Protein 3LOO (pdb70)

Nearest PDB structures (foldseek):
  3loo-assembly1_A  TM=1.003E+00  e=2.009E-71  Anopheles gambiae
  3loo-assembly2_B  TM=1.001E+00  e=7.636E-67  Anopheles gambiae
  3loo-assembly3_C  TM=1.002E+00  e=4.276E-65  Anopheles gambiae
  8rgj-assembly1_A  TM=8.635E-01  e=6.930E-43  Zea mays
  8rf7-assembly1_B  TM=8.685E-01  e=4.018E-42  Zea mays

Structure (mmCIF, N/CA/C/O backbone):
data_3LOO
#
_entry.id   3LOO
#
_cell.length_a   50.381
_cell.length_b   76.813
_cell.length_c   140.515
_cell.angle_alpha   90.000
_cell.angle_beta   92.120
_cell.angle_gamma   90.000
#
_symmetry.space_group_name_H-M   'P 1 21 1'
#
loop_
_entity.id
_entity.type
_entity.pdbx_description
1 polymer 'Anopheles gambiae adenosine kinase'
2 non-polymer "BIS(ADENOSINE)-5'-TETRAPHOSPHATE"
3 non-polymer 'MAGNESIUM ION'
4 non-polymer 'CHLORIDE ION'
5 water water
#
loop_
_atom_site.group_PDB
_atom_site.id
_atom_site.type_symbol
_atom_site.label_atom_id
_atom_site.label_alt_id
_atom_site.label_comp_id
_atom_site.label_asym_id
_atom_site.label_entity_id
_at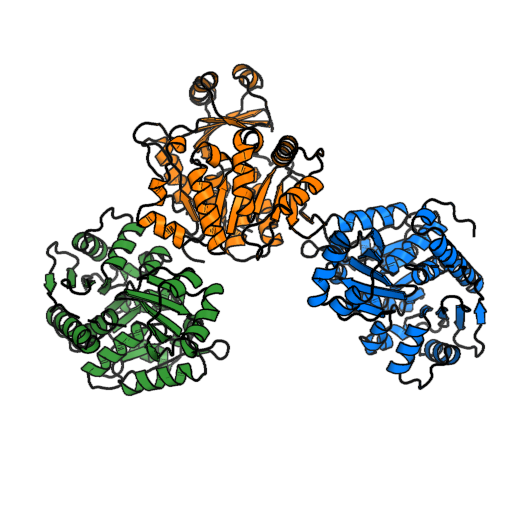om_site.label_seq_id
_atom_site.pdbx_PDB_ins_code
_atom_site.Cartn_x
_atom_site.Cartn_y
_atom_site.Cartn_z
_atom_site.occupancy
_atom_site.B_iso_or_equiv
_atom_site.auth_seq_id
_atom_site.auth_comp_id
_at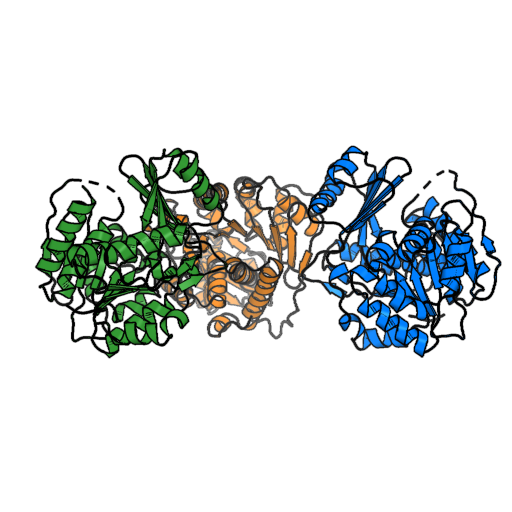om_site.auth_asym_id
_atom_site.auth_atom_id
_atom_site.pdbx_PDB_model_num
ATOM 1 N N . LEU A 1 21 ? 23.348 23.063 8.783 1.00 33.11 4 LEU A N 1
ATOM 2 C CA . LEU A 1 21 ? 22.787 22.132 7.753 1.00 32.34 4 LEU A CA 1
ATOM 3 C C . LEU A 1 21 ? 22.855 22.762 6.374 1.00 31.26 4 LEU A C 1
ATOM 4 O O . LEU A 1 21 ? 22.603 23.948 6.229 1.00 30.29 4 LEU A O 1
ATOM 9 N N . ARG A 1 22 ? 23.250 21.975 5.379 1.00 29.28 5 ARG A N 1
ATOM 10 C CA . ARG A 1 22 ? 23.164 22.396 3.987 1.00 28.77 5 ARG A CA 1
ATOM 11 C C . ARG A 1 22 ? 22.839 21.165 3.099 1.00 27.96 5 ARG A C 1
ATOM 12 O O . ARG A 1 22 ? 22.780 20.036 3.617 1.00 28.41 5 ARG A O 1
ATOM 20 N N . ASP A 1 23 ? 22.607 21.378 1.807 1.00 26.91 6 ASP A N 1
ATOM 21 C CA . ASP A 1 23 ? 22.176 20.319 0.914 1.00 26.06 6 ASP A CA 1
ATOM 22 C C . ASP A 1 23 ? 23.268 19.235 0.794 1.00 25.10 6 ASP A C 1
ATOM 23 O O . ASP A 1 23 ? 24.470 19.509 0.819 1.00 25.27 6 ASP A O 1
ATOM 28 N N . GLY A 1 24 ? 22.837 17.995 0.655 1.00 24.53 7 GLY A N 1
ATOM 29 C CA . GLY A 1 24 ? 23.767 16.924 0.319 1.00 23.07 7 GLY A CA 1
ATOM 30 C C . GLY A 1 24 ? 24.771 16.559 1.407 1.00 23.24 7 GLY A C 1
ATOM 31 O O . GLY A 1 24 ? 25.855 16.106 1.103 1.00 22.75 7 GLY A O 1
ATOM 32 N N . MET A 1 25 ? 24.412 16.698 2.676 1.00 22.84 8 MET A N 1
ATOM 33 C CA . MET A 1 25 ? 25.326 16.226 3.724 1.00 24.23 8 MET A CA 1
ATOM 34 C C . MET A 1 25 ? 25.452 14.676 3.794 1.00 24.53 8 MET A C 1
ATOM 35 O O . MET A 1 25 ? 26.507 14.142 4.184 1.00 24.54 8 MET A O 1
ATOM 40 N N . LEU A 1 26 ? 24.361 13.979 3.440 1.00 24.00 9 LEU A N 1
ATOM 41 C CA . LEU A 1 26 ? 24.265 12.529 3.601 1.00 23.17 9 LEU A CA 1
ATOM 42 C C . LEU A 1 26 ? 24.033 11.931 2.219 1.00 24.03 9 LEU A C 1
ATOM 43 O O . LEU A 1 26 ? 23.154 12.392 1.500 1.00 23.40 9 LEU A O 1
ATOM 48 N N . VAL A 1 27 ? 24.855 10.966 1.808 1.00 25.21 10 VAL A N 1
ATOM 49 C CA . VAL A 1 27 ? 24.489 10.162 0.651 1.00 25.77 10 VAL A CA 1
ATOM 50 C C . VAL A 1 27 ? 24.230 8.713 1.042 1.00 25.67 10 VAL A C 1
ATOM 51 O O . VAL A 1 27 ? 24.971 8.146 1.835 1.00 24.91 10 VAL A O 1
ATOM 55 N N . GLY A 1 28 ? 23.130 8.179 0.508 1.00 25.43 11 GLY A N 1
ATOM 56 C CA . GLY A 1 28 ? 22.719 6.802 0.702 1.00 24.19 11 GLY A CA 1
ATOM 57 C C . GLY A 1 28 ? 22.731 6.078 -0.622 1.00 24.33 11 GLY A C 1
ATOM 58 O O . GLY A 1 28 ? 22.321 6.623 -1.627 1.00 24.58 11 GLY A O 1
ATOM 59 N N . LEU A 1 29 ? 23.211 4.838 -0.634 1.00 24.70 12 LEU A N 1
ATOM 60 C CA . LEU A 1 29 ? 23.175 4.002 -1.819 1.00 23.89 12 LEU A CA 1
ATOM 61 C C . LEU A 1 29 ? 22.360 2.763 -1.450 1.00 23.41 12 LEU A C 1
ATOM 62 O O . LEU A 1 29 ? 22.618 2.155 -0.435 1.00 22.36 12 LEU A O 1
ATOM 67 N N . GLY A 1 30 ? 21.384 2.407 -2.280 1.00 22.15 13 GLY A N 1
ATOM 68 C CA . GLY A 1 30 ? 20.576 1.235 -2.001 1.00 22.70 13 GLY A CA 1
ATOM 69 C C . GLY A 1 30 ? 19.700 0.831 -3.176 1.00 22.25 13 GLY A C 1
ATOM 70 O O . GLY A 1 30 ? 19.913 1.273 -4.323 1.00 21.75 13 GLY A O 1
ATOM 71 N N . ASN A 1 31 ? 18.679 0.036 -2.858 1.00 20.46 14 ASN A N 1
ATOM 72 C CA . ASN A 1 31 ? 17.795 -0.510 -3.843 1.00 21.39 14 ASN A CA 1
ATOM 73 C C . ASN A 1 31 ? 16.437 0.119 -3.665 1.00 21.11 14 ASN A C 1
ATOM 74 O O . ASN A 1 31 ? 15.769 -0.156 -2.668 1.00 20.29 14 ASN A O 1
ATOM 79 N N . PRO A 1 32 ? 16.018 0.957 -4.629 1.00 21.22 15 PRO A N 1
ATOM 80 C CA . PRO A 1 32 ? 14.683 1.531 -4.446 1.00 22.06 15 PRO A CA 1
ATOM 81 C C . PRO A 1 32 ? 13.642 0.541 -4.956 1.00 22.23 15 PRO A C 1
ATOM 82 O O . PRO A 1 32 ? 13.660 0.167 -6.122 1.00 22.23 15 PRO A O 1
ATOM 86 N N . LEU A 1 33 ? 12.705 0.182 -4.078 1.00 22.83 16 LEU A N 1
ATOM 87 C CA . LEU A 1 33 ? 11.776 -0.869 -4.337 1.00 23.12 16 LEU A CA 1
ATOM 88 C C . LEU A 1 33 ? 10.390 -0.389 -3.916 1.00 22.76 16 LEU A C 1
ATOM 89 O O . LEU A 1 33 ? 10.263 0.343 -2.923 1.00 22.19 16 LEU A O 1
ATOM 94 N N . LEU A 1 34 ? 9.369 -0.822 -4.658 1.00 21.60 17 LEU A N 1
ATOM 95 C CA . LEU A 1 34 ? 7.987 -0.587 -4.271 1.00 22.59 17 LEU A CA 1
ATOM 96 C C . LEU A 1 34 ? 7.548 -1.818 -3.492 1.00 23.10 17 LEU A C 1
ATOM 97 O O . LEU A 1 34 ? 7.616 -2.943 -4.016 1.00 21.88 17 LEU A O 1
ATOM 102 N N . ASP A 1 35 ? 7.080 -1.613 -2.257 1.00 23.77 18 ASP A N 1
ATOM 103 C CA . ASP A 1 35 ? 6.580 -2.711 -1.464 1.00 25.13 18 ASP A CA 1
ATOM 104 C C . ASP A 1 35 ? 5.157 -3.041 -1.902 1.00 26.64 18 ASP A C 1
ATOM 105 O O . ASP A 1 35 ? 4.326 -2.130 -2.120 1.00 25.16 18 ASP A O 1
ATOM 110 N N . ILE A 1 36 ? 4.890 -4.348 -1.999 1.00 27.17 19 ILE A N 1
ATOM 111 C CA . ILE A 1 36 ? 3.556 -4.859 -2.262 1.00 28.33 19 ILE A CA 1
ATOM 112 C C . ILE A 1 36 ? 3.150 -5.682 -1.042 1.00 28.06 19 ILE A C 1
ATOM 113 O O . ILE A 1 36 ? 3.630 -6.789 -0.811 1.00 26.98 19 ILE A O 1
ATOM 118 N N . SER A 1 37 ? 2.247 -5.118 -0.265 1.00 28.40 20 SER A N 1
ATOM 119 C CA . SER A 1 37 ? 2.012 -5.576 1.079 1.00 30.86 20 SER A CA 1
ATOM 120 C C . SER A 1 37 ? 0.629 -6.170 1.232 1.00 31.98 20 SER A C 1
ATOM 121 O O . SER A 1 37 ? -0.326 -5.543 0.846 1.00 32.20 20 SER A O 1
ATOM 124 N N . ALA A 1 38 ? 0.515 -7.348 1.833 1.00 33.71 21 ALA A N 1
ATOM 125 C CA . ALA A 1 38 ? -0.806 -7.965 2.046 1.00 34.82 21 ALA A CA 1
ATOM 126 C C . ALA A 1 38 ? -0.863 -8.913 3.227 1.00 35.88 21 ALA A C 1
ATOM 127 O O . ALA A 1 38 ? 0.155 -9.468 3.677 1.00 36.49 21 ALA A O 1
ATOM 129 N N . VAL A 1 39 ? -2.078 -9.096 3.731 1.00 37.52 22 VAL A N 1
ATOM 130 C CA . VAL A 1 39 ? -2.349 -10.139 4.696 1.00 38.95 22 VAL A CA 1
ATOM 131 C C . VAL A 1 39 ? -2.590 -11.435 3.940 1.00 39.80 22 VAL A C 1
ATOM 132 O O . VAL A 1 39 ? -3.365 -11.487 2.991 1.00 40.26 22 VAL A O 1
ATOM 136 N N . VAL A 1 40 ? -1.882 -12.485 4.326 1.00 40.58 23 VAL A N 1
ATOM 137 C CA . VAL A 1 40 ? -2.062 -13.765 3.665 1.00 41.45 23 VAL A CA 1
ATOM 138 C C . VAL A 1 40 ? -2.004 -14.862 4.702 1.00 42.29 23 VAL A C 1
ATOM 139 O O . VAL A 1 40 ? -1.655 -14.599 5.861 1.00 41.82 23 VAL A O 1
ATOM 143 N N . GLU A 1 41 ? -2.313 -16.091 4.280 1.00 43.83 24 GLU A N 1
ATOM 144 C CA . GLU A 1 41 ? -2.187 -17.270 5.156 1.00 45.23 24 GLU A CA 1
ATOM 145 C C . GLU A 1 41 ? -1.094 -18.219 4.673 1.00 45.10 24 GLU A C 1
ATOM 146 O O . GLU A 1 41 ? -0.583 -18.056 3.558 1.00 45.03 24 GLU A O 1
ATOM 152 N N . LYS A 1 42 ? -0.762 -19.217 5.500 1.00 45.20 25 LYS A N 1
ATOM 153 C CA . LYS A 1 42 ? 0.381 -20.124 5.270 1.00 45.27 25 LYS A CA 1
ATOM 154 C C . LYS A 1 42 ? 0.399 -20.828 3.933 1.00 44.75 25 LYS A C 1
ATOM 155 O O . LYS A 1 42 ? 1.478 -21.104 3.406 1.00 44.90 25 LYS A O 1
ATOM 161 N N . ASP A 1 43 ? -0.785 -21.124 3.379 1.00 43.97 26 ASP A N 1
ATOM 162 C CA . ASP A 1 43 ? -0.846 -21.791 2.081 1.00 43.03 26 ASP A CA 1
ATOM 163 C C . ASP A 1 43 ? -0.213 -20.943 1.002 1.00 41.11 26 ASP A C 1
ATOM 164 O O . ASP A 1 43 ? 0.382 -21.475 0.061 1.00 40.31 26 ASP A O 1
ATOM 169 N N . LEU A 1 44 ? -0.325 -19.621 1.121 1.00 39.89 27 LEU A N 1
ATOM 170 C CA . LEU A 1 44 ? 0.391 -18.763 0.165 1.00 38.59 27 LEU A CA 1
ATOM 171 C C . LEU A 1 44 ? 1.913 -18.910 0.322 1.00 37.31 27 LEU A C 1
ATOM 172 O O . LEU A 1 44 ? 2.613 -19.113 -0.647 1.00 36.60 27 LEU A O 1
ATOM 177 N N . LEU A 1 45 ? 2.404 -18.843 1.548 1.00 37.16 28 LEU A N 1
ATOM 178 C CA . LEU A 1 45 ? 3.830 -19.082 1.812 1.00 38.06 28 LEU A CA 1
ATOM 179 C C . LEU A 1 45 ? 4.328 -20.438 1.301 1.00 38.53 28 LEU A C 1
ATOM 180 O O . LEU A 1 45 ? 5.388 -20.523 0.669 1.00 38.34 28 LEU A O 1
ATOM 185 N N . ASN A 1 46 ? 3.562 -21.494 1.593 1.00 38.89 29 ASN A N 1
ATOM 186 C CA . ASN A 1 46 ? 3.899 -22.839 1.129 1.00 39.10 29 ASN A CA 1
ATOM 187 C C . ASN A 1 46 ? 3.932 -22.917 -0.355 1.00 38.16 29 ASN A C 1
ATOM 188 O O . ASN A 1 46 ? 4.871 -23.471 -0.913 1.00 37.94 29 ASN A O 1
ATOM 193 N N . LYS A 1 47 ? 2.951 -22.302 -1.014 1.00 37.71 30 LYS A N 1
ATOM 194 C CA . LYS A 1 47 ? 2.964 -22.250 -2.474 1.00 37.45 30 LYS A CA 1
ATOM 195 C C . LYS A 1 47 ? 4.275 -21.700 -3.041 1.00 37.41 30 LYS A C 1
ATOM 196 O O . LYS A 1 47 ? 4.708 -22.112 -4.113 1.00 37.27 30 LYS A O 1
ATOM 202 N N . TYR A 1 48 ? 4.914 -20.771 -2.338 1.00 37.69 31 TYR A N 1
ATOM 203 C CA . TYR A 1 48 ? 6.128 -20.146 -2.888 1.00 37.85 31 TYR A CA 1
ATOM 204 C C . TYR A 1 48 ? 7.437 -20.524 -2.151 1.00 39.42 31 TYR A C 1
ATOM 205 O O . TYR A 1 48 ? 8.488 -19.863 -2.324 1.00 39.87 31 TYR A O 1
ATOM 214 N N . ASP A 1 49 ? 7.364 -21.599 -1.352 1.00 40.20 32 ASP A N 1
ATOM 215 C CA . ASP A 1 49 ? 8.501 -22.145 -0.610 1.00 40.53 32 ASP A CA 1
ATOM 216 C C . ASP A 1 49 ? 9.117 -21.053 0.239 1.00 40.94 32 ASP A C 1
ATOM 217 O O . ASP A 1 49 ? 10.335 -20.902 0.270 1.00 40.99 32 ASP A O 1
ATOM 222 N N . MET A 1 50 ? 8.266 -20.288 0.917 1.00 40.36 33 MET A N 1
ATOM 223 C CA . MET A 1 50 ? 8.734 -19.228 1.771 1.00 40.93 33 MET A CA 1
ATOM 224 C C . MET A 1 50 ? 8.517 -19.617 3.210 1.00 41.87 33 MET A C 1
ATOM 225 O O . MET A 1 50 ? 7.542 -20.317 3.528 1.00 41.24 33 MET A O 1
ATOM 230 N N . GLN A 1 51 ? 9.416 -19.152 4.072 1.00 42.41 34 GLN A N 1
ATOM 231 C CA . GLN A 1 51 ? 9.313 -19.384 5.505 1.00 43.85 34 GLN A CA 1
ATOM 232 C C . GLN A 1 51 ? 8.639 -18.188 6.135 1.00 43.59 34 GLN A C 1
ATOM 233 O O . GLN A 1 51 ? 8.828 -17.068 5.675 1.00 43.86 34 GLN A O 1
ATOM 239 N N . PRO A 1 52 ? 7.892 -18.401 7.233 1.00 43.80 35 PRO A N 1
ATOM 240 C CA . PRO A 1 52 ? 7.463 -17.185 7.945 1.00 43.21 35 PRO A CA 1
ATOM 241 C C . PRO A 1 52 ? 8.708 -16.503 8.520 1.00 42.73 35 PRO A C 1
ATOM 242 O O . PRO A 1 52 ? 9.768 -17.137 8.593 1.00 42.54 35 PRO A O 1
ATOM 246 N N . ASN A 1 53 ? 8.606 -15.228 8.880 1.00 42.18 36 ASN A N 1
ATOM 247 C CA . ASN A 1 53 ? 9.678 -14.572 9.635 1.00 42.38 36 ASN A CA 1
ATOM 248 C C . ASN A 1 53 ? 11.049 -14.602 8.906 1.00 41.27 36 ASN A C 1
ATOM 249 O O . ASN A 1 53 ? 12.056 -14.960 9.493 1.00 42.49 36 ASN A O 1
ATOM 254 N N . ASN A 1 54 ? 11.081 -14.243 7.624 1.00 39.34 37 ASN A N 1
ATOM 255 C CA . ASN A 1 54 ? 12.284 -14.391 6.809 1.00 37.64 37 ASN A CA 1
ATOM 256 C C . ASN A 1 54 ? 12.340 -13.329 5.691 1.00 36.18 37 ASN A C 1
ATOM 257 O O . ASN A 1 54 ? 11.315 -12.731 5.363 1.00 35.12 37 ASN A O 1
ATOM 262 N N . ALA A 1 55 ? 13.525 -13.113 5.108 1.00 32.99 38 ALA A N 1
ATOM 263 C CA . ALA A 1 55 ? 13.692 -12.215 3.965 1.00 31.96 38 ALA A CA 1
ATOM 264 C C . ALA A 1 55 ? 14.550 -12.897 2.933 1.00 30.39 38 ALA A C 1
ATOM 265 O O . ALA A 1 55 ? 15.621 -13.406 3.263 1.00 30.27 38 ALA A O 1
ATOM 267 N N . ILE A 1 56 ? 14.103 -12.886 1.683 1.00 28.90 39 ILE A N 1
ATOM 268 C CA . ILE A 1 56 ? 14.802 -13.559 0.606 1.00 26.72 39 ILE A CA 1
ATOM 269 C C . ILE A 1 56 ? 14.814 -12.687 -0.616 1.00 26.62 39 ILE A C 1
ATOM 270 O O . ILE A 1 56 ? 14.076 -11.693 -0.698 1.00 25.05 39 ILE A O 1
ATOM 275 N N . LEU A 1 57 ? 15.689 -13.057 -1.554 1.00 25.95 40 LEU A N 1
ATOM 276 C CA . LEU A 1 57 ? 15.702 -12.555 -2.920 1.00 26.68 40 LEU A CA 1
ATOM 277 C C . LEU A 1 57 ? 14.792 -13.431 -3.801 1.00 28.21 40 LEU A C 1
ATOM 278 O O . LEU A 1 57 ? 14.783 -14.662 -3.641 1.00 27.99 40 LEU A O 1
ATOM 283 N N . ALA A 1 58 ? 14.022 -12.806 -4.697 1.00 28.95 41 ALA A N 1
ATOM 284 C CA . ALA A 1 58 ? 13.133 -13.535 -5.618 1.00 30.73 41 ALA A CA 1
ATOM 285 C C . ALA A 1 58 ? 13.887 -14.399 -6.608 1.00 32.41 41 ALA A C 1
ATOM 286 O O . ALA A 1 58 ? 14.890 -13.974 -7.184 1.00 31.51 41 ALA A O 1
ATOM 288 N N . GLU A 1 59 ? 13.368 -15.597 -6.825 1.00 33.80 42 GLU A N 1
ATOM 289 C CA . GLU A 1 59 ? 13.799 -16.427 -7.958 1.00 35.96 42 GLU A CA 1
ATOM 290 C C . GLU A 1 59 ? 12.682 -16.550 -8.975 1.00 35.70 42 GLU A C 1
ATOM 291 O O . GLU A 1 59 ? 11.562 -16.050 -8.762 1.00 35.65 42 GLU A O 1
ATOM 297 N N . GLU A 1 60 ? 12.953 -17.270 -10.058 1.00 36.77 43 GLU A N 1
ATOM 298 C CA . GLU A 1 60 ? 11.978 -17.377 -11.131 1.00 36.65 43 GLU A CA 1
ATOM 299 C C . GLU A 1 60 ? 10.619 -17.802 -10.599 1.00 34.96 43 GLU A C 1
ATOM 300 O O . GLU A 1 60 ? 9.608 -17.245 -11.004 1.00 33.60 43 GLU A O 1
ATOM 306 N N . LYS A 1 61 ? 10.625 -18.775 -9.691 1.00 34.05 44 LYS A N 1
ATOM 307 C CA . LYS A 1 61 ? 9.414 -19.381 -9.165 1.00 33.41 44 LYS A CA 1
ATOM 308 C C . LYS A 1 61 ? 8.613 -18.394 -8.313 1.00 33.04 44 LYS A C 1
ATOM 309 O O . LYS A 1 61 ? 7.450 -18.626 -8.020 1.00 32.71 44 LYS A O 1
ATOM 315 N N . HIS A 1 62 ? 9.243 -17.304 -7.882 1.00 31.98 45 HIS A N 1
ATOM 316 C CA . HIS A 1 62 ? 8.559 -16.349 -7.007 1.00 31.87 45 HIS A CA 1
ATOM 317 C C . HIS A 1 62 ? 7.779 -15.338 -7.834 1.00 32.24 45 HIS A C 1
ATOM 318 O O . HIS A 1 62 ? 6.855 -14.709 -7.332 1.00 32.28 45 HIS A O 1
ATOM 325 N N . MET A 1 63 ? 8.155 -15.196 -9.101 1.00 33.02 46 MET A N 1
ATOM 326 C CA . MET A 1 63 ? 7.647 -14.108 -9.921 1.00 34.42 46 MET A CA 1
ATOM 327 C C . MET A 1 63 ? 6.123 -13.999 -10.023 1.00 34.64 46 MET A C 1
ATOM 328 O O . MET A 1 63 ? 5.602 -12.877 -10.029 1.00 34.91 46 MET A O 1
ATOM 333 N N . PRO A 1 64 ? 5.411 -15.149 -10.146 1.00 35.08 47 PRO A N 1
ATOM 334 C CA . PRO A 1 64 ? 3.948 -15.078 -10.238 1.00 34.72 47 PRO A CA 1
ATOM 335 C C . PRO A 1 64 ? 3.293 -14.591 -8.966 1.00 34.18 47 PRO A C 1
ATOM 336 O O . PRO A 1 64 ? 2.104 -14.285 -8.967 1.00 34.05 47 PRO A O 1
ATOM 340 N N . MET A 1 65 ? 4.049 -14.530 -7.875 1.00 33.62 48 MET A N 1
ATOM 341 C CA . MET A 1 65 ? 3.472 -14.109 -6.596 1.00 32.85 48 MET A CA 1
ATOM 342 C C . MET A 1 65 ? 3.025 -12.636 -6.565 1.00 32.13 48 MET A C 1
ATOM 343 O O . MET A 1 65 ? 2.024 -12.294 -5.904 1.00 31.08 48 MET A O 1
ATOM 348 N N . TYR A 1 66 ? 3.769 -11.768 -7.265 1.00 31.52 49 TYR A N 1
ATOM 349 C CA . TYR A 1 66 ? 3.479 -10.309 -7.261 1.00 31.03 49 TYR A CA 1
ATOM 350 C C . TYR A 1 66 ? 2.061 -9.991 -7.825 1.00 31.82 49 TYR A C 1
ATOM 351 O O . TYR A 1 66 ? 1.221 -9.374 -7.135 1.00 31.74 49 TYR A O 1
ATOM 360 N N . GLN A 1 67 ? 1.761 -10.486 -9.025 1.00 32.40 50 GLN A N 1
ATOM 361 C CA . GLN A 1 67 ? 0.426 -10.282 -9.611 1.00 33.81 50 GLN A CA 1
ATOM 362 C C . GLN A 1 67 ? -0.669 -10.924 -8.755 1.00 34.31 50 GLN A C 1
ATOM 363 O O . GLN A 1 67 ? -1.771 -10.359 -8.617 1.00 35.30 50 GLN A O 1
ATOM 369 N N . GLU A 1 68 ? -0.372 -12.098 -8.185 1.00 34.07 51 GLU A N 1
ATOM 370 C CA . GLU A 1 68 ? -1.313 -12.782 -7.327 1.00 34.40 51 GLU A CA 1
ATOM 371 C C . GLU A 1 68 ? -1.636 -11.965 -6.081 1.00 34.67 51 GLU A C 1
ATOM 372 O O . GLU A 1 68 ? -2.807 -11.896 -5.663 1.00 33.48 51 GLU A O 1
ATOM 378 N N . LEU A 1 69 ? -0.606 -11.340 -5.487 1.00 34.58 52 LEU A N 1
ATOM 379 C CA . LEU A 1 69 ? -0.816 -10.429 -4.354 1.00 35.09 52 LEU A CA 1
ATOM 380 C C . LEU A 1 69 ? -1.705 -9.241 -4.768 1.00 35.25 52 LEU A C 1
ATOM 381 O O . LEU A 1 69 ? -2.620 -8.866 -4.046 1.00 34.38 52 LEU A O 1
ATOM 386 N N . ILE A 1 70 ? -1.419 -8.661 -5.923 1.00 36.05 53 ILE A N 1
ATOM 387 C CA . ILE A 1 70 ? -2.172 -7.506 -6.387 1.00 37.96 53 ILE A CA 1
ATOM 388 C C . ILE A 1 70 ? -3.625 -7.934 -6.672 1.00 39.36 53 ILE A C 1
ATOM 389 O O . ILE A 1 70 ? -4.543 -7.391 -6.085 1.00 40.20 53 ILE A O 1
ATOM 394 N N . GLU A 1 71 ? -3.800 -8.960 -7.504 1.00 40.51 54 GLU A N 1
ATOM 395 C CA . GLU A 1 71 ? -5.121 -9.367 -8.009 1.00 41.79 54 GLU A CA 1
ATOM 396 C C . GLU A 1 71 ? -6.012 -10.085 -7.013 1.00 41.84 54 GLU A C 1
ATOM 397 O O . GLU A 1 71 ? -7.211 -9.895 -7.026 1.00 43.96 54 GLU A O 1
ATOM 403 N N . LYS A 1 72 ? -5.447 -10.914 -6.156 1.00 41.61 55 LYS A N 1
ATOM 404 C CA . LYS A 1 72 ? -6.253 -11.780 -5.328 1.00 41.54 55 LYS A CA 1
ATOM 405 C C . LYS A 1 72 ? -6.119 -11.485 -3.833 1.00 41.39 55 LYS A C 1
ATOM 406 O O . LYS A 1 72 ? -6.939 -11.918 -3.039 1.00 41.55 55 LYS A O 1
ATOM 412 N N . TYR A 1 73 ? -5.091 -10.751 -3.427 1.00 41.03 56 TYR A N 1
ATOM 413 C CA . TYR A 1 73 ? -4.976 -10.410 -2.004 1.00 41.06 56 TYR A CA 1
ATOM 414 C C . TYR A 1 73 ? -5.119 -8.935 -1.697 1.00 41.09 56 TYR A C 1
ATOM 415 O O . TYR A 1 73 ? -4.900 -8.521 -0.559 1.00 41.65 56 TYR A O 1
ATOM 424 N N . GLN A 1 74 ? -5.498 -8.149 -2.702 1.00 41.61 57 GLN A N 1
ATOM 425 C CA . GLN A 1 74 ? -5.818 -6.733 -2.493 1.00 42.43 57 GLN A CA 1
ATOM 426 C C . GLN A 1 74 ? -4.595 -6.040 -1.907 1.00 40.80 57 GLN A C 1
ATOM 427 O O . GLN A 1 74 ? -4.706 -5.372 -0.901 1.00 40.97 57 GLN A O 1
ATOM 433 N N . ALA A 1 75 ? -3.420 -6.271 -2.495 1.00 39.28 58 ALA A N 1
ATOM 434 C CA . ALA A 1 75 ? -2.169 -5.780 -1.902 1.00 37.70 58 ALA A CA 1
ATOM 435 C C . ALA A 1 75 ? -2.050 -4.262 -2.027 1.00 36.52 58 ALA A C 1
ATOM 436 O O . ALA A 1 75 ? -2.585 -3.655 -2.956 1.00 35.19 58 ALA A O 1
ATOM 438 N N . GLU A 1 76 ? -1.336 -3.673 -1.083 1.00 34.99 59 GLU A N 1
ATOM 439 C CA . GLU A 1 76 ? -1.163 -2.246 -1.026 1.00 34.85 59 GLU A CA 1
ATOM 440 C C . GLU A 1 76 ? 0.219 -1.904 -1.592 1.00 32.98 59 GLU A C 1
ATOM 441 O O . GLU A 1 76 ? 1.170 -2.668 -1.457 1.00 31.54 59 GLU A O 1
ATOM 447 N N . TYR A 1 77 ? 0.326 -0.758 -2.232 1.00 31.46 60 TYR A N 1
ATOM 448 C CA . TYR A 1 77 ? 1.618 -0.295 -2.731 1.00 30.64 60 TYR A CA 1
ATOM 449 C C . TYR A 1 77 ? 2.233 0.684 -1.742 1.00 30.48 60 TYR A C 1
ATOM 450 O O . TYR A 1 77 ? 1.605 1.677 -1.384 1.00 30.74 60 TYR A O 1
ATOM 459 N N . ILE A 1 78 ? 3.465 0.428 -1.309 1.00 29.39 61 ILE A N 1
ATOM 460 C CA . ILE A 1 78 ? 4.112 1.325 -0.364 1.00 28.75 61 ILE A CA 1
ATOM 461 C C . ILE A 1 78 ? 5.524 1.551 -0.798 1.00 27.63 61 ILE A C 1
ATOM 462 O O . ILE A 1 78 ? 6.237 0.599 -1.104 1.00 27.10 61 ILE A O 1
ATOM 467 N N . ALA A 1 79 ? 5.935 2.812 -0.845 1.00 26.39 62 ALA A N 1
ATOM 468 C CA . ALA A 1 79 ? 7.324 3.120 -1.225 1.00 25.86 62 ALA A CA 1
ATOM 469 C C . ALA A 1 79 ? 8.262 2.440 -0.237 1.00 24.89 62 ALA A C 1
ATOM 470 O O . ALA A 1 79 ? 8.050 2.543 0.958 1.00 25.26 62 ALA A O 1
ATOM 472 N N . GLY A 1 80 ? 9.250 1.693 -0.715 1.00 24.64 63 GLY A N 1
ATOM 473 C CA . GLY A 1 80 ? 10.163 0.965 0.188 1.00 23.64 63 GLY A CA 1
ATOM 474 C C . GLY A 1 80 ? 11.599 0.935 -0.282 1.00 23.54 63 GLY A C 1
ATOM 475 O O . GLY A 1 80 ? 12.075 1.874 -0.917 1.00 23.20 63 GLY A O 1
ATOM 476 N N . GLY A 1 81 ? 12.285 -0.165 0.006 1.00 23.80 64 GLY A N 1
ATOM 477 C CA . GLY A 1 81 ? 13.740 -0.178 -0.063 1.00 24.52 64 GLY A CA 1
ATOM 478 C C . GLY A 1 81 ? 14.300 0.379 1.253 1.00 24.14 64 GLY A C 1
ATOM 479 O O . GLY A 1 81 ? 13.901 1.462 1.734 1.00 23.81 64 GLY A O 1
ATOM 480 N N . SER A 1 82 ? 15.181 -0.398 1.861 1.00 22.60 65 SER A N 1
ATOM 481 C CA . SER A 1 82 ? 15.716 -0.091 3.189 1.00 21.80 65 SER A CA 1
ATOM 482 C C . SER A 1 82 ? 16.332 1.333 3.308 1.00 20.42 65 SER A C 1
ATOM 483 O O . SER A 1 82 ? 15.898 2.125 4.124 1.00 18.70 65 SER A O 1
ATOM 486 N N . VAL A 1 83 ? 17.345 1.626 2.505 1.00 19.31 66 VAL A N 1
ATOM 487 C CA . VAL A 1 83 ? 18.068 2.890 2.596 1.00 20.00 66 VAL A CA 1
ATOM 488 C C . VAL A 1 83 ? 17.141 4.045 2.194 1.00 21.42 66 VAL A C 1
ATOM 489 O O . VAL A 1 83 ? 17.145 5.094 2.830 1.00 22.44 66 VAL A O 1
ATOM 493 N N . GLN A 1 84 ? 16.342 3.847 1.140 1.00 21.72 67 GLN A N 1
ATOM 494 C CA . GLN A 1 84 ? 15.327 4.827 0.782 1.00 22.18 67 GLN A CA 1
ATOM 495 C C . GLN A 1 84 ? 14.386 5.191 1.937 1.00 21.83 67 GLN A C 1
ATOM 496 O O . GLN A 1 84 ? 14.161 6.390 2.193 1.00 21.49 67 GLN A O 1
ATOM 502 N N . ASN A 1 85 ? 13.852 4.175 2.618 1.00 21.61 68 ASN A N 1
ATOM 503 C CA . ASN A 1 85 ? 13.000 4.365 3.787 1.00 22.95 68 ASN A CA 1
ATOM 504 C C . ASN A 1 85 ? 13.711 5.207 4.861 1.00 23.21 68 ASN A C 1
ATOM 505 O O . ASN A 1 85 ? 13.122 6.116 5.429 1.00 23.25 68 ASN A O 1
ATOM 510 N N . SER A 1 86 ? 14.964 4.844 5.163 1.00 22.93 69 SER A N 1
ATOM 511 C CA . SER A 1 86 ? 15.731 5.528 6.195 1.00 22.61 69 SER A CA 1
ATOM 512 C C . SER A 1 86 ? 15.950 7.016 5.846 1.00 22.81 69 SER A C 1
ATOM 513 O O . SER A 1 86 ? 15.791 7.895 6.692 1.00 22.24 69 SER A O 1
ATOM 516 N N . LEU A 1 87 ? 16.328 7.288 4.602 1.00 22.74 70 LEU A N 1
ATOM 517 C CA . LEU A 1 87 ? 16.512 8.674 4.160 1.00 23.05 70 LEU A CA 1
ATOM 518 C C . LEU A 1 87 ? 15.190 9.489 4.162 1.00 23.97 70 LEU A C 1
ATOM 519 O O . LEU A 1 87 ? 15.197 10.685 4.499 1.00 23.93 70 LEU A O 1
ATOM 524 N N . ARG A 1 88 ? 14.062 8.836 3.863 1.00 23.98 71 ARG A N 1
ATOM 525 C CA . ARG A 1 88 ? 12.756 9.499 3.921 1.00 24.79 71 ARG A CA 1
ATOM 526 C C . ARG A 1 88 ? 12.391 9.863 5.376 1.00 24.56 71 ARG A C 1
ATOM 527 O O . ARG A 1 88 ? 11.962 10.995 5.639 1.00 24.87 71 ARG A O 1
ATOM 535 N N . VAL A 1 89 ? 12.606 8.928 6.306 1.00 23.82 72 VAL A N 1
ATOM 536 C CA . VAL A 1 89 ? 12.413 9.208 7.735 1.00 23.89 72 VAL A CA 1
ATOM 537 C C . VAL A 1 89 ? 13.345 10.322 8.234 1.00 23.74 72 VAL A C 1
ATOM 538 O O . VAL A 1 89 ? 12.880 11.254 8.886 1.00 23.03 72 VAL A O 1
ATOM 542 N N . ALA A 1 90 ? 14.647 10.235 7.926 1.00 22.75 73 ALA A N 1
ATOM 543 C CA . ALA A 1 90 ? 15.576 11.305 8.239 1.00 22.60 73 ALA A CA 1
ATOM 544 C C . ALA A 1 90 ? 15.175 12.705 7.692 1.00 23.44 73 ALA A C 1
ATOM 545 O O . ALA A 1 90 ? 15.307 13.713 8.395 1.00 23.52 73 ALA A O 1
ATOM 547 N N . GLN A 1 91 ? 14.734 12.772 6.440 1.00 24.11 74 GLN A N 1
ATOM 548 C CA . GLN A 1 91 ? 14.245 14.016 5.859 1.00 24.69 74 GLN A CA 1
ATOM 549 C C . GLN A 1 91 ? 12.967 14.551 6.548 1.00 26.27 74 GLN A C 1
ATOM 550 O O . GLN A 1 91 ? 12.810 15.778 6.773 1.00 26.65 74 GLN A O 1
ATOM 556 N N . TRP A 1 92 ? 12.081 13.635 6.905 1.00 25.66 75 TRP A N 1
ATOM 557 C CA . TRP A 1 92 ? 10.836 14.023 7.540 1.00 28.27 75 TRP A CA 1
ATOM 558 C C . TRP A 1 92 ? 11.164 14.714 8.860 1.00 28.41 75 TRP A C 1
ATOM 559 O O . TRP A 1 92 ? 10.640 15.797 9.164 1.00 28.82 75 TRP A O 1
ATOM 570 N N . ILE A 1 93 ? 12.072 14.111 9.625 1.00 28.95 76 ILE A N 1
ATOM 571 C CA . ILE A 1 93 ? 12.548 14.704 10.885 1.00 28.91 76 ILE A CA 1
ATOM 572 C C . ILE A 1 93 ? 13.311 16.026 10.644 1.00 30.06 76 ILE A C 1
ATOM 573 O O . ILE A 1 93 ? 13.075 17.022 11.315 1.00 30.62 76 ILE A O 1
ATOM 578 N N . LEU A 1 94 ? 14.199 16.055 9.664 1.00 30.61 77 LEU A N 1
ATOM 579 C CA . LEU A 1 94 ? 14.969 17.259 9.406 1.00 30.52 77 LEU A CA 1
ATOM 580 C C . LEU A 1 94 ? 14.103 18.453 8.988 1.00 31.61 77 LEU A C 1
ATOM 581 O O . LEU A 1 94 ? 14.397 19.593 9.370 1.00 31.35 77 LEU A O 1
ATOM 586 N N . GLN A 1 95 ? 13.057 18.215 8.190 1.00 31.70 78 GLN A N 1
ATOM 587 C CA . GLN A 1 95 ? 12.269 19.326 7.626 1.00 32.43 78 GLN A CA 1
ATOM 588 C C . GLN A 1 95 ? 13.162 20.318 6.863 1.00 31.84 78 GLN A C 1
ATOM 589 O O . GLN A 1 95 ? 13.037 21.537 6.974 1.00 32.41 78 GLN A O 1
ATOM 595 N N . ARG A 1 96 ? 14.112 19.791 6.117 1.00 30.37 79 ARG A N 1
ATOM 596 C CA . ARG A 1 96 ? 14.952 20.641 5.296 1.00 28.33 79 ARG A CA 1
ATOM 597 C C . ARG A 1 96 ? 15.284 19.797 4.090 1.00 28.05 79 ARG A C 1
ATOM 598 O O . ARG A 1 96 ? 16.185 18.941 4.175 1.00 28.46 79 ARG A O 1
ATOM 606 N N . PRO A 1 97 ? 14.558 20.026 2.978 1.00 27.73 80 PRO A N 1
ATOM 607 C CA . PRO A 1 97 ? 14.714 19.246 1.771 1.00 26.77 80 PRO A CA 1
ATOM 608 C C . PRO A 1 97 ? 16.143 19.268 1.232 1.00 27.28 80 PRO A C 1
ATOM 609 O O . PRO A 1 97 ? 16.883 20.264 1.411 1.00 26.48 80 PRO A O 1
ATOM 613 N N . ARG A 1 98 ? 16.519 18.160 0.598 1.00 24.96 81 ARG A N 1
ATOM 614 C CA . ARG A 1 98 ? 17.811 18.021 -0.118 1.00 24.20 81 ARG A CA 1
ATOM 615 C C . ARG A 1 98 ? 19.000 17.806 0.781 1.00 22.73 81 ARG A C 1
ATOM 616 O O . ARG A 1 98 ? 20.131 17.728 0.292 1.00 23.17 81 ARG A O 1
ATOM 624 N N . THR A 1 99 ? 18.760 17.698 2.085 1.00 22.35 82 THR A N 1
ATOM 625 C CA . THR A 1 99 ? 19.817 17.414 3.045 1.00 23.84 82 THR A CA 1
ATOM 626 C C . THR A 1 99 ? 20.398 15.987 2.782 1.00 24.06 82 THR A C 1
ATOM 627 O O . THR A 1 99 ? 21.596 15.766 2.970 1.00 23.40 82 THR A O 1
ATOM 631 N N . ALA A 1 100 ? 19.539 15.054 2.341 1.00 23.71 83 ALA A N 1
ATOM 632 C CA . ALA A 1 100 ? 19.985 13.695 1.967 1.00 24.18 83 ALA A CA 1
ATOM 633 C C . ALA A 1 100 ? 19.808 13.425 0.476 1.00 23.52 83 ALA A C 1
ATOM 634 O O . ALA A 1 100 ? 18.800 13.842 -0.137 1.00 24.70 83 ALA A O 1
ATOM 636 N N . ILE A 1 101 ? 20.812 12.771 -0.108 1.00 22.81 84 ILE A N 1
ATOM 637 C CA . ILE A 1 101 ? 20.800 12.358 -1.498 1.00 22.92 84 ILE A CA 1
ATOM 638 C C . ILE A 1 101 ? 20.703 10.805 -1.581 1.00 23.04 84 ILE A C 1
ATOM 639 O O . ILE A 1 101 ? 21.426 10.118 -0.861 1.00 23.70 84 ILE A O 1
ATOM 644 N N . PHE A 1 102 ? 19.802 10.288 -2.420 1.00 22.65 85 PHE A N 1
ATOM 645 C CA . PHE A 1 102 ? 19.671 8.838 -2.618 1.00 22.60 85 PHE A CA 1
ATOM 646 C C . PHE A 1 102 ? 20.153 8.406 -4.014 1.00 22.09 85 PHE A C 1
ATOM 647 O O . PHE A 1 102 ? 19.708 8.959 -5.022 1.00 22.11 85 PHE A O 1
ATOM 655 N N . PHE A 1 103 ? 21.042 7.407 -4.064 1.00 21.96 86 PHE A N 1
ATOM 656 C CA . PHE A 1 103 ? 21.441 6.773 -5.326 1.00 21.63 86 PHE A CA 1
ATOM 657 C C . PHE A 1 103 ? 20.949 5.320 -5.363 1.00 22.22 86 PHE A C 1
ATOM 658 O O . PHE A 1 103 ? 21.188 4.553 -4.414 1.00 21.18 86 PHE A O 1
ATOM 666 N N . GLY A 1 104 ? 20.301 4.959 -6.463 1.00 21.71 87 GLY A N 1
ATOM 667 C CA . GLY A 1 104 ? 19.935 3.568 -6.755 1.00 23.16 87 GLY A CA 1
ATOM 668 C C . GLY A 1 104 ? 19.292 3.571 -8.132 1.00 23.77 87 GLY A C 1
ATOM 669 O O . GLY A 1 104 ? 19.127 4.647 -8.736 1.00 23.99 87 GLY A O 1
ATOM 670 N N . CYS A 1 105 ? 18.946 2.383 -8.631 1.00 23.98 88 CYS A N 1
ATOM 671 C CA . CYS A 1 105 ? 18.407 2.232 -9.991 1.00 24.35 88 CYS A CA 1
ATOM 672 C C . CYS A 1 105 ? 16.956 1.761 -10.049 1.00 23.74 88 CYS A C 1
ATOM 673 O O . CYS A 1 105 ? 16.556 0.779 -9.373 1.00 22.82 88 CYS A O 1
ATOM 676 N N . VAL A 1 106 ? 16.171 2.459 -10.876 1.00 23.96 89 VAL A N 1
ATOM 677 C CA . VAL A 1 106 ? 14.743 2.188 -11.039 1.00 23.75 89 VAL A CA 1
ATOM 678 C C . VAL A 1 106 ? 14.494 1.945 -12.523 1.00 25.04 89 VAL A C 1
ATOM 679 O O . VAL A 1 106 ? 15.397 2.153 -13.355 1.00 24.19 89 VAL A O 1
ATOM 683 N N . GLY A 1 107 ? 13.268 1.543 -12.849 1.00 25.28 90 GLY A N 1
ATOM 684 C CA . GLY A 1 107 ? 12.873 1.360 -14.245 1.00 26.41 90 GLY A CA 1
ATOM 685 C C . GLY A 1 107 ? 12.319 2.677 -14.762 1.00 28.75 90 GLY A C 1
ATOM 686 O O . GLY A 1 107 ? 12.309 3.695 -14.043 1.00 27.51 90 GLY A O 1
ATOM 687 N N . GLN A 1 108 ? 11.826 2.661 -16.001 1.00 30.35 91 GLN A N 1
ATOM 688 C CA . GLN A 1 108 ? 11.134 3.828 -16.530 1.00 32.78 91 GLN A CA 1
ATOM 689 C C . GLN A 1 108 ? 9.673 3.505 -16.643 1.00 32.85 91 GLN A C 1
ATOM 690 O O . GLN A 1 108 ? 9.198 3.181 -17.731 1.00 34.71 91 GLN A O 1
ATOM 696 N N . ASP A 1 109 ? 8.961 3.575 -15.529 1.00 31.87 92 ASP A N 1
ATOM 697 C CA . ASP A 1 109 ? 7.656 2.944 -15.463 1.00 30.58 92 ASP A CA 1
ATOM 698 C C . ASP A 1 109 ? 6.820 3.606 -14.415 1.00 30.21 92 ASP A C 1
ATOM 699 O O . ASP A 1 109 ? 7.288 4.553 -13.796 1.00 31.85 92 ASP A O 1
ATOM 704 N N . GLU A 1 110 ? 5.590 3.150 -14.221 1.00 29.05 93 GLU A N 1
ATOM 705 C CA . GLU A 1 110 ? 4.724 3.753 -13.215 1.00 30.26 93 GLU A CA 1
ATOM 706 C C . GLU A 1 110 ? 5.275 3.559 -11.796 1.00 29.52 93 GLU A C 1
ATOM 707 O O . GLU A 1 110 ? 5.062 4.407 -10.951 1.00 28.88 93 GLU A O 1
ATOM 713 N N . TYR A 1 111 ? 5.893 2.402 -11.539 1.00 28.32 94 TYR A N 1
ATOM 714 C CA . TYR A 1 111 ? 6.384 2.087 -10.197 1.00 27.85 94 TYR A CA 1
ATOM 715 C C . TYR A 1 111 ? 7.462 3.065 -9.818 1.00 27.08 94 TYR A C 1
ATOM 716 O O . TYR A 1 111 ? 7.487 3.488 -8.689 1.00 26.66 94 TYR A O 1
ATOM 725 N N . ALA A 1 112 ? 8.358 3.411 -10.761 1.00 28.14 95 ALA A N 1
ATOM 726 C CA . ALA A 1 112 ? 9.398 4.386 -10.475 1.00 28.74 95 ALA A CA 1
ATOM 727 C C . ALA A 1 112 ? 8.816 5.767 -10.106 1.00 29.45 95 ALA A C 1
ATOM 728 O O . ALA A 1 112 ? 9.386 6.436 -9.245 1.00 28.74 95 ALA A O 1
ATOM 730 N N . ARG A 1 113 ? 7.700 6.187 -10.727 1.00 29.84 96 ARG A N 1
ATOM 731 C CA . ARG A 1 113 ? 7.108 7.524 -10.377 1.00 31.02 96 ARG A CA 1
ATOM 732 C C . ARG A 1 113 ? 6.477 7.526 -9.011 1.00 30.82 96 ARG A C 1
ATOM 733 O O . ARG A 1 113 ? 6.505 8.551 -8.346 1.00 31.35 96 ARG A O 1
ATOM 741 N N . ILE A 1 114 ? 5.865 6.407 -8.593 1.00 29.96 97 ILE A N 1
ATOM 742 C CA . ILE A 1 114 ? 5.392 6.319 -7.213 1.00 29.08 97 ILE A CA 1
ATOM 743 C C . ILE A 1 114 ? 6.558 6.530 -6.222 1.00 29.05 97 ILE A C 1
ATOM 744 O O . ILE A 1 114 ? 6.421 7.291 -5.243 1.00 28.73 97 ILE A O 1
ATOM 749 N N . LEU A 1 115 ? 7.699 5.864 -6.476 1.00 27.72 98 LEU A N 1
ATOM 750 C CA . LEU A 1 115 ? 8.890 5.973 -5.592 1.00 27.26 98 LEU A CA 1
ATOM 751 C C . LEU A 1 115 ? 9.462 7.409 -5.632 1.00 26.90 98 LEU A C 1
ATOM 752 O O . LEU A 1 115 ? 9.682 8.031 -4.615 1.00 26.42 98 LEU A O 1
ATOM 757 N N . GLU A 1 116 ? 9.708 7.905 -6.823 1.00 27.36 99 GLU A N 1
ATOM 758 C CA . GLU A 1 116 ? 10.183 9.272 -7.024 1.00 29.97 99 GLU A CA 1
ATOM 759 C C . GLU A 1 116 ? 9.362 10.326 -6.294 1.00 29.85 99 GLU A C 1
ATOM 760 O O . GLU A 1 116 ? 9.889 11.158 -5.556 1.00 28.95 99 GLU A O 1
ATOM 766 N N . GLU A 1 117 ? 8.053 10.293 -6.533 1.00 30.10 100 GLU A N 1
ATOM 767 C CA . GLU A 1 117 ? 7.171 11.279 -5.952 1.00 30.65 100 GLU A CA 1
ATOM 768 C C . GLU A 1 117 ? 7.142 11.195 -4.451 1.00 28.85 100 GLU A C 1
ATOM 769 O O . GLU A 1 117 ? 7.270 12.230 -3.815 1.00 28.12 100 GLU A O 1
ATOM 775 N N . ARG A 1 118 ? 6.985 9.995 -3.869 1.00 28.27 101 ARG A N 1
ATOM 776 C CA . ARG A 1 118 ? 7.002 9.875 -2.396 1.00 28.30 101 ARG A CA 1
ATOM 777 C C . ARG A 1 118 ? 8.334 10.325 -1.775 1.00 26.97 101 ARG A C 1
ATOM 778 O O . ARG A 1 118 ? 8.360 11.055 -0.781 1.00 26.93 101 ARG A O 1
ATOM 786 N N . ALA A 1 119 ? 9.451 9.866 -2.322 1.00 26.00 102 ALA A N 1
ATOM 787 C CA . ALA A 1 119 ? 10.727 10.221 -1.712 1.00 25.26 102 ALA A CA 1
ATOM 788 C C . ALA A 1 119 ? 11.017 11.742 -1.892 1.00 25.28 102 ALA A C 1
ATOM 789 O O . ALA A 1 119 ? 11.425 12.395 -0.945 1.00 24.55 102 ALA A O 1
ATOM 791 N N . THR A 1 120 ? 10.759 12.291 -3.073 1.00 25.17 103 THR A N 1
ATOM 792 C CA . THR A 1 120 ? 10.898 13.754 -3.281 1.00 27.42 103 THR A CA 1
ATOM 793 C C . THR A 1 120 ? 9.953 14.570 -2.378 1.00 27.06 103 THR A C 1
ATOM 794 O O . THR A 1 120 ? 10.376 15.552 -1.825 1.00 27.28 103 THR A O 1
ATOM 798 N N . SER A 1 121 ? 8.702 14.146 -2.207 1.00 27.90 104 SER A N 1
ATOM 799 C CA . SER A 1 121 ? 7.800 14.834 -1.262 1.00 29.62 104 SER A CA 1
ATOM 800 C C . SER A 1 121 ? 8.303 14.902 0.157 1.00 28.83 104 SER A C 1
ATOM 801 O O . SER A 1 121 ? 8.093 15.916 0.817 1.00 28.78 104 SER A O 1
ATOM 804 N N . ASN A 1 122 ? 8.952 13.830 0.610 1.00 27.98 105 ASN A N 1
ATOM 805 C CA . ASN A 1 122 ? 9.550 13.780 1.941 1.00 27.55 105 ASN A CA 1
ATOM 806 C C . ASN A 1 122 ? 10.808 14.622 2.097 1.00 26.87 105 ASN A C 1
ATOM 807 O O . ASN A 1 122 ? 11.212 14.895 3.235 1.00 27.85 105 ASN A O 1
ATOM 812 N N . GLY A 1 123 ? 11.412 15.046 0.977 1.00 25.78 106 GLY A N 1
ATOM 813 C CA . GLY A 1 123 ? 12.572 15.946 1.010 1.00 25.08 106 GLY A CA 1
ATOM 814 C C . GLY A 1 123 ? 13.880 15.323 0.495 1.00 25.38 106 GLY A C 1
ATOM 815 O O . GLY A 1 123 ? 14.919 15.988 0.425 1.00 24.46 106 GLY A O 1
ATOM 816 N N . VAL A 1 124 ? 13.846 14.043 0.116 1.00 23.61 107 VAL A N 1
ATOM 817 C CA . VAL A 1 124 ? 15.034 13.436 -0.483 1.00 23.05 107 VAL A CA 1
ATOM 818 C C . VAL A 1 124 ? 15.334 14.006 -1.848 1.00 23.95 107 VAL A C 1
ATOM 819 O O . VAL A 1 124 ? 14.425 14.189 -2.694 1.00 24.39 107 VAL A O 1
ATOM 823 N N . ASN A 1 125 ? 16.619 14.262 -2.082 1.00 23.98 108 ASN A N 1
ATOM 824 C CA . ASN A 1 125 ? 17.113 14.506 -3.408 1.00 24.40 108 ASN A CA 1
ATOM 825 C C . ASN A 1 125 ? 17.385 13.122 -4.029 1.00 24.70 108 ASN A C 1
ATOM 826 O O . ASN A 1 125 ? 18.429 12.516 -3.778 1.00 23.39 108 ASN A O 1
ATOM 831 N N . VAL A 1 126 ? 16.456 12.636 -4.850 1.00 25.96 109 VAL A N 1
ATOM 832 C CA . VAL A 1 126 ? 16.642 11.319 -5.458 1.00 26.31 109 VAL A CA 1
ATOM 833 C C . VAL A 1 126 ? 17.430 11.447 -6.749 1.00 25.49 109 VAL A C 1
ATOM 834 O O . VAL A 1 126 ? 17.097 12.248 -7.609 1.00 25.82 109 VAL A O 1
ATOM 838 N N . GLN A 1 127 ? 18.475 10.655 -6.847 1.00 24.52 110 GLN A N 1
ATOM 839 C CA . GLN A 1 127 ? 19.336 10.679 -8.025 1.00 24.75 110 GLN A CA 1
ATOM 840 C C . GLN A 1 127 ? 19.369 9.282 -8.621 1.00 24.73 110 GLN A C 1
ATOM 841 O O . GLN A 1 127 ? 20.374 8.574 -8.566 1.00 23.80 110 GLN A O 1
ATOM 847 N N . TYR A 1 128 ? 18.198 8.872 -9.116 1.00 25.58 111 TYR A N 1
ATOM 848 C CA . TYR A 1 128 ? 18.010 7.519 -9.665 1.00 26.90 111 TYR A CA 1
ATOM 849 C C . TYR A 1 128 ? 18.738 7.357 -11.000 1.00 27.02 111 TYR A C 1
ATOM 850 O O . TYR A 1 128 ? 18.601 8.198 -11.887 1.00 27.22 111 TYR A O 1
ATOM 859 N N . GLN A 1 129 ? 19.488 6.272 -11.137 1.00 27.65 112 GLN A N 1
ATOM 860 C CA . GLN A 1 129 ? 19.845 5.741 -12.444 1.00 30.09 112 GLN A CA 1
ATOM 861 C C . GLN A 1 129 ? 18.571 5.098 -13.046 1.00 31.02 112 GLN A C 1
ATOM 862 O O . GLN A 1 129 ? 17.680 4.656 -12.323 1.00 30.13 112 GLN A O 1
ATOM 868 N N . ARG A 1 130 ? 18.480 5.083 -14.370 1.00 32.56 113 ARG A N 1
ATOM 869 C CA . ARG A 1 130 ? 17.284 4.609 -15.067 1.00 34.38 113 ARG A CA 1
ATOM 870 C C . ARG A 1 130 ? 17.662 3.420 -15.904 1.00 35.88 113 ARG A C 1
ATOM 871 O O . ARG A 1 130 ? 18.610 3.481 -16.674 1.00 35.80 113 ARG A O 1
ATOM 879 N N . SER A 1 131 ? 16.929 2.331 -15.739 1.00 37.68 114 SER A N 1
ATOM 880 C CA . SER A 1 131 ? 17.057 1.178 -16.630 1.00 39.97 114 SER A CA 1
ATOM 881 C C . SER A 1 131 ? 15.912 1.201 -17.652 1.00 41.20 114 SER A C 1
ATOM 882 O O . SER A 1 131 ? 14.723 1.239 -17.283 1.00 42.05 114 SER A O 1
ATOM 885 N N . ALA A 1 132 ? 16.231 1.161 -18.936 1.00 43.01 115 ALA A N 1
ATOM 886 C CA . ALA A 1 132 ? 15.133 1.025 -19.920 1.00 43.72 115 ALA A CA 1
ATOM 887 C C . ALA A 1 132 ? 14.746 -0.449 -20.158 1.00 43.67 115 ALA A C 1
ATOM 888 O O . ALA A 1 132 ? 13.649 -0.738 -20.713 1.00 44.64 115 ALA A O 1
ATOM 890 N N . THR A 1 133 ? 15.612 -1.367 -19.701 1.00 42.94 116 THR A N 1
ATOM 891 C CA . THR A 1 133 ? 15.384 -2.817 -19.890 1.00 41.48 116 THR A CA 1
ATOM 892 C C . THR A 1 133 ? 14.662 -3.525 -18.767 1.00 40.03 116 THR A C 1
ATOM 893 O O . THR A 1 133 ? 13.996 -4.524 -19.030 1.00 41.16 116 THR A O 1
ATOM 897 N N . SER A 1 134 ? 14.791 -3.063 -17.521 1.00 37.44 117 SER A N 1
ATOM 898 C CA . SER A 1 134 ? 14.059 -3.718 -16.430 1.00 35.62 117 SER A CA 1
ATOM 899 C C . SER A 1 134 ? 13.002 -2.814 -15.801 1.00 33.65 117 SER A C 1
ATOM 900 O O . SER A 1 134 ? 13.158 -1.573 -15.760 1.00 33.38 117 SER A O 1
ATOM 903 N N . PRO A 1 135 ? 11.919 -3.432 -15.294 1.00 31.48 118 PRO A N 1
ATOM 904 C CA . PRO A 1 135 ? 10.969 -2.649 -14.527 1.00 29.93 118 PRO A CA 1
ATOM 905 C C . PRO A 1 135 ? 11.524 -2.342 -13.124 1.00 28.58 118 PRO A C 1
ATOM 906 O O . PRO A 1 135 ? 12.400 -3.047 -12.653 1.00 28.40 118 PRO A O 1
ATOM 910 N N . THR A 1 136 ? 10.968 -1.329 -12.453 1.00 27.61 119 THR A N 1
ATOM 911 C CA . THR A 1 136 ? 11.296 -1.040 -11.046 1.00 25.20 119 THR A CA 1
ATOM 912 C C . THR A 1 136 ? 11.128 -2.278 -10.172 1.00 24.44 119 THR A C 1
ATOM 913 O O . THR A 1 136 ? 10.228 -3.052 -10.387 1.00 24.91 119 THR A O 1
ATOM 917 N N . GLY A 1 137 ? 12.043 -2.475 -9.222 1.00 24.17 120 GLY A N 1
ATOM 918 C CA . GLY A 1 137 ? 12.031 -3.613 -8.325 1.00 22.56 120 GLY A CA 1
ATOM 919 C C . GLY A 1 137 ? 10.912 -3.458 -7.314 1.00 22.81 120 GLY A C 1
ATOM 920 O O . GLY A 1 137 ? 10.418 -2.346 -7.070 1.00 21.74 120 GLY A O 1
ATOM 921 N N . THR A 1 138 ? 10.510 -4.583 -6.729 1.00 23.61 121 THR A N 1
ATOM 922 C CA . THR A 1 138 ? 9.424 -4.609 -5.789 1.00 24.56 121 THR A CA 1
ATOM 923 C C . THR A 1 138 ? 9.834 -5.548 -4.667 1.00 25.35 121 THR A C 1
ATOM 924 O O . THR A 1 138 ? 10.771 -6.362 -4.827 1.00 24.96 121 THR A O 1
ATOM 928 N N . CYS A 1 139 ? 9.126 -5.464 -3.552 1.00 23.13 122 CYS A N 1
ATOM 929 C CA . CYS A 1 139 ? 9.363 -6.387 -2.468 1.00 24.53 122 CYS A CA 1
ATOM 930 C C . CYS A 1 139 ? 8.006 -6.836 -1.947 1.00 24.44 122 CYS A C 1
ATOM 931 O O . CYS A 1 139 ? 7.208 -6.005 -1.532 1.00 24.65 122 CYS A O 1
ATOM 934 N N . ALA A 1 140 ? 7.739 -8.142 -2.027 1.00 24.99 123 ALA A N 1
ATOM 935 C CA . ALA A 1 140 ? 6.564 -8.734 -1.411 1.00 25.03 123 ALA A CA 1
ATOM 936 C C . ALA A 1 140 ? 6.733 -8.638 0.085 1.00 26.67 123 ALA A C 1
ATOM 937 O O . ALA A 1 140 ? 7.784 -9.031 0.616 1.00 25.70 123 ALA A O 1
ATOM 939 N N . VAL A 1 141 ? 5.718 -8.115 0.773 1.00 27.69 124 VAL A N 1
ATOM 940 C CA . VAL A 1 141 ? 5.712 -8.068 2.229 1.00 29.26 124 VAL A CA 1
ATOM 941 C C . VAL A 1 141 ? 4.458 -8.819 2.678 1.00 32.03 124 VAL A C 1
ATOM 942 O O . VAL A 1 141 ? 3.343 -8.291 2.590 1.00 32.72 124 VAL A O 1
ATOM 946 N N . LEU A 1 142 ? 4.630 -10.063 3.116 1.00 33.89 125 LEU A N 1
ATOM 947 C CA . LEU A 1 142 ? 3.505 -10.936 3.430 1.00 35.89 125 LEU A CA 1
ATOM 948 C C . LEU A 1 142 ? 3.308 -10.995 4.923 1.00 36.95 125 LEU A C 1
ATOM 949 O O . LEU A 1 142 ? 4.217 -11.382 5.657 1.00 36.94 125 LEU A O 1
ATOM 954 N N . VAL A 1 143 ? 2.119 -10.605 5.366 1.00 39.11 126 VAL A N 1
ATOM 955 C CA . VAL A 1 143 ? 1.780 -10.613 6.788 1.00 40.84 126 VAL A CA 1
ATOM 956 C C . VAL A 1 143 ? 0.935 -11.851 7.130 1.00 42.63 126 VAL A C 1
ATOM 957 O O . VAL A 1 143 ? -0.138 -12.073 6.546 1.00 42.85 126 VAL A O 1
ATOM 961 N N . THR A 1 144 ? 1.449 -12.669 8.045 1.00 44.46 127 THR A N 1
ATOM 962 C CA . THR A 1 144 ? 0.748 -13.860 8.529 1.00 46.55 127 THR A CA 1
ATOM 963 C C . THR A 1 144 ? 0.821 -13.846 10.047 1.00 47.58 127 THR A C 1
ATOM 964 O O . THR A 1 144 ? 1.911 -13.992 10.623 1.00 46.69 127 THR A O 1
ATOM 968 N N . GLY A 1 145 ? -0.343 -13.660 10.674 1.00 48.49 128 GLY A N 1
ATOM 969 C CA . GLY A 1 145 ? -0.435 -13.452 12.118 1.00 50.06 128 GLY A CA 1
ATOM 970 C C . GLY A 1 145 ? 0.391 -12.234 12.477 1.00 50.97 128 GLY A C 1
ATOM 971 O O . GLY A 1 145 ? 0.179 -11.166 11.911 1.00 51.26 128 GLY A O 1
ATOM 972 N N . THR A 1 146 ? 1.344 -12.403 13.398 1.00 51.50 129 THR A N 1
ATOM 973 C CA . THR A 1 146 ? 2.271 -11.321 13.797 1.00 52.25 129 THR A CA 1
ATOM 974 C C . THR A 1 146 ? 3.667 -11.483 13.154 1.00 51.71 129 THR A C 1
ATOM 975 O O . THR A 1 146 ? 4.616 -10.758 13.478 1.00 52.06 129 THR A O 1
ATOM 979 N N . GLN A 1 147 ? 3.779 -12.437 12.236 1.00 50.94 130 GLN A N 1
ATOM 980 C CA . GLN A 1 147 ? 5.007 -12.659 11.479 1.00 49.07 130 GLN A CA 1
ATOM 981 C C . GLN A 1 147 ? 4.968 -11.968 10.110 1.00 47.21 130 GLN A C 1
ATOM 982 O O . GLN A 1 147 ? 3.889 -11.679 9.570 1.00 46.75 130 GLN A O 1
ATOM 988 N N . ARG A 1 148 ? 6.153 -11.680 9.574 1.00 44.61 131 ARG A N 1
ATOM 989 C CA . ARG A 1 148 ? 6.306 -11.063 8.255 1.00 42.20 131 ARG A CA 1
ATOM 990 C C . ARG A 1 148 ? 7.297 -11.861 7.463 1.00 39.35 131 ARG A C 1
ATOM 991 O O . ARG A 1 148 ? 8.293 -12.346 8.014 1.00 39.65 131 ARG A O 1
ATOM 999 N N . SER A 1 149 ? 7.003 -12.014 6.181 1.00 36.41 132 SER A N 1
ATOM 1000 C CA . SER A 1 149 ? 7.896 -12.669 5.240 1.00 34.05 132 SER A CA 1
ATOM 1001 C C . SER A 1 149 ? 8.063 -11.804 3.982 1.00 32.78 132 SER A C 1
ATOM 1002 O O . SER A 1 149 ? 7.069 -11.362 3.367 1.00 32.31 132 SER A O 1
ATOM 1005 N N . LEU A 1 150 ? 9.308 -11.615 3.575 1.00 30.05 133 LEU A N 1
ATOM 1006 C CA . LEU A 1 150 ? 9.656 -10.620 2.555 1.00 29.02 133 LEU A CA 1
ATOM 1007 C C . LEU A 1 150 ? 10.304 -11.322 1.397 1.00 27.23 133 LEU A C 1
ATOM 1008 O O . LEU A 1 150 ? 11.104 -12.231 1.611 1.00 28.11 133 LEU A O 1
ATOM 1013 N N . CYS A 1 151 ? 9.975 -10.912 0.183 1.00 25.41 134 CYS A N 1
ATOM 1014 C CA . CYS A 1 151 ? 10.625 -11.481 -0.999 1.00 26.49 134 CYS A CA 1
ATOM 1015 C C . CYS A 1 151 ? 10.861 -10.364 -1.985 1.00 25.64 134 CYS A C 1
ATOM 1016 O O . CYS A 1 151 ? 9.895 -9.808 -2.540 1.00 25.31 134 CYS A O 1
ATOM 1019 N N . ALA A 1 152 ? 12.145 -10.046 -2.173 1.00 24.02 135 ALA A N 1
ATOM 1020 C CA . ALA A 1 152 ? 12.589 -8.871 -2.937 1.00 24.92 135 ALA A CA 1
ATOM 1021 C C . ALA A 1 152 ? 12.963 -9.255 -4.361 1.00 24.02 135 ALA A C 1
ATOM 1022 O O . ALA A 1 152 ? 13.857 -10.080 -4.582 1.00 24.83 135 ALA A O 1
ATOM 1024 N N . ASN A 1 153 ? 12.235 -8.673 -5.292 1.00 23.86 136 ASN A N 1
ATOM 1025 C CA . ASN A 1 153 ? 12.437 -8.819 -6.710 1.00 24.44 136 ASN A CA 1
ATOM 1026 C C . ASN A 1 153 ? 13.136 -7.546 -7.134 1.00 24.66 136 ASN A C 1
ATOM 1027 O O . ASN A 1 153 ? 12.473 -6.501 -7.353 1.00 23.80 136 ASN A O 1
ATOM 1032 N N . LEU A 1 154 ? 14.471 -7.621 -7.181 1.00 24.13 137 LEU A N 1
ATOM 1033 C CA . LEU A 1 154 ? 15.314 -6.424 -7.343 1.00 25.60 137 LEU A CA 1
ATOM 1034 C C . LEU A 1 154 ? 15.169 -5.775 -8.710 1.00 26.17 137 LEU A C 1
ATOM 1035 O O . LEU A 1 154 ? 15.098 -4.545 -8.813 1.00 26.13 137 LEU A O 1
ATOM 1040 N N . ALA A 1 155 ? 15.155 -6.606 -9.754 1.00 26.30 138 ALA A N 1
ATOM 1041 C CA . ALA A 1 155 ? 14.874 -6.174 -11.133 1.00 25.47 138 ALA A CA 1
ATOM 1042 C C . ALA A 1 155 ? 15.730 -4.932 -11.495 1.00 25.66 138 ALA A C 1
ATOM 1043 O O . ALA A 1 155 ? 16.954 -5.062 -11.516 1.00 26.87 138 ALA A O 1
ATOM 1045 N N . ALA A 1 156 ? 15.144 -3.747 -11.741 1.00 25.32 139 ALA A N 1
ATOM 1046 C CA . ALA A 1 156 ? 15.958 -2.578 -12.159 1.00 25.99 139 ALA A CA 1
ATOM 1047 C C . ALA A 1 156 ? 16.981 -2.132 -11.115 1.00 26.26 139 ALA A C 1
ATOM 1048 O O . ALA A 1 156 ? 18.044 -1.587 -11.459 1.00 26.29 139 ALA A O 1
ATOM 1050 N N . ALA A 1 157 ? 16.684 -2.375 -9.844 1.00 26.91 140 ALA A N 1
ATOM 1051 C CA . ALA A 1 157 ? 17.677 -2.036 -8.796 1.00 27.97 140 ALA A CA 1
ATOM 1052 C C . ALA A 1 157 ? 18.996 -2.773 -9.025 1.00 28.91 140 ALA A C 1
ATOM 1053 O O . ALA A 1 157 ? 20.043 -2.288 -8.601 1.00 27.21 140 ALA A O 1
ATOM 1055 N N . ASN A 1 158 ? 18.928 -3.955 -9.666 1.00 29.41 141 ASN A N 1
ATOM 1056 C CA . ASN A 1 158 ? 20.121 -4.700 -10.048 1.00 31.44 141 ASN A CA 1
ATOM 1057 C C . ASN A 1 158 ? 20.865 -4.119 -11.252 1.00 32.68 141 ASN A C 1
ATOM 1058 O O . ASN A 1 158 ? 21.999 -4.524 -11.516 1.00 34.45 141 ASN A O 1
ATOM 1063 N N . ASP A 1 159 ? 20.269 -3.175 -11.970 1.00 33.03 142 ASP A N 1
ATOM 1064 C CA . ASP A 1 159 ? 20.962 -2.549 -13.086 1.00 33.57 142 ASP A CA 1
ATOM 1065 C C . ASP A 1 159 ? 21.842 -1.375 -12.694 1.00 34.18 142 ASP A C 1
ATOM 1066 O O . ASP A 1 159 ? 22.289 -0.658 -13.554 1.00 34.70 142 ASP A O 1
ATOM 1071 N N . PHE A 1 160 ? 22.083 -1.161 -11.397 1.00 34.50 143 PHE A N 1
ATOM 1072 C CA . PHE A 1 160 ? 22.914 -0.061 -10.957 1.00 34.28 143 PHE A CA 1
ATOM 1073 C C . PHE A 1 160 ? 24.353 -0.297 -11.416 1.00 35.38 143 PHE A C 1
ATOM 1074 O O . PHE A 1 160 ? 24.861 -1.403 -11.286 1.00 34.64 143 PHE A O 1
ATOM 1082 N N . THR A 1 161 ? 25.013 0.754 -11.898 1.00 35.41 144 THR A N 1
ATOM 1083 C CA . THR A 1 161 ? 26.422 0.636 -12.307 1.00 36.73 144 THR A CA 1
ATOM 1084 C C . THR A 1 161 ? 27.285 1.712 -11.670 1.00 36.61 144 THR A C 1
ATOM 1085 O O . THR A 1 161 ? 26.836 2.853 -11.505 1.00 36.14 144 THR A O 1
ATOM 1089 N N . PRO A 1 162 ? 28.544 1.361 -11.340 1.00 37.53 145 PRO A N 1
ATOM 1090 C CA . PRO A 1 162 ? 29.494 2.337 -10.784 1.00 37.88 145 PRO A CA 1
ATOM 1091 C C . PRO A 1 162 ? 29.582 3.613 -11.617 1.00 38.49 145 PRO A C 1
ATOM 1092 O O . PRO A 1 162 ? 29.884 4.674 -11.090 1.00 38.78 145 PRO A O 1
ATOM 1096 N N . GLU A 1 163 ? 29.298 3.498 -12.909 1.00 39.15 146 GLU A N 1
ATOM 1097 C CA . GLU A 1 163 ? 29.390 4.622 -13.815 1.00 40.36 146 GLU A CA 1
ATOM 1098 C C . GLU A 1 163 ? 28.391 5.717 -13.434 1.00 39.68 146 GLU A C 1
ATOM 1099 O O . GLU A 1 163 ? 28.681 6.888 -13.611 1.00 39.80 146 GLU A O 1
ATOM 1105 N N . HIS A 1 164 ? 27.227 5.343 -12.890 1.00 38.79 147 HIS A N 1
ATOM 1106 C CA . HIS A 1 164 ? 26.220 6.346 -12.469 1.00 37.59 147 HIS A CA 1
ATOM 1107 C C . HIS A 1 164 ? 26.826 7.364 -11.505 1.00 37.49 147 HIS A C 1
ATOM 1108 O O . HIS A 1 164 ? 26.472 8.555 -11.507 1.00 36.87 147 HIS A O 1
ATOM 1115 N N . LEU A 1 165 ? 27.741 6.887 -10.673 1.00 37.68 148 LEU A N 1
ATOM 1116 C CA . LEU A 1 165 ? 28.395 7.746 -9.704 1.00 38.23 148 LEU A CA 1
ATOM 1117 C C . LEU A 1 165 ? 29.518 8.591 -10.313 1.00 39.04 148 LEU A C 1
ATOM 1118 O O . LEU A 1 165 ? 30.012 9.503 -9.661 1.00 39.18 148 LEU A O 1
ATOM 1123 N N . ARG A 1 166 ? 29.902 8.293 -11.553 1.00 40.74 149 ARG A N 1
ATOM 1124 C CA . ARG A 1 166 ? 31.030 8.982 -12.198 1.00 42.82 149 ARG A CA 1
ATOM 1125 C C . ARG A 1 166 ? 30.663 10.160 -13.107 1.00 43.04 149 ARG A C 1
ATOM 1126 O O . ARG A 1 166 ? 31.560 10.760 -13.695 1.00 43.20 149 ARG A O 1
ATOM 1134 N N . SER A 1 167 ? 29.379 10.477 -13.255 1.00 42.53 150 SER A N 1
ATOM 1135 C CA . SER A 1 167 ? 29.020 11.721 -13.932 1.00 43.08 150 SER A CA 1
ATOM 1136 C C . SER A 1 167 ? 29.550 12.920 -13.096 1.00 43.93 150 SER A C 1
ATOM 1137 O O . SER A 1 167 ? 29.772 12.797 -11.896 1.00 43.75 150 SER A O 1
ATOM 1140 N N . ASP A 1 168 ? 29.765 14.064 -13.742 1.00 44.36 151 ASP A N 1
ATOM 1141 C CA . ASP A 1 168 ? 30.283 15.255 -13.061 1.00 44.28 151 ASP A CA 1
ATOM 1142 C C . ASP A 1 168 ? 29.400 15.662 -11.876 1.00 42.99 151 ASP A C 1
ATOM 1143 O O . ASP A 1 168 ? 29.907 15.975 -10.795 1.00 42.39 151 ASP A O 1
ATOM 1148 N N . GLY A 1 169 ? 28.081 15.656 -12.091 1.00 41.85 152 GLY A N 1
ATOM 1149 C CA . GLY A 1 169 ? 27.155 16.080 -11.052 1.00 40.14 152 GLY A CA 1
ATOM 1150 C C . GLY A 1 169 ? 27.212 15.118 -9.890 1.00 38.92 152 GLY A C 1
ATOM 1151 O O . GLY A 1 169 ? 27.292 15.524 -8.728 1.00 39.45 152 GLY A O 1
ATOM 1152 N N . ASN A 1 170 ? 27.192 13.829 -10.205 1.00 37.10 153 ASN A N 1
ATOM 1153 C CA . ASN A 1 170 ? 27.190 12.825 -9.160 1.00 35.59 153 ASN A CA 1
ATOM 1154 C C . ASN A 1 170 ? 28.505 12.749 -8.386 1.00 35.08 153 ASN A C 1
ATOM 1155 O O . ASN A 1 170 ? 28.500 12.521 -7.178 1.00 33.78 153 ASN A O 1
ATOM 1160 N N . ARG A 1 171 ? 29.630 12.960 -9.069 1.00 34.47 154 ARG A N 1
ATOM 1161 C CA . ARG A 1 171 ? 30.879 13.078 -8.315 1.00 35.10 154 ARG A CA 1
ATOM 1162 C C . ARG A 1 171 ? 30.974 14.312 -7.422 1.00 32.93 154 ARG A C 1
ATOM 1163 O O . ARG A 1 171 ? 31.571 14.235 -6.352 1.00 33.18 154 ARG A O 1
ATOM 1171 N N . ALA A 1 172 ? 30.356 15.427 -7.824 1.00 30.63 155 ALA A N 1
ATOM 1172 C CA . ALA A 1 172 ? 30.276 16.592 -6.930 1.00 29.46 155 ALA A CA 1
ATOM 1173 C C . ALA A 1 172 ? 29.441 16.250 -5.663 1.00 27.90 155 ALA A C 1
ATOM 1174 O O . ALA A 1 172 ? 29.770 16.649 -4.553 1.00 27.51 155 ALA A O 1
ATOM 1176 N N . TYR A 1 173 ? 28.381 15.477 -5.850 1.00 27.03 156 TYR A N 1
ATOM 1177 C CA . TYR A 1 173 ? 27.564 15.008 -4.708 1.00 26.85 156 TYR A CA 1
ATOM 1178 C C . TYR A 1 173 ? 28.368 14.103 -3.738 1.00 26.28 156 TYR A C 1
ATOM 1179 O O . TYR A 1 173 ? 28.288 14.287 -2.531 1.00 25.14 156 TYR A O 1
ATOM 1188 N N . LEU A 1 174 ? 29.186 13.196 -4.269 1.00 27.22 157 LEU A N 1
ATOM 1189 C CA . LEU A 1 174 ? 30.050 12.346 -3.419 1.00 28.38 157 LEU A CA 1
ATOM 1190 C C . LEU A 1 174 ? 31.098 13.217 -2.705 1.00 29.01 157 LEU A C 1
ATOM 1191 O O . LEU A 1 174 ? 31.326 13.074 -1.497 1.00 28.04 157 LEU A O 1
ATOM 1196 N N . GLN A 1 175 ? 31.701 14.142 -3.454 1.00 30.30 158 GLN A N 1
ATOM 1197 C CA . GLN A 1 175 ? 32.751 15.017 -2.890 1.00 30.80 158 GLN A CA 1
ATOM 1198 C C . GLN A 1 175 ? 32.218 15.891 -1.785 1.00 30.02 158 GLN A C 1
ATOM 1199 O O . GLN A 1 175 ? 32.923 16.124 -0.811 1.00 30.58 158 GLN A O 1
ATOM 1205 N N . GLY A 1 176 ? 30.969 16.346 -1.909 1.00 29.07 159 GLY A N 1
ATOM 1206 C CA . GLY A 1 176 ? 30.368 17.248 -0.912 1.00 26.76 159 GLY A CA 1
ATOM 1207 C C . GLY A 1 176 ? 29.710 16.592 0.282 1.00 26.93 159 GLY A C 1
ATOM 1208 O O . GLY A 1 176 ? 29.313 17.268 1.249 1.00 25.58 159 GLY A O 1
ATOM 1209 N N . ALA A 1 177 ? 29.565 15.264 0.256 1.00 26.64 160 ALA A N 1
ATOM 1210 C CA . ALA A 1 177 ? 28.830 14.636 1.349 1.00 25.64 160 ALA A CA 1
ATOM 1211 C C . ALA A 1 177 ? 29.735 14.564 2.538 1.00 26.68 160 ALA A C 1
ATOM 1212 O O . ALA A 1 177 ? 30.963 14.503 2.383 1.00 26.63 160 ALA A O 1
ATOM 1214 N N . GLN A 1 178 ? 29.150 14.566 3.733 1.00 25.74 161 GLN A N 1
ATOM 1215 C CA . GLN A 1 178 ? 29.931 14.382 4.965 1.00 26.96 161 GLN A CA 1
ATOM 1216 C C . GLN A 1 178 ? 29.706 13.013 5.594 1.00 26.07 161 GLN A C 1
ATOM 1217 O O . GLN A 1 178 ? 30.466 12.608 6.478 1.00 26.44 161 GLN A O 1
ATOM 1223 N N . PHE A 1 179 ? 28.660 12.308 5.139 1.00 26.06 162 PHE A N 1
ATOM 1224 C CA . PHE A 1 179 ? 28.171 11.045 5.755 1.00 25.22 162 PHE A CA 1
ATOM 1225 C C . PHE A 1 179 ? 27.683 10.121 4.637 1.00 24.96 162 PHE A C 1
ATOM 1226 O O . PHE A 1 179 ? 27.045 10.589 3.664 1.00 24.49 162 PHE A O 1
ATOM 1234 N N . PHE A 1 180 ? 27.931 8.817 4.796 1.00 23.00 163 PHE A N 1
ATOM 1235 C CA . PHE A 1 180 ? 27.563 7.825 3.783 1.00 22.98 163 PHE A CA 1
ATOM 1236 C C . PHE A 1 180 ? 26.877 6.663 4.474 1.00 23.04 163 PHE A C 1
ATOM 1237 O O . PHE A 1 180 ? 27.306 6.236 5.560 1.00 22.35 163 PHE A O 1
ATOM 1245 N N . TYR A 1 181 ? 25.802 6.179 3.854 1.00 22.58 164 TYR A N 1
ATOM 1246 C CA . TYR A 1 181 ? 25.026 5.072 4.404 1.00 22.25 164 TYR A CA 1
ATOM 1247 C C . TYR A 1 181 ? 24.692 4.096 3.285 1.00 22.26 164 TYR A C 1
ATOM 1248 O O . TYR A 1 181 ? 24.148 4.495 2.244 1.00 23.45 164 TYR A O 1
ATOM 1257 N N . VAL A 1 182 ? 24.987 2.815 3.511 1.00 22.17 165 VAL A N 1
ATOM 1258 C CA . VAL A 1 182 ? 24.730 1.774 2.520 1.00 22.21 165 VAL A CA 1
ATOM 1259 C C . VAL A 1 182 ? 24.101 0.575 3.219 1.00 21.91 165 VAL A C 1
ATOM 1260 O O . VAL A 1 182 ? 24.446 0.290 4.347 1.00 22.64 165 VAL A O 1
ATOM 1264 N N . SER A 1 183 ? 23.165 -0.113 2.577 1.00 20.86 166 SER A N 1
ATOM 1265 C CA . SER A 1 183 ? 22.580 -1.325 3.211 1.00 20.95 166 SER A CA 1
ATOM 1266 C C . SER A 1 183 ? 23.395 -2.540 2.776 1.00 21.28 166 SER A C 1
ATOM 1267 O O . SER A 1 183 ? 24.002 -2.527 1.701 1.00 20.24 166 SER A O 1
ATOM 1270 N N . GLY A 1 184 ? 23.398 -3.595 3.585 1.00 21.83 167 GLY A N 1
ATOM 1271 C CA . GLY A 1 184 ? 23.920 -4.888 3.087 1.00 22.06 167 GLY A CA 1
ATOM 1272 C C . GLY A 1 184 ? 23.159 -5.392 1.857 1.00 23.00 167 GLY A C 1
ATOM 1273 O O . GLY A 1 184 ? 23.745 -6.040 0.980 1.00 23.96 167 GLY A O 1
ATOM 1274 N N . PHE A 1 185 ? 21.859 -5.086 1.773 1.00 23.06 168 PHE A N 1
ATOM 1275 C CA . PHE A 1 185 ? 21.050 -5.343 0.568 1.00 22.88 168 PHE A CA 1
ATOM 1276 C C . PHE A 1 185 ? 21.713 -4.884 -0.758 1.00 23.02 168 PHE A C 1
ATOM 1277 O O . PHE A 1 185 ? 21.598 -5.551 -1.800 1.00 22.13 168 PHE A O 1
ATOM 1285 N N . PHE A 1 186 ? 22.367 -3.718 -0.713 1.00 22.94 169 PHE A N 1
ATOM 1286 C CA . PHE A 1 186 ? 23.016 -3.143 -1.895 1.00 24.15 169 PHE A CA 1
ATOM 1287 C C . PHE A 1 186 ? 24.214 -3.971 -2.372 1.00 24.28 169 PHE A C 1
ATOM 1288 O O . PHE A 1 186 ? 24.637 -3.834 -3.528 1.00 25.61 169 PHE A O 1
ATOM 1296 N N . PHE A 1 187 ? 24.761 -4.819 -1.501 1.00 25.38 170 PHE A N 1
ATOM 1297 C CA . PHE A 1 187 ? 25.855 -5.746 -1.918 1.00 25.95 170 PHE A CA 1
ATOM 1298 C C . PHE A 1 187 ? 25.448 -6.707 -3.037 1.00 25.57 170 PHE A C 1
ATOM 1299 O O . PHE A 1 187 ? 26.290 -7.093 -3.874 1.00 24.42 170 PHE A O 1
ATOM 1307 N N . THR A 1 188 ? 24.162 -7.072 -3.075 1.00 25.46 171 THR A N 1
ATOM 1308 C CA . THR A 1 188 ? 23.617 -7.912 -4.159 1.00 25.49 171 THR A CA 1
ATOM 1309 C C . THR A 1 188 ? 23.859 -7.211 -5.483 1.00 26.97 171 THR A C 1
ATOM 1310 O O . THR A 1 188 ? 24.157 -7.845 -6.508 1.00 26.09 171 THR A O 1
ATOM 1314 N N . VAL A 1 189 ? 23.764 -5.881 -5.455 1.00 27.18 172 VAL A N 1
ATOM 1315 C CA . VAL A 1 189 ? 23.732 -5.123 -6.689 1.00 29.04 172 VAL A CA 1
ATOM 1316 C C . VAL A 1 189 ? 25.093 -4.538 -7.077 1.00 28.96 172 VAL A C 1
ATOM 1317 O O . VAL A 1 189 ? 25.453 -4.579 -8.243 1.00 29.73 172 VAL A O 1
ATOM 1321 N N . SER A 1 190 ? 25.811 -3.947 -6.122 1.00 28.33 173 SER A N 1
ATOM 1322 C CA . SER A 1 190 ? 27.089 -3.322 -6.451 1.00 27.51 173 SER A CA 1
ATOM 1323 C C . SER A 1 190 ? 27.940 -3.173 -5.227 1.00 27.05 173 SER A C 1
ATOM 1324 O O . SER A 1 190 ? 28.098 -2.051 -4.694 1.00 25.92 173 SER A O 1
ATOM 1327 N N . PHE A 1 191 ? 28.491 -4.288 -4.763 1.00 26.19 174 PHE A N 1
ATOM 1328 C CA . PHE A 1 191 ? 29.425 -4.233 -3.655 1.00 27.01 174 PHE A CA 1
ATOM 1329 C C . PHE A 1 191 ? 30.609 -3.311 -3.991 1.00 27.51 174 PHE A C 1
ATOM 1330 O O . PHE A 1 191 ? 31.172 -2.659 -3.113 1.00 26.59 174 PHE A O 1
ATOM 1338 N N . GLU A 1 192 ? 31.008 -3.334 -5.256 1.00 28.29 175 GLU A N 1
ATOM 1339 C CA . GLU A 1 192 ? 32.170 -2.598 -5.756 1.00 30.30 175 GLU A CA 1
ATOM 1340 C C . GLU A 1 192 ? 31.952 -1.066 -5.532 1.00 29.64 175 GLU A C 1
ATOM 1341 O O . GLU A 1 192 ? 32.874 -0.348 -5.151 1.00 28.89 175 GLU A O 1
ATOM 1347 N N . SER A 1 193 ? 30.718 -0.594 -5.729 1.00 28.78 176 SER A N 1
ATOM 1348 C CA . SER A 1 193 ? 30.381 0.820 -5.463 1.00 27.94 176 SER A CA 1
ATOM 1349 C C . SER A 1 193 ? 30.423 1.110 -3.971 1.00 27.51 176 SER A C 1
ATOM 1350 O O . SER A 1 193 ? 30.981 2.126 -3.566 1.00 26.77 176 SER A O 1
ATOM 1353 N N . ALA A 1 194 ? 29.856 0.210 -3.162 1.00 26.49 177 ALA A N 1
ATOM 1354 C CA . ALA A 1 194 ? 29.799 0.412 -1.701 1.00 26.36 177 ALA A CA 1
ATOM 1355 C C . ALA A 1 194 ? 31.231 0.485 -1.163 1.00 26.57 177 ALA A C 1
ATOM 1356 O O . ALA A 1 194 ? 31.540 1.336 -0.327 1.00 26.05 177 ALA A O 1
ATOM 1358 N N . LEU A 1 195 ? 32.090 -0.439 -1.610 1.00 26.12 178 LEU A N 1
ATOM 1359 C CA . LEU A 1 195 ? 33.473 -0.469 -1.116 1.00 27.11 178 LEU A CA 1
ATOM 1360 C C . LEU A 1 195 ? 34.262 0.793 -1.552 1.00 27.34 178 LEU A C 1
ATOM 1361 O O . LEU A 1 195 ? 35.038 1.369 -0.794 1.00 27.48 178 LEU A O 1
ATOM 1366 N N . SER A 1 196 ? 34.083 1.171 -2.806 1.00 28.09 179 SER A N 1
ATOM 1367 C CA . SER A 1 196 ? 34.775 2.319 -3.365 1.00 28.83 179 SER A CA 1
ATOM 1368 C C . SER A 1 196 ? 34.408 3.572 -2.534 1.00 28.05 179 SER A C 1
ATOM 1369 O O . SER A 1 196 ? 35.265 4.343 -2.125 1.00 28.10 179 SER A O 1
ATOM 1372 N N . VAL A 1 197 ? 33.133 3.710 -2.189 1.00 27.29 180 VAL A N 1
ATOM 1373 C CA . VAL A 1 197 ? 32.665 4.868 -1.412 1.00 25.68 180 VAL A CA 1
ATOM 1374 C C . VAL A 1 197 ? 33.218 4.782 -0.001 1.00 26.23 180 VAL A C 1
ATOM 1375 O O . VAL A 1 197 ? 33.641 5.796 0.552 1.00 25.88 180 VAL A O 1
ATOM 1379 N N . ALA A 1 198 ? 33.266 3.569 0.571 1.00 25.01 181 ALA A N 1
ATOM 1380 C CA . ALA A 1 198 ? 33.793 3.378 1.934 1.00 25.33 181 ALA A CA 1
ATOM 1381 C C . ALA A 1 198 ? 35.279 3.713 2.068 1.00 25.72 181 ALA A C 1
ATOM 1382 O O . ALA A 1 198 ? 35.695 4.324 3.063 1.00 25.81 181 ALA A O 1
ATOM 1384 N N . LYS A 1 199 ? 36.074 3.325 1.072 1.00 26.38 182 LYS A N 1
ATOM 1385 C CA . LYS A 1 199 ? 37.503 3.656 1.065 1.00 27.92 182 LYS A CA 1
ATOM 1386 C C . LYS A 1 199 ? 37.770 5.174 0.944 1.00 28.38 182 LYS A C 1
ATOM 1387 O O . LYS A 1 199 ? 38.647 5.706 1.627 1.00 28.54 182 LYS A O 1
ATOM 1393 N N . GLU A 1 200 ? 37.014 5.845 0.080 1.00 29.49 183 GLU A N 1
ATOM 1394 C CA . GLU A 1 200 ? 37.137 7.288 -0.081 1.00 30.98 183 GLU A CA 1
ATOM 1395 C C . GLU A 1 200 ? 36.714 7.993 1.198 1.00 31.23 183 GLU A C 1
ATOM 1396 O O . GLU A 1 200 ? 37.367 8.972 1.624 1.00 31.53 183 GLU A O 1
ATOM 1402 N N . ALA A 1 201 ? 35.662 7.480 1.850 1.00 30.22 184 ALA A N 1
ATOM 1403 C CA . ALA A 1 201 ? 35.245 8.037 3.125 1.00 29.41 184 ALA A CA 1
ATOM 1404 C C . ALA A 1 201 ? 36.338 7.934 4.198 1.00 29.85 184 ALA A C 1
ATOM 1405 O O . ALA A 1 201 ? 36.653 8.930 4.878 1.00 29.01 184 ALA A O 1
ATOM 1407 N N . ALA A 1 202 ? 36.884 6.730 4.401 1.00 29.84 185 ALA A N 1
ATOM 1408 C CA . ALA A 1 202 ? 37.930 6.515 5.435 1.00 30.22 185 ALA A CA 1
ATOM 1409 C C . ALA A 1 202 ? 39.138 7.412 5.166 1.00 31.01 185 ALA A C 1
ATOM 1410 O O . ALA A 1 202 ? 39.664 7.995 6.090 1.00 32.00 185 ALA A O 1
ATOM 1412 N N . ALA A 1 203 ? 39.533 7.501 3.896 1.00 31.07 186 ALA A N 1
ATOM 1413 C CA . ALA A 1 203 ? 40.711 8.230 3.429 1.00 32.01 186 ALA A CA 1
ATOM 1414 C C . ALA A 1 203 ? 40.542 9.743 3.613 1.00 33.30 186 ALA A C 1
ATOM 1415 O O . ALA A 1 203 ? 41.533 10.466 3.610 1.00 34.08 186 ALA A O 1
ATOM 1417 N N . THR A 1 204 ? 39.299 10.218 3.760 1.00 32.40 187 THR A N 1
ATOM 1418 C CA . THR A 1 204 ? 39.055 11.643 3.903 1.00 32.79 187 THR A CA 1
ATOM 1419 C C . THR A 1 204 ? 38.443 11.911 5.264 1.00 32.38 187 THR A C 1
ATOM 1420 O O . THR A 1 204 ? 37.905 12.994 5.507 1.00 33.29 187 THR A O 1
ATOM 1424 N N . GLY A 1 205 ? 38.524 10.922 6.141 1.00 31.62 188 GLY A N 1
ATOM 1425 C CA . GLY A 1 205 ? 37.970 11.013 7.483 1.00 31.29 188 GLY A CA 1
ATOM 1426 C C . GLY A 1 205 ? 36.454 11.163 7.610 1.00 31.71 188 GLY A C 1
ATOM 1427 O O . GLY A 1 205 ? 35.974 11.566 8.656 1.00 32.31 188 GLY A O 1
ATOM 1428 N N . ARG A 1 206 ? 35.680 10.836 6.574 1.00 31.17 189 ARG A N 1
ATOM 1429 C CA . ARG A 1 206 ? 34.212 10.935 6.693 1.00 30.52 189 ARG A CA 1
ATOM 1430 C C . ARG A 1 206 ? 33.546 9.634 7.208 1.00 30.76 189 ARG A C 1
ATOM 1431 O O . ARG A 1 206 ? 34.134 8.558 7.138 1.00 31.36 189 ARG A O 1
ATOM 1439 N N . MET A 1 207 ? 32.340 9.741 7.749 1.00 29.43 190 MET A N 1
ATOM 1440 C CA . MET A 1 207 ? 31.655 8.566 8.284 1.00 29.52 190 MET A CA 1
ATOM 1441 C C . MET A 1 207 ? 31.041 7.683 7.199 1.00 27.65 190 MET A C 1
ATOM 1442 O O . MET A 1 207 ? 30.363 8.168 6.287 1.00 27.12 190 MET A O 1
ATOM 1447 N N . PHE A 1 208 ? 31.335 6.391 7.287 1.00 26.40 191 PHE A N 1
ATOM 1448 C CA . PHE A 1 208 ? 30.714 5.365 6.409 1.00 24.19 191 PHE A CA 1
ATOM 1449 C C . PHE A 1 208 ? 29.969 4.414 7.357 1.00 23.80 191 PHE A C 1
ATOM 1450 O O . PHE A 1 208 ? 30.504 3.944 8.379 1.00 23.41 191 PHE A O 1
ATOM 1458 N N . MET A 1 209 ? 28.704 4.208 7.043 1.00 22.70 192 MET A N 1
ATOM 1459 C CA . MET A 1 209 ? 27.811 3.477 7.904 1.00 22.91 192 MET A CA 1
ATOM 1460 C C . MET A 1 209 ? 27.079 2.452 7.027 1.00 23.14 192 MET A C 1
ATOM 1461 O O . MET A 1 209 ? 26.853 2.673 5.825 1.00 22.86 192 MET A O 1
ATOM 1466 N N . MET A 1 210 ? 26.703 1.335 7.629 1.00 23.80 193 MET A N 1
ATOM 1467 C CA . MET A 1 210 ? 25.983 0.310 6.869 1.00 23.17 193 MET A CA 1
ATOM 1468 C C . MET A 1 210 ? 25.092 -0.514 7.773 1.00 22.32 193 MET A C 1
ATOM 1469 O O . MET A 1 210 ? 25.165 -0.435 8.989 1.00 20.79 193 MET A O 1
ATOM 1474 N N . ASN A 1 211 ? 24.234 -1.301 7.145 1.00 22.12 194 ASN A N 1
ATOM 1475 C CA . ASN A 1 211 ? 23.277 -2.094 7.872 1.00 22.01 194 ASN A CA 1
ATOM 1476 C C . ASN A 1 211 ? 23.535 -3.549 7.490 1.00 22.31 194 ASN A C 1
ATOM 1477 O O . ASN A 1 211 ? 23.838 -3.831 6.306 1.00 21.96 194 ASN A O 1
ATOM 1482 N N . LEU A 1 212 ? 23.340 -4.474 8.436 1.00 21.98 195 LEU A N 1
ATOM 1483 C CA . LEU A 1 212 ? 23.442 -5.885 8.064 1.00 21.51 195 LEU A CA 1
ATOM 1484 C C . LEU A 1 212 ? 22.320 -6.318 7.145 1.00 21.81 195 LEU A C 1
ATOM 1485 O O . LEU A 1 212 ? 22.497 -7.254 6.365 1.00 22.43 195 LEU A O 1
ATOM 1490 N N . SER A 1 213 ? 21.173 -5.638 7.251 1.00 21.23 196 SER A N 1
ATOM 1491 C CA . SER A 1 213 ? 19.986 -5.810 6.380 1.00 21.96 196 SER A CA 1
ATOM 1492 C C . SER A 1 213 ? 19.157 -7.090 6.541 1.00 22.57 196 SER A C 1
ATOM 1493 O O . SER A 1 213 ? 17.930 -7.021 6.661 1.00 22.92 196 SER A O 1
ATOM 1496 N N . ALA A 1 214 ? 19.808 -8.248 6.496 1.00 22.88 197 ALA A N 1
ATOM 1497 C CA . ALA A 1 214 ? 19.085 -9.532 6.585 1.00 23.25 197 ALA A CA 1
ATOM 1498 C C . ALA A 1 214 ? 20.090 -10.641 6.807 1.00 23.67 197 ALA A C 1
ATOM 1499 O O . ALA A 1 214 ? 21.233 -10.531 6.351 1.00 24.80 197 ALA A O 1
ATOM 1501 N N . PRO A 1 215 ? 19.643 -11.761 7.406 1.00 24.62 198 PRO A N 1
ATOM 1502 C CA . PRO A 1 215 ? 20.550 -12.904 7.596 1.00 25.17 198 PRO A CA 1
ATOM 1503 C C . PRO A 1 215 ? 21.273 -13.342 6.347 1.00 24.35 198 PRO A C 1
ATOM 1504 O O . PRO A 1 215 ? 22.431 -13.760 6.438 1.00 25.79 198 PRO A O 1
ATOM 1508 N N . PHE A 1 216 ? 20.647 -13.215 5.180 1.00 23.90 199 PHE A N 1
ATOM 1509 C CA . PHE A 1 216 ? 21.325 -13.686 3.970 1.00 23.40 199 PHE A CA 1
ATOM 1510 C C . PHE A 1 216 ? 22.515 -12.869 3.597 1.00 23.69 199 PHE A C 1
ATOM 1511 O O . PHE A 1 216 ? 23.336 -13.312 2.801 1.00 24.68 199 PHE A O 1
ATOM 1519 N N . VAL A 1 217 ? 22.617 -11.644 4.115 1.00 23.60 200 VAL A N 1
ATOM 1520 C CA . VAL A 1 217 ? 23.767 -10.849 3.731 1.00 22.76 200 VAL A CA 1
ATOM 1521 C C . VAL A 1 217 ? 25.133 -11.443 4.210 1.00 22.93 200 VAL A C 1
ATOM 1522 O O . VAL A 1 217 ? 26.018 -11.672 3.398 1.00 21.94 200 VAL A O 1
ATOM 1526 N N . PRO A 1 218 ? 25.299 -11.695 5.526 1.00 23.74 201 PRO A N 1
ATOM 1527 C CA . PRO A 1 218 ? 26.561 -12.373 5.924 1.00 24.18 201 PRO A CA 1
ATOM 1528 C C . PRO A 1 218 ? 26.685 -13.836 5.430 1.00 25.74 201 PRO A C 1
ATOM 1529 O O . PRO A 1 218 ? 27.821 -14.327 5.187 1.00 25.51 201 PRO A O 1
ATOM 1533 N N . GLN A 1 219 ? 25.537 -14.506 5.256 1.00 25.93 202 GLN A N 1
ATOM 1534 C CA . GLN A 1 219 ? 25.515 -15.850 4.713 1.00 26.92 202 GLN A CA 1
ATOM 1535 C C . GLN A 1 219 ? 25.955 -15.894 3.264 1.00 26.67 202 GLN A C 1
ATOM 1536 O O . GLN A 1 219 ? 26.573 -16.867 2.867 1.00 27.64 202 GLN A O 1
ATOM 1542 N N . PHE A 1 220 ? 25.598 -14.879 2.464 1.00 25.92 203 PHE A N 1
ATOM 1543 C CA . PHE A 1 220 ? 25.895 -14.893 1.015 1.00 24.63 203 PHE A CA 1
ATOM 1544 C C . PHE A 1 220 ? 27.201 -14.170 0.642 1.00 25.17 203 PHE A C 1
ATOM 1545 O O . PHE A 1 220 ? 27.826 -14.465 -0.384 1.00 24.60 203 PHE A O 1
ATOM 1553 N N . TYR A 1 221 ? 27.591 -13.175 1.440 1.00 25.89 204 TYR A N 1
ATOM 1554 C CA . TYR A 1 221 ? 28.681 -12.277 1.018 1.00 27.14 204 TYR A CA 1
ATOM 1555 C C . TYR A 1 221 ? 29.655 -12.075 2.183 1.00 27.93 204 TYR A C 1
ATOM 1556 O O . TYR A 1 221 ? 29.992 -10.930 2.574 1.00 27.38 204 TYR A O 1
ATOM 1565 N N . LYS A 1 222 ? 30.089 -13.192 2.766 1.00 27.52 205 LYS A N 1
ATOM 1566 C CA . LYS A 1 222 ? 30.893 -13.121 3.980 1.00 27.79 205 LYS A CA 1
ATOM 1567 C C . LYS A 1 222 ? 32.197 -12.367 3.735 1.00 27.78 205 LYS A C 1
ATOM 1568 O O . LYS A 1 222 ? 32.586 -11.497 4.537 1.00 27.21 205 LYS A O 1
ATOM 1574 N N . ASN A 1 223 ? 32.891 -12.713 2.657 1.00 28.62 206 ASN A N 1
ATOM 1575 C CA . ASN A 1 223 ? 34.153 -12.063 2.368 1.00 30.07 206 ASN A CA 1
ATOM 1576 C C . ASN A 1 223 ? 34.037 -10.555 2.017 1.00 30.50 206 ASN A C 1
ATOM 1577 O O . ASN A 1 223 ? 34.910 -9.766 2.390 1.00 31.16 206 ASN A O 1
ATOM 1582 N N . ASN A 1 224 ? 32.972 -10.177 1.315 1.00 29.97 207 ASN A N 1
ATOM 1583 C CA . ASN A 1 224 ? 32.690 -8.764 1.023 1.00 30.00 207 ASN A CA 1
ATOM 1584 C C . ASN A 1 224 ? 32.572 -7.977 2.313 1.00 29.59 207 ASN A C 1
ATOM 1585 O O . ASN A 1 224 ? 33.131 -6.890 2.449 1.00 28.98 207 ASN A O 1
ATOM 1590 N N . LEU A 1 225 ? 31.834 -8.551 3.246 1.00 28.82 208 LEU A N 1
ATOM 1591 C CA . LEU A 1 225 ? 31.621 -7.999 4.546 1.00 29.99 208 LEU A CA 1
ATOM 1592 C C . LEU A 1 225 ? 32.949 -7.786 5.281 1.00 30.75 208 LEU A C 1
ATOM 1593 O O . LEU A 1 225 ? 33.218 -6.700 5.832 1.00 29.92 208 LEU A O 1
ATOM 1598 N N . GLU A 1 226 ? 33.785 -8.820 5.265 1.00 30.52 209 GLU A N 1
ATOM 1599 C CA . GLU A 1 226 ? 35.116 -8.751 5.810 1.00 31.09 209 GLU A CA 1
ATOM 1600 C C . GLU A 1 226 ? 35.941 -7.650 5.144 1.00 30.90 209 GLU A C 1
ATOM 1601 O O . GLU A 1 226 ? 36.646 -6.928 5.843 1.00 31.88 209 GLU A O 1
ATOM 1607 N N . GLU A 1 227 ? 35.904 -7.573 3.810 1.00 29.61 210 GLU A N 1
ATOM 1608 C CA . GLU A 1 227 ? 36.693 -6.603 3.093 1.00 29.88 210 GLU A CA 1
ATOM 1609 C C . GLU A 1 227 ? 36.244 -5.120 3.378 1.00 29.27 210 GLU A C 1
ATOM 1610 O O . GLU A 1 227 ? 37.078 -4.202 3.419 1.00 28.95 210 GLU A O 1
ATOM 1616 N N . ILE A 1 228 ? 34.948 -4.895 3.608 1.00 28.53 211 ILE A N 1
ATOM 1617 C CA . ILE A 1 228 ? 34.442 -3.517 3.817 1.00 27.36 211 ILE A CA 1
ATOM 1618 C C . ILE A 1 228 ? 34.496 -3.095 5.299 1.00 27.08 211 ILE A C 1
ATOM 1619 O O . ILE A 1 228 ? 34.546 -1.901 5.610 1.00 27.10 211 ILE A O 1
ATOM 1624 N N . PHE A 1 229 ? 34.475 -4.063 6.214 1.00 26.43 212 PHE A N 1
ATOM 1625 C CA . PHE A 1 229 ? 34.451 -3.751 7.623 1.00 27.53 212 PHE A CA 1
ATOM 1626 C C . PHE A 1 229 ? 35.494 -2.754 8.168 1.00 27.20 212 PHE A C 1
ATOM 1627 O O . PHE A 1 229 ? 35.128 -1.972 9.041 1.00 27.03 212 PHE A O 1
ATOM 1635 N N . PRO A 1 230 ? 36.767 -2.763 7.673 1.00 26.93 213 PRO A N 1
ATOM 1636 C CA . PRO A 1 230 ? 37.747 -1.784 8.193 1.00 26.64 213 PRO A CA 1
ATOM 1637 C C . PRO A 1 230 ? 37.293 -0.334 8.001 1.00 25.86 213 PRO A C 1
ATOM 1638 O O . PRO A 1 230 ? 37.705 0.559 8.720 1.00 24.71 213 PRO A O 1
ATOM 1642 N N . TYR A 1 231 ? 36.432 -0.113 7.012 1.00 26.88 214 TYR A N 1
ATOM 1643 C CA . TYR A 1 231 ? 35.996 1.223 6.645 1.00 25.71 214 TYR A CA 1
ATOM 1644 C C . TYR A 1 231 ? 34.632 1.534 7.205 1.00 25.73 214 TYR A C 1
ATOM 1645 O O . TYR A 1 231 ? 34.061 2.581 6.907 1.00 27.06 214 TYR A O 1
ATOM 1654 N N . VAL A 1 232 ? 34.098 0.639 8.009 1.00 25.33 215 VAL A N 1
ATOM 1655 C CA . VAL A 1 232 ? 32.772 0.879 8.616 1.00 24.19 215 VAL A CA 1
ATOM 1656 C C . VAL A 1 232 ? 32.894 1.574 9.951 1.00 24.01 215 VAL A C 1
ATOM 1657 O O . VAL A 1 232 ? 33.482 1.016 10.878 1.00 25.09 215 VAL A O 1
ATOM 1661 N N . ASP A 1 233 ? 32.337 2.801 10.058 1.00 24.30 216 ASP A N 1
ATOM 1662 C CA . ASP A 1 233 ? 32.333 3.554 11.322 1.00 23.95 216 ASP A CA 1
ATOM 1663 C C . ASP A 1 233 ? 31.168 3.179 12.217 1.00 23.04 216 ASP A C 1
ATOM 1664 O O . ASP A 1 233 ? 31.291 3.225 13.435 1.00 23.25 216 ASP A O 1
ATOM 1669 N N . VAL A 1 234 ? 30.020 2.905 11.608 1.00 22.87 217 VAL A N 1
ATOM 1670 C CA . VAL A 1 234 ? 28.792 2.506 12.339 1.00 21.99 217 VAL A CA 1
ATOM 1671 C C . VAL A 1 234 ? 28.153 1.317 11.589 1.00 22.03 217 VAL A C 1
ATOM 1672 O O . VAL A 1 234 ? 27.901 1.383 10.378 1.00 21.24 217 VAL A O 1
ATOM 1676 N N . LEU A 1 235 ? 27.882 0.236 12.332 1.00 22.43 218 LEU A N 1
ATOM 1677 C CA . LEU A 1 235 ? 27.149 -0.908 11.806 1.00 21.37 218 LEU A CA 1
ATOM 1678 C C . LEU A 1 235 ? 25.815 -1.052 12.586 1.00 21.59 218 LEU A C 1
ATOM 1679 O O . LEU A 1 235 ? 25.826 -1.139 13.805 1.00 22.38 218 LEU A O 1
ATOM 1684 N N . PHE A 1 236 ? 24.704 -1.039 11.868 1.00 20.81 219 PHE A N 1
ATOM 1685 C CA . PHE A 1 236 ? 23.381 -1.308 12.433 1.00 21.89 219 PHE A CA 1
ATOM 1686 C C . PHE A 1 236 ? 22.973 -2.731 12.034 1.00 22.28 219 PHE A C 1
ATOM 1687 O O . PHE A 1 236 ? 23.389 -3.239 10.975 1.00 22.24 219 PHE A O 1
ATOM 1695 N N . GLY A 1 237 ? 22.140 -3.363 12.860 1.00 23.38 220 GLY A N 1
ATOM 1696 C CA . GLY A 1 237 ? 21.523 -4.641 12.475 1.00 23.56 220 GLY A CA 1
ATOM 1697 C C . GLY A 1 237 ? 20.582 -5.099 13.563 1.00 24.80 220 GLY A C 1
ATOM 1698 O O . GLY A 1 237 ? 20.591 -4.547 14.668 1.00 24.54 220 GLY A O 1
ATOM 1699 N N . ASN A 1 238 ? 19.746 -6.080 13.264 1.00 24.46 221 ASN A N 1
ATOM 1700 C CA . ASN A 1 238 ? 18.904 -6.608 14.328 1.00 25.61 221 ASN A CA 1
ATOM 1701 C C . ASN A 1 238 ? 19.552 -7.860 14.959 1.00 25.75 221 ASN A C 1
ATOM 1702 O O . ASN A 1 238 ? 20.653 -8.273 14.580 1.00 25.09 221 ASN A O 1
ATOM 1707 N N . GLU A 1 239 ? 18.894 -8.442 15.933 1.00 27.23 222 GLU A N 1
ATOM 1708 C CA . GLU A 1 239 ? 19.517 -9.514 16.705 1.00 29.38 222 GLU A CA 1
ATOM 1709 C C . GLU A 1 239 ? 19.774 -10.746 15.830 1.00 28.74 222 GLU A C 1
ATOM 1710 O O . GLU A 1 239 ? 20.782 -11.408 15.975 1.00 29.63 222 GLU A O 1
ATOM 1716 N N . THR A 1 240 ? 18.880 -10.989 14.880 1.00 28.50 223 THR A N 1
ATOM 1717 C CA . THR A 1 240 ? 18.902 -12.181 14.054 1.00 28.69 223 THR A CA 1
ATOM 1718 C C . THR A 1 240 ? 20.041 -12.046 13.051 1.00 27.74 223 THR A C 1
ATOM 1719 O O . THR A 1 240 ? 20.689 -13.012 12.749 1.00 27.78 223 THR A O 1
ATOM 1723 N N . GLU A 1 241 ? 20.336 -10.819 12.616 1.00 26.15 224 GLU A N 1
ATOM 1724 C CA . GLU A 1 241 ? 21.421 -10.552 11.682 1.00 24.98 224 GLU A CA 1
ATOM 1725 C C . GLU A 1 241 ? 22.751 -10.627 12.372 1.00 24.42 224 GLU A C 1
ATOM 1726 O O . GLU A 1 241 ? 23.742 -11.110 11.795 1.00 25.09 224 GLU A O 1
ATOM 1732 N N . ALA A 1 242 ? 22.797 -10.129 13.603 1.00 24.96 225 ALA A N 1
ATOM 1733 C CA . ALA A 1 242 ? 24.001 -10.242 14.412 1.00 26.10 225 ALA A CA 1
ATOM 1734 C C . ALA A 1 242 ? 24.405 -11.732 14.689 1.00 26.15 225 ALA A C 1
ATOM 1735 O O . ALA A 1 242 ? 25.585 -12.119 14.551 1.00 25.92 225 ALA A O 1
ATOM 1737 N N . ILE A 1 243 ? 23.430 -12.540 15.075 1.00 27.04 226 ILE A N 1
ATOM 1738 C CA . ILE A 1 243 ? 23.629 -14.015 15.235 1.00 27.84 226 ILE A CA 1
ATOM 1739 C C . ILE A 1 243 ? 24.040 -14.681 13.916 1.00 28.59 226 ILE A C 1
ATOM 1740 O O . ILE A 1 243 ? 25.011 -15.448 13.871 1.00 28.79 226 ILE A O 1
ATOM 1745 N N . ALA A 1 244 ? 23.358 -14.332 12.821 1.00 27.35 227 ALA A N 1
ATOM 1746 C CA . ALA A 1 244 ? 23.736 -14.835 11.528 1.00 26.67 227 ALA A CA 1
ATOM 1747 C C . ALA A 1 244 ? 25.199 -14.489 11.195 1.00 27.20 227 ALA A C 1
ATOM 1748 O O . ALA A 1 244 ? 25.962 -15.343 10.703 1.00 27.38 227 ALA A O 1
ATOM 1750 N N . LEU A 1 245 ? 25.623 -13.262 11.490 1.00 26.27 228 LEU A N 1
ATOM 1751 C CA . LEU A 1 245 ? 27.006 -12.872 11.242 1.00 25.90 228 LEU A CA 1
ATOM 1752 C C . LEU A 1 245 ? 28.008 -13.697 12.088 1.00 26.70 228 LEU A C 1
ATOM 1753 O O . LEU A 1 245 ? 29.044 -14.149 11.587 1.00 24.87 228 LEU A O 1
ATOM 1758 N N . ALA A 1 246 ? 27.689 -13.832 13.366 1.00 26.84 229 ALA A N 1
ATOM 1759 C CA . ALA A 1 246 ? 28.463 -14.609 14.330 1.00 28.99 229 ALA A CA 1
ATOM 1760 C C . ALA A 1 246 ? 28.687 -16.067 13.872 1.00 29.94 229 ALA A C 1
ATOM 1761 O O . ALA A 1 246 ? 29.805 -16.574 13.993 1.00 31.34 229 ALA A O 1
ATOM 1763 N N . LYS A 1 247 ? 27.664 -16.705 13.311 1.00 30.70 230 LYS A N 1
ATOM 1764 C CA . LYS A 1 247 ? 27.819 -18.053 12.705 1.00 31.68 230 LYS A CA 1
ATOM 1765 C C . LYS A 1 247 ? 28.825 -18.036 11.554 1.00 32.01 230 LYS A C 1
ATOM 1766 O O . LYS A 1 247 ? 29.727 -18.852 11.543 1.00 31.24 230 LYS A O 1
ATOM 1772 N N . GLU A 1 248 ? 28.689 -17.101 10.601 1.00 30.75 231 GLU A N 1
ATOM 1773 C CA . GLU A 1 248 ? 29.594 -17.085 9.439 1.00 30.45 231 GLU A CA 1
ATOM 1774 C C . GLU A 1 248 ? 31.031 -16.777 9.798 1.00 30.95 231 GLU A C 1
ATOM 1775 O O . GLU A 1 248 ? 31.961 -17.185 9.094 1.00 31.71 231 GLU A O 1
ATOM 1781 N N . PHE A 1 249 ? 31.205 -16.003 10.855 1.00 31.75 232 PHE A N 1
ATOM 1782 C CA . PHE A 1 249 ? 32.510 -15.581 11.323 1.00 34.00 232 PHE A CA 1
ATOM 1783 C C . PHE A 1 249 ? 33.026 -16.503 12.426 1.00 35.04 232 PHE A C 1
ATOM 1784 O O . PHE A 1 249 ? 34.096 -16.270 12.962 1.00 35.56 232 PHE A O 1
ATOM 1792 N N . ASN A 1 250 ? 32.238 -17.514 12.787 1.00 36.64 233 ASN A N 1
ATOM 1793 C CA . ASN A 1 250 ? 32.660 -18.570 13.701 1.00 38.32 233 ASN A CA 1
ATOM 1794 C C . ASN A 1 250 ? 32.941 -18.074 15.110 1.00 38.53 233 ASN A C 1
ATOM 1795 O O . ASN A 1 250 ? 33.929 -18.460 15.720 1.00 38.62 233 ASN A O 1
ATOM 1800 N N . TYR A 1 251 ? 32.056 -17.234 15.628 1.00 38.07 234 TYR A N 1
ATOM 1801 C CA . TYR A 1 251 ? 32.246 -16.687 16.961 1.00 38.26 234 TYR A CA 1
ATOM 1802 C C . TYR A 1 251 ? 31.938 -17.688 18.050 1.00 38.65 234 TYR A C 1
ATOM 1803 O O . TYR A 1 251 ? 32.456 -17.567 19.144 1.00 39.03 234 TYR A O 1
ATOM 1812 N N . GLY A 1 252 ? 31.112 -18.677 17.733 1.00 39.34 235 GLY A N 1
ATOM 1813 C CA . GLY A 1 252 ? 30.708 -19.703 18.682 1.00 40.12 235 GLY A CA 1
ATOM 1814 C C . GLY A 1 252 ? 29.834 -19.175 19.798 1.00 41.12 235 GLY A C 1
ATOM 1815 O O . GLY A 1 252 ? 29.816 -19.733 20.899 1.00 41.04 235 GLY A O 1
ATOM 1816 N N . THR A 1 253 ? 29.104 -18.091 19.543 1.00 40.96 236 THR A N 1
ATOM 1817 C CA . THR A 1 253 ? 28.220 -17.544 20.575 1.00 40.70 236 THR A CA 1
ATOM 1818 C C . THR A 1 253 ? 26.971 -16.942 19.967 1.00 40.20 236 THR A C 1
ATOM 1819 O O . THR A 1 253 ? 26.989 -16.482 18.829 1.00 40.16 236 THR A O 1
ATOM 1823 N N . GLU A 1 254 ? 25.896 -16.925 20.737 1.00 39.35 237 GLU A N 1
ATOM 1824 C CA . GLU A 1 254 ? 24.688 -16.235 20.335 1.00 39.67 237 GLU A CA 1
ATOM 1825 C C . GLU A 1 254 ? 24.377 -15.044 21.234 1.00 38.57 237 GLU A C 1
ATOM 1826 O O . GLU A 1 254 ? 23.344 -14.412 21.075 1.00 38.67 237 GLU A O 1
ATOM 1832 N N . ASP A 1 255 ? 25.301 -14.752 22.147 1.00 38.06 238 ASP A N 1
ATOM 1833 C CA . ASP A 1 255 ? 25.257 -13.617 23.062 1.00 37.92 238 ASP A CA 1
ATOM 1834 C C . ASP A 1 255 ? 25.508 -12.322 22.277 1.00 36.91 238 ASP A C 1
ATOM 1835 O O . ASP A 1 255 ? 26.600 -12.101 21.727 1.00 36.39 238 ASP A O 1
ATOM 1840 N N . LEU A 1 256 ? 24.484 -11.487 22.210 1.00 35.58 239 LEU A N 1
ATOM 1841 C CA . LEU A 1 256 ? 24.532 -10.301 21.362 1.00 34.37 239 LEU A CA 1
ATOM 1842 C C . LEU A 1 256 ? 25.569 -9.294 21.826 1.00 33.56 239 LEU A C 1
ATOM 1843 O O . LEU A 1 256 ? 26.212 -8.634 21.004 1.00 32.35 239 LEU A O 1
ATOM 1848 N N . ARG A 1 257 ? 25.732 -9.162 23.147 1.00 32.76 240 ARG A N 1
ATOM 1849 C CA . ARG A 1 257 ? 26.718 -8.214 23.681 1.00 31.80 240 ARG A CA 1
ATOM 1850 C C . ARG A 1 257 ? 28.126 -8.623 23.251 1.00 31.11 240 ARG A C 1
ATOM 1851 O O . ARG A 1 257 ? 28.902 -7.806 22.778 1.00 30.45 240 ARG A O 1
ATOM 1859 N N . GLU A 1 258 ? 28.426 -9.911 23.374 1.00 30.94 241 GLU A N 1
ATOM 1860 C CA . GLU A 1 258 ? 29.716 -10.442 22.986 1.00 30.80 241 GLU A CA 1
ATOM 1861 C C . GLU A 1 258 ? 29.948 -10.302 21.491 1.00 30.03 241 GLU A C 1
ATOM 1862 O O . GLU A 1 258 ? 31.047 -9.963 21.043 1.00 30.43 241 GLU A O 1
ATOM 1868 N N . ILE A 1 259 ? 28.914 -10.594 20.708 1.00 29.83 242 ILE A N 1
ATOM 1869 C CA . ILE A 1 259 ? 29.027 -10.484 19.253 1.00 28.42 242 ILE A CA 1
ATOM 1870 C C . ILE A 1 259 ? 29.330 -9.020 18.896 1.00 27.44 242 ILE A C 1
ATOM 1871 O O . ILE A 1 259 ? 30.253 -8.756 18.152 1.00 25.89 242 ILE A O 1
ATOM 1876 N N . GLY A 1 260 ? 28.562 -8.081 19.461 1.00 28.32 243 GLY A N 1
ATOM 1877 C CA . GLY A 1 260 ? 28.816 -6.627 19.236 1.00 27.80 243 GLY A CA 1
ATOM 1878 C C . GLY A 1 260 ? 30.237 -6.185 19.540 1.00 28.89 243 GLY A C 1
ATOM 1879 O O . GLY A 1 260 ? 30.868 -5.445 18.750 1.00 28.26 243 GLY A O 1
ATOM 1880 N N . LYS A 1 261 ? 30.770 -6.661 20.674 1.00 29.93 244 LYS A N 1
ATOM 1881 C CA . LYS A 1 261 ? 32.145 -6.341 21.078 1.00 31.63 244 LYS A CA 1
ATOM 1882 C C . LYS A 1 261 ? 33.167 -6.850 20.079 1.00 31.70 244 LYS A C 1
ATOM 1883 O O . LYS A 1 261 ? 34.099 -6.125 19.736 1.00 32.39 244 LYS A O 1
ATOM 1889 N N . ARG A 1 262 ? 33.011 -8.101 19.633 1.00 31.73 245 ARG A N 1
ATOM 1890 C CA . ARG A 1 262 ? 33.932 -8.684 18.666 1.00 32.37 245 ARG A CA 1
ATOM 1891 C C . ARG A 1 262 ? 33.908 -7.908 17.351 1.00 30.77 245 ARG A C 1
ATOM 1892 O O . ARG A 1 262 ? 34.964 -7.631 16.776 1.00 30.91 245 ARG A O 1
ATOM 1900 N N . ILE A 1 263 ? 32.714 -7.601 16.845 1.00 29.76 246 ILE A N 1
ATOM 1901 C CA . ILE A 1 263 ? 32.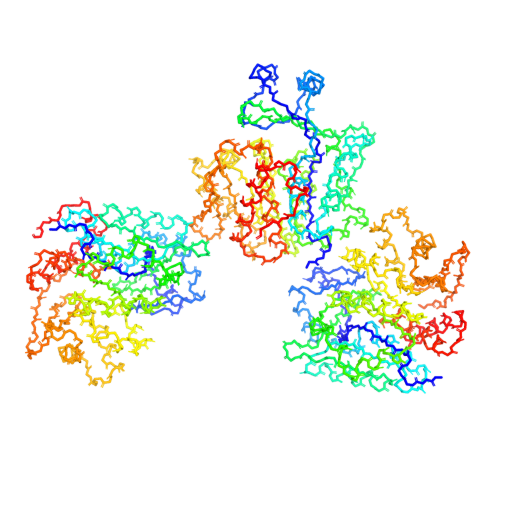633 -6.805 15.603 1.00 29.01 246 ILE A CA 1
ATOM 1902 C C . ILE A 1 263 ? 33.276 -5.404 15.799 1.00 28.56 246 ILE A C 1
ATOM 1903 O O . ILE A 1 263 ? 34.064 -4.950 14.959 1.00 28.16 246 ILE A O 1
ATOM 1908 N N . ALA A 1 264 ? 32.931 -4.753 16.909 1.00 29.18 247 ALA A N 1
ATOM 1909 C CA . ALA A 1 264 ? 33.424 -3.396 17.210 1.00 30.59 247 ALA A CA 1
ATOM 1910 C C . ALA A 1 264 ? 34.964 -3.382 17.228 1.00 31.89 247 ALA A C 1
ATOM 1911 O O . ALA A 1 264 ? 35.572 -2.404 16.789 1.00 31.50 247 ALA A O 1
ATOM 1913 N N . ALA A 1 265 ? 35.567 -4.496 17.676 1.00 32.32 248 ALA A N 1
ATOM 1914 C CA . ALA A 1 265 ? 37.020 -4.558 17.887 1.00 32.54 248 ALA A CA 1
ATOM 1915 C C . ALA A 1 265 ? 37.804 -4.904 16.644 1.00 32.54 248 ALA A C 1
ATOM 1916 O O . ALA A 1 265 ? 39.021 -4.901 16.684 1.00 33.80 248 ALA A O 1
ATOM 1918 N N . LEU A 1 266 ? 37.135 -5.171 15.524 1.00 32.59 249 LEU A N 1
ATOM 1919 C CA . LEU A 1 266 ? 37.831 -5.496 14.296 1.00 32.15 249 LEU A CA 1
ATOM 1920 C C . LEU A 1 266 ? 38.743 -4.367 13.828 1.00 32.74 249 LEU A C 1
ATOM 1921 O O . LEU A 1 266 ? 38.449 -3.187 14.066 1.00 33.02 249 LEU A O 1
ATOM 1926 N N . PRO A 1 267 ? 39.847 -4.714 13.131 1.00 32.45 250 PRO A N 1
ATOM 1927 C CA . PRO A 1 267 ? 40.755 -3.703 12.587 1.00 32.59 250 PRO A CA 1
ATOM 1928 C C . PRO A 1 267 ? 39.987 -2.622 11.830 1.00 32.71 250 PRO A C 1
ATOM 1929 O O . PRO A 1 267 ? 39.020 -2.914 11.140 1.00 32.54 250 PRO A O 1
ATOM 1933 N N . LYS A 1 268 ? 40.431 -1.380 11.962 1.00 32.83 251 LYS A N 1
ATOM 1934 C CA . LYS A 1 268 ? 39.702 -0.241 11.445 1.00 32.29 251 LYS A CA 1
ATOM 1935 C C . LYS A 1 268 ? 40.708 0.650 10.759 1.00 32.81 251 LYS A C 1
ATOM 1936 O O . LYS A 1 268 ? 41.738 0.973 11.334 1.00 32.65 251 LYS A O 1
ATOM 1942 N N . GLU A 1 269 ? 40.415 1.010 9.521 1.00 33.21 252 GLU A N 1
ATOM 1943 C CA . GLU A 1 269 ? 41.250 1.901 8.720 1.00 34.80 252 GLU A CA 1
ATOM 1944 C C . GLU A 1 269 ? 41.426 3.318 9.316 1.00 35.06 252 GLU A C 1
ATOM 1945 O O . GLU A 1 269 ? 42.552 3.765 9.542 1.00 34.44 252 GLU A O 1
ATOM 1951 N N . ASN A 1 270 ? 40.322 4.022 9.555 1.00 35.06 253 ASN A N 1
ATOM 1952 C CA . ASN A 1 270 ? 40.388 5.341 10.177 1.00 35.45 253 ASN A CA 1
ATOM 1953 C C . ASN A 1 270 ? 40.325 5.131 11.659 1.00 35.85 253 ASN A C 1
ATOM 1954 O O . ASN A 1 270 ? 39.252 5.130 12.272 1.00 34.97 253 ASN A O 1
ATOM 1959 N N . GLY A 1 271 ? 41.510 4.894 12.223 1.00 37.50 254 GLY A N 1
ATOM 1960 C CA . GLY A 1 271 ? 41.698 4.688 13.657 1.00 38.32 254 GLY A CA 1
ATOM 1961 C C . GLY A 1 271 ? 41.218 5.823 14.542 1.00 39.08 254 GLY A C 1
ATOM 1962 O O . GLY A 1 271 ? 40.895 5.583 15.695 1.00 40.11 254 GLY A O 1
ATOM 1963 N N . LYS A 1 272 ? 41.165 7.047 14.021 1.00 39.91 255 LYS A N 1
ATOM 1964 C CA . LYS A 1 272 ? 40.705 8.235 14.797 1.00 40.63 255 LYS A CA 1
ATOM 1965 C C . LYS A 1 272 ? 39.220 8.262 15.202 1.00 39.88 255 LYS A C 1
ATOM 1966 O O . LYS A 1 272 ? 38.801 9.083 16.031 1.00 40.48 255 LYS A O 1
ATOM 1972 N N . ARG A 1 273 ? 38.405 7.435 14.574 1.00 37.61 256 ARG A N 1
ATOM 1973 C CA . ARG A 1 273 ? 37.045 7.291 15.042 1.00 35.51 256 ARG A CA 1
ATOM 1974 C C . ARG A 1 273 ? 36.840 5.813 15.393 1.00 33.55 256 ARG A C 1
ATOM 1975 O O . ARG A 1 273 ? 37.080 4.924 14.558 1.00 32.44 256 ARG A O 1
ATOM 1983 N N . LYS A 1 274 ? 36.476 5.574 16.645 1.00 31.46 257 LYS A N 1
ATOM 1984 C CA . LYS A 1 274 ? 36.185 4.241 17.148 1.00 31.34 257 LYS A CA 1
ATOM 1985 C C . LYS A 1 274 ? 34.848 3.721 16.589 1.00 30.29 257 LYS A C 1
ATOM 1986 O O . LYS A 1 274 ? 33.838 4.435 16.601 1.00 28.69 257 LYS A O 1
ATOM 1992 N N . ARG A 1 275 ? 34.854 2.471 16.125 1.00 29.19 258 ARG A N 1
ATOM 1993 C CA . ARG A 1 275 ? 33.641 1.871 15.563 1.00 27.83 258 ARG A CA 1
ATOM 1994 C C . ARG A 1 275 ? 32.547 1.746 16.603 1.00 27.01 258 ARG A C 1
ATOM 1995 O O . ARG A 1 275 ? 32.789 1.404 17.766 1.00 26.25 258 ARG A O 1
ATOM 2003 N N . ILE A 1 276 ? 31.342 2.002 16.129 1.00 26.73 259 ILE A N 1
ATOM 2004 C CA . ILE A 1 276 ? 30.085 1.822 16.873 1.00 28.19 259 ILE A CA 1
ATOM 2005 C C . ILE A 1 276 ? 29.304 0.676 16.229 1.00 27.22 259 ILE A C 1
ATOM 2006 O O . ILE A 1 276 ? 29.217 0.597 14.987 1.00 27.86 259 ILE A O 1
ATOM 2011 N N . VAL A 1 277 ? 28.794 -0.236 17.052 1.00 26.51 260 VAL A N 1
ATOM 2012 C CA . VAL A 1 277 ? 27.862 -1.263 16.573 1.00 25.25 260 VAL A CA 1
ATOM 2013 C C . VAL A 1 277 ? 26.538 -1.074 17.321 1.00 24.96 260 VAL A C 1
ATOM 2014 O O . VAL A 1 277 ? 26.537 -0.971 18.545 1.00 26.00 260 VAL A O 1
ATOM 2018 N N . ILE A 1 278 ? 25.436 -0.996 16.585 1.00 24.21 261 ILE A N 1
ATOM 2019 C CA . ILE A 1 278 ? 24.079 -0.801 17.192 1.00 25.13 261 ILE A CA 1
ATOM 2020 C C . ILE A 1 278 ? 23.175 -1.982 16.827 1.00 25.09 261 ILE A C 1
ATOM 2021 O O . ILE A 1 278 ? 22.985 -2.255 15.637 1.00 25.60 261 ILE A O 1
ATOM 2026 N N . ILE A 1 279 ? 22.650 -2.684 17.829 1.00 25.81 262 ILE A N 1
ATOM 2027 C CA . ILE A 1 279 ? 21.809 -3.865 17.600 1.00 25.99 262 ILE A CA 1
ATOM 2028 C C . ILE A 1 279 ? 20.435 -3.624 18.163 1.00 27.27 262 ILE A C 1
ATOM 2029 O O . ILE A 1 279 ? 20.296 -3.386 19.375 1.00 26.98 262 ILE A O 1
ATOM 2034 N N . THR A 1 280 ? 19.439 -3.647 17.268 1.00 26.69 263 THR A N 1
ATOM 2035 C CA . THR A 1 280 ? 18.046 -3.545 17.633 1.00 27.48 263 THR A CA 1
ATOM 2036 C C . THR A 1 280 ? 17.539 -4.953 17.962 1.00 28.25 263 THR A C 1
ATOM 2037 O O . THR A 1 280 ? 18.039 -5.945 17.421 1.00 27.76 263 THR A O 1
ATOM 2041 N N . GLN A 1 281 ? 16.548 -5.022 18.836 1.00 30.07 264 GLN A N 1
ATOM 2042 C CA . GLN A 1 281 ? 15.989 -6.279 19.311 1.00 32.59 264 GLN A CA 1
ATOM 2043 C C . GLN A 1 281 ? 14.457 -6.204 19.401 1.00 33.52 264 GLN A C 1
ATOM 2044 O O . GLN A 1 281 ? 13.892 -6.638 20.405 1.00 33.81 264 GLN A O 1
ATOM 2050 N N . GLY A 1 282 ? 13.786 -5.652 18.390 1.00 33.82 265 GLY A N 1
ATOM 2051 C CA . GLY A 1 282 ? 12.340 -5.454 18.469 1.00 33.37 265 GLY A CA 1
ATOM 2052 C C . GLY A 1 282 ? 11.912 -4.592 19.656 1.00 34.03 265 GLY A C 1
ATOM 2053 O O . GLY A 1 282 ? 12.344 -3.441 19.780 1.00 32.68 265 GLY A O 1
ATOM 2054 N N . SER A 1 283 ? 11.064 -5.148 20.533 1.00 34.77 266 SER A N 1
ATOM 2055 C CA . SER A 1 283 ? 10.566 -4.431 21.710 1.00 36.01 266 SER A CA 1
ATOM 2056 C C . SER A 1 283 ? 11.571 -4.404 22.852 1.00 36.23 266 SER A C 1
ATOM 2057 O O . SER A 1 283 ? 11.381 -3.680 23.826 1.00 37.16 266 SER A O 1
ATOM 2060 N N . ASP A 1 284 ? 12.641 -5.180 22.739 1.00 35.65 267 ASP A N 1
ATOM 2061 C CA . ASP A 1 284 ? 13.686 -5.179 23.770 1.00 35.68 267 ASP A CA 1
ATOM 2062 C C . ASP A 1 284 ? 14.693 -4.063 23.517 1.00 34.68 267 ASP A C 1
ATOM 2063 O O . ASP A 1 284 ? 14.618 -3.409 22.480 1.00 34.30 267 ASP A O 1
ATOM 2068 N N . PRO A 1 285 ? 15.607 -3.827 24.482 1.00 33.31 268 PRO A N 1
ATOM 2069 C CA . PRO A 1 285 ? 16.466 -2.641 24.439 1.00 32.39 268 PRO A CA 1
ATOM 2070 C C . PRO A 1 285 ? 17.331 -2.593 23.184 1.00 31.28 268 PRO A C 1
ATOM 2071 O O . PRO A 1 285 ? 17.805 -3.624 22.724 1.00 29.66 268 PRO A O 1
ATOM 2075 N N . VAL A 1 286 ? 17.517 -1.393 22.629 1.00 30.61 269 VAL A N 1
ATOM 2076 C CA . VAL A 1 286 ? 18.534 -1.204 21.610 1.00 28.60 269 VAL A CA 1
ATOM 2077 C C . VAL A 1 286 ? 19.902 -1.254 22.312 1.00 29.24 269 VAL A C 1
ATOM 2078 O O . VAL A 1 286 ? 20.082 -0.635 23.377 1.00 29.85 269 VAL A O 1
ATOM 2082 N N . LEU A 1 287 ? 20.867 -1.968 21.724 1.00 28.28 270 LEU A N 1
ATOM 2083 C CA . LEU A 1 287 ? 22.187 -2.109 22.324 1.00 28.37 270 LEU A CA 1
ATOM 2084 C C . LEU A 1 287 ? 23.225 -1.299 21.564 1.00 28.35 270 LEU A C 1
ATOM 2085 O O . LEU A 1 287 ? 23.285 -1.359 20.336 1.00 28.47 270 LEU A O 1
ATOM 2090 N N . LEU A 1 288 ? 24.029 -0.542 22.310 1.00 27.86 271 LEU A N 1
ATOM 2091 C CA . LEU A 1 288 ? 25.112 0.260 21.756 1.00 28.35 271 LEU A CA 1
ATOM 2092 C C . LEU A 1 288 ? 26.433 -0.311 22.222 1.00 29.40 271 LEU A C 1
ATOM 2093 O O . LEU A 1 288 ? 26.695 -0.405 23.446 1.00 29.39 271 LEU A O 1
ATOM 2098 N N . ILE A 1 289 ? 27.278 -0.652 21.260 1.00 30.40 272 ILE A N 1
ATOM 2099 C CA . ILE A 1 289 ? 28.616 -1.120 21.547 1.00 30.79 272 ILE A CA 1
ATOM 2100 C C . ILE A 1 289 ? 29.627 -0.187 20.898 1.00 32.62 272 ILE A C 1
ATOM 2101 O O . ILE A 1 289 ? 29.532 0.079 19.692 1.00 32.21 272 ILE A O 1
ATOM 2106 N N . GLU A 1 290 ? 30.581 0.309 21.692 1.00 32.61 273 GLU A N 1
ATOM 2107 C CA . GLU A 1 290 ? 31.664 1.122 21.179 1.00 34.71 273 GLU A CA 1
ATOM 2108 C C . GLU A 1 290 ? 32.971 0.403 21.344 1.00 34.35 273 GLU A C 1
ATOM 2109 O O . GLU A 1 290 ? 33.263 -0.114 22.419 1.00 33.49 273 GLU A O 1
ATOM 2115 N N . ALA A 1 291 ? 33.785 0.416 20.299 1.00 35.25 274 ALA A N 1
ATOM 2116 C CA . ALA A 1 291 ? 35.110 -0.161 20.398 1.00 36.72 274 ALA A CA 1
ATOM 2117 C C . ALA A 1 291 ? 35.859 0.497 21.569 1.00 38.20 274 ALA A C 1
ATOM 2118 O O . ALA A 1 291 ? 35.663 1.692 21.864 1.00 38.72 274 ALA A O 1
ATOM 2120 N N . GLY A 1 292 ? 36.676 -0.282 22.255 1.00 39.17 275 GLY A N 1
ATOM 2121 C CA . GLY A 1 292 ? 37.511 0.262 23.323 1.00 41.52 275 GLY A CA 1
ATOM 2122 C C . GLY A 1 292 ? 36.816 0.346 24.675 1.00 42.91 275 GLY A C 1
ATOM 2123 O O . GLY A 1 292 ? 37.316 1.013 25.589 1.00 43.93 275 GLY A O 1
ATOM 2124 N N . THR A 1 293 ? 35.643 -0.280 24.797 1.00 43.25 276 THR A N 1
ATOM 2125 C CA . THR A 1 293 ? 34.952 -0.375 26.091 1.00 42.91 276 THR A CA 1
ATOM 2126 C C . THR A 1 293 ? 34.502 -1.818 26.235 1.00 42.47 276 THR A C 1
ATOM 2127 O O . THR A 1 293 ? 34.475 -2.540 25.261 1.00 43.50 276 THR A O 1
ATOM 2131 N N . ASP A 1 294 ? 34.164 -2.248 27.436 1.00 40.93 277 ASP A N 1
ATOM 2132 C CA . ASP A 1 294 ? 33.724 -3.625 27.628 1.00 39.84 277 ASP A CA 1
ATOM 2133 C C . ASP A 1 294 ? 32.365 -3.590 28.298 1.00 39.28 277 ASP A C 1
ATOM 2134 O O . ASP A 1 294 ? 31.994 -4.476 29.070 1.00 39.82 277 ASP A O 1
ATOM 2139 N N . ASN A 1 295 ? 31.617 -2.543 27.993 1.00 38.25 278 ASN A N 1
ATOM 2140 C CA . ASN A 1 295 ? 30.395 -2.252 28.709 1.00 37.54 278 ASN A CA 1
ATOM 2141 C C . ASN A 1 295 ? 29.331 -1.827 27.711 1.00 37.12 278 ASN A C 1
ATOM 2142 O O . ASN A 1 295 ? 29.301 -0.682 27.283 1.00 38.10 278 ASN A O 1
ATOM 2147 N N . VAL A 1 296 ? 28.464 -2.757 27.338 1.00 36.35 279 VAL A N 1
ATOM 2148 C CA . VAL A 1 296 ? 27.410 -2.458 26.368 1.00 35.43 279 VAL A CA 1
ATOM 2149 C C . VAL A 1 296 ? 26.275 -1.644 27.005 1.00 35.61 279 VAL A C 1
ATOM 2150 O O . VAL A 1 296 ? 25.726 -2.015 28.048 1.00 34.87 279 VAL A O 1
ATOM 2154 N N . ARG A 1 297 ? 25.924 -0.538 26.356 1.00 35.68 280 ARG A N 1
ATOM 2155 C CA . ARG A 1 297 ? 24.856 0.336 26.825 1.00 36.44 280 ARG A CA 1
ATOM 2156 C C . ARG A 1 297 ? 23.519 -0.038 26.183 1.00 35.84 280 ARG A C 1
ATOM 2157 O O . ARG A 1 297 ? 23.472 -0.450 25.027 1.00 36.51 280 ARG A O 1
ATOM 2165 N N . GLU A 1 298 ? 22.450 0.113 26.941 1.00 35.29 281 GLU A N 1
ATOM 2166 C CA . GLU A 1 298 ? 21.109 -0.252 26.521 1.00 35.82 281 GLU A CA 1
ATOM 2167 C C . GLU A 1 298 ? 20.209 0.940 26.498 1.00 35.24 281 GLU A C 1
ATOM 2168 O O . GLU A 1 298 ? 20.280 1.789 27.390 1.00 34.32 281 GLU A O 1
ATOM 2174 N N . PHE A 1 299 ? 19.332 0.972 25.496 1.00 34.49 282 PHE A N 1
ATOM 2175 C CA . PHE A 1 299 ? 18.278 1.959 25.405 1.00 34.54 282 PHE A CA 1
ATOM 2176 C C . PHE A 1 299 ? 16.915 1.271 25.368 1.00 35.07 282 PHE A C 1
ATOM 2177 O O . PHE A 1 299 ? 16.488 0.792 24.314 1.00 35.18 282 PHE A O 1
ATOM 2185 N N . PRO A 1 300 ? 16.221 1.221 26.519 1.00 35.53 283 PRO A N 1
ATOM 2186 C CA . PRO A 1 300 ? 14.929 0.546 26.610 1.00 35.95 283 PRO A CA 1
ATOM 2187 C C . PRO A 1 300 ? 13.923 1.134 25.640 1.00 36.11 283 PRO A C 1
ATOM 2188 O O . PRO A 1 300 ? 13.993 2.310 25.337 1.00 35.80 283 PRO A O 1
ATOM 2192 N N . VAL A 1 301 ? 13.001 0.319 25.153 1.00 37.98 284 VAL A N 1
ATOM 2193 C CA . VAL A 1 301 ? 11.919 0.803 24.291 1.00 39.95 284 VAL A CA 1
ATOM 2194 C C . VAL A 1 301 ? 10.566 0.503 24.932 1.00 41.65 284 VAL A C 1
ATOM 2195 O O . VAL A 1 301 ? 10.403 -0.550 25.529 1.00 41.42 284 VAL A O 1
ATOM 2199 N N . GLN A 1 302 ? 9.606 1.421 24.824 1.00 43.65 285 GLN A N 1
ATOM 2200 C CA . GLN A 1 302 ? 8.233 1.113 25.250 1.00 46.56 285 GLN A CA 1
ATOM 2201 C C . GLN A 1 302 ? 7.552 0.116 24.319 1.00 47.43 285 GLN A C 1
ATOM 2202 O O . GLN A 1 302 ? 7.225 0.445 23.176 1.00 47.68 285 GLN A O 1
ATOM 2208 N N . LYS A 1 303 ? 7.350 -1.100 24.812 1.00 49.17 286 LYS A N 1
ATOM 2209 C CA . LYS A 1 303 ? 6.737 -2.160 24.026 1.00 51.26 286 LYS A CA 1
ATOM 2210 C C . LYS A 1 303 ? 5.375 -1.686 23.518 1.00 52.39 286 LYS A C 1
ATOM 2211 O O . LYS A 1 303 ? 4.528 -1.255 24.292 1.00 52.17 286 LYS A O 1
ATOM 2217 N N . LEU A 1 304 ? 5.184 -1.744 22.208 1.00 53.60 287 LEU A N 1
ATOM 2218 C CA . LEU A 1 304 ? 3.942 -1.286 21.639 1.00 55.00 287 LEU A CA 1
ATOM 2219 C C . LEU A 1 304 ? 2.866 -2.341 21.718 1.00 55.79 287 LEU A C 1
ATOM 2220 O O . LEU A 1 304 ? 3.039 -3.470 21.244 1.00 55.75 287 LEU A O 1
ATOM 2225 N N . ALA A 1 305 ? 1.782 -1.936 22.380 1.00 56.93 288 ALA A N 1
ATOM 2226 C CA . ALA A 1 305 ? 0.533 -2.675 22.465 1.00 57.94 288 ALA A CA 1
ATOM 2227 C C . ALA A 1 305 ? -0.121 -2.759 21.092 1.00 58.23 288 ALA A C 1
ATOM 2228 O O . ALA A 1 305 ? -0.671 -3.803 20.736 1.00 59.25 288 ALA A O 1
ATOM 2230 N N . THR A 1 312 ? 5.477 -3.878 12.300 1.00 50.69 295 THR A N 1
ATOM 2231 C CA . THR A 1 312 ? 5.122 -3.172 11.070 1.00 50.40 295 THR A CA 1
ATOM 2232 C C . THR A 1 312 ? 6.354 -2.892 10.224 1.00 49.61 295 THR A C 1
ATOM 2233 O O . THR A 1 312 ? 7.495 -2.945 10.716 1.00 49.89 295 THR A O 1
ATOM 2237 N N . ASN A 1 313 ? 6.079 -2.565 8.962 1.00 48.08 296 ASN A N 1
ATOM 2238 C CA . ASN A 1 313 ? 7.066 -2.383 7.910 1.00 46.31 296 ASN A CA 1
ATOM 2239 C C . ASN A 1 313 ? 8.106 -1.335 8.159 1.00 43.55 296 ASN A C 1
ATOM 2240 O O . ASN A 1 313 ? 7.773 -0.164 8.301 1.00 44.55 296 ASN A O 1
ATOM 2245 N N . GLY A 1 314 ? 9.366 -1.744 8.172 1.00 39.85 297 GLY A N 1
ATOM 2246 C CA . GLY A 1 314 ? 10.453 -0.777 8.126 1.00 36.23 297 GLY A CA 1
ATOM 2247 C C . GLY A 1 314 ? 10.721 -0.026 9.417 1.00 33.15 297 GLY A C 1
ATOM 2248 O O . GLY A 1 314 ? 11.278 1.058 9.383 1.00 32.61 297 GLY A O 1
ATOM 2249 N N . ALA A 1 315 ? 10.362 -0.619 10.549 1.00 31.05 298 ALA A N 1
ATOM 2250 C CA . ALA A 1 315 ? 10.693 -0.059 11.867 1.00 29.86 298 ALA A CA 1
ATOM 2251 C C . ALA A 1 315 ? 12.222 0.127 12.023 1.00 28.95 298 ALA A C 1
ATOM 2252 O O . ALA A 1 315 ? 12.679 1.145 12.511 1.00 29.16 298 ALA A O 1
ATOM 2254 N N . GLY A 1 316 ? 12.985 -0.893 11.637 1.00 28.23 299 GLY A N 1
ATOM 2255 C CA . GLY A 1 316 ? 14.451 -0.846 11.662 1.00 26.82 299 GLY A CA 1
ATOM 2256 C C . GLY A 1 316 ? 14.984 0.240 10.738 1.00 25.20 299 GLY A C 1
ATOM 2257 O O . GLY A 1 316 ? 15.952 0.913 11.075 1.00 25.81 299 GLY A O 1
ATOM 2258 N N . ASP A 1 317 ? 14.333 0.431 9.589 1.00 23.76 300 ASP A N 1
ATOM 2259 C CA . ASP A 1 317 ? 14.749 1.489 8.662 1.00 22.77 300 ASP A CA 1
ATOM 2260 C C . ASP A 1 317 ? 14.504 2.883 9.226 1.00 21.99 300 ASP A C 1
ATOM 2261 O O . ASP A 1 317 ? 15.350 3.769 9.069 1.00 19.29 300 ASP A O 1
ATOM 2266 N N . ALA A 1 318 ? 13.355 3.032 9.901 1.00 19.74 301 ALA A N 1
ATOM 2267 C CA . ALA A 1 318 ? 12.954 4.243 10.575 1.00 22.28 301 ALA A CA 1
ATOM 2268 C C . ALA A 1 318 ? 13.819 4.547 11.773 1.00 22.19 301 ALA A C 1
ATOM 2269 O O . ALA A 1 318 ? 14.074 5.735 12.073 1.00 23.10 301 ALA A O 1
ATOM 2271 N N . PHE A 1 319 ? 14.231 3.487 12.475 1.00 21.91 302 PHE A N 1
ATOM 2272 C CA . PHE A 1 319 ? 15.185 3.641 13.565 1.00 22.77 302 PHE A CA 1
ATOM 2273 C C . PHE A 1 319 ? 16.448 4.303 13.018 1.00 22.68 302 PHE A C 1
ATOM 2274 O O . PHE A 1 319 ? 16.935 5.279 13.590 1.00 24.62 302 PHE A O 1
ATOM 2282 N N . VAL A 1 320 ? 16.964 3.790 11.917 1.00 22.00 303 VAL A N 1
ATOM 2283 C CA . VAL A 1 320 ? 18.176 4.392 11.302 1.00 21.21 303 VAL A CA 1
ATOM 2284 C C . VAL A 1 320 ? 17.934 5.828 10.802 1.00 21.52 303 VAL A C 1
ATOM 2285 O O . VAL A 1 320 ? 18.764 6.699 11.026 1.00 22.03 303 VAL A O 1
ATOM 2289 N N . GLY A 1 321 ? 16.808 6.076 10.138 1.00 23.12 304 GLY A N 1
ATOM 2290 C CA . GLY A 1 321 ? 16.474 7.466 9.747 1.00 23.62 304 GLY A CA 1
ATOM 2291 C C . GLY A 1 321 ? 16.501 8.448 10.933 1.00 24.41 304 GLY A C 1
ATOM 2292 O O . GLY A 1 321 ? 17.023 9.532 10.798 1.00 25.25 304 GLY A O 1
ATOM 2293 N N . GLY A 1 322 ? 15.927 8.067 12.074 1.00 23.97 305 GLY A N 1
ATOM 2294 C CA . GLY A 1 322 ? 15.901 8.913 13.280 1.00 24.50 305 GLY A CA 1
ATOM 2295 C C . GLY A 1 322 ? 17.321 9.174 13.771 1.00 24.59 305 GLY A C 1
ATOM 2296 O O . GLY A 1 322 ? 17.684 10.306 14.104 1.00 23.87 305 GLY A O 1
ATOM 2297 N N . PHE A 1 323 ? 18.120 8.107 13.822 1.00 23.41 306 PHE A N 1
ATOM 2298 C CA . PHE A 1 323 ? 19.536 8.177 14.200 1.00 23.24 306 PHE A CA 1
ATOM 2299 C C . PHE A 1 323 ? 20.304 9.152 13.312 1.00 23.55 306 PHE A C 1
ATOM 2300 O O . PHE A 1 323 ? 21.065 10.022 13.820 1.00 23.68 306 PHE A O 1
ATOM 2308 N N . LEU A 1 324 ? 20.124 9.016 12.002 1.00 23.56 307 LEU A N 1
ATOM 2309 C CA . LEU A 1 324 ? 20.872 9.846 11.019 1.00 23.82 307 LEU A CA 1
ATOM 2310 C C . LEU A 1 324 ? 20.415 11.323 11.105 1.00 24.45 307 LEU A C 1
ATOM 2311 O O . LEU A 1 324 ? 21.214 12.224 10.915 1.00 25.06 307 LEU A O 1
ATOM 2316 N N . ALA A 1 325 ? 19.128 11.560 11.350 1.00 24.35 308 ALA A N 1
ATOM 2317 C CA . ALA A 1 325 ? 18.644 12.943 11.499 1.00 25.56 308 ALA A CA 1
ATOM 2318 C C . ALA A 1 325 ? 19.390 13.689 12.634 1.00 26.45 308 ALA A C 1
ATOM 2319 O O . ALA A 1 325 ? 19.657 14.909 12.542 1.00 26.78 308 ALA A O 1
ATOM 2321 N N . GLN A 1 326 ? 19.692 12.981 13.722 1.00 27.12 309 GLN A N 1
ATOM 2322 C CA . GLN A 1 326 ? 20.392 13.606 14.839 1.00 27.58 309 GLN A CA 1
ATOM 2323 C C . GLN A 1 326 ? 21.880 13.671 14.604 1.00 28.64 309 GLN A C 1
ATOM 2324 O O . GLN A 1 326 ? 22.528 14.612 15.059 1.00 29.12 309 GLN A O 1
ATOM 2330 N N . LEU A 1 327 ? 22.414 12.680 13.882 1.00 27.78 310 LEU A N 1
ATOM 2331 C CA . LEU A 1 327 ? 23.840 12.601 13.611 1.00 28.43 310 LEU A CA 1
ATOM 2332 C C . LEU A 1 327 ? 24.259 13.797 12.757 1.00 28.62 310 LEU A C 1
ATOM 2333 O O . LEU A 1 327 ? 25.317 14.392 12.993 1.00 29.23 310 LEU A O 1
ATOM 2338 N N . LEU A 1 328 ? 23.429 14.115 11.761 1.00 27.56 311 LEU A N 1
ATOM 2339 C CA . LEU A 1 328 ? 23.639 15.253 10.871 1.00 29.00 311 LEU A CA 1
ATOM 2340 C C . LEU A 1 328 ? 23.615 16.592 11.629 1.00 29.36 311 LEU A C 1
ATOM 2341 O O . LEU A 1 328 ? 24.251 17.532 11.208 1.00 29.64 311 LEU A O 1
ATOM 2346 N N . GLN A 1 329 ? 22.897 16.642 12.752 1.00 29.93 312 GLN A N 1
ATOM 2347 C CA . GLN A 1 329 ? 22.825 17.819 13.603 1.00 31.21 312 GLN A CA 1
ATOM 2348 C C . GLN A 1 329 ? 23.872 17.761 14.719 1.00 32.44 312 GLN A C 1
ATOM 2349 O O . GLN A 1 329 ? 23.707 18.440 15.728 1.00 32.26 312 GLN A O 1
ATOM 2355 N N . SER A 1 330 ? 24.915 16.931 14.529 1.00 32.81 313 SER A N 1
ATOM 2356 C CA . SER A 1 330 ? 26.004 16.702 15.494 1.00 34.51 313 SER A CA 1
ATOM 2357 C C . SER A 1 330 ? 25.591 16.375 16.924 1.00 34.11 313 SER A C 1
ATOM 2358 O O . SER A 1 330 ? 26.292 16.765 17.851 1.00 34.69 313 SER A O 1
ATOM 2361 N N . ARG A 1 331 ? 24.478 15.685 17.131 1.00 33.73 314 ARG A N 1
ATOM 2362 C CA . ARG A 1 331 ? 24.088 15.339 18.498 1.00 33.35 314 ARG A CA 1
ATOM 2363 C C . ARG A 1 331 ? 24.870 14.109 18.943 1.00 33.11 314 ARG A C 1
ATOM 2364 O O . ARG A 1 331 ? 25.466 13.436 18.101 1.00 33.42 314 ARG A O 1
ATOM 2372 N N . THR A 1 332 ? 24.911 13.818 20.240 1.00 32.42 315 THR A N 1
ATOM 2373 C CA . THR A 1 332 ? 25.700 12.667 20.706 1.00 33.20 315 THR A CA 1
ATOM 2374 C C . THR A 1 332 ? 24.921 11.398 20.412 1.00 32.73 315 THR A C 1
ATOM 2375 O O . THR A 1 332 ? 23.720 11.450 20.177 1.00 32.64 315 THR A O 1
ATOM 2379 N N . VAL A 1 333 ? 25.607 10.264 20.492 1.00 33.37 316 VAL A N 1
ATOM 2380 C CA . VAL A 1 333 ? 25.057 8.972 20.102 1.00 33.08 316 VAL A CA 1
ATOM 2381 C C . VAL A 1 333 ? 23.780 8.628 20.882 1.00 33.42 316 VAL A C 1
ATOM 2382 O O . VAL A 1 333 ? 22.872 8.039 20.328 1.00 32.78 316 VAL A O 1
ATOM 2386 N N . ASP A 1 334 ? 23.707 9.006 22.158 1.00 32.82 317 ASP A N 1
ATOM 2387 C CA . ASP A 1 334 ? 22.539 8.666 22.965 1.00 32.85 317 ASP A CA 1
ATOM 2388 C C . ASP A 1 334 ? 21.305 9.386 22.468 1.00 32.17 317 ASP A C 1
ATOM 2389 O O . ASP A 1 334 ? 20.206 8.830 22.480 1.00 32.21 317 ASP A O 1
ATOM 2394 N N . VAL A 1 335 ? 21.486 10.627 22.024 1.00 31.24 318 VAL A N 1
ATOM 2395 C CA . VAL A 1 335 ? 20.393 11.360 21.405 1.00 30.38 318 VAL A CA 1
ATOM 2396 C C . VAL A 1 335 ? 20.060 10.761 20.015 1.00 29.30 318 VAL A C 1
ATOM 2397 O O . VAL A 1 335 ? 18.913 10.709 19.627 1.00 29.08 318 VAL A O 1
ATOM 2401 N N . CYS A 1 336 ? 21.070 10.357 19.263 1.00 28.63 319 CYS A N 1
ATOM 2402 C CA . CYS A 1 336 ? 20.814 9.731 17.946 1.00 28.83 319 CYS A CA 1
ATOM 2403 C C . CYS A 1 336 ? 19.963 8.494 18.114 1.00 27.81 319 CYS A C 1
ATOM 2404 O O . CYS A 1 336 ? 19.006 8.305 17.378 1.00 28.09 319 CYS A O 1
ATOM 2407 N N . ILE A 1 337 ? 20.289 7.683 19.117 1.00 27.04 320 ILE A N 1
ATOM 2408 C CA . ILE A 1 337 ? 19.566 6.420 19.336 1.00 27.28 320 ILE A CA 1
ATOM 2409 C C . ILE A 1 337 ? 18.139 6.654 19.853 1.00 27.53 320 ILE A C 1
ATOM 2410 O O . ILE A 1 337 ? 17.195 5.969 19.423 1.00 27.16 320 ILE A O 1
ATOM 2415 N N . LYS A 1 338 ? 17.986 7.607 20.781 1.00 28.40 321 LYS A N 1
ATOM 2416 C CA . LYS A 1 338 ? 16.639 7.936 21.306 1.00 29.30 321 LYS A CA 1
ATOM 2417 C C . LYS A 1 338 ? 15.748 8.464 20.177 1.00 28.99 321 LYS A C 1
ATOM 2418 O O . LYS A 1 338 ? 14.581 8.097 20.083 1.00 31.34 321 LYS A O 1
ATOM 2424 N N . CYS A 1 339 ? 16.284 9.302 19.295 1.00 28.71 322 CYS A N 1
ATOM 2425 C CA . CYS A 1 339 ? 15.490 9.717 18.129 1.00 29.02 322 CYS A CA 1
ATOM 2426 C C . CYS A 1 339 ? 15.107 8.530 17.232 1.00 28.33 322 CYS A C 1
ATOM 2427 O O . CYS A 1 339 ? 13.997 8.481 16.705 1.00 28.48 322 CYS A O 1
ATOM 2430 N N . GLY A 1 340 ? 16.038 7.583 17.057 1.00 29.26 323 GLY A N 1
ATOM 2431 C CA . GLY A 1 340 ? 15.782 6.340 16.309 1.00 28.07 323 GLY A CA 1
ATOM 2432 C C . GLY A 1 340 ? 14.619 5.564 16.896 1.00 28.52 323 GLY A C 1
ATOM 2433 O O . GLY A 1 340 ? 13.709 5.138 16.186 1.00 27.51 323 GLY A O 1
ATOM 2434 N N . ILE A 1 341 ? 14.636 5.391 18.209 1.00 29.00 324 ILE A N 1
ATOM 2435 C CA . ILE A 1 341 ? 13.571 4.648 18.869 1.00 29.44 324 ILE A CA 1
ATOM 2436 C C . ILE A 1 341 ? 12.252 5.386 18.763 1.00 30.04 324 ILE A C 1
ATOM 2437 O O . ILE A 1 341 ? 11.226 4.783 18.516 1.00 30.12 324 ILE A O 1
ATOM 2442 N N . TRP A 1 342 ? 12.291 6.702 18.933 1.00 31.00 325 TRP A N 1
ATOM 2443 C CA . TRP A 1 342 ? 11.097 7.544 18.796 1.00 31.52 325 TRP A CA 1
ATOM 2444 C C . TRP A 1 342 ? 10.493 7.430 17.383 1.00 30.79 325 TRP A C 1
ATOM 2445 O O . TRP A 1 342 ? 9.276 7.265 17.224 1.00 29.92 325 TRP A O 1
ATOM 2456 N N . ALA A 1 343 ? 11.356 7.465 16.370 1.00 30.10 326 ALA A N 1
ATOM 2457 C CA . ALA A 1 343 ? 10.910 7.449 14.973 1.00 29.57 326 ALA A CA 1
ATOM 2458 C C . ALA A 1 343 ? 10.303 6.116 14.589 1.00 29.91 326 ALA A C 1
ATOM 2459 O O . ALA A 1 343 ? 9.262 6.060 13.914 1.00 30.47 326 ALA A O 1
ATOM 2461 N N . ALA A 1 344 ? 10.963 5.036 14.998 1.00 30.11 327 ALA A N 1
ATOM 2462 C CA . ALA A 1 344 ? 10.431 3.708 14.777 1.00 31.19 327 ALA A CA 1
ATOM 2463 C C . ALA A 1 344 ? 9.029 3.590 15.396 1.00 32.57 327 ALA A C 1
ATOM 2464 O O . ALA A 1 344 ? 8.105 3.089 14.766 1.00 32.46 327 ALA A O 1
ATOM 2466 N N . ARG A 1 345 ? 8.865 4.099 16.612 1.00 34.40 328 ARG A N 1
ATOM 2467 C CA . ARG A 1 345 ? 7.577 4.000 17.298 1.00 37.13 328 ARG A CA 1
ATOM 2468 C C . ARG A 1 345 ? 6.458 4.834 16.628 1.00 37.70 328 ARG A C 1
ATOM 2469 O O . ARG A 1 345 ? 5.306 4.388 16.581 1.00 37.70 328 ARG A O 1
ATOM 2477 N N . GLU A 1 346 ? 6.814 6.011 16.088 1.00 39.40 329 GLU A N 1
ATOM 2478 C CA . GLU A 1 346 ? 5.906 6.818 15.240 1.00 39.97 329 GLU A CA 1
ATOM 2479 C C . GLU A 1 346 ? 5.452 6.077 13.981 1.00 40.11 329 GLU A C 1
ATOM 2480 O O . GLU A 1 346 ? 4.252 6.056 13.658 1.00 40.08 329 GLU A O 1
ATOM 2486 N N . ILE A 1 347 ? 6.414 5.476 13.279 1.00 40.30 330 ILE A N 1
ATOM 2487 C CA . ILE A 1 347 ? 6.170 4.754 12.038 1.00 40.33 330 ILE A CA 1
ATOM 2488 C C . ILE A 1 347 ? 5.279 3.525 12.286 1.00 41.92 330 ILE A C 1
ATOM 2489 O O . ILE A 1 347 ? 4.441 3.181 11.439 1.00 40.93 330 ILE A O 1
ATOM 2494 N N . ILE A 1 348 ? 5.459 2.881 13.444 1.00 43.30 331 ILE A N 1
ATOM 2495 C CA . ILE A 1 348 ? 4.633 1.723 13.846 1.00 44.97 331 ILE A CA 1
ATOM 2496 C C . ILE A 1 348 ? 3.181 2.157 14.087 1.00 46.75 331 ILE A C 1
ATOM 2497 O O . ILE A 1 348 ? 2.251 1.468 13.681 1.00 46.88 331 ILE A O 1
ATOM 2502 N N . GLN A 1 349 ? 3.004 3.296 14.745 1.00 49.09 332 GLN A N 1
ATOM 2503 C CA . GLN A 1 349 ? 1.683 3.890 14.943 1.00 52.06 332 GLN A CA 1
ATOM 2504 C C . GLN A 1 349 ? 1.010 4.280 13.639 1.00 53.68 332 GLN A C 1
ATOM 2505 O O . GLN A 1 349 ? -0.004 3.705 13.274 1.00 54.93 332 GLN A O 1
ATOM 2511 N N . ARG A 1 350 ? 1.595 5.245 12.932 1.00 55.67 333 ARG A N 1
ATOM 2512 C CA . ARG A 1 350 ? 0.871 6.019 11.911 1.00 57.51 333 ARG A CA 1
ATOM 2513 C C . ARG A 1 350 ? 1.129 5.589 10.474 1.00 58.07 333 ARG A C 1
ATOM 2514 O O . ARG A 1 350 ? 0.436 6.042 9.564 1.00 58.37 333 ARG A O 1
ATOM 2522 N N . SER A 1 351 ? 2.127 4.729 10.271 1.00 59.26 334 SER A N 1
ATOM 2523 C CA . SER A 1 351 ? 2.472 4.226 8.933 1.00 60.00 334 SER A CA 1
ATOM 2524 C C . SER A 1 351 ? 2.890 5.391 7.995 1.00 60.43 334 SER A C 1
ATOM 2525 O O . SER A 1 351 ? 3.652 6.284 8.403 1.00 60.45 334 SER A O 1
ATOM 2528 N N . GLY A 1 352 ? 2.394 5.399 6.756 1.00 60.81 335 GLY A N 1
ATOM 2529 C CA . GLY A 1 352 ? 2.699 6.489 5.820 1.00 60.88 335 GLY A CA 1
ATOM 2530 C C . GLY A 1 352 ? 2.220 7.867 6.274 1.00 61.12 335 GLY A C 1
ATOM 2531 O O . GLY A 1 352 ? 2.858 8.880 5.944 1.00 61.57 335 GLY A O 1
ATOM 2532 N N . CYS A 1 353 ? 1.108 7.908 7.022 1.00 60.62 336 CYS A N 1
ATOM 2533 C CA . CYS A 1 353 ? 0.529 9.160 7.565 1.00 60.99 336 CYS A CA 1
ATOM 2534 C C . CYS A 1 353 ? 1.477 9.998 8.424 1.00 59.93 336 CYS A C 1
ATOM 2535 O O . CYS A 1 353 ? 1.316 11.221 8.533 1.00 59.33 336 CYS A O 1
ATOM 2538 N N . THR A 1 354 ? 2.449 9.330 9.045 1.00 59.31 337 THR A N 1
ATOM 2539 C CA . THR A 1 354 ? 3.448 10.002 9.878 1.00 58.60 337 THR A CA 1
ATOM 2540 C C . THR A 1 354 ? 4.108 11.175 9.122 1.00 57.75 337 THR A C 1
ATOM 2541 O O . THR A 1 354 ? 4.365 12.226 9.713 1.00 57.68 337 THR A O 1
ATOM 2545 N N . PHE A 1 355 ? 4.343 10.986 7.821 1.00 56.67 338 PHE A N 1
ATOM 2546 C CA . PHE A 1 355 ? 5.038 11.969 6.974 1.00 56.11 338 PHE A CA 1
ATOM 2547 C C . PHE A 1 355 ? 4.265 13.266 6.749 1.00 55.98 338 PHE A C 1
ATOM 2548 O O . PHE A 1 355 ? 4.844 14.273 6.313 1.00 55.25 338 PHE A O 1
ATOM 2556 N N . GLU A 1 356 ? 2.967 13.230 7.051 1.00 55.75 339 GLU A N 1
ATOM 2557 C CA . GLU A 1 356 ? 2.100 14.393 6.938 1.00 55.98 339 GLU A CA 1
ATOM 2558 C C . GLU A 1 356 ? 2.133 15.228 8.216 1.00 56.30 339 GLU A C 1
ATOM 2559 O O . GLU A 1 356 ? 1.912 16.439 8.180 1.00 56.52 339 GLU A O 1
ATOM 2565 N N . GLY A 1 357 ? 2.402 14.575 9.343 1.00 56.21 340 GLY A N 1
ATOM 2566 C CA . GLY A 1 357 ? 2.548 15.262 10.616 1.00 56.22 340 GLY A CA 1
ATOM 2567 C C . GLY A 1 357 ? 3.772 16.162 10.722 1.00 56.72 340 GLY A C 1
ATOM 2568 O O . GLY A 1 357 ? 4.571 16.302 9.782 1.00 56.30 340 GLY A O 1
ATOM 2569 N N . GLU A 1 358 ? 3.891 16.786 11.888 1.00 56.95 341 GLU A N 1
ATOM 2570 C CA . GLU A 1 358 ? 5.031 17.609 12.261 1.00 57.29 341 GLU A CA 1
ATOM 2571 C C . GLU A 1 358 ? 5.856 16.787 13.261 1.00 56.76 341 GLU A C 1
ATOM 2572 O O . GLU A 1 358 ? 5.334 16.399 14.300 1.00 57.18 341 GLU A O 1
ATOM 2578 N N . PRO A 1 359 ? 7.131 16.498 12.947 1.00 56.41 342 PRO A N 1
ATOM 2579 C CA . PRO A 1 359 ? 7.996 15.820 13.925 1.00 56.33 342 PRO A CA 1
ATOM 2580 C C . PRO A 1 359 ? 8.140 16.627 15.230 1.00 56.53 342 PRO A C 1
ATOM 2581 O O . PRO A 1 359 ? 8.493 17.801 15.203 1.00 56.59 342 PRO A O 1
ATOM 2585 N N . SER A 1 360 ? 7.868 15.995 16.362 1.00 57.09 343 SER A N 1
ATOM 2586 C CA . SER A 1 360 ? 7.885 16.687 17.661 1.00 57.36 343 SER A CA 1
ATOM 2587 C C . SER A 1 360 ? 8.856 16.035 18.660 1.00 57.11 343 SER A C 1
ATOM 2588 O O . SER A 1 360 ? 8.586 16.001 19.861 1.00 57.37 343 SER A O 1
ATOM 2591 N N . PHE A 1 361 ? 9.968 15.506 18.156 1.00 56.50 344 PHE A N 1
ATOM 2592 C CA . PHE A 1 361 ? 10.899 14.750 18.981 1.00 55.84 344 PHE A CA 1
ATOM 2593 C C . PHE A 1 361 ? 11.608 15.624 20.035 1.00 56.11 344 PHE A C 1
ATOM 2594 O O . PHE A 1 361 ? 12.045 16.738 19.747 1.00 55.91 344 PHE A O 1
ATOM 2602 N N . LEU B 1 21 ? 16.406 -15.270 -40.691 1.00 37.54 4 LEU B N 1
ATOM 2603 C CA . LEU B 1 21 ? 15.457 -14.606 -41.640 1.00 37.26 4 LEU B CA 1
ATOM 2604 C C . LEU B 1 21 ? 15.267 -15.385 -42.946 1.00 37.12 4 LEU B C 1
ATOM 2605 O O . LEU B 1 21 ? 16.238 -15.811 -43.566 1.00 37.28 4 LEU B O 1
ATOM 2610 N N . ARG B 1 22 ? 14.011 -15.551 -43.355 1.00 36.28 5 ARG B N 1
ATOM 2611 C CA . ARG B 1 22 ? 13.682 -16.006 -44.711 1.00 35.49 5 ARG B CA 1
ATOM 2612 C C . ARG B 1 22 ? 12.446 -15.262 -45.263 1.00 35.13 5 ARG B C 1
ATOM 2613 O O . ARG B 1 22 ? 11.783 -14.484 -44.526 1.00 34.95 5 ARG B O 1
ATOM 2621 N N . ASP B 1 23 ? 12.142 -15.492 -46.543 1.00 33.70 6 ASP B N 1
ATOM 2622 C CA . ASP B 1 23 ? 11.013 -14.831 -47.189 1.00 32.74 6 ASP B CA 1
ATOM 2623 C C . ASP B 1 23 ? 9.680 -15.188 -46.530 1.00 31.95 6 ASP B C 1
ATOM 2624 O O . ASP B 1 23 ? 9.441 -16.327 -46.061 1.00 32.04 6 ASP B O 1
ATOM 2629 N N . GLY B 1 24 ? 8.787 -14.218 -46.542 1.00 30.97 7 GLY B N 1
ATOM 2630 C CA . GLY B 1 24 ? 7.413 -14.475 -46.135 1.00 30.43 7 GLY B CA 1
ATOM 2631 C C . GLY B 1 24 ? 7.179 -14.645 -44.643 1.00 30.36 7 GLY B C 1
ATOM 2632 O O . GLY B 1 24 ? 6.197 -15.242 -44.263 1.00 30.27 7 GLY B O 1
ATOM 2633 N N . MET B 1 25 ? 8.058 -14.121 -43.795 1.00 31.16 8 MET B N 1
ATOM 2634 C CA . MET B 1 25 ? 7.876 -14.249 -42.322 1.00 31.52 8 MET B CA 1
ATOM 2635 C C . MET B 1 25 ? 6.675 -13.467 -41.788 1.00 31.00 8 MET B C 1
ATOM 2636 O O . MET B 1 25 ? 6.021 -13.889 -40.812 1.00 31.20 8 MET B O 1
ATOM 2641 N N . LEU B 1 26 ? 6.423 -12.319 -42.421 1.00 30.56 9 LEU B N 1
ATOM 2642 C CA . LEU B 1 26 ? 5.393 -11.361 -42.015 1.00 30.87 9 LEU B CA 1
ATOM 2643 C C . LEU B 1 26 ? 4.361 -11.178 -43.125 1.00 31.13 9 LEU B C 1
ATOM 2644 O O . LEU B 1 26 ? 4.727 -10.872 -44.251 1.00 31.18 9 LEU B O 1
ATOM 2649 N N . VAL B 1 27 ? 3.080 -11.381 -42.843 1.00 31.98 10 VAL B N 1
ATOM 2650 C CA . VAL B 1 27 ? 2.076 -10.850 -43.786 1.00 32.58 10 VAL B CA 1
ATOM 2651 C C . VAL B 1 27 ? 1.196 -9.738 -43.196 1.00 32.33 10 VAL B C 1
ATOM 2652 O O . VAL B 1 27 ? 0.785 -9.797 -42.029 1.00 31.86 10 VAL B O 1
ATOM 2656 N N . GLY B 1 28 ? 0.979 -8.710 -44.015 1.00 32.17 11 GLY B N 1
ATOM 2657 C CA . GLY B 1 28 ? 0.141 -7.574 -43.670 1.00 32.14 11 GLY B CA 1
ATOM 2658 C C . GLY B 1 28 ? -1.068 -7.582 -44.583 1.00 33.18 11 GLY B C 1
ATOM 2659 O O . GLY B 1 28 ? -0.950 -7.889 -45.778 1.00 33.67 11 GLY B O 1
ATOM 2660 N N . LEU B 1 29 ? -2.220 -7.258 -44.009 1.00 32.99 12 LEU B N 1
ATOM 2661 C CA . LEU B 1 29 ? -3.465 -7.064 -44.743 1.00 33.64 12 LEU B CA 1
ATOM 2662 C C . LEU B 1 29 ? -3.891 -5.597 -44.575 1.00 32.91 12 LEU B C 1
ATOM 2663 O O . LEU B 1 29 ? -4.012 -5.108 -43.451 1.00 32.13 12 LEU B O 1
ATOM 2668 N N . GLY B 1 30 ? -4.122 -4.898 -45.681 1.00 32.30 13 GLY B N 1
ATOM 2669 C CA . GLY B 1 30 ? -4.415 -3.470 -45.607 1.00 32.01 13 GLY B CA 1
ATOM 2670 C C . GLY B 1 30 ? -5.034 -2.869 -46.847 1.00 32.32 13 GLY B C 1
ATOM 2671 O O . GLY B 1 30 ? -5.366 -3.583 -47.830 1.00 31.37 13 GLY B O 1
ATOM 2672 N N . ASN B 1 31 ? -5.213 -1.552 -46.774 1.00 31.71 14 ASN B N 1
ATOM 2673 C CA . ASN B 1 31 ? -5.688 -0.730 -47.884 1.00 32.01 14 ASN B CA 1
ATOM 2674 C C . ASN B 1 31 ? -4.522 -0.038 -48.613 1.00 32.10 14 ASN B C 1
ATOM 2675 O O . ASN B 1 31 ? -3.923 0.908 -48.098 1.00 31.51 14 ASN B O 1
ATOM 2680 N N . PRO B 1 32 ? -4.196 -0.505 -49.826 1.00 32.17 15 PRO B N 1
ATOM 2681 C CA . PRO B 1 32 ? -3.110 0.195 -50.493 1.00 31.96 15 PRO B CA 1
ATOM 2682 C C . PRO B 1 32 ? -3.637 1.499 -51.096 1.00 32.53 15 PRO B C 1
ATOM 2683 O O . PRO B 1 32 ? -4.442 1.449 -52.011 1.00 33.09 15 PRO B O 1
ATOM 2687 N N . LEU B 1 33 ? -3.173 2.644 -50.589 1.00 32.74 16 LEU B N 1
ATOM 2688 C CA . LEU B 1 33 ? -3.690 3.959 -50.969 1.00 33.97 16 LEU B CA 1
ATOM 2689 C C . LEU B 1 33 ? -2.589 4.864 -51.471 1.00 33.73 16 LEU B C 1
ATOM 2690 O O . LEU B 1 33 ? -1.505 4.857 -50.929 1.00 33.73 16 LEU B O 1
ATOM 2695 N N . LEU B 1 34 ? -2.867 5.668 -52.493 1.00 34.79 17 LEU B N 1
ATOM 2696 C CA . LEU B 1 34 ? -1.940 6.735 -52.884 1.00 35.61 17 LEU B CA 1
ATOM 2697 C C . LEU B 1 34 ? -2.349 8.007 -52.129 1.00 36.09 17 LEU B C 1
ATOM 2698 O O . LEU B 1 34 ? -3.490 8.445 -52.266 1.00 35.86 17 LEU B O 1
ATOM 2703 N N . ASP B 1 35 ? -1.444 8.556 -51.308 1.00 36.35 18 ASP B N 1
ATOM 2704 C CA . ASP B 1 35 ? -1.709 9.821 -50.599 1.00 37.26 18 ASP B CA 1
ATOM 2705 C C . ASP B 1 35 ? -1.566 11.013 -51.551 1.00 38.10 18 ASP B C 1
ATOM 2706 O O . ASP B 1 35 ? -0.590 11.117 -52.310 1.00 36.87 18 ASP B O 1
ATOM 2711 N N . ILE B 1 36 ? -2.546 11.903 -51.490 1.00 39.06 19 ILE B N 1
ATOM 2712 C CA . ILE B 1 36 ? -2.517 13.150 -52.247 1.00 40.80 19 ILE B CA 1
ATOM 2713 C C . ILE B 1 36 ? -2.453 14.250 -51.203 1.00 42.00 19 ILE B C 1
ATOM 2714 O O . ILE B 1 36 ? -3.462 14.561 -50.550 1.00 41.27 19 ILE B O 1
ATOM 2719 N N . SER B 1 37 ? -1.263 14.810 -51.024 1.00 44.31 20 SER B N 1
ATOM 2720 C CA . SER B 1 37 ? -1.032 15.724 -49.922 1.00 46.76 20 SER B CA 1
ATOM 2721 C C . SER B 1 37 ? -0.523 17.068 -50.388 1.00 48.54 20 SER B C 1
ATOM 2722 O O . SER B 1 37 ? 0.300 17.157 -51.310 1.00 48.38 20 SER B O 1
ATOM 2725 N N . ALA B 1 38 ? -1.012 18.105 -49.720 1.00 50.48 21 ALA B N 1
ATOM 2726 C CA . ALA B 1 38 ? -0.757 19.486 -50.102 1.00 52.92 21 ALA B CA 1
ATOM 2727 C C . ALA B 1 38 ? -1.046 20.362 -48.915 1.00 54.71 21 ALA B C 1
ATOM 2728 O O . ALA B 1 38 ? -1.969 20.083 -48.141 1.00 54.86 21 ALA B O 1
ATOM 2730 N N . VAL B 1 39 ? -0.258 21.423 -48.763 1.00 57.33 22 VAL B N 1
ATOM 2731 C CA . VAL B 1 39 ? -0.567 22.449 -47.774 1.00 59.56 22 VAL B CA 1
ATOM 2732 C C . VAL B 1 39 ? -1.827 23.185 -48.243 1.00 61.39 22 VAL B C 1
ATOM 2733 O O . VAL B 1 39 ? -1.948 23.528 -49.420 1.00 61.90 22 VAL B O 1
ATOM 2737 N N . VAL B 1 40 ? -2.782 23.362 -47.334 1.00 63.53 23 VAL B N 1
ATOM 2738 C CA . VAL B 1 40 ? -3.976 24.160 -47.597 1.00 65.63 23 VAL B CA 1
ATOM 2739 C C . VAL B 1 40 ? -4.194 25.185 -46.465 1.00 67.41 23 VAL B C 1
ATOM 2740 O O . VAL B 1 40 ? -3.360 25.307 -45.553 1.00 67.65 23 VAL B O 1
ATOM 2744 N N . GLU B 1 41 ? -5.306 25.920 -46.544 1.00 69.35 24 GLU B N 1
ATOM 2745 C CA . GLU B 1 41 ? -5.756 26.823 -45.473 1.00 70.93 24 GLU B CA 1
ATOM 2746 C C . GLU B 1 41 ? -7.033 26.270 -44.840 1.00 71.70 24 GLU B C 1
ATOM 2747 O O . GLU B 1 41 ? -7.834 25.601 -45.514 1.00 71.76 24 GLU B O 1
ATOM 2753 N N . LYS B 1 42 ? -7.227 26.573 -43.556 1.00 72.62 25 LYS B N 1
ATOM 2754 C CA . LYS B 1 42 ? -8.394 26.101 -42.802 1.00 73.61 25 LYS B CA 1
ATOM 2755 C C . LYS B 1 42 ? -9.711 26.276 -43.558 1.00 74.35 25 LYS B C 1
ATOM 2756 O O . LYS B 1 42 ? -10.683 25.570 -43.287 1.00 74.57 25 LYS B O 1
ATOM 2762 N N . ASP B 1 43 ? -9.725 27.218 -44.501 1.00 74.86 26 ASP B N 1
ATOM 2763 C CA . ASP B 1 43 ? -10.859 27.451 -45.380 1.00 75.31 26 ASP B CA 1
ATOM 2764 C C . ASP B 1 43 ? -11.373 26.128 -45.967 1.00 75.48 26 ASP B C 1
ATOM 2765 O O . ASP B 1 43 ? -12.547 25.765 -45.786 1.00 75.09 26 ASP B O 1
ATOM 2770 N N . LEU B 1 44 ? -10.470 25.397 -46.627 1.00 75.58 27 LEU B N 1
ATOM 2771 C CA . LEU B 1 44 ? -10.820 24.182 -47.369 1.00 75.53 27 LEU B CA 1
ATOM 2772 C C . LEU B 1 44 ? -11.360 23.063 -46.478 1.00 75.41 27 LEU B C 1
ATOM 2773 O O . LEU B 1 44 ? -12.237 22.293 -46.888 1.00 74.96 27 LEU B O 1
ATOM 2778 N N . LEU B 1 45 ? -10.819 22.978 -45.266 1.00 75.48 28 LEU B N 1
ATOM 2779 C CA . LEU B 1 45 ? -11.308 22.046 -44.257 1.00 75.73 28 LEU B CA 1
ATOM 2780 C C . LEU B 1 45 ? -12.815 22.225 -44.014 1.00 76.04 28 LEU B C 1
ATOM 2781 O O . LEU B 1 45 ? -13.593 21.264 -44.138 1.00 75.85 28 LEU B O 1
ATOM 2786 N N . ASN B 1 46 ? -13.214 23.464 -43.698 1.00 76.47 29 ASN B N 1
ATOM 2787 C CA . ASN B 1 46 ? -14.616 23.817 -43.433 1.00 76.61 29 ASN B CA 1
ATOM 2788 C C . ASN B 1 46 ? -15.447 23.699 -44.695 1.00 76.56 29 ASN B C 1
ATOM 2789 O O . ASN B 1 46 ? -16.634 23.389 -44.629 1.00 76.51 29 ASN B O 1
ATOM 2794 N N . LYS B 1 47 ? -14.811 23.950 -45.839 1.00 76.54 30 LYS B N 1
ATOM 2795 C CA . LYS B 1 47 ? -15.453 23.756 -47.133 1.00 76.74 30 LYS B CA 1
ATOM 2796 C C . LYS B 1 47 ? -15.946 22.310 -47.306 1.00 77.17 30 LYS B C 1
ATOM 2797 O O . LYS B 1 47 ? -17.048 22.082 -47.808 1.00 77.16 30 LYS B O 1
ATOM 2803 N N . TYR B 1 48 ? -15.131 21.344 -46.879 1.00 77.50 31 TYR B N 1
ATOM 2804 C CA . TYR B 1 48 ? -15.477 19.927 -47.015 1.00 77.67 31 TYR B CA 1
ATOM 2805 C C . TYR B 1 48 ? -15.806 19.262 -45.674 1.00 78.00 31 TYR B C 1
ATOM 2806 O O . TYR B 1 48 ? -15.585 18.058 -45.504 1.00 78.17 31 TYR B O 1
ATOM 2815 N N . ASP B 1 49 ? -16.337 20.057 -44.738 1.00 78.09 32 ASP B N 1
ATOM 2816 C CA . ASP B 1 49 ? -16.778 19.601 -43.405 1.00 77.99 32 ASP B CA 1
ATOM 2817 C C . ASP B 1 49 ? -15.695 18.860 -42.613 1.00 77.53 32 ASP B C 1
ATOM 2818 O O . ASP B 1 49 ? -16.003 17.973 -41.817 1.00 77.56 32 ASP B O 1
ATOM 2823 N N . MET B 1 50 ? -14.435 19.228 -42.820 1.00 76.82 33 MET B N 1
ATOM 2824 C CA . MET B 1 50 ? -13.337 18.426 -42.298 1.00 76.20 33 MET B CA 1
ATOM 2825 C C . MET B 1 50 ? -12.762 18.928 -40.981 1.00 76.14 33 MET B C 1
ATOM 2826 O O . MET B 1 50 ? -12.022 19.918 -40.938 1.00 76.52 33 MET B O 1
ATOM 2831 N N . GLN B 1 51 ? -13.109 18.222 -39.909 1.00 75.87 34 GLN B N 1
ATOM 2832 C CA . GLN B 1 51 ? -12.497 18.433 -38.600 1.00 75.62 34 GLN B CA 1
ATOM 2833 C C . GLN B 1 51 ? -10.972 18.340 -38.768 1.00 75.04 34 GLN B C 1
ATOM 2834 O O . GLN B 1 51 ? -10.480 17.450 -39.471 1.00 75.17 34 GLN B O 1
ATOM 2840 N N . PRO B 1 52 ? -10.215 19.267 -38.152 1.00 74.37 35 PRO B N 1
ATOM 2841 C CA . PRO B 1 52 ? -8.758 19.153 -38.247 1.00 73.52 35 PRO B CA 1
ATOM 2842 C C . PRO B 1 52 ? -8.258 18.070 -37.307 1.00 72.53 35 PRO B C 1
ATOM 2843 O O . PRO B 1 52 ? -9.037 17.553 -36.497 1.00 72.57 35 PRO B O 1
ATOM 2847 N N . ASN B 1 53 ? -6.973 17.736 -37.421 1.00 71.16 36 ASN B N 1
ATOM 2848 C CA . ASN B 1 53 ? -6.344 16.697 -36.594 1.00 69.60 36 ASN B CA 1
ATOM 2849 C C . ASN B 1 53 ? -7.139 15.377 -36.510 1.00 68.01 36 ASN B C 1
ATOM 2850 O O . ASN B 1 53 ? -7.236 14.768 -35.437 1.00 68.10 36 ASN B O 1
ATOM 2855 N N . ASN B 1 54 ? -7.689 14.933 -37.643 1.00 65.57 37 ASN B N 1
ATOM 2856 C CA . ASN B 1 54 ? -8.506 13.714 -37.690 1.00 63.23 37 ASN B CA 1
ATOM 2857 C C . ASN B 1 54 ? -8.258 12.827 -38.928 1.00 61.54 37 ASN B C 1
ATOM 2858 O O . ASN B 1 54 ? -7.430 13.146 -39.786 1.00 61.09 37 ASN B O 1
ATOM 2863 N N . ALA B 1 55 ? -8.978 11.709 -39.004 1.00 59.57 38 ALA B N 1
ATOM 2864 C CA . ALA B 1 55 ? -8.992 10.859 -40.188 1.00 57.71 38 ALA B CA 1
ATOM 2865 C C . ALA B 1 55 ? -10.402 10.369 -40.418 1.00 56.21 38 ALA B C 1
ATOM 2866 O O . ALA B 1 55 ? -11.011 9.807 -39.512 1.00 56.76 38 ALA B O 1
ATOM 2868 N N . ILE B 1 56 ? -10.920 10.593 -41.623 1.00 54.32 39 ILE B N 1
ATOM 2869 C CA . ILE B 1 56 ? -12.269 10.151 -42.003 1.00 52.68 39 ILE B CA 1
ATOM 2870 C C . ILE B 1 56 ? -12.306 9.343 -43.314 1.00 51.85 39 ILE B C 1
ATOM 2871 O O . ILE B 1 56 ? -11.342 9.340 -44.079 1.00 50.37 39 ILE B O 1
ATOM 2876 N N . LEU B 1 57 ? -13.431 8.672 -43.557 1.00 51.27 40 LEU B N 1
ATOM 2877 C CA . LEU B 1 57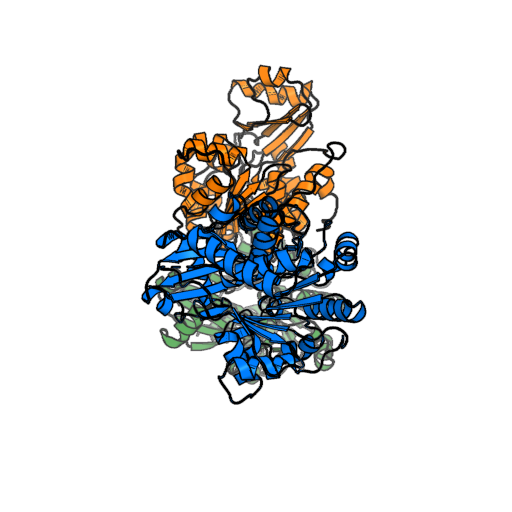 ? -13.727 8.051 -44.845 1.00 51.50 40 LEU B CA 1
ATOM 2878 C C . LEU B 1 57 ? -14.568 8.989 -45.722 1.00 52.21 40 LEU B C 1
ATOM 2879 O O . LEU B 1 57 ? -15.488 9.647 -45.239 1.00 52.01 40 LEU B O 1
ATOM 2884 N N . ALA B 1 58 ? -14.245 9.043 -47.009 1.00 53.07 41 ALA B N 1
ATOM 2885 C CA . ALA B 1 58 ? -14.917 9.953 -47.947 1.00 54.24 41 ALA B CA 1
ATOM 2886 C C . ALA B 1 58 ? -16.377 9.584 -48.154 1.00 55.08 41 ALA B C 1
ATOM 2887 O O . ALA B 1 58 ? -16.712 8.413 -48.311 1.00 54.80 41 ALA B O 1
ATOM 2889 N N . GLU B 1 59 ? -17.239 10.594 -48.145 1.00 56.76 42 GLU B N 1
ATOM 2890 C CA . GLU B 1 59 ? -18.634 10.437 -48.586 1.00 58.45 42 GLU B CA 1
ATOM 2891 C C . GLU B 1 59 ? -18.789 11.047 -49.981 1.00 59.10 42 GLU B C 1
ATOM 2892 O O . GLU B 1 59 ? -17.795 11.363 -50.629 1.00 59.17 42 GLU B O 1
ATOM 2898 N N . GLU B 1 60 ? -20.023 11.221 -50.450 1.00 60.28 43 GLU B N 1
ATOM 2899 C CA . GLU B 1 60 ? -20.225 11.887 -51.747 1.00 61.30 43 GLU B CA 1
ATOM 2900 C C . GLU B 1 60 ? -19.709 13.329 -51.751 1.00 61.14 43 GLU B C 1
ATOM 2901 O O . GLU B 1 60 ? -19.015 13.729 -52.687 1.00 60.90 43 GLU B O 1
ATOM 2907 N N . LYS B 1 61 ? -20.018 14.081 -50.692 1.00 61.15 44 LYS B N 1
ATOM 2908 C CA . LYS B 1 61 ? -19.604 15.487 -50.570 1.00 61.57 44 LYS B CA 1
ATOM 2909 C C . LYS B 1 61 ? -18.082 15.710 -50.551 1.00 61.53 44 LYS B C 1
ATOM 2910 O O . LYS B 1 61 ? -17.617 16.846 -50.660 1.00 61.62 44 LYS B O 1
ATOM 2916 N N . HIS B 1 62 ? -17.314 14.626 -50.426 1.00 61.28 45 HIS B N 1
ATOM 2917 C CA . HIS B 1 62 ? -15.857 14.712 -50.392 1.00 60.61 45 HIS B CA 1
ATOM 2918 C C . HIS B 1 62 ? -15.193 14.515 -51.758 1.00 60.38 45 HIS B C 1
ATOM 2919 O O . HIS B 1 62 ? -14.092 14.998 -51.992 1.00 60.52 45 HIS B O 1
ATOM 2926 N N . MET B 1 63 ? -15.874 13.826 -52.661 1.00 60.21 46 MET B N 1
ATOM 2927 C CA . MET B 1 63 ? -15.268 13.397 -53.924 1.00 60.28 46 MET B CA 1
ATOM 2928 C C . MET B 1 63 ? -14.591 14.481 -54.784 1.00 60.18 46 MET B C 1
ATOM 2929 O O . MET B 1 63 ? -13.537 14.211 -55.374 1.00 60.14 46 MET B O 1
ATOM 2934 N N . PRO B 1 64 ? -15.163 15.711 -54.842 1.00 59.86 47 PRO B N 1
ATOM 2935 C CA . PRO B 1 64 ? -14.524 16.768 -55.653 1.00 59.36 47 PRO B CA 1
ATOM 2936 C C . PRO B 1 64 ? -13.146 17.221 -55.162 1.00 58.52 47 PRO B C 1
ATOM 2937 O O . PRO B 1 64 ? -12.322 17.689 -55.955 1.00 57.94 47 PRO B O 1
ATOM 2941 N N . MET B 1 65 ? -12.906 17.061 -53.867 1.00 57.94 48 MET B N 1
ATOM 2942 C CA . MET B 1 65 ? -11.694 17.540 -53.206 1.00 57.32 48 MET B CA 1
ATOM 2943 C C . MET B 1 65 ? -10.379 17.033 -53.836 1.00 56.35 48 MET B C 1
ATOM 2944 O O . MET B 1 65 ? -9.386 17.755 -53.863 1.00 56.06 48 MET B O 1
ATOM 2949 N N . TYR B 1 66 ? -10.383 15.809 -54.359 1.00 55.67 49 TYR B N 1
ATOM 2950 C CA . TYR B 1 66 ? -9.160 15.190 -54.894 1.00 55.10 49 TYR B CA 1
ATOM 2951 C C . TYR B 1 66 ? -8.647 15.877 -56.161 1.00 55.44 49 TYR B C 1
ATOM 2952 O O . TYR B 1 66 ? -7.464 16.233 -56.251 1.00 54.75 49 TYR B O 1
ATOM 2961 N N . GLN B 1 67 ? -9.543 16.083 -57.129 1.00 56.18 50 GLN B N 1
ATOM 2962 C CA . GLN B 1 67 ? -9.218 16.872 -58.325 1.00 56.97 50 GLN B CA 1
ATOM 2963 C C . GLN B 1 67 ? -8.811 18.313 -57.944 1.00 56.88 50 GLN B C 1
ATOM 2964 O O . GLN B 1 67 ? -7.833 18.854 -58.479 1.00 56.58 50 GLN B O 1
ATOM 2970 N N . GLU B 1 68 ? -9.527 18.904 -56.985 1.00 56.77 51 GLU B N 1
ATOM 2971 C CA . GLU B 1 68 ? -9.156 20.222 -56.475 1.00 57.53 51 GLU B CA 1
ATOM 2972 C C . GLU B 1 68 ? -7.726 20.274 -55.908 1.00 57.28 51 GLU B C 1
ATOM 2973 O O . GLU B 1 68 ? -6.995 21.238 -56.161 1.00 56.97 51 GLU B O 1
ATOM 2979 N N . LEU B 1 69 ? -7.339 19.244 -55.145 1.00 57.04 52 LEU B N 1
ATOM 2980 C CA . LEU B 1 69 ? -5.974 19.141 -54.605 1.00 56.79 52 LEU B CA 1
ATOM 2981 C C . LEU B 1 69 ? -4.918 18.973 -55.686 1.00 56.98 52 LEU B C 1
ATOM 2982 O O . LEU B 1 69 ? -3.852 19.593 -55.628 1.00 56.61 52 LEU B O 1
ATOM 2987 N N . ILE B 1 70 ? -5.199 18.115 -56.659 1.00 57.65 53 ILE B N 1
ATOM 2988 C CA . ILE B 1 70 ? -4.237 17.863 -57.722 1.00 58.37 53 ILE B CA 1
ATOM 2989 C C . ILE B 1 70 ? -4.053 19.119 -58.595 1.00 59.37 53 ILE B C 1
ATOM 2990 O O . ILE B 1 70 ? -2.918 19.569 -58.799 1.00 59.84 53 ILE B O 1
ATOM 2995 N N . GLU B 1 71 ? -5.163 19.705 -59.053 1.00 59.75 54 GLU B N 1
ATOM 2996 C CA . GLU B 1 71 ? -5.120 20.797 -60.032 1.00 60.09 54 GLU B CA 1
ATOM 2997 C C . GLU B 1 71 ? -4.884 22.174 -59.413 1.00 60.05 54 GLU B C 1
ATOM 2998 O O . GLU B 1 71 ? -4.000 22.922 -59.850 1.00 59.61 54 GLU B O 1
ATOM 3004 N N . LYS B 1 72 ? -5.675 22.514 -58.400 1.00 59.69 55 LYS B N 1
ATOM 3005 C CA . LYS B 1 72 ? -5.532 23.807 -57.743 1.00 59.63 55 LYS B CA 1
ATOM 3006 C C . LYS B 1 72 ? -4.290 23.894 -56.820 1.00 59.10 55 LYS B C 1
ATOM 3007 O O . LYS B 1 72 ? -3.569 24.893 -56.854 1.00 58.96 55 LYS B O 1
ATOM 3013 N N . TYR B 1 73 ? -4.027 22.855 -56.023 1.00 58.62 56 TYR B N 1
ATOM 3014 C CA . TYR B 1 73 ? -2.956 22.927 -55.010 1.00 57.82 56 TYR B CA 1
ATOM 3015 C C . TYR B 1 73 ? -1.616 22.311 -55.393 1.00 57.30 56 TYR B C 1
ATOM 3016 O O . TYR B 1 73 ? -0.688 22.309 -54.586 1.00 57.33 56 TYR B O 1
ATOM 3025 N N . GLN B 1 74 ? -1.508 21.803 -56.618 1.00 56.74 57 GLN B N 1
ATOM 3026 C CA . GLN B 1 74 ? -0.291 21.124 -57.078 1.00 56.06 57 GLN B CA 1
ATOM 3027 C C . GLN B 1 74 ? 0.112 20.002 -56.117 1.00 54.69 57 GLN B C 1
ATOM 3028 O O . GLN B 1 74 ? 1.297 19.822 -55.842 1.00 53.89 57 GLN B O 1
ATOM 3034 N N . ALA B 1 75 ? -0.877 19.259 -55.619 1.00 53.13 58 ALA B N 1
ATOM 3035 C CA . ALA B 1 75 ? -0.649 18.216 -54.608 1.00 52.25 58 ALA B CA 1
ATOM 3036 C C . ALA B 1 75 ? 0.414 17.184 -55.008 1.00 51.59 58 ALA B C 1
ATOM 3037 O O . ALA B 1 75 ? 0.588 16.878 -56.186 1.00 51.02 58 ALA B O 1
ATOM 3039 N N . GLU B 1 76 ? 1.123 16.672 -54.005 1.00 50.75 59 GLU B N 1
ATOM 3040 C CA . GLU B 1 76 ? 2.174 15.682 -54.178 1.00 49.95 59 GLU B CA 1
ATOM 3041 C C . GLU B 1 76 ? 1.583 14.271 -54.040 1.00 48.60 59 GLU B C 1
ATOM 3042 O O . GLU B 1 76 ? 0.619 14.043 -53.305 1.00 48.51 59 GLU B O 1
ATOM 3048 N N . TYR B 1 77 ? 2.173 13.339 -54.773 1.00 46.90 60 TYR B N 1
ATOM 3049 C CA . TYR B 1 77 ? 1.740 11.952 -54.814 1.00 45.50 60 TYR B CA 1
ATOM 3050 C C . TYR B 1 77 ? 2.706 11.136 -53.957 1.00 44.02 60 TYR B C 1
ATOM 3051 O O . TYR B 1 77 ? 3.915 11.124 -54.225 1.00 43.01 60 TYR B O 1
ATOM 3060 N N . ILE B 1 78 ? 2.181 10.472 -52.928 1.00 41.57 61 ILE B N 1
ATOM 3061 C CA . ILE B 1 78 ? 3.051 9.676 -52.041 1.00 40.24 61 ILE B CA 1
ATOM 3062 C C . ILE B 1 78 ? 2.446 8.303 -51.764 1.00 38.63 61 ILE B C 1
ATOM 3063 O O . ILE B 1 78 ? 1.291 8.214 -51.336 1.00 38.41 61 ILE B O 1
ATOM 3068 N N . ALA B 1 79 ? 3.219 7.238 -52.004 1.00 37.54 62 ALA B N 1
ATOM 3069 C CA . ALA B 1 79 ? 2.778 5.865 -51.683 1.00 36.27 62 ALA B CA 1
ATOM 3070 C C . ALA B 1 79 ? 2.283 5.874 -50.239 1.00 35.98 62 ALA B C 1
ATOM 3071 O O . ALA B 1 79 ? 2.913 6.473 -49.373 1.00 36.55 62 ALA B O 1
ATOM 3073 N N . GLY B 1 80 ? 1.133 5.278 -49.982 1.00 34.71 63 GLY B N 1
ATOM 3074 C CA . GLY B 1 80 ? 0.536 5.407 -48.660 1.00 33.14 63 GLY B CA 1
ATOM 3075 C C . GLY B 1 80 ? -0.264 4.217 -48.247 1.00 31.48 63 GLY B C 1
ATOM 3076 O O . GLY B 1 80 ? -0.055 3.130 -48.752 1.00 32.48 63 GLY B O 1
ATOM 3077 N N . GLY B 1 81 ? -1.213 4.418 -47.343 1.00 31.35 64 GLY B N 1
ATOM 3078 C CA . GLY B 1 81 ? -1.900 3.292 -46.715 1.00 30.25 64 GLY B CA 1
ATOM 3079 C C . GLY B 1 81 ? -1.127 2.751 -45.508 1.00 29.43 64 GLY B C 1
ATOM 3080 O O . GLY B 1 81 ? 0.072 2.509 -45.586 1.00 27.90 64 GLY B O 1
ATOM 3081 N N . SER B 1 82 ? -1.837 2.546 -44.396 1.00 29.57 65 SER B N 1
ATOM 3082 C CA . SER B 1 82 ? -1.191 2.350 -43.088 1.00 29.41 65 SER B CA 1
ATOM 3083 C C . SER B 1 82 ? -0.297 1.110 -43.064 1.00 29.36 65 SER B C 1
ATOM 3084 O O . SER B 1 82 ? 0.913 1.227 -42.858 1.00 29.85 65 SER B O 1
ATOM 3087 N N . VAL B 1 83 ? -0.881 -0.063 -43.308 1.00 29.34 66 VAL B N 1
ATOM 3088 C CA . VAL B 1 83 ? -0.139 -1.340 -43.298 1.00 29.49 66 VAL B CA 1
ATOM 3089 C C . VAL B 1 83 ? 1.018 -1.328 -44.300 1.00 29.88 66 VAL B C 1
ATOM 3090 O O . VAL B 1 83 ? 2.169 -1.691 -43.962 1.00 29.10 66 VAL B O 1
ATOM 3094 N N . GLN B 1 84 ? 0.735 -0.862 -45.522 1.00 29.99 67 GLN B N 1
ATOM 3095 C CA . GLN B 1 84 ? 1.763 -0.801 -46.566 1.00 30.33 67 GLN B CA 1
ATOM 3096 C C . GLN B 1 84 ? 2.951 0.046 -46.132 1.00 29.84 67 GLN B C 1
ATOM 3097 O O . GLN B 1 84 ? 4.102 -0.390 -46.273 1.00 30.36 67 GLN B O 1
ATOM 3103 N N . ASN B 1 85 ? 2.676 1.250 -45.623 1.00 30.00 68 ASN B N 1
ATOM 3104 C CA . ASN B 1 85 ? 3.687 2.106 -45.004 1.00 30.15 68 ASN B CA 1
ATOM 3105 C C . ASN B 1 85 ? 4.538 1.348 -43.950 1.00 29.86 68 ASN B C 1
ATOM 3106 O O . ASN B 1 85 ? 5.773 1.398 -43.978 1.00 29.25 68 ASN B O 1
ATOM 3111 N N . SER B 1 86 ? 3.880 0.643 -43.025 1.00 28.64 69 SER B N 1
ATOM 3112 C CA . SER B 1 86 ? 4.608 -0.074 -41.968 1.00 28.36 69 SER B CA 1
ATOM 3113 C C . SER B 1 86 ? 5.523 -1.162 -42.565 1.00 29.61 69 SER B C 1
ATOM 3114 O O . SER B 1 86 ? 6.693 -1.330 -42.147 1.00 28.89 69 SER B O 1
ATOM 3117 N N . LEU B 1 87 ? 5.014 -1.860 -43.578 1.00 29.00 70 LEU B N 1
ATOM 3118 C CA . LEU B 1 87 ? 5.792 -2.918 -44.211 1.00 29.67 70 LEU B CA 1
ATOM 3119 C C . LEU B 1 87 ? 6.953 -2.368 -45.030 1.00 29.75 70 LEU B C 1
ATOM 3120 O O . LEU B 1 87 ? 8.028 -2.961 -45.069 1.00 30.16 70 LEU B O 1
ATOM 3125 N N . ARG B 1 88 ? 6.738 -1.241 -45.693 1.00 30.61 71 ARG B N 1
ATOM 3126 C CA . ARG B 1 88 ? 7.842 -0.604 -46.405 1.00 31.52 71 ARG B CA 1
ATOM 3127 C C . ARG B 1 88 ? 8.953 -0.137 -45.448 1.00 31.89 71 ARG B C 1
ATOM 3128 O O . ARG B 1 88 ? 10.136 -0.390 -45.698 1.00 32.23 71 ARG B O 1
ATOM 3136 N N . VAL B 1 89 ? 8.574 0.510 -44.339 1.00 31.49 72 VAL B N 1
ATOM 3137 C CA . VAL B 1 89 ? 9.559 0.876 -43.302 1.00 31.29 72 VAL B CA 1
ATOM 3138 C C . VAL B 1 89 ? 10.282 -0.340 -42.706 1.00 31.26 72 VAL B C 1
ATOM 3139 O O . VAL B 1 89 ? 11.528 -0.349 -42.599 1.00 31.81 72 VAL B O 1
ATOM 3143 N N . ALA B 1 90 ? 9.522 -1.372 -42.349 1.00 30.98 73 ALA B N 1
ATOM 3144 C CA . ALA B 1 90 ? 10.113 -2.621 -41.866 1.00 31.62 73 ALA B CA 1
ATOM 3145 C C . ALA B 1 90 ? 11.123 -3.176 -42.879 1.00 32.75 73 ALA B C 1
ATOM 3146 O O . ALA B 1 90 ? 12.264 -3.517 -42.505 1.00 32.92 73 ALA B O 1
ATOM 3148 N N . GLN B 1 91 ? 10.733 -3.220 -44.159 1.00 33.70 74 GLN B N 1
ATOM 3149 C CA . GLN B 1 91 ? 11.599 -3.771 -45.205 1.00 34.12 74 GLN B CA 1
ATOM 3150 C C . GLN B 1 91 ? 12.868 -2.937 -45.412 1.00 35.13 74 GLN B C 1
ATOM 3151 O O . GLN B 1 91 ? 13.955 -3.463 -45.637 1.00 34.97 74 GLN B O 1
ATOM 3157 N N . TRP B 1 92 ? 12.724 -1.628 -45.312 1.00 36.30 75 TRP B N 1
ATOM 3158 C CA . TRP B 1 92 ? 13.851 -0.747 -45.474 1.00 37.19 75 TRP B CA 1
ATOM 3159 C C . TRP B 1 92 ? 14.915 -0.977 -44.380 1.00 37.45 75 TRP B C 1
ATOM 3160 O O . TRP B 1 92 ? 16.131 -1.028 -44.651 1.00 36.68 75 TRP B O 1
ATOM 3171 N N . ILE B 1 93 ? 14.452 -1.160 -43.151 1.00 37.23 76 ILE B N 1
ATOM 3172 C CA . ILE B 1 93 ? 15.328 -1.468 -42.045 1.00 37.27 76 ILE B CA 1
ATOM 3173 C C . ILE B 1 93 ? 15.959 -2.851 -42.214 1.00 38.37 76 ILE B C 1
ATOM 3174 O O . ILE B 1 93 ? 17.167 -3.007 -42.066 1.00 39.12 76 ILE B O 1
ATOM 3179 N N . LEU B 1 94 ? 15.143 -3.847 -42.530 1.00 39.09 77 LEU B N 1
ATOM 3180 C CA . LEU B 1 94 ? 15.622 -5.210 -42.759 1.00 40.21 77 LEU B CA 1
ATOM 3181 C C . LEU B 1 94 ? 16.678 -5.330 -43.875 1.00 40.50 77 LEU B C 1
ATOM 3182 O O . LEU B 1 94 ? 17.590 -6.150 -43.769 1.00 40.99 77 LEU B O 1
ATOM 3187 N N . GLN B 1 95 ? 16.558 -4.511 -44.921 1.00 40.75 78 GLN B N 1
ATOM 3188 C CA . GLN B 1 95 ? 17.384 -4.645 -46.145 1.00 41.14 78 GLN B CA 1
ATOM 3189 C C . GLN B 1 95 ? 17.492 -6.103 -46.574 1.00 40.56 78 GLN B C 1
ATOM 3190 O O . GLN B 1 95 ? 18.583 -6.596 -46.855 1.00 41.09 78 GLN B O 1
ATOM 3196 N N . ARG B 1 96 ? 16.365 -6.800 -46.581 1.00 39.04 79 ARG B N 1
ATOM 3197 C CA . ARG B 1 96 ? 16.298 -8.182 -47.059 1.00 37.50 79 ARG B CA 1
ATOM 3198 C C . ARG B 1 96 ? 14.957 -8.370 -47.753 1.00 36.98 79 ARG B C 1
ATOM 3199 O O . ARG B 1 96 ? 13.936 -8.683 -47.098 1.00 37.70 79 ARG B O 1
ATOM 3207 N N . PRO B 1 97 ? 14.944 -8.190 -49.083 1.00 36.37 80 PRO B N 1
ATOM 3208 C CA . PRO B 1 97 ? 13.697 -8.248 -49.837 1.00 35.74 80 PRO B CA 1
ATOM 3209 C C . PRO B 1 97 ? 12.870 -9.513 -49.594 1.00 35.24 80 PRO B C 1
ATOM 3210 O O . PRO B 1 97 ? 13.427 -10.574 -49.299 1.00 35.63 80 PRO B O 1
ATOM 3214 N N . ARG B 1 98 ? 11.553 -9.352 -49.687 1.00 33.69 81 ARG B N 1
ATOM 3215 C CA . ARG B 1 98 ? 10.544 -10.421 -49.633 1.00 32.74 81 ARG B CA 1
ATOM 3216 C C . ARG B 1 98 ? 10.266 -10.968 -48.234 1.00 31.98 81 ARG B C 1
ATOM 3217 O O . ARG B 1 98 ? 9.500 -11.915 -48.087 1.00 30.06 81 ARG B O 1
ATOM 3225 N N . THR B 1 99 ? 10.895 -10.393 -47.213 1.00 31.25 82 THR B N 1
ATOM 3226 C CA . THR B 1 99 ? 10.638 -10.863 -45.847 1.00 31.39 82 THR B CA 1
ATOM 3227 C C . THR B 1 99 ? 9.181 -10.606 -45.408 1.00 30.65 82 THR B C 1
ATOM 3228 O O . THR B 1 99 ? 8.591 -11.406 -44.687 1.00 31.45 82 THR B O 1
ATOM 3232 N N . ALA B 1 100 ? 8.612 -9.507 -45.885 1.00 30.41 83 ALA B N 1
ATOM 3233 C CA . ALA B 1 100 ? 7.206 -9.142 -45.636 1.00 30.78 83 ALA B CA 1
ATOM 3234 C C . ALA B 1 100 ? 6.379 -9.224 -46.951 1.00 30.61 83 ALA B C 1
ATOM 3235 O O . ALA B 1 100 ? 6.889 -8.903 -48.036 1.00 30.38 83 ALA B O 1
ATOM 3237 N N . ILE B 1 101 ? 5.137 -9.700 -46.828 1.00 30.20 84 ILE B N 1
ATOM 3238 C CA . ILE B 1 101 ? 4.180 -9.842 -47.932 1.00 30.68 84 ILE B CA 1
ATOM 3239 C C . ILE B 1 101 ? 2.980 -8.942 -47.640 1.00 31.30 84 ILE B C 1
ATOM 3240 O O . ILE B 1 101 ? 2.457 -8.935 -46.499 1.00 31.06 84 ILE B O 1
ATOM 3245 N N . PHE B 1 102 ? 2.544 -8.188 -48.644 1.00 30.86 85 PHE B N 1
ATOM 3246 C CA . PHE B 1 102 ? 1.395 -7.300 -48.486 1.00 31.35 85 PHE B CA 1
ATOM 3247 C C . PHE B 1 102 ? 0.227 -7.744 -49.350 1.00 31.50 85 PHE B C 1
ATOM 3248 O O . PHE B 1 102 ? 0.379 -7.890 -50.571 1.00 31.13 85 PHE B O 1
ATOM 3256 N N . PHE B 1 103 ? -0.919 -7.944 -48.694 1.00 31.12 86 PHE B N 1
ATOM 3257 C CA . PHE B 1 103 ? -2.197 -8.221 -49.347 1.00 31.39 86 PHE B CA 1
ATOM 3258 C C . PHE B 1 103 ? -3.151 -7.045 -49.224 1.00 31.43 86 PHE B C 1
ATOM 3259 O O . PHE B 1 103 ? -3.328 -6.495 -48.150 1.00 30.42 86 PHE B O 1
ATOM 3267 N N . GLY B 1 104 ? -3.792 -6.702 -50.339 1.00 32.57 87 GLY B N 1
ATOM 3268 C CA . GLY B 1 104 ? -4.646 -5.504 -50.457 1.00 33.81 87 GLY B CA 1
ATOM 3269 C C . GLY B 1 104 ? -5.130 -5.435 -51.914 1.00 35.15 87 GLY B C 1
ATOM 3270 O O . GLY B 1 104 ? -4.571 -6.111 -52.801 1.00 33.59 87 GLY B O 1
ATOM 3271 N N . CYS B 1 105 ? -6.162 -4.629 -52.161 1.00 35.24 88 CYS B N 1
ATOM 3272 C CA . CYS B 1 105 ? -6.768 -4.546 -53.505 1.00 36.21 88 CYS B CA 1
ATOM 3273 C C . CYS B 1 105 ? -6.556 -3.175 -54.129 1.00 36.46 88 CYS B C 1
ATOM 3274 O O . CYS B 1 105 ? -6.889 -2.144 -53.522 1.00 35.47 88 CYS B O 1
ATOM 3277 N N . VAL B 1 106 ? -5.963 -3.170 -55.322 1.00 36.88 89 VAL B N 1
ATOM 3278 C CA . VAL B 1 106 ? -5.784 -1.951 -56.123 1.00 38.49 89 VAL B CA 1
ATOM 3279 C C . VAL B 1 106 ? -6.598 -1.990 -57.458 1.00 39.74 89 VAL B C 1
ATOM 3280 O O . VAL B 1 106 ? -7.173 -3.015 -57.831 1.00 38.97 89 VAL B O 1
ATOM 3284 N N . GLY B 1 107 ? -6.609 -0.870 -58.171 1.00 41.55 90 GLY B N 1
ATOM 3285 C CA . GLY B 1 107 ? -7.247 -0.805 -59.480 1.00 43.56 90 GLY B CA 1
ATOM 3286 C C . GLY B 1 107 ? -6.266 -1.221 -60.557 1.00 45.66 90 GLY B C 1
ATOM 3287 O O . GLY B 1 107 ? -5.094 -1.543 -60.276 1.00 46.44 90 GLY B O 1
ATOM 3288 N N . GLN B 1 108 ? -6.743 -1.223 -61.800 1.00 46.82 91 GLN B N 1
ATOM 3289 C CA . GLN B 1 108 ? -5.892 -1.470 -62.950 1.00 48.09 91 GLN B CA 1
ATOM 3290 C C . GLN B 1 108 ? -5.666 -0.107 -63.568 1.00 48.06 91 GLN B C 1
ATOM 3291 O O . GLN B 1 108 ? -6.366 0.301 -64.513 1.00 48.80 91 GLN B O 1
ATOM 3297 N N . ASP B 1 109 ? -4.730 0.634 -62.994 1.00 47.40 92 ASP B N 1
ATOM 3298 C CA . ASP B 1 109 ? -4.549 2.029 -63.358 1.00 47.37 92 ASP B CA 1
ATOM 3299 C C . ASP B 1 109 ? -3.151 2.479 -63.035 1.00 46.76 92 ASP B C 1
ATOM 3300 O O . ASP B 1 109 ? -2.351 1.695 -62.547 1.00 47.27 92 ASP B O 1
ATOM 3305 N N . GLU B 1 110 ? -2.858 3.746 -63.295 1.00 46.10 93 GLU B N 1
ATOM 3306 C CA . GLU B 1 110 ? -1.509 4.259 -63.080 1.00 45.71 93 GLU B CA 1
ATOM 3307 C C . GLU B 1 110 ? -1.192 4.504 -61.581 1.00 44.97 93 GLU B C 1
ATOM 3308 O O . GLU B 1 110 ? -0.040 4.369 -61.160 1.00 44.92 93 GLU B O 1
ATOM 3314 N N . TYR B 1 111 ? -2.215 4.814 -60.784 1.00 43.52 94 TYR B N 1
ATOM 3315 C CA . TYR B 1 111 ? -2.032 4.893 -59.332 1.00 42.67 94 TYR B CA 1
ATOM 3316 C C . TYR B 1 111 ? -1.450 3.574 -58.772 1.00 42.93 94 TYR B C 1
ATOM 3317 O O . TYR B 1 111 ? -0.508 3.603 -57.978 1.00 42.92 94 TYR B O 1
ATOM 3326 N N . ALA B 1 112 ? -2.014 2.443 -59.214 1.00 43.01 95 ALA B N 1
ATOM 3327 C CA . ALA B 1 112 ? -1.544 1.082 -58.885 1.00 43.36 95 ALA B CA 1
ATOM 3328 C C . ALA B 1 112 ? -0.067 0.861 -59.178 1.00 43.74 95 ALA B C 1
ATOM 3329 O O . ALA B 1 112 ? 0.674 0.367 -58.322 1.00 44.03 95 ALA B O 1
ATOM 3331 N N . ARG B 1 113 ? 0.369 1.225 -60.376 1.00 43.57 96 ARG B N 1
ATOM 3332 C CA . ARG B 1 113 ? 1.783 1.114 -60.700 1.00 43.89 96 ARG B CA 1
ATOM 3333 C C . ARG B 1 113 ? 2.655 1.938 -59.752 1.00 43.07 96 ARG B C 1
ATOM 3334 O O . ARG B 1 113 ? 3.732 1.487 -59.388 1.00 43.05 96 ARG B O 1
ATOM 3342 N N . ILE B 1 114 ? 2.224 3.147 -59.374 1.00 41.85 97 ILE B N 1
ATOM 3343 C CA . ILE B 1 114 ? 3.042 3.961 -58.446 1.00 40.85 97 ILE B CA 1
ATOM 3344 C C . ILE B 1 114 ? 3.258 3.231 -57.100 1.00 39.50 97 ILE B C 1
ATOM 3345 O O . ILE B 1 114 ? 4.380 3.174 -56.588 1.00 38.56 97 ILE B O 1
ATOM 3350 N N . LEU B 1 115 ? 2.176 2.675 -56.563 1.00 38.12 98 LEU B N 1
ATOM 3351 C CA . LEU B 1 115 ? 2.206 1.889 -55.314 1.00 37.95 98 LEU B CA 1
ATOM 3352 C C . LEU B 1 115 ? 3.059 0.610 -55.455 1.00 38.31 98 LEU B C 1
ATOM 3353 O O . LEU B 1 115 ? 3.966 0.374 -54.668 1.00 38.28 98 LEU B O 1
ATOM 3358 N N . GLU B 1 116 ? 2.742 -0.208 -56.459 1.00 39.33 99 GLU B N 1
ATOM 3359 C CA . GLU B 1 116 ? 3.500 -1.413 -56.774 1.00 41.06 99 GLU B CA 1
ATOM 3360 C C . GLU B 1 116 ? 4.990 -1.163 -56.811 1.00 41.06 99 GLU B C 1
ATOM 3361 O O . GLU B 1 116 ? 5.753 -1.885 -56.172 1.00 40.44 99 GLU B O 1
ATOM 3367 N N . GLU B 1 117 ? 5.403 -0.143 -57.563 1.00 41.81 100 GLU B N 1
ATOM 3368 C CA . GLU B 1 117 ? 6.816 0.123 -57.780 1.00 43.24 100 GLU B CA 1
ATOM 3369 C C . GLU B 1 117 ? 7.521 0.546 -56.511 1.00 43.43 100 GLU B C 1
ATOM 3370 O O . GLU B 1 117 ? 8.642 0.104 -56.250 1.00 42.86 100 GLU B O 1
ATOM 3376 N N . ARG B 1 118 ? 6.863 1.412 -55.740 1.00 43.38 101 ARG B N 1
ATOM 3377 C CA . ARG B 1 118 ? 7.418 1.924 -54.501 1.00 43.83 101 ARG B CA 1
ATOM 3378 C C . ARG B 1 118 ? 7.554 0.844 -53.414 1.00 42.62 101 ARG B C 1
ATOM 3379 O O . ARG B 1 118 ? 8.609 0.696 -52.823 1.00 42.28 101 ARG B O 1
ATOM 3387 N N . ALA B 1 119 ? 6.489 0.091 -53.163 1.00 42.04 102 ALA B N 1
ATOM 3388 C CA . ALA B 1 119 ? 6.567 -0.988 -52.186 1.00 41.54 102 ALA B CA 1
ATOM 3389 C C . ALA B 1 119 ? 7.584 -2.067 -52.595 1.00 41.43 102 ALA B C 1
ATOM 3390 O O . ALA B 1 119 ? 8.324 -2.562 -51.754 1.00 41.16 102 ALA B O 1
ATOM 3392 N N . THR B 1 120 ? 7.635 -2.399 -53.886 1.00 41.48 103 THR B N 1
ATOM 3393 C CA . THR B 1 120 ? 8.603 -3.383 -54.416 1.00 42.04 103 THR B CA 1
ATOM 3394 C C . THR B 1 120 ? 10.028 -2.874 -54.306 1.00 41.76 103 THR B C 1
ATOM 3395 O O . THR B 1 120 ? 10.953 -3.601 -53.938 1.00 41.42 103 THR B O 1
ATOM 3399 N N . SER B 1 121 ? 10.183 -1.600 -54.619 1.00 41.95 104 SER B N 1
ATOM 3400 C CA . SER B 1 121 ? 11.462 -0.938 -54.543 1.00 41.85 104 SER B CA 1
ATOM 3401 C C . SER B 1 121 ? 11.967 -0.990 -53.114 1.00 41.62 104 SER B C 1
ATOM 3402 O O . SER B 1 121 ? 13.173 -1.082 -52.897 1.00 41.21 104 SER B O 1
ATOM 3405 N N . ASN B 1 122 ? 11.053 -0.930 -52.137 1.00 40.85 105 ASN B N 1
ATOM 3406 C CA . ASN B 1 122 ? 11.451 -1.058 -50.734 1.00 40.50 105 ASN B CA 1
ATOM 3407 C C . ASN B 1 122 ? 11.750 -2.489 -50.304 1.00 39.62 105 ASN B C 1
ATOM 3408 O O . ASN B 1 122 ? 12.409 -2.710 -49.301 1.00 39.43 105 ASN B O 1
ATOM 3413 N N . GLY B 1 123 ? 11.272 -3.462 -51.065 1.00 38.50 106 GLY B N 1
ATOM 3414 C CA . GLY B 1 123 ? 11.579 -4.861 -50.789 1.00 36.78 106 GLY B CA 1
ATOM 3415 C C . GLY B 1 123 ? 10.377 -5.678 -50.339 1.00 35.98 106 GLY B C 1
ATOM 3416 O O . GLY B 1 123 ? 10.523 -6.854 -49.979 1.00 36.25 106 GLY B O 1
ATOM 3417 N N . VAL B 1 124 ? 9.192 -5.067 -50.366 1.00 34.33 107 VAL B N 1
ATOM 3418 C CA . VAL B 1 124 ? 7.948 -5.749 -50.011 1.00 32.87 107 VAL B CA 1
ATOM 3419 C C . VAL B 1 124 ? 7.574 -6.729 -51.123 1.00 33.04 107 VAL B C 1
ATOM 3420 O O . VAL B 1 124 ? 7.672 -6.382 -52.310 1.00 32.98 107 VAL B O 1
ATOM 3424 N N . ASN B 1 125 ? 7.135 -7.932 -50.754 1.00 32.78 108 ASN B N 1
ATOM 3425 C CA . ASN B 1 125 ? 6.476 -8.820 -51.707 1.00 33.63 108 ASN B CA 1
ATOM 3426 C C . ASN B 1 125 ? 5.004 -8.421 -51.768 1.00 34.27 108 ASN B C 1
ATOM 3427 O O . ASN B 1 125 ? 4.222 -8.833 -50.919 1.00 34.35 108 ASN B O 1
ATOM 3432 N N . VAL B 1 126 ? 4.618 -7.589 -52.744 1.00 35.29 109 VAL B N 1
ATOM 3433 C CA . VAL B 1 126 ? 3.230 -7.146 -52.821 1.00 36.33 109 VAL B CA 1
ATOM 3434 C C . VAL B 1 126 ? 2.445 -8.152 -53.630 1.00 36.31 109 VAL B C 1
ATOM 3435 O O . VAL B 1 126 ? 2.868 -8.585 -54.701 1.00 36.85 109 VAL B O 1
ATOM 3439 N N . GLN B 1 127 ? 1.324 -8.566 -53.065 1.00 36.09 110 GLN B N 1
ATOM 3440 C CA . GLN B 1 127 ? 0.425 -9.490 -53.711 1.00 35.47 110 GLN B CA 1
ATOM 3441 C C . GLN B 1 127 ? -0.947 -8.825 -53.844 1.00 35.81 110 GLN B C 1
ATOM 3442 O O . GLN B 1 127 ? -1.889 -9.176 -53.130 1.00 34.89 110 GLN B O 1
ATOM 3448 N N . TYR B 1 128 ? -1.057 -7.840 -54.737 1.00 36.04 111 TYR B N 1
ATOM 3449 C CA . TYR B 1 128 ? -2.330 -7.124 -54.863 1.00 37.28 111 TYR B CA 1
ATOM 3450 C C . TYR B 1 128 ? -3.351 -7.963 -55.602 1.00 38.23 111 TYR B C 1
ATOM 3451 O O . TYR B 1 128 ? -3.032 -8.635 -56.595 1.00 38.33 111 TYR B O 1
ATOM 3460 N N . GLN B 1 129 ? -4.571 -7.911 -55.104 1.00 39.46 112 GLN B N 1
ATOM 3461 C CA . GLN B 1 129 ? -5.778 -8.209 -55.872 1.00 40.77 112 GLN B CA 1
ATOM 3462 C C . GLN B 1 129 ? -6.009 -7.004 -56.813 1.00 41.98 112 GLN B C 1
ATOM 3463 O O . GLN B 1 129 ? -5.631 -5.872 -56.481 1.00 42.08 112 GLN B O 1
ATOM 3469 N N . ARG B 1 130 ? -6.619 -7.245 -57.972 1.00 43.28 113 ARG B N 1
ATOM 3470 C CA . ARG B 1 130 ? -6.878 -6.197 -58.968 1.00 44.80 113 ARG B CA 1
ATOM 3471 C C . ARG B 1 130 ? -8.359 -6.020 -59.147 1.00 44.97 113 ARG B C 1
ATOM 3472 O O . ARG B 1 130 ? -9.055 -6.983 -59.460 1.00 45.53 113 ARG B O 1
ATOM 3480 N N . SER B 1 131 ? -8.859 -4.810 -58.939 1.00 45.21 114 SER B N 1
ATOM 3481 C CA . SER B 1 131 ? -10.267 -4.555 -59.224 1.00 46.11 114 SER B CA 1
ATOM 3482 C C . SER B 1 131 ? -10.449 -4.155 -60.692 1.00 46.49 114 SER B C 1
ATOM 3483 O O . SER B 1 131 ? -9.757 -3.259 -61.187 1.00 46.93 114 SER B O 1
ATOM 3486 N N . ALA B 1 132 ? -11.376 -4.823 -61.372 1.00 46.83 115 ALA B N 1
ATOM 3487 C CA . ALA B 1 132 ? -11.634 -4.560 -62.793 1.00 47.09 115 ALA B CA 1
ATOM 3488 C C . ALA B 1 132 ? -12.329 -3.217 -62.977 1.00 47.18 115 ALA B C 1
ATOM 3489 O O . ALA B 1 132 ? -12.155 -2.542 -64.004 1.00 47.02 115 ALA B O 1
ATOM 3491 N N . THR B 1 133 ? -13.085 -2.825 -61.950 1.00 46.81 116 THR B N 1
ATOM 3492 C CA . THR B 1 133 ? -14.083 -1.783 -62.066 1.00 46.38 116 THR B CA 1
ATOM 3493 C C . THR B 1 133 ? -13.787 -0.509 -61.294 1.00 45.66 116 THR B C 1
ATOM 3494 O O . THR B 1 133 ? -14.100 0.565 -61.792 1.00 45.15 116 THR B O 1
ATOM 3498 N N . SER B 1 134 ? -13.208 -0.617 -60.088 1.00 44.36 117 SER B N 1
ATOM 3499 C CA . SER B 1 134 ? -12.935 0.585 -59.256 1.00 43.09 117 SER B CA 1
ATOM 3500 C C . SER B 1 134 ? -11.492 1.096 -59.411 1.00 41.82 117 SER B C 1
ATOM 3501 O O . SER B 1 134 ? -10.573 0.299 -59.603 1.00 42.98 117 SER B O 1
ATOM 3504 N N . PRO B 1 135 ? -11.283 2.424 -59.342 1.00 40.41 118 PRO B N 1
ATOM 3505 C CA . PRO B 1 135 ? -9.910 2.891 -59.419 1.00 39.67 118 PRO B CA 1
ATOM 3506 C C . PRO B 1 135 ? -9.191 2.677 -58.053 1.00 38.98 118 PRO B C 1
ATOM 3507 O O . PRO B 1 135 ? -9.855 2.555 -57.020 1.00 38.06 118 PRO B O 1
ATOM 3511 N N . THR B 1 136 ? -7.862 2.638 -58.072 1.00 37.69 119 THR B N 1
ATOM 3512 C CA . THR B 1 136 ? -7.053 2.520 -56.851 1.00 37.30 119 THR B CA 1
ATOM 3513 C C . THR B 1 136 ? -7.430 3.601 -55.827 1.00 36.84 119 THR B C 1
ATOM 3514 O O . THR B 1 136 ? -7.563 4.777 -56.174 1.00 36.08 119 THR B O 1
ATOM 3518 N N . GLY B 1 137 ? -7.598 3.190 -54.565 1.00 36.24 120 GLY B N 1
ATOM 3519 C CA . GLY B 1 137 ? -7.840 4.120 -53.470 1.00 34.39 120 GLY B CA 1
ATOM 3520 C C . GLY B 1 137 ? -6.815 5.222 -53.276 1.00 34.38 120 GLY B C 1
ATOM 3521 O O . GLY B 1 137 ? -5.631 5.076 -53.648 1.00 33.85 120 GLY B O 1
ATOM 3522 N N . THR B 1 138 ? -7.276 6.339 -52.697 1.00 34.04 121 THR B N 1
ATOM 3523 C CA . THR B 1 138 ? -6.441 7.508 -52.407 1.00 34.58 121 THR B CA 1
ATOM 3524 C C . THR B 1 138 ? -6.726 8.049 -50.994 1.00 35.36 121 THR B C 1
ATOM 3525 O O . THR B 1 138 ? -7.780 7.785 -50.414 1.00 35.02 121 THR B O 1
ATOM 3529 N N . CYS B 1 139 ? -5.794 8.822 -50.457 1.00 35.79 122 CYS B N 1
ATOM 3530 C CA . CYS B 1 139 ? -6.032 9.512 -49.200 1.00 37.33 122 CYS B CA 1
ATOM 3531 C C . CYS B 1 139 ? -5.614 10.948 -49.350 1.00 37.88 122 CYS B C 1
ATOM 3532 O O . CYS B 1 139 ? -4.476 11.241 -49.715 1.00 37.09 122 CYS B O 1
ATOM 3535 N N . ALA B 1 140 ? -6.551 11.849 -49.115 1.00 39.38 123 ALA B N 1
ATOM 3536 C CA . ALA B 1 140 ? -6.210 13.255 -49.085 1.00 41.28 123 ALA B CA 1
ATOM 3537 C C . ALA B 1 140 ? -5.524 13.510 -47.748 1.00 42.47 123 ALA B C 1
ATOM 3538 O O . ALA B 1 140 ? -6.053 13.149 -46.694 1.00 42.29 123 ALA B O 1
ATOM 3540 N N . VAL B 1 141 ? -4.339 14.104 -47.811 1.00 43.97 124 VAL B N 1
ATOM 3541 C CA . VAL B 1 141 ? -3.571 14.481 -46.633 1.00 46.49 124 VAL B CA 1
ATOM 3542 C C . VAL B 1 141 ? -3.451 16.009 -46.625 1.00 48.21 124 VAL B C 1
ATOM 3543 O O . VAL B 1 141 ? -2.594 16.581 -47.314 1.00 48.76 124 VAL B O 1
ATOM 3547 N N . LEU B 1 142 ? -4.316 16.659 -45.854 1.00 50.39 125 LEU B N 1
ATOM 3548 C CA . LEU B 1 142 ? -4.336 18.119 -45.789 1.00 52.66 125 LEU B CA 1
ATOM 3549 C C . LEU B 1 142 ? -3.483 18.671 -44.637 1.00 54.06 125 LEU B C 1
ATOM 3550 O O . LEU B 1 142 ? -3.726 18.380 -43.458 1.00 53.57 125 LEU B O 1
ATOM 3555 N N . VAL B 1 143 ? -2.474 19.455 -45.009 1.00 56.30 126 VAL B N 1
ATOM 3556 C CA . VAL B 1 143 ? -1.569 20.106 -44.061 1.00 58.80 126 VAL B CA 1
ATOM 3557 C C . VAL B 1 143 ? -2.058 21.533 -43.746 1.00 60.54 126 VAL B C 1
ATOM 3558 O O . VAL B 1 143 ? -2.316 22.329 -44.670 1.00 60.77 126 VAL B O 1
ATOM 3562 N N . THR B 1 144 ? -2.211 21.832 -42.451 1.00 62.33 127 THR B N 1
ATOM 3563 C CA . THR B 1 144 ? -2.463 23.201 -41.961 1.00 63.98 127 THR B CA 1
ATOM 3564 C C . THR B 1 144 ? -1.459 23.507 -40.846 1.00 64.71 127 THR B C 1
ATOM 3565 O O . THR B 1 144 ? -1.758 23.324 -39.667 1.00 65.06 127 THR B O 1
ATOM 3569 N N . GLY B 1 145 ? -0.264 23.957 -41.233 1.00 65.70 128 GLY B N 1
ATOM 3570 C CA . GLY B 1 145 ? 0.840 24.151 -40.298 1.00 66.44 128 GLY B CA 1
ATOM 3571 C C . GLY B 1 145 ? 1.478 22.815 -39.961 1.00 67.10 128 GLY B C 1
ATOM 3572 O O . GLY B 1 145 ? 2.144 22.203 -40.797 1.00 67.25 128 GLY B O 1
ATOM 3573 N N . THR B 1 146 ? 1.287 22.364 -38.727 1.00 67.62 129 THR B N 1
ATOM 3574 C CA . THR B 1 146 ? 1.694 21.015 -38.338 1.00 68.01 129 THR B CA 1
ATOM 3575 C C . THR B 1 146 ? 0.492 20.059 -38.396 1.00 68.03 129 THR B C 1
ATOM 3576 O O . THR B 1 146 ? 0.668 18.838 -38.474 1.00 68.41 129 THR B O 1
ATOM 3580 N N . GLN B 1 147 ? -0.717 20.627 -38.361 1.00 67.47 130 GLN B N 1
ATOM 3581 C CA . GLN B 1 147 ? -1.970 19.860 -38.301 1.00 66.80 130 GLN B CA 1
ATOM 3582 C C . GLN B 1 147 ? -2.254 19.083 -39.592 1.00 65.68 130 GLN B C 1
ATOM 3583 O O . GLN B 1 147 ? -2.409 19.685 -40.663 1.00 65.65 130 GLN B O 1
ATOM 3589 N N . ARG B 1 148 ? -2.309 17.752 -39.476 1.00 64.02 131 ARG B N 1
ATOM 3590 C CA . ARG B 1 148 ? -2.671 16.866 -40.583 1.00 62.17 131 ARG B CA 1
ATOM 3591 C C . ARG B 1 148 ? -4.162 16.553 -40.505 1.00 60.51 131 ARG B C 1
ATOM 3592 O O . ARG B 1 148 ? -4.693 16.293 -39.413 1.00 60.81 131 ARG B O 1
ATOM 3600 N N . SER B 1 149 ? -4.834 16.595 -41.656 1.00 57.79 132 SER B N 1
ATOM 3601 C CA . SER B 1 149 ? -6.215 16.124 -41.757 1.00 55.30 132 SER B CA 1
ATOM 3602 C C . SER B 1 149 ? -6.391 15.183 -42.962 1.00 53.49 132 SER B C 1
ATOM 3603 O O . SER B 1 149 ? -5.968 15.490 -44.077 1.00 53.84 132 SER B O 1
ATOM 3606 N N . LEU B 1 150 ? -7.014 14.036 -42.730 1.00 51.33 133 LEU B N 1
ATOM 3607 C CA . LEU B 1 150 ? -7.023 12.958 -43.715 1.00 49.02 133 LEU B CA 1
ATOM 3608 C C . LEU B 1 150 ? -8.424 12.543 -44.138 1.00 47.71 133 LEU B C 1
ATOM 3609 O O . LEU B 1 150 ? -9.347 12.459 -43.320 1.00 46.97 133 LEU B O 1
ATOM 3614 N N . CYS B 1 151 ? -8.567 12.271 -45.429 1.00 45.83 134 CYS B N 1
ATOM 3615 C CA . CYS B 1 151 ? -9.826 11.803 -45.971 1.00 44.38 134 CYS B CA 1
ATOM 3616 C C . CYS B 1 151 ? -9.521 10.739 -47.008 1.00 43.13 134 CYS B C 1
ATOM 3617 O O . CYS B 1 151 ? -8.925 11.027 -48.052 1.00 42.67 134 CYS B O 1
ATOM 3620 N N . ALA B 1 152 ? -9.930 9.509 -46.699 1.00 41.69 135 ALA B N 1
ATOM 3621 C CA . ALA B 1 152 ? -9.604 8.335 -47.490 1.00 40.83 135 ALA B CA 1
ATOM 3622 C C . ALA B 1 152 ? -10.742 7.919 -48.415 1.00 40.43 135 ALA B C 1
ATOM 3623 O O . ALA B 1 152 ? -11.876 7.686 -47.966 1.00 39.86 135 ALA B O 1
ATOM 3625 N N . ASN B 1 153 ? -10.424 7.808 -49.704 1.00 39.60 136 ASN B N 1
ATOM 3626 C CA . ASN B 1 153 ? -11.348 7.237 -50.662 1.00 39.22 136 ASN B CA 1
ATOM 3627 C C . ASN B 1 153 ? -10.865 5.851 -51.016 1.00 38.97 136 ASN B C 1
ATOM 3628 O O . ASN B 1 153 ? -9.925 5.697 -51.806 1.00 39.48 136 ASN B O 1
ATOM 3633 N N . LEU B 1 154 ? -11.487 4.847 -50.410 1.00 38.29 137 LEU B N 1
ATOM 3634 C CA . LEU B 1 154 ? -10.960 3.475 -50.432 1.00 38.77 137 LEU B CA 1
ATOM 3635 C C . LEU B 1 154 ? -11.075 2.833 -51.814 1.00 38.33 137 LEU B C 1
ATOM 3636 O O . LEU B 1 154 ? -10.117 2.226 -52.298 1.00 37.11 137 LEU B O 1
ATOM 3641 N N . ALA B 1 155 ? -12.260 2.959 -52.426 1.00 38.51 138 ALA B N 1
ATOM 3642 C CA . ALA B 1 155 ? -12.449 2.614 -53.840 1.00 38.11 138 ALA B CA 1
ATOM 3643 C C . ALA B 1 155 ? -12.012 1.179 -54.110 1.00 37.97 138 ALA B C 1
ATOM 3644 O O . ALA B 1 155 ? -12.619 0.248 -53.586 1.00 38.69 138 ALA B O 1
ATOM 3646 N N . ALA B 1 156 ? -10.964 0.990 -54.908 1.00 37.56 139 ALA B N 1
ATOM 3647 C CA . ALA B 1 156 ? -10.524 -0.371 -55.253 1.00 37.69 139 ALA B CA 1
ATOM 3648 C C . ALA B 1 156 ? -10.128 -1.217 -54.029 1.00 37.77 139 ALA B C 1
ATOM 3649 O O . ALA B 1 156 ? -10.381 -2.417 -54.008 1.00 37.23 139 ALA B O 1
ATOM 3651 N N . ALA B 1 157 ? -9.515 -0.579 -53.031 1.00 38.32 140 ALA B N 1
ATOM 3652 C CA . ALA B 1 157 ? -9.152 -1.236 -51.756 1.00 39.43 140 ALA B CA 1
ATOM 3653 C C . ALA B 1 157 ? -10.381 -1.895 -51.140 1.00 39.83 140 ALA B C 1
ATOM 3654 O O . ALA B 1 157 ? -10.302 -2.944 -50.507 1.00 39.82 140 ALA B O 1
ATOM 3656 N N . ASN B 1 158 ? -11.529 -1.275 -51.367 1.00 41.03 141 ASN B N 1
ATOM 3657 C CA . ASN B 1 158 ? -12.802 -1.812 -50.924 1.00 41.87 141 ASN B CA 1
ATOM 3658 C C . ASN B 1 158 ? -13.235 -3.110 -51.616 1.00 41.98 141 ASN B C 1
ATOM 3659 O O . ASN B 1 158 ? -14.128 -3.800 -51.131 1.00 41.93 141 ASN B O 1
ATOM 3664 N N . ASP B 1 159 ? -12.617 -3.445 -52.741 1.00 41.30 142 ASP B N 1
ATOM 3665 C CA . ASP B 1 159 ? -13.033 -4.634 -53.488 1.00 41.74 142 ASP B CA 1
ATOM 3666 C C . ASP B 1 159 ? -12.236 -5.860 -53.095 1.00 41.52 142 ASP B C 1
ATOM 3667 O O . ASP B 1 159 ? -12.334 -6.890 -53.747 1.00 41.68 142 ASP B O 1
ATOM 3672 N N . PHE B 1 160 ? -11.437 -5.750 -52.034 1.00 41.37 143 PHE B N 1
ATOM 3673 C CA . PHE B 1 160 ? -10.736 -6.911 -51.507 1.00 40.18 143 PHE B CA 1
ATOM 3674 C C . PHE B 1 160 ? -11.726 -7.979 -51.099 1.00 40.47 143 PHE B C 1
ATOM 3675 O O . PHE B 1 160 ? -12.709 -7.689 -50.416 1.00 40.43 143 PHE B O 1
ATOM 3683 N N . THR B 1 161 ? -11.469 -9.214 -51.510 1.00 40.92 144 THR B N 1
ATOM 3684 C CA . THR B 1 161 ? -12.298 -10.329 -51.051 1.00 41.54 144 THR B CA 1
ATOM 3685 C C . THR B 1 161 ? -11.465 -11.434 -50.404 1.00 41.72 144 THR B C 1
ATOM 3686 O O . THR B 1 161 ? -10.274 -11.574 -50.718 1.00 42.01 144 THR B O 1
ATOM 3690 N N . PRO B 1 162 ? -12.096 -12.226 -49.507 1.00 42.11 145 PRO B N 1
ATOM 3691 C CA . PRO B 1 162 ? -11.491 -13.389 -48.858 1.00 42.00 145 PRO B CA 1
ATOM 3692 C C . PRO B 1 162 ? -10.946 -14.425 -49.836 1.00 42.29 145 PRO B C 1
ATOM 3693 O O . PRO B 1 162 ? -9.952 -15.081 -49.520 1.00 42.05 145 PRO B O 1
ATOM 3697 N N . GLU B 1 163 ? -11.593 -14.570 -51.003 1.00 42.79 146 GLU B N 1
ATOM 3698 C CA . GLU B 1 163 ? -11.170 -15.522 -52.044 1.00 42.94 146 GLU B CA 1
ATOM 3699 C C . GLU B 1 163 ? -9.766 -15.260 -52.521 1.00 42.26 146 GLU B C 1
ATOM 3700 O O . GLU B 1 163 ? -9.045 -16.196 -52.876 1.00 41.72 146 GLU B O 1
ATOM 3706 N N . HIS B 1 164 ? -9.358 -13.994 -52.496 1.00 42.02 147 HIS B N 1
ATOM 3707 C CA . HIS B 1 164 ? -7.970 -13.657 -52.833 1.00 41.73 147 HIS B CA 1
ATOM 3708 C C . HIS B 1 164 ? -6.968 -14.442 -51.988 1.00 41.95 147 HIS B C 1
ATOM 3709 O O . HIS B 1 164 ? -5.929 -14.873 -52.496 1.00 41.44 147 HIS B O 1
ATOM 3716 N N . LEU B 1 165 ? -7.281 -14.629 -50.703 1.00 42.13 148 LEU B N 1
ATOM 3717 C CA . LEU B 1 165 ? -6.357 -15.309 -49.789 1.00 42.73 148 LEU B CA 1
ATOM 3718 C C . LEU B 1 165 ? -6.419 -16.836 -49.910 1.00 43.38 148 LEU B C 1
ATOM 3719 O O . LEU B 1 165 ? -5.640 -17.550 -49.254 1.00 43.56 148 LEU B O 1
ATOM 3724 N N . ARG B 1 166 ? -7.320 -17.332 -50.761 1.00 43.73 149 ARG B N 1
ATOM 3725 C CA . ARG B 1 166 ? -7.584 -18.772 -50.833 1.00 44.39 149 ARG B CA 1
ATOM 3726 C C . ARG B 1 166 ? -7.074 -19.466 -52.100 1.00 44.24 149 ARG B C 1
ATOM 3727 O O . ARG B 1 166 ? -7.229 -20.673 -52.247 1.00 43.87 149 ARG B O 1
ATOM 3735 N N . SER B 1 167 ? -6.437 -18.718 -52.996 1.00 44.45 150 SER B N 1
ATOM 3736 C CA . SER B 1 167 ? -5.737 -19.349 -54.116 1.00 44.34 150 SER B CA 1
ATOM 3737 C C . SER B 1 167 ? -4.653 -20.233 -53.519 1.00 44.58 150 SER B C 1
ATOM 3738 O O . SER B 1 167 ? -4.272 -20.052 -52.368 1.00 44.36 150 SER B O 1
ATOM 3741 N N . ASP B 1 168 ? -4.161 -21.188 -54.297 1.00 44.52 151 ASP B N 1
ATOM 3742 C CA . ASP B 1 168 ? -3.062 -22.053 -53.887 1.00 44.99 151 ASP B CA 1
ATOM 3743 C C . ASP B 1 168 ? -1.838 -21.282 -53.357 1.00 44.93 151 ASP B C 1
ATOM 3744 O O . ASP B 1 168 ? -1.334 -21.569 -52.257 1.00 44.54 151 ASP B O 1
ATOM 3749 N N . GLY B 1 169 ? -1.365 -20.320 -54.154 1.00 44.36 152 GLY B N 1
ATOM 3750 C CA . GLY B 1 169 ? -0.179 -19.530 -53.819 1.00 43.91 152 GLY B CA 1
ATOM 3751 C C . GLY B 1 169 ? -0.367 -18.633 -52.603 1.00 43.82 152 GLY B C 1
ATOM 3752 O O . GLY B 1 169 ? 0.564 -18.479 -51.812 1.00 44.73 152 GLY B O 1
ATOM 3753 N N . ASN B 1 170 ? -1.554 -18.041 -52.430 1.00 42.20 153 ASN B N 1
ATOM 3754 C CA . ASN B 1 170 ? -1.767 -17.190 -51.259 1.00 40.87 153 ASN B CA 1
ATOM 3755 C C . ASN B 1 170 ? -2.030 -17.946 -49.961 1.00 40.51 153 ASN B C 1
ATOM 3756 O O . ASN B 1 170 ? -1.651 -17.486 -48.890 1.00 39.67 153 ASN B O 1
ATOM 3761 N N . ARG B 1 171 ? -2.646 -19.119 -50.045 1.00 39.79 154 ARG B N 1
ATOM 3762 C CA . ARG B 1 171 ? -2.732 -19.944 -48.848 1.00 40.59 154 ARG B CA 1
ATOM 3763 C C . ARG B 1 171 ? -1.351 -20.447 -48.409 1.00 39.58 154 ARG B C 1
ATOM 3764 O O . ARG B 1 171 ? -1.113 -20.585 -47.216 1.00 39.51 154 ARG B O 1
ATOM 3772 N N . ALA B 1 172 ? -0.432 -20.671 -49.360 1.00 38.69 155 ALA B N 1
ATOM 3773 C CA . ALA B 1 172 ? 0.940 -21.027 -49.014 1.00 37.85 155 ALA B CA 1
ATOM 3774 C C . ALA B 1 172 ? 1.623 -19.882 -48.260 1.00 38.03 155 ALA B C 1
ATOM 3775 O O . ALA B 1 172 ? 2.371 -20.112 -47.293 1.00 37.36 155 ALA B O 1
ATOM 3777 N N . TYR B 1 173 ? 1.359 -18.645 -48.686 1.00 37.60 156 TYR B N 1
ATOM 3778 C CA . TYR B 1 173 ? 1.907 -17.483 -47.972 1.00 37.02 156 TYR B CA 1
ATOM 3779 C C . TYR B 1 173 ? 1.386 -17.403 -46.527 1.00 36.92 156 TYR B C 1
ATOM 3780 O O . TYR B 1 173 ? 2.162 -17.199 -45.601 1.00 37.21 156 TYR B O 1
ATOM 3789 N N . LEU B 1 174 ? 0.083 -17.586 -46.344 1.00 36.47 157 LEU B N 1
ATOM 3790 C CA . LEU B 1 174 ? -0.497 -17.573 -45.010 1.00 36.59 157 LEU B CA 1
ATOM 3791 C C . LEU B 1 174 ? 0.032 -18.693 -44.125 1.00 36.66 157 LEU B C 1
ATOM 3792 O O . LEU B 1 174 ? 0.314 -18.486 -42.943 1.00 36.47 157 LEU B O 1
ATOM 3797 N N . GLN B 1 175 ? 0.172 -19.884 -44.703 1.00 36.98 158 GLN B N 1
ATOM 3798 C CA . GLN B 1 175 ? 0.688 -21.032 -43.960 1.00 37.28 158 GLN B CA 1
ATOM 3799 C C . GLN B 1 175 ? 2.170 -20.857 -43.631 1.00 36.11 158 GLN B C 1
ATOM 3800 O O . GLN B 1 175 ? 2.604 -21.278 -42.584 1.00 36.16 158 GLN B O 1
ATOM 3806 N N . GLY B 1 176 ? 2.919 -20.193 -44.505 1.00 36.03 159 GLY B N 1
ATOM 3807 C CA . GLY B 1 176 ? 4.350 -19.920 -44.289 1.00 35.69 159 GLY B CA 1
ATOM 3808 C C . GLY B 1 176 ? 4.662 -18.810 -43.276 1.00 36.14 159 GLY B C 1
ATOM 3809 O O . GLY B 1 176 ? 5.753 -18.774 -42.694 1.00 35.03 159 GLY B O 1
ATOM 3810 N N . ALA B 1 177 ? 3.712 -17.898 -43.070 1.00 36.16 160 ALA B N 1
ATOM 3811 C CA . ALA B 1 177 ? 3.940 -16.732 -42.216 1.00 36.65 160 ALA B CA 1
ATOM 3812 C C . ALA B 1 177 ? 4.129 -17.102 -40.739 1.00 36.99 160 ALA B C 1
ATOM 3813 O O . ALA B 1 177 ? 3.534 -18.063 -40.254 1.00 38.42 160 ALA B O 1
ATOM 3815 N N . GLN B 1 178 ? 4.951 -16.340 -40.028 1.00 36.60 161 GLN B N 1
ATOM 3816 C CA . GLN B 1 178 ? 4.998 -16.470 -38.576 1.00 37.01 161 GLN B CA 1
ATOM 3817 C C . GLN B 1 178 ? 4.350 -15.297 -37.857 1.00 35.94 161 GLN B C 1
ATOM 3818 O O . GLN B 1 178 ? 4.051 -15.406 -36.669 1.00 36.70 161 GLN B O 1
ATOM 3824 N N . PHE B 1 179 ? 4.157 -14.176 -38.558 1.00 34.66 162 PHE B N 1
ATOM 3825 C CA . PHE B 1 179 ? 3.626 -12.936 -37.955 1.00 33.58 162 PHE B CA 1
ATOM 3826 C C . PHE B 1 179 ? 2.609 -12.276 -38.872 1.00 32.99 162 PHE B C 1
ATOM 3827 O O . PHE B 1 179 ? 2.847 -12.193 -40.080 1.00 33.22 162 PHE B O 1
ATOM 3835 N N . PHE B 1 180 ? 1.487 -11.811 -38.298 1.00 31.94 163 PHE B N 1
ATOM 3836 C CA . PHE B 1 180 ? 0.386 -11.202 -39.026 1.00 31.24 163 PHE B CA 1
ATOM 3837 C C . PHE B 1 180 ? 0.074 -9.816 -38.486 1.00 31.00 163 PHE B C 1
ATOM 3838 O O . PHE B 1 180 ? 0.013 -9.622 -37.276 1.00 31.11 163 PHE B O 1
ATOM 3846 N N . TYR B 1 181 ? -0.093 -8.857 -39.390 1.00 29.48 164 TYR B N 1
ATOM 3847 C CA . TYR B 1 181 ? -0.415 -7.486 -39.003 1.00 29.01 164 TYR B CA 1
ATOM 3848 C C . TYR B 1 181 ? -1.524 -6.894 -39.886 1.00 29.08 164 TYR B C 1
ATOM 3849 O O . TYR B 1 181 ? -1.402 -6.875 -41.138 1.00 27.47 164 TYR B O 1
ATOM 3858 N N . VAL B 1 182 ? -2.586 -6.423 -39.224 1.00 28.85 165 VAL B N 1
ATOM 3859 C CA . VAL B 1 182 ? -3.789 -5.868 -39.882 1.00 30.29 165 VAL B CA 1
ATOM 3860 C C . VAL B 1 182 ? -4.148 -4.517 -39.274 1.00 30.05 165 VAL B C 1
ATOM 3861 O O . VAL B 1 182 ? -4.068 -4.348 -38.069 1.00 30.95 165 VAL B O 1
ATOM 3865 N N . SER B 1 183 ? -4.510 -3.539 -40.095 1.00 29.93 166 SER B N 1
ATOM 3866 C CA . SER B 1 183 ? -4.957 -2.258 -39.583 1.00 30.08 166 SER B CA 1
ATOM 3867 C C . SER B 1 183 ? -6.451 -2.322 -39.204 1.00 30.50 166 SER B C 1
ATOM 3868 O O . SER B 1 183 ? -7.213 -3.086 -39.798 1.00 30.38 166 SER B O 1
ATOM 3871 N N . GLY B 1 184 ? -6.854 -1.534 -38.205 1.00 31.18 167 GLY B N 1
ATOM 3872 C CA . GLY B 1 184 ? -8.269 -1.237 -37.968 1.00 31.56 167 GLY B CA 1
ATOM 3873 C C . GLY B 1 184 ? -8.930 -0.770 -39.278 1.00 31.46 167 GLY B C 1
ATOM 3874 O O . GLY B 1 184 ? -10.051 -1.190 -39.585 1.00 31.41 167 GLY B O 1
ATOM 3875 N N . PHE B 1 185 ? -8.205 0.041 -40.060 1.00 30.73 168 PHE B N 1
ATOM 3876 C CA . PHE B 1 185 ? -8.674 0.569 -41.365 1.00 31.57 168 PHE B CA 1
ATOM 3877 C C . PHE B 1 185 ? -9.217 -0.515 -42.287 1.00 32.65 168 PHE B C 1
ATOM 3878 O O . PHE B 1 185 ? -10.200 -0.309 -43.006 1.00 32.06 168 PHE B O 1
ATOM 3886 N N . PHE B 1 186 ? -8.543 -1.661 -42.274 1.00 33.49 169 PHE B N 1
ATOM 3887 C CA . PHE B 1 186 ? -8.913 -2.823 -43.063 1.00 34.53 169 PHE B CA 1
ATOM 3888 C C . PHE B 1 186 ? -10.272 -3.442 -42.675 1.00 35.38 169 PHE B C 1
ATOM 3889 O O . PHE B 1 186 ? -10.888 -4.168 -43.484 1.00 35.40 169 PHE B O 1
ATOM 3897 N N . PHE B 1 187 ? -10.731 -3.180 -41.455 1.00 35.98 170 PHE B N 1
ATOM 3898 C CA . PHE B 1 187 ? -12.048 -3.655 -41.020 1.00 37.15 170 PHE B CA 1
ATOM 3899 C C . PHE B 1 187 ? -13.161 -3.041 -41.886 1.00 38.27 170 PHE B C 1
ATOM 3900 O O . PHE B 1 187 ? -14.231 -3.628 -41.998 1.00 38.03 170 PHE B O 1
ATOM 3908 N N . THR B 1 188 ? -12.909 -1.860 -42.467 1.00 38.71 171 THR B N 1
ATOM 3909 C CA . THR B 1 188 ? -13.852 -1.253 -43.417 1.00 40.64 171 THR B CA 1
ATOM 3910 C C . THR B 1 188 ? -14.076 -2.144 -44.632 1.00 40.78 171 THR B C 1
ATOM 3911 O O . THR B 1 188 ? -15.142 -2.109 -45.231 1.00 41.92 171 THR B O 1
ATOM 3915 N N . VAL B 1 189 ? -13.060 -2.920 -44.987 1.00 40.95 172 VAL B N 1
ATOM 3916 C CA . VAL B 1 189 ? -12.959 -3.573 -46.286 1.00 40.74 172 VAL B CA 1
ATOM 3917 C C . VAL B 1 189 ? -13.245 -5.076 -46.203 1.00 40.42 172 VAL B C 1
ATOM 3918 O O . VAL B 1 189 ? -13.905 -5.646 -47.069 1.00 40.80 172 VAL B O 1
ATOM 3922 N N . SER B 1 190 ? -12.747 -5.733 -45.167 1.00 39.53 173 SER B N 1
ATOM 3923 C CA . SER B 1 190 ? -12.983 -7.161 -45.012 1.00 38.79 173 SER B CA 1
ATOM 3924 C C . SER B 1 190 ? -12.630 -7.616 -43.590 1.00 38.59 173 SER B C 1
ATOM 3925 O O . SER B 1 190 ? -11.607 -8.261 -43.341 1.00 37.93 173 SER B O 1
ATOM 3928 N N . PHE B 1 191 ? -13.510 -7.300 -42.655 1.00 39.39 174 PHE B N 1
ATOM 3929 C CA . PHE B 1 191 ? -13.292 -7.740 -41.307 1.00 40.09 174 PHE B CA 1
ATOM 3930 C C . PHE B 1 191 ? -13.254 -9.258 -41.274 1.00 40.05 174 PHE B C 1
ATOM 3931 O O . PHE B 1 191 ? -12.529 -9.859 -40.468 1.00 39.84 174 PHE B O 1
ATOM 3939 N N . GLU B 1 192 ? -14.024 -9.863 -42.176 1.00 39.75 175 GLU B N 1
ATOM 3940 C CA . GLU B 1 192 ? -14.080 -11.319 -42.321 1.00 40.00 175 GLU B CA 1
ATOM 3941 C C . GLU B 1 192 ? -12.686 -11.929 -42.572 1.00 39.59 175 GLU B C 1
ATOM 3942 O O . GLU B 1 192 ? -12.320 -12.931 -41.958 1.00 39.50 175 GLU B O 1
ATOM 3948 N N . SER B 1 193 ? -11.923 -11.339 -43.492 1.00 39.48 176 SER B N 1
ATOM 3949 C CA . SER B 1 193 ? -10.556 -11.812 -43.741 1.00 39.26 176 SER B CA 1
ATOM 3950 C C . SER B 1 193 ? -9.669 -11.611 -42.491 1.00 38.67 176 SER B C 1
ATOM 3951 O O . SER B 1 193 ? -8.966 -12.531 -42.072 1.00 38.17 176 SER B O 1
ATOM 3954 N N . ALA B 1 194 ? -9.729 -10.413 -41.911 1.00 37.67 177 ALA B N 1
ATOM 3955 C CA . ALA B 1 194 ? -8.996 -10.076 -40.686 1.00 37.71 177 ALA B CA 1
ATOM 3956 C C . ALA B 1 194 ? -9.242 -11.102 -39.551 1.00 37.44 177 ALA B C 1
ATOM 3957 O O . ALA B 1 194 ? -8.287 -11.629 -38.954 1.00 37.10 177 ALA B O 1
ATOM 3959 N N . LEU B 1 195 ? -10.515 -11.378 -39.280 1.00 36.67 178 LEU B N 1
ATOM 3960 C CA . LEU B 1 195 ? -10.910 -12.314 -38.223 1.00 37.19 178 LEU B CA 1
ATOM 3961 C C . LEU B 1 195 ? -10.485 -13.765 -38.514 1.00 37.68 178 LEU B C 1
ATOM 3962 O O . LEU B 1 195 ? -10.040 -14.488 -37.625 1.00 37.61 178 LEU B O 1
ATOM 3967 N N . SER B 1 196 ? -10.635 -14.169 -39.769 1.00 38.06 179 SER B N 1
ATOM 3968 C CA . SER B 1 196 ? -10.233 -15.477 -40.251 1.00 38.44 179 SER B CA 1
ATOM 3969 C C . SER B 1 196 ? -8.720 -15.712 -40.031 1.00 38.47 179 SER B C 1
ATOM 3970 O O . SER B 1 196 ? -8.277 -16.751 -39.490 1.00 37.91 179 SER B O 1
ATOM 3973 N N . VAL B 1 197 ? -7.929 -14.724 -40.437 1.00 37.55 180 VAL B N 1
ATOM 3974 C CA . VAL B 1 197 ? -6.487 -14.772 -40.224 1.00 37.25 180 VAL B CA 1
ATOM 3975 C C . VAL B 1 197 ? -6.148 -14.805 -38.714 1.00 37.07 180 VAL B C 1
ATOM 3976 O O . VAL B 1 197 ? -5.319 -15.612 -38.270 1.00 36.48 180 VAL B O 1
ATOM 3980 N N . ALA B 1 198 ? -6.830 -13.967 -37.938 1.00 37.08 181 ALA B N 1
ATOM 3981 C CA . ALA B 1 198 ? -6.601 -13.917 -36.500 1.00 37.70 181 ALA B CA 1
ATOM 3982 C C . ALA B 1 198 ? -6.823 -15.288 -35.830 1.00 38.44 181 ALA B C 1
ATOM 3983 O O . ALA B 1 198 ? -5.954 -15.768 -35.087 1.00 38.57 181 ALA B O 1
ATOM 3985 N N . LYS B 1 199 ? -7.965 -15.923 -36.115 1.00 39.23 182 LYS B N 1
ATOM 3986 C CA . LYS B 1 199 ? -8.283 -17.243 -35.553 1.00 40.07 182 LYS B CA 1
ATOM 3987 C C . LYS B 1 199 ? -7.274 -18.321 -35.928 1.00 39.92 182 LYS B C 1
ATOM 3988 O O . LYS B 1 199 ? -6.954 -19.168 -35.095 1.00 40.59 182 LYS B O 1
ATOM 3994 N N . GLU B 1 200 ? -6.784 -18.312 -37.166 1.00 39.92 183 GLU B N 1
ATOM 3995 C CA . GLU B 1 200 ? -5.780 -19.299 -37.576 1.00 40.63 183 GLU B CA 1
ATOM 3996 C C . GLU B 1 200 ? -4.398 -19.035 -36.917 1.00 39.75 183 GLU B C 1
ATOM 3997 O O . GLU B 1 200 ? -3.678 -19.979 -36.541 1.00 39.92 183 GLU B O 1
ATOM 4003 N N . ALA B 1 201 ? -4.055 -17.759 -36.733 1.00 38.80 184 ALA B N 1
ATOM 4004 C CA . ALA B 1 201 ? -2.845 -17.391 -36.011 1.00 38.43 184 ALA B CA 1
ATOM 4005 C C . ALA B 1 201 ? -2.898 -17.948 -34.572 1.00 38.31 184 ALA B C 1
ATOM 4006 O O . ALA B 1 201 ? -1.963 -18.621 -34.117 1.00 38.40 184 ALA B O 1
ATOM 4008 N N . ALA B 1 202 ? -4.004 -17.686 -33.875 1.00 38.28 185 ALA B N 1
ATOM 4009 C CA . ALA B 1 202 ? -4.163 -18.095 -32.464 1.00 38.24 185 ALA B CA 1
ATOM 4010 C C . ALA B 1 202 ? -4.116 -19.597 -32.340 1.00 37.82 185 ALA B C 1
ATOM 4011 O O . ALA B 1 202 ? -3.420 -20.105 -31.486 1.00 38.32 185 ALA B O 1
ATOM 4013 N N . ALA B 1 203 ? -4.793 -20.304 -33.243 1.00 38.02 186 ALA B N 1
ATOM 4014 C CA . ALA B 1 203 ? -4.842 -21.766 -33.196 1.00 37.74 186 ALA B CA 1
ATOM 4015 C C . ALA B 1 203 ? -3.495 -22.428 -33.471 1.00 37.94 186 ALA B C 1
ATOM 4016 O O . ALA B 1 203 ? -3.250 -23.544 -33.007 1.00 38.49 186 ALA B O 1
ATOM 4018 N N . THR B 1 204 ? -2.599 -21.731 -34.174 1.00 38.01 187 THR B N 1
ATOM 4019 C CA . THR B 1 204 ? -1.277 -22.288 -34.491 1.00 37.26 187 THR B CA 1
ATOM 4020 C C . THR B 1 204 ? -0.152 -21.631 -33.676 1.00 37.33 187 THR B C 1
ATOM 4021 O O . THR B 1 204 ? 1.050 -21.812 -33.973 1.00 37.65 187 THR B O 1
ATOM 4025 N N . GLY B 1 205 ? -0.535 -20.888 -32.641 1.00 36.77 188 GLY B N 1
ATOM 4026 C CA . GLY B 1 205 ? 0.443 -20.197 -31.788 1.00 36.32 188 GLY B CA 1
ATOM 4027 C C . GLY B 1 205 ? 1.231 -19.044 -32.425 1.00 36.11 188 GLY B C 1
ATOM 4028 O O . GLY B 1 205 ? 2.238 -18.621 -31.882 1.00 35.68 188 GLY B O 1
ATOM 4029 N N . ARG B 1 206 ? 0.756 -18.507 -33.548 1.00 35.64 189 ARG B N 1
ATOM 4030 C CA . ARG B 1 206 ? 1.444 -17.405 -34.231 1.00 35.26 189 ARG B CA 1
ATOM 4031 C C . ARG B 1 206 ? 0.941 -15.996 -33.840 1.00 34.75 189 ARG B C 1
ATOM 4032 O O . ARG B 1 206 ? -0.231 -15.814 -33.511 1.00 34.28 189 ARG B O 1
ATOM 4040 N N . MET B 1 207 ? 1.824 -15.006 -33.914 1.00 33.78 190 MET B N 1
ATOM 4041 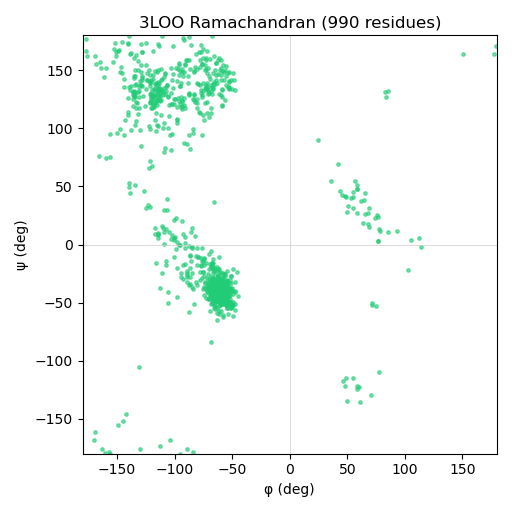C CA . MET B 1 207 ? 1.474 -13.640 -33.523 1.00 34.61 190 MET B CA 1
ATOM 4042 C C . MET B 1 207 ? 0.537 -12.925 -34.483 1.00 33.74 190 MET B C 1
ATOM 4043 O O . MET B 1 207 ? 0.844 -12.799 -35.676 1.00 34.06 190 MET B O 1
ATOM 4048 N N . PHE B 1 208 ? -0.601 -12.482 -33.947 1.00 32.42 191 PHE B N 1
ATOM 4049 C CA . PHE B 1 208 ? -1.510 -11.601 -34.665 1.00 31.79 191 PHE B CA 1
ATOM 4050 C C . PHE B 1 208 ? -1.550 -10.206 -34.027 1.00 31.70 191 PHE B C 1
ATOM 4051 O O . PHE B 1 208 ? -1.822 -10.049 -32.829 1.00 31.92 191 PHE B O 1
ATOM 4059 N N . MET B 1 209 ? -1.276 -9.195 -34.841 1.00 31.01 192 MET B N 1
ATOM 4060 C CA . MET B 1 209 ? -1.115 -7.825 -34.350 1.00 30.53 192 MET B CA 1
ATOM 4061 C C . MET B 1 209 ? -1.984 -6.875 -35.166 1.00 30.46 192 MET B C 1
ATOM 4062 O O . MET B 1 209 ? -2.192 -7.091 -36.376 1.00 30.02 192 MET B O 1
ATOM 4067 N N . MET B 1 210 ? -2.455 -5.817 -34.517 1.00 29.71 193 MET B N 1
ATOM 4068 C CA . MET B 1 210 ? -3.303 -4.844 -35.192 1.00 30.53 193 MET B CA 1
ATOM 4069 C C . MET B 1 210 ? -3.156 -3.426 -34.646 1.00 30.36 193 MET B C 1
ATOM 4070 O O . MET B 1 210 ? -2.543 -3.196 -33.582 1.00 29.52 193 MET B O 1
ATOM 4075 N N . ASN B 1 211 ? -3.699 -2.478 -35.406 1.00 30.00 194 ASN B N 1
ATOM 4076 C CA . ASN B 1 211 ? -3.602 -1.066 -35.099 1.00 30.25 194 ASN B CA 1
ATOM 4077 C C . ASN B 1 211 ? -5.023 -0.560 -34.971 1.00 31.67 194 ASN B C 1
ATOM 4078 O O . ASN B 1 211 ? -5.904 -0.976 -35.734 1.00 31.80 194 ASN B O 1
ATOM 4083 N N . LEU B 1 212 ? -5.251 0.298 -33.984 1.00 32.41 195 LEU B N 1
ATOM 4084 C CA . LEU B 1 212 ? -6.516 1.005 -33.841 1.00 32.83 195 LEU B CA 1
ATOM 4085 C C . LEU B 1 212 ? -6.797 1.956 -35.018 1.00 32.64 195 LEU B C 1
ATOM 4086 O O . LEU B 1 212 ? -7.967 2.237 -35.358 1.00 33.62 195 LEU B O 1
ATOM 4091 N N . SER B 1 213 ? -5.729 2.465 -35.613 1.00 32.54 196 SER B N 1
ATOM 4092 C CA . SER B 1 213 ? -5.786 3.159 -36.892 1.00 33.29 196 SER B CA 1
ATOM 4093 C C . SER B 1 213 ? -6.370 4.570 -36.863 1.00 32.85 196 SER B C 1
ATOM 4094 O O . SER B 1 213 ? -5.742 5.488 -37.356 1.00 32.16 196 SER B O 1
ATOM 4097 N N . ALA B 1 214 ? -7.568 4.720 -36.296 1.00 33.05 197 ALA B N 1
ATOM 4098 C CA . ALA B 1 214 ? -8.278 6.006 -36.284 1.00 34.18 197 ALA B CA 1
ATOM 4099 C C . ALA B 1 214 ? -9.399 5.989 -35.271 1.00 34.25 197 ALA B C 1
ATOM 4100 O O . ALA B 1 214 ? -9.988 4.942 -35.027 1.00 34.52 197 ALA B O 1
ATOM 4102 N N . PRO B 1 215 ? -9.748 7.171 -34.716 1.00 35.69 198 PRO B N 1
ATOM 4103 C CA . PRO B 1 215 ? -10.871 7.191 -33.768 1.00 35.78 198 PRO B CA 1
ATOM 4104 C C . PRO B 1 215 ? -12.173 6.620 -34.349 1.00 36.51 198 PRO B C 1
ATOM 4105 O O . PRO B 1 215 ? -13.014 6.139 -33.593 1.00 36.88 198 PRO B O 1
ATOM 4109 N N . PHE B 1 216 ? -12.351 6.657 -35.674 1.00 37.49 199 PHE B N 1
ATOM 4110 C CA . PHE B 1 216 ? -13.599 6.135 -36.248 1.00 37.49 199 PHE B CA 1
ATOM 4111 C C . PHE B 1 216 ? -13.695 4.620 -36.136 1.00 38.13 199 PHE B C 1
ATOM 4112 O O . PHE B 1 216 ? -14.793 4.049 -36.195 1.00 38.55 199 PHE B O 1
ATOM 4120 N N . VAL B 1 217 ? -12.553 3.958 -35.969 1.00 37.46 200 VAL B N 1
ATOM 4121 C CA . VAL B 1 217 ? -12.553 2.494 -35.887 1.00 37.68 200 VAL B CA 1
ATOM 4122 C C . VAL B 1 217 ? -13.294 1.909 -34.661 1.00 38.61 200 VAL B C 1
ATOM 4123 O O . VAL B 1 217 ? -14.126 1.015 -34.829 1.00 38.92 200 VAL B O 1
ATOM 4127 N N . PRO B 1 218 ? -12.983 2.376 -33.428 1.00 40.20 201 PRO B N 1
ATOM 4128 C CA . PRO B 1 218 ? -13.815 1.897 -32.307 1.00 41.52 201 PRO B CA 1
ATOM 4129 C C . PRO B 1 218 ? -15.295 2.335 -32.377 1.00 43.09 201 PRO B C 1
ATOM 4130 O O . PRO B 1 218 ? -16.179 1.562 -32.008 1.00 42.78 201 PRO B O 1
ATOM 4134 N N . GLN B 1 219 ? -15.541 3.564 -32.837 1.00 44.99 202 GLN B N 1
ATOM 4135 C CA . GLN B 1 219 ? -16.908 4.070 -33.069 1.00 46.95 202 GLN B CA 1
ATOM 4136 C C . GLN B 1 219 ? -17.697 3.203 -34.066 1.00 47.86 202 GLN B C 1
ATOM 4137 O O . GLN B 1 219 ? -18.718 2.630 -33.696 1.00 48.64 202 GLN B O 1
ATOM 4143 N N . PHE B 1 220 ? -17.214 3.073 -35.306 1.00 48.23 203 PHE B N 1
ATOM 4144 C CA . PHE B 1 220 ? -17.952 2.319 -36.329 1.00 49.18 203 PHE B CA 1
ATOM 4145 C C . PHE B 1 220 ? -17.904 0.817 -36.132 1.00 49.16 203 PHE B C 1
ATOM 4146 O O . PHE B 1 220 ? -18.845 0.123 -36.512 1.00 49.33 203 PHE B O 1
ATOM 4154 N N . TYR B 1 221 ? -16.793 0.291 -35.610 1.00 48.57 204 TYR B N 1
ATOM 4155 C CA . TYR B 1 221 ? -16.620 -1.166 -35.613 1.00 48.07 204 TYR B CA 1
ATOM 4156 C C . TYR B 1 221 ? -16.437 -1.776 -34.225 1.00 47.84 204 TYR B C 1
ATOM 4157 O O . TYR B 1 221 ? -15.747 -2.795 -34.072 1.00 47.31 204 TYR B O 1
ATOM 4166 N N . LYS B 1 222 ? -17.076 -1.174 -33.222 1.00 47.64 205 LYS B N 1
ATOM 4167 C CA . LYS B 1 222 ? -16.947 -1.652 -31.836 1.00 47.44 205 LYS B CA 1
ATOM 4168 C C . LYS B 1 222 ? -17.075 -3.177 -31.728 1.00 46.93 205 LYS B C 1
ATOM 4169 O O . LYS B 1 222 ? -16.273 -3.839 -31.056 1.00 46.57 205 LYS B O 1
ATOM 4175 N N . ASN B 1 223 ? -18.055 -3.729 -32.429 1.00 46.87 206 ASN B N 1
ATOM 4176 C CA . ASN B 1 223 ? -18.346 -5.151 -32.371 1.00 47.08 206 ASN B CA 1
ATOM 4177 C C . ASN B 1 223 ? -17.297 -5.999 -33.043 1.00 46.40 206 ASN B C 1
ATOM 4178 O O . ASN B 1 223 ? -16.992 -7.097 -32.567 1.00 45.71 206 ASN B O 1
ATOM 4183 N N . ASN B 1 224 ? -16.767 -5.496 -34.159 1.00 45.78 207 ASN B N 1
ATOM 4184 C CA . ASN B 1 224 ? -15.598 -6.100 -34.781 1.00 45.73 207 ASN B CA 1
ATOM 4185 C C . ASN B 1 224 ? -14.452 -6.198 -33.756 1.00 44.86 207 ASN B C 1
ATOM 4186 O O . ASN B 1 224 ? -13.893 -7.274 -33.546 1.00 43.54 207 ASN B O 1
ATOM 4191 N N . LEU B 1 225 ? -14.139 -5.076 -33.107 1.00 44.97 208 LEU B N 1
ATOM 4192 C CA . LEU B 1 225 ? -13.103 -5.050 -32.060 1.00 45.55 208 LEU B CA 1
ATOM 4193 C C . LEU B 1 225 ? -13.320 -6.144 -31.005 1.00 45.53 208 LEU B C 1
ATOM 4194 O O . LEU B 1 225 ? -12.441 -6.984 -30.792 1.00 45.13 208 LEU B O 1
ATOM 4199 N N . GLU B 1 226 ? -14.510 -6.169 -30.398 1.00 45.55 209 GLU B N 1
ATOM 4200 C CA . GLU B 1 226 ? -14.825 -7.132 -29.335 1.00 45.91 209 GLU B CA 1
ATOM 4201 C C . GLU B 1 226 ? -14.625 -8.561 -29.787 1.00 44.84 209 GLU B C 1
ATOM 4202 O O . GLU B 1 226 ? -14.120 -9.393 -29.033 1.00 44.67 209 GLU B O 1
ATOM 4208 N N . GLU B 1 227 ? -15.012 -8.824 -31.030 1.00 43.55 210 GLU B N 1
ATOM 4209 C CA . GLU B 1 227 ? -14.938 -10.146 -31.601 1.00 42.58 210 GLU B CA 1
ATOM 4210 C C . GLU B 1 227 ? -13.499 -10.592 -31.910 1.00 41.45 210 GLU B C 1
ATOM 4211 O O . GLU B 1 227 ? -13.149 -11.759 -31.734 1.00 41.07 210 GLU B O 1
ATOM 4217 N N . ILE B 1 228 ? -12.688 -9.666 -32.409 1.00 40.08 211 ILE B N 1
ATOM 4218 C CA . ILE B 1 228 ? -11.323 -9.984 -32.785 1.00 38.84 211 ILE B CA 1
ATOM 4219 C C . ILE B 1 228 ? -10.316 -9.911 -31.621 1.00 38.42 211 ILE B C 1
ATOM 4220 O O . ILE B 1 228 ? -9.282 -10.586 -31.675 1.00 38.19 211 ILE B O 1
ATOM 4225 N N . PHE B 1 229 ? -10.601 -9.129 -30.574 1.00 38.36 212 PHE B N 1
ATOM 4226 C CA . PHE B 1 229 ? -9.605 -8.960 -29.480 1.00 38.08 212 PHE B CA 1
ATOM 4227 C C . PHE B 1 229 ? -9.041 -10.217 -28.837 1.00 37.51 212 PHE B C 1
ATOM 4228 O O . PHE B 1 229 ? -7.850 -10.236 -28.535 1.00 38.18 212 PHE B O 1
ATOM 4236 N N . PRO B 1 230 ? -9.867 -11.267 -28.610 1.00 36.77 213 PRO B N 1
ATOM 4237 C CA . PRO B 1 230 ? -9.281 -12.499 -28.044 1.00 35.98 213 PRO B CA 1
ATOM 4238 C C . PRO B 1 230 ? -8.082 -13.047 -28.857 1.00 35.87 213 PRO B C 1
ATOM 4239 O O . PRO B 1 230 ? -7.235 -13.769 -28.306 1.00 35.39 213 PRO B O 1
ATOM 4243 N N . TYR B 1 231 ? -8.008 -12.685 -30.141 1.00 34.82 214 TYR B N 1
ATOM 4244 C CA . TYR B 1 231 ? -6.947 -13.189 -31.030 1.00 34.64 214 TYR B CA 1
ATOM 4245 C C . TYR B 1 231 ? -5.809 -12.195 -31.252 1.00 34.40 214 TYR B C 1
ATOM 4246 O O . TYR B 1 231 ? -4.878 -12.479 -32.019 1.00 34.45 214 TYR B O 1
ATOM 4255 N N . VAL B 1 232 ? -5.861 -11.049 -30.565 1.00 33.21 215 VAL B N 1
ATOM 4256 C CA . VAL B 1 232 ? -4.854 -10.009 -30.741 1.00 32.12 215 VAL B CA 1
ATOM 4257 C C . VAL B 1 232 ? -3.734 -10.127 -29.699 1.00 31.92 215 VAL B C 1
ATOM 4258 O O . VAL B 1 232 ? -3.980 -10.014 -28.509 1.00 31.84 215 VAL B O 1
ATOM 4262 N N . ASP B 1 233 ? -2.505 -10.344 -30.176 1.00 31.39 216 ASP B N 1
ATOM 4263 C CA . ASP B 1 233 ? -1.313 -10.484 -29.333 1.00 30.57 216 ASP B CA 1
ATOM 4264 C C . ASP B 1 233 ? -0.679 -9.126 -29.082 1.00 30.50 216 ASP B C 1
ATOM 4265 O O . ASP B 1 233 ? -0.053 -8.894 -28.049 1.00 29.71 216 ASP B O 1
ATOM 4270 N N . VAL B 1 234 ? -0.788 -8.237 -30.058 1.00 30.28 217 VAL B N 1
ATOM 4271 C CA . VAL B 1 234 ? -0.389 -6.868 -29.816 1.00 29.86 217 VAL B CA 1
ATOM 4272 C C . VAL B 1 234 ? -1.244 -5.861 -30.520 1.00 29.23 217 VAL B C 1
ATOM 4273 O O . VAL B 1 234 ? -1.593 -6.008 -31.701 1.00 28.23 217 VAL B O 1
ATOM 4277 N N . LEU B 1 235 ? -1.578 -4.837 -29.756 1.00 27.87 218 LEU B N 1
ATOM 4278 C CA . LEU B 1 235 ? -2.397 -3.763 -30.220 1.00 28.37 218 LEU B CA 1
ATOM 4279 C C . LEU B 1 235 ? -1.599 -2.468 -30.179 1.00 28.19 218 LEU B C 1
ATOM 4280 O O . LEU B 1 235 ? -1.094 -2.068 -29.112 1.00 28.74 218 LEU B O 1
ATOM 4285 N N . PHE B 1 236 ? -1.466 -1.825 -31.338 1.00 27.85 219 PHE B N 1
ATOM 4286 C CA . PHE B 1 236 ? -0.923 -0.486 -31.435 1.00 27.92 219 PHE B CA 1
ATOM 4287 C C . PHE B 1 236 ? -2.051 0.562 -31.539 1.00 28.17 219 PHE B C 1
ATOM 4288 O O . PHE B 1 236 ? -3.144 0.288 -32.062 1.00 27.78 219 PHE B O 1
ATOM 4296 N N . GLY B 1 237 ? -1.778 1.770 -31.071 1.00 28.66 220 GLY B N 1
ATOM 4297 C CA . GLY B 1 237 ? -2.693 2.876 -31.287 1.00 29.25 220 GLY B CA 1
ATOM 4298 C C . GLY B 1 237 ? -2.112 4.155 -30.734 1.00 30.00 220 GLY B C 1
ATOM 4299 O O . GLY B 1 237 ? -1.181 4.111 -29.932 1.00 29.96 220 GLY B O 1
ATOM 4300 N N . ASN B 1 238 ? -2.647 5.298 -31.163 1.00 29.72 221 ASN B N 1
ATOM 4301 C CA . ASN B 1 238 ? -2.261 6.556 -30.564 1.00 31.70 221 ASN B CA 1
ATOM 4302 C C . ASN B 1 238 ? -3.196 6.965 -29.391 1.00 32.06 221 ASN B C 1
ATOM 4303 O O . ASN B 1 238 ? -4.172 6.268 -29.083 1.00 32.24 221 ASN B O 1
ATOM 4308 N N . GLU B 1 239 ? -2.877 8.064 -28.729 1.00 33.51 222 GLU B N 1
ATOM 4309 C CA . GLU B 1 239 ? -3.623 8.462 -27.538 1.00 35.57 222 GLU B CA 1
ATOM 4310 C C . GLU B 1 239 ? -5.099 8.742 -27.843 1.00 35.57 222 GLU B C 1
ATOM 4311 O O . GLU B 1 239 ? -5.962 8.344 -27.078 1.00 35.18 222 GLU B O 1
ATOM 4317 N N . THR B 1 240 ? -5.363 9.392 -28.986 1.00 36.63 223 THR B N 1
ATOM 4318 C CA . THR B 1 240 ? -6.726 9.737 -29.434 1.00 37.26 223 THR B CA 1
ATOM 4319 C C . THR B 1 240 ? -7.533 8.488 -29.730 1.00 36.87 223 THR B C 1
ATOM 4320 O O . THR B 1 240 ? -8.675 8.365 -29.283 1.00 36.77 223 THR B O 1
ATOM 4324 N N . GLU B 1 241 ? -6.925 7.534 -30.438 1.00 36.16 224 GLU B N 1
ATOM 4325 C CA . GLU B 1 241 ? -7.541 6.216 -30.631 1.00 35.85 224 GLU B CA 1
ATOM 4326 C C . GLU B 1 241 ? -7.833 5.465 -29.321 1.00 35.85 224 GLU B C 1
ATOM 4327 O O . GLU B 1 241 ? -8.938 4.925 -29.146 1.00 35.91 224 GLU B O 1
ATOM 4333 N N . ALA B 1 242 ? -6.865 5.426 -28.396 1.00 35.95 225 ALA B N 1
ATOM 4334 C CA . ALA B 1 242 ? -7.115 4.815 -27.056 1.00 36.29 225 ALA B CA 1
ATOM 4335 C C . ALA B 1 242 ? -8.273 5.489 -26.286 1.00 36.45 225 ALA B C 1
ATOM 4336 O O . ALA B 1 242 ? -9.107 4.805 -25.695 1.00 36.00 225 ALA B O 1
ATOM 4338 N N . ILE B 1 243 ? -8.284 6.823 -26.251 1.00 38.32 226 ILE B N 1
ATOM 4339 C CA . ILE B 1 243 ? -9.413 7.578 -25.677 1.00 40.27 226 ILE B CA 1
ATOM 4340 C C . ILE B 1 243 ? -10.758 7.236 -26.378 1.00 40.96 226 ILE B C 1
ATOM 4341 O O . ILE B 1 243 ? -11.732 6.897 -25.713 1.00 41.87 226 ILE B O 1
ATOM 4346 N N . ALA B 1 244 ? -10.794 7.267 -27.711 1.00 41.51 227 ALA B N 1
ATOM 4347 C CA . ALA B 1 244 ? -11.977 6.818 -28.459 1.00 42.68 227 ALA B CA 1
ATOM 4348 C C . ALA B 1 244 ? -12.441 5.409 -28.054 1.00 43.68 227 ALA B C 1
ATOM 4349 O O . ALA B 1 244 ? -13.641 5.173 -27.814 1.00 43.47 227 ALA B O 1
ATOM 4351 N N . LEU B 1 245 ? -11.506 4.462 -27.965 1.00 44.40 228 LEU B N 1
ATOM 4352 C CA . LEU B 1 245 ? -11.889 3.108 -27.587 1.00 45.90 228 LEU B CA 1
ATOM 4353 C C . LEU B 1 245 ? -12.515 3.101 -26.197 1.00 47.14 228 LEU B C 1
ATOM 4354 O O . LEU B 1 245 ? -13.482 2.375 -25.946 1.00 47.76 228 LEU B O 1
ATOM 4359 N N . ALA B 1 246 ? -11.957 3.901 -25.293 1.00 47.99 229 ALA B N 1
ATOM 4360 C CA . ALA B 1 246 ? -12.437 3.912 -23.923 1.00 49.28 229 ALA B CA 1
ATOM 4361 C C . ALA B 1 246 ? -13.887 4.437 -23.852 1.00 50.44 229 ALA B C 1
ATOM 4362 O O . ALA B 1 246 ? -14.717 3.861 -23.148 1.00 50.30 229 ALA B O 1
ATOM 4364 N N . LYS B 1 247 ? -14.180 5.501 -24.601 1.00 51.72 230 LYS B N 1
ATOM 4365 C CA . LYS B 1 247 ? -15.546 6.037 -24.694 1.00 53.24 230 LYS B CA 1
ATOM 4366 C C . LYS B 1 247 ? -16.505 4.949 -25.119 1.00 53.58 230 LYS B C 1
ATOM 4367 O O . LYS B 1 247 ? -17.466 4.680 -24.423 1.00 53.80 230 LYS B O 1
ATOM 4373 N N . GLU B 1 248 ? -16.211 4.294 -26.238 1.00 54.42 231 GLU B N 1
ATOM 4374 C CA . GLU B 1 248 ? -17.090 3.260 -26.780 1.00 55.25 231 GLU B CA 1
ATOM 4375 C C . GLU B 1 248 ? -17.327 2.076 -25.842 1.00 55.64 231 GLU B C 1
ATOM 4376 O O . GLU B 1 248 ? -18.419 1.529 -25.802 1.00 55.89 231 GLU B O 1
ATOM 4382 N N . PHE B 1 249 ? -16.302 1.682 -25.093 1.00 56.24 232 PHE B N 1
ATOM 4383 C CA . PHE B 1 249 ? -16.378 0.509 -24.229 1.00 56.37 232 PHE B CA 1
ATOM 4384 C C . PHE B 1 249 ? -16.844 0.880 -22.806 1.00 56.57 232 PHE B C 1
ATOM 4385 O O . PHE B 1 249 ? -16.830 0.025 -21.916 1.00 56.24 232 PHE B O 1
ATOM 4393 N N . ASN B 1 250 ? -17.229 2.143 -22.592 1.00 56.53 233 ASN B N 1
ATOM 4394 C CA . ASN B 1 250 ? -17.683 2.631 -21.268 1.00 57.37 233 ASN B CA 1
ATOM 4395 C C . ASN B 1 250 ? -16.697 2.445 -20.117 1.00 56.78 233 ASN B C 1
ATOM 4396 O O . ASN B 1 250 ? -17.045 1.860 -19.088 1.00 56.77 233 ASN B O 1
ATOM 4401 N N . TYR B 1 251 ? -15.478 2.951 -20.299 1.00 55.85 234 TYR B N 1
ATOM 4402 C CA . TYR B 1 251 ? -14.403 2.808 -19.311 1.00 54.71 234 TYR B CA 1
ATOM 4403 C C . TYR B 1 251 ? -14.388 3.946 -18.281 1.00 54.32 234 TYR B C 1
ATOM 4404 O O . TYR B 1 251 ? -13.814 3.793 -17.205 1.00 54.86 234 TYR B O 1
ATOM 4413 N N . GLY B 1 252 ? -14.963 5.094 -18.643 1.00 53.95 235 GLY B N 1
ATOM 4414 C CA . GLY B 1 252 ? -15.097 6.251 -17.747 1.00 53.06 235 GLY B CA 1
ATOM 4415 C C . GLY B 1 252 ? -13.803 6.911 -17.306 1.00 52.62 235 GLY B C 1
ATOM 4416 O O . GLY B 1 252 ? -13.742 7.532 -16.240 1.00 52.88 235 GLY B O 1
ATOM 4417 N N . THR B 1 253 ? -12.763 6.781 -18.128 1.00 51.38 236 THR B N 1
ATOM 4418 C CA . THR B 1 253 ? -11.463 7.380 -17.842 1.00 49.64 236 THR B CA 1
ATOM 4419 C C . THR B 1 253 ? -10.804 7.810 -19.147 1.00 48.69 236 THR B C 1
ATOM 4420 O O . THR B 1 253 ? -11.033 7.193 -20.176 1.00 48.85 236 THR B O 1
ATOM 4424 N N . GLU B 1 254 ? -10.020 8.878 -19.118 1.00 47.23 237 GLU B N 1
ATOM 4425 C CA . GLU B 1 254 ? -9.188 9.224 -20.273 1.00 46.63 237 GLU B CA 1
ATOM 4426 C C . GLU B 1 254 ? -7.713 8.988 -19.983 1.00 45.20 237 GLU B C 1
ATOM 4427 O O . GLU B 1 254 ? -6.841 9.414 -20.759 1.00 45.41 237 GLU B O 1
ATOM 4433 N N . ASP B 1 255 ? -7.462 8.317 -18.858 1.00 43.49 238 ASP B N 1
ATOM 4434 C CA . ASP B 1 255 ? -6.133 7.922 -18.379 1.00 42.06 238 ASP B CA 1
ATOM 4435 C C . ASP B 1 255 ? -5.616 6.745 -19.211 1.00 39.94 238 ASP B C 1
ATOM 4436 O O . ASP B 1 255 ? -6.073 5.608 -19.086 1.00 38.91 238 ASP B O 1
ATOM 4441 N N . LEU B 1 256 ? -4.644 7.057 -20.049 1.00 38.43 239 LEU B N 1
ATOM 4442 C CA . LEU B 1 256 ? -4.077 6.128 -21.020 1.00 37.63 239 LEU B CA 1
ATOM 4443 C C . LEU B 1 256 ? -3.521 4.856 -20.396 1.00 36.50 239 LEU B C 1
ATOM 4444 O O . LEU B 1 256 ? -3.752 3.755 -20.901 1.00 36.13 239 LEU B O 1
ATOM 4449 N N . ARG B 1 257 ? -2.810 5.013 -19.285 1.00 35.49 240 ARG B N 1
ATOM 4450 C CA . ARG B 1 257 ? -2.271 3.874 -18.581 1.00 35.14 240 ARG B CA 1
ATOM 4451 C C . ARG B 1 257 ? -3.382 2.953 -18.099 1.00 35.12 240 ARG B C 1
ATOM 4452 O O . ARG B 1 257 ? -3.309 1.743 -18.298 1.00 33.92 240 ARG B O 1
ATOM 4460 N N . GLU B 1 258 ? -4.416 3.517 -17.473 1.00 36.09 241 GLU B N 1
ATOM 4461 C CA . GLU B 1 258 ? -5.571 2.698 -17.079 1.00 36.38 241 GLU B CA 1
ATOM 4462 C C . GLU B 1 258 ? -6.262 2.067 -18.304 1.00 35.69 241 GLU B C 1
ATOM 4463 O O . GLU B 1 258 ? -6.643 0.893 -18.275 1.00 35.36 241 GLU B O 1
ATOM 4469 N N . ILE B 1 259 ? -6.396 2.836 -19.390 1.00 34.86 242 ILE B N 1
ATOM 4470 C CA . ILE B 1 259 ? -6.996 2.295 -20.619 1.00 33.87 242 ILE B CA 1
ATOM 4471 C C . ILE B 1 259 ? -6.212 1.089 -21.151 1.00 33.76 242 ILE B C 1
ATOM 4472 O O . ILE B 1 259 ? -6.781 0.036 -21.399 1.00 32.87 242 ILE B O 1
ATOM 4477 N N . GLY B 1 260 ? -4.893 1.249 -21.298 1.00 34.65 243 GLY B N 1
ATOM 4478 C CA . GLY B 1 260 ? -4.031 0.146 -21.761 1.00 34.44 243 GLY B CA 1
ATOM 4479 C C . GLY B 1 260 ? -4.144 -1.124 -20.931 1.00 34.38 243 GLY B C 1
ATOM 4480 O O . GLY B 1 260 ? -4.253 -2.215 -21.488 1.00 33.73 243 GLY B O 1
ATOM 4481 N N . LYS B 1 261 ? -4.130 -0.985 -19.598 1.00 35.00 244 LYS B N 1
ATOM 4482 C CA . LYS B 1 261 ? -4.271 -2.140 -18.681 1.00 36.10 244 LYS B CA 1
ATOM 4483 C C . LYS B 1 261 ? -5.575 -2.903 -18.871 1.00 36.49 244 LYS B C 1
ATOM 4484 O O . LYS B 1 261 ? -5.598 -4.140 -18.804 1.00 35.96 244 LYS B O 1
ATOM 4490 N N . ARG B 1 262 ? -6.658 -2.156 -19.084 1.00 37.68 245 ARG B N 1
ATOM 4491 C CA . ARG B 1 262 ? -7.984 -2.762 -19.238 1.00 38.97 245 ARG B CA 1
ATOM 4492 C C . ARG B 1 262 ? -8.041 -3.539 -20.552 1.00 37.89 245 ARG B C 1
ATOM 4493 O O . ARG B 1 262 ? -8.559 -4.658 -20.602 1.00 38.25 245 ARG B O 1
ATOM 4501 N N . ILE B 1 263 ? -7.468 -2.969 -21.602 1.00 37.03 246 ILE B N 1
ATOM 4502 C CA . ILE B 1 263 ? -7.435 -3.684 -22.867 1.00 36.49 246 ILE B CA 1
ATOM 4503 C C . ILE B 1 263 ? -6.547 -4.912 -22.753 1.00 36.40 246 ILE B C 1
ATOM 4504 O O . ILE B 1 263 ? -6.927 -5.976 -23.203 1.00 36.20 246 ILE B O 1
ATOM 4509 N N . ALA B 1 264 ? -5.363 -4.752 -22.158 1.00 36.39 247 ALA B N 1
ATOM 4510 C CA . ALA B 1 264 ? -4.415 -5.847 -22.036 1.00 36.71 247 ALA B CA 1
ATOM 4511 C C . ALA B 1 264 ? -4.989 -7.044 -21.281 1.00 36.81 247 ALA B C 1
ATOM 4512 O O . ALA B 1 264 ? -4.694 -8.192 -21.614 1.00 36.04 247 ALA B O 1
ATOM 4514 N N . ALA B 1 265 ? -5.830 -6.763 -20.286 1.00 36.83 248 ALA B N 1
ATOM 4515 C CA . ALA B 1 265 ? -6.439 -7.795 -19.479 1.00 37.03 248 ALA B CA 1
ATOM 4516 C C . ALA B 1 265 ? -7.592 -8.538 -20.147 1.00 37.70 248 ALA B C 1
ATOM 4517 O O . ALA B 1 265 ? -8.162 -9.459 -19.533 1.00 38.34 248 ALA B O 1
ATOM 4519 N N . LEU B 1 266 ? -7.984 -8.152 -21.363 1.00 37.36 249 LEU B N 1
ATOM 4520 C CA . LEU B 1 266 ? -9.173 -8.761 -21.977 1.00 37.31 249 LEU B CA 1
ATOM 4521 C C . LEU B 1 266 ? -8.906 -10.228 -22.228 1.00 38.18 249 LEU B C 1
ATOM 4522 O O . LEU B 1 266 ? -7.748 -10.616 -22.408 1.00 37.03 249 LEU B O 1
ATOM 4527 N N . PRO B 1 267 ? -9.971 -11.060 -22.183 1.00 39.06 250 PRO B N 1
ATOM 4528 C CA . PRO B 1 267 ? -9.834 -12.492 -22.407 1.00 39.87 250 PRO B CA 1
ATOM 4529 C C . PRO B 1 267 ? -9.065 -12.759 -23.690 1.00 40.19 250 PRO B C 1
ATOM 4530 O O . PRO B 1 267 ? -9.249 -12.040 -24.671 1.00 40.29 250 PRO B O 1
ATOM 4534 N N . LYS B 1 268 ? -8.218 -13.781 -23.656 1.00 41.14 251 LYS B N 1
ATOM 4535 C CA . LYS B 1 268 ? -7.295 -14.090 -24.735 1.00 42.38 251 LYS B CA 1
ATOM 4536 C C . LYS B 1 268 ? -7.337 -15.565 -25.137 1.00 43.57 251 LYS B C 1
ATOM 4537 O O . LYS B 1 268 ? -7.176 -16.449 -24.293 1.00 43.75 251 LYS B O 1
ATOM 4543 N N . GLU B 1 269 ? -7.534 -15.823 -26.430 1.00 44.45 252 GLU B N 1
ATOM 4544 C CA . GLU B 1 269 ? -7.550 -17.181 -26.958 1.00 45.20 252 GLU B CA 1
ATOM 4545 C C . GLU B 1 269 ? -6.244 -17.935 -26.680 1.00 45.56 252 GLU B C 1
ATOM 4546 O O . GLU B 1 269 ? -6.252 -18.955 -25.999 1.00 45.31 252 GLU B O 1
ATOM 4552 N N . ASN B 1 270 ? -5.123 -17.450 -27.208 1.00 45.73 253 ASN B N 1
ATOM 4553 C CA . ASN B 1 270 ? -3.845 -18.071 -26.891 1.00 45.99 253 ASN B CA 1
ATOM 4554 C C . ASN B 1 270 ? -3.242 -17.482 -25.610 1.00 46.38 253 ASN B C 1
ATOM 4555 O O . ASN B 1 270 ? -2.548 -16.450 -25.646 1.00 46.21 253 ASN B O 1
ATOM 4560 N N . GLY B 1 271 ? -3.516 -18.158 -24.488 1.00 46.59 254 GLY B N 1
ATOM 4561 C CA . GLY B 1 271 ? -3.020 -17.785 -23.162 1.00 46.42 254 GLY B CA 1
ATOM 4562 C C . GLY B 1 271 ? -1.513 -17.897 -22.977 1.00 46.87 254 GLY B C 1
ATOM 4563 O O . GLY B 1 271 ? -0.949 -17.212 -22.119 1.00 46.79 254 GLY B O 1
ATOM 4564 N N . LYS B 1 272 ? -0.843 -18.719 -23.788 1.00 46.75 255 LYS B N 1
ATOM 4565 C CA . LYS B 1 272 ? 0.618 -18.890 -23.633 1.00 46.80 255 LYS B CA 1
ATOM 4566 C C . LYS B 1 272 ? 1.419 -17.650 -24.011 1.00 45.94 255 LYS B C 1
ATOM 4567 O O . LYS B 1 272 ? 2.638 -17.636 -23.852 1.00 45.76 255 LYS B O 1
ATOM 4573 N N . ARG B 1 273 ? 0.742 -16.626 -24.524 1.00 44.73 256 ARG B N 1
ATOM 4574 C CA . ARG B 1 273 ? 1.399 -15.362 -24.816 1.00 42.92 256 ARG B CA 1
ATOM 4575 C C . ARG B 1 273 ? 0.524 -14.256 -24.266 1.00 41.99 256 ARG B C 1
ATOM 4576 O O . ARG B 1 273 ? -0.636 -14.109 -24.678 1.00 40.94 256 ARG B O 1
ATOM 4584 N N . LYS B 1 274 ? 1.074 -13.505 -23.306 1.00 39.94 257 LYS B N 1
ATOM 4585 C CA . LYS B 1 274 ? 0.365 -12.382 -22.714 1.00 38.49 257 LYS B CA 1
ATOM 4586 C C . LYS B 1 274 ? 0.233 -11.247 -23.735 1.00 37.15 257 LYS B C 1
ATOM 4587 O O . LYS B 1 274 ? 1.177 -10.970 -24.510 1.00 35.71 257 LYS B O 1
ATOM 4593 N N . ARG B 1 275 ? -0.911 -10.573 -23.700 1.00 34.91 258 ARG B N 1
ATOM 4594 C CA . ARG B 1 275 ? -1.166 -9.474 -24.608 1.00 34.73 258 ARG B CA 1
ATOM 4595 C C . ARG B 1 275 ? -0.331 -8.256 -24.246 1.00 34.23 258 ARG B C 1
ATOM 4596 O O . ARG B 1 275 ? -0.182 -7.914 -23.053 1.00 34.44 258 ARG B O 1
ATOM 4604 N N . ILE B 1 276 ? 0.206 -7.585 -25.267 1.00 32.70 259 ILE B N 1
ATOM 4605 C CA . ILE B 1 276 ? 0.769 -6.264 -25.052 1.00 31.43 259 ILE B CA 1
ATOM 4606 C C . ILE B 1 276 ? 0.000 -5.171 -25.796 1.00 30.51 259 ILE B C 1
ATOM 4607 O O . ILE B 1 276 ? -0.574 -5.411 -26.890 1.00 30.24 259 ILE B O 1
ATOM 4612 N N . VAL B 1 277 ? -0.019 -3.984 -25.200 1.00 28.27 260 VAL B N 1
ATOM 4613 C CA . VAL B 1 277 ? -0.660 -2.813 -25.814 1.00 28.17 260 VAL B CA 1
ATOM 4614 C C . VAL B 1 277 ? 0.356 -1.721 -25.798 1.00 28.55 260 VAL B C 1
ATOM 4615 O O . VAL B 1 277 ? 1.092 -1.537 -24.797 1.00 29.04 260 VAL B O 1
ATOM 4619 N N . ILE B 1 278 ? 0.443 -1.025 -26.919 1.00 27.72 261 ILE B N 1
ATOM 4620 C CA . ILE B 1 278 ? 1.453 -0.019 -27.111 1.00 27.98 261 ILE B CA 1
ATOM 4621 C C . ILE B 1 278 ? 0.737 1.189 -27.621 1.00 28.66 261 ILE B C 1
ATOM 4622 O O . ILE B 1 278 ? 0.120 1.135 -28.696 1.00 28.53 261 ILE B O 1
ATOM 4627 N N . ILE B 1 279 ? 0.810 2.262 -26.832 1.00 29.11 262 ILE B N 1
ATOM 4628 C CA . ILE B 1 279 ? 0.138 3.536 -27.118 1.00 29.34 262 ILE B CA 1
ATOM 4629 C C . ILE B 1 279 ? 1.181 4.619 -27.317 1.00 30.15 262 ILE B C 1
ATOM 4630 O O . ILE B 1 279 ? 1.939 4.954 -26.398 1.00 30.66 262 ILE B O 1
ATOM 4635 N N . THR B 1 280 ? 1.259 5.124 -28.543 1.00 31.02 263 THR B N 1
ATOM 4636 C CA . THR B 1 280 ? 2.071 6.305 -28.878 1.00 31.19 263 THR B CA 1
ATOM 4637 C C . THR B 1 280 ? 1.333 7.610 -28.507 1.00 31.92 263 THR B C 1
ATOM 4638 O O . THR B 1 280 ? 0.084 7.647 -28.479 1.00 31.13 263 THR B O 1
ATOM 4642 N N . GLN B 1 281 ? 2.100 8.655 -28.195 1.00 33.04 264 GLN B N 1
ATOM 4643 C CA . GLN B 1 281 ? 1.528 9.967 -27.888 1.00 35.01 264 GLN B CA 1
ATOM 4644 C C . GLN B 1 281 ? 2.345 11.082 -28.499 1.00 35.50 264 GLN B C 1
ATOM 4645 O O . GLN B 1 281 ? 2.754 11.999 -27.786 1.00 36.31 264 GLN B O 1
ATOM 4651 N N . GLY B 1 282 ? 2.605 11.015 -29.802 1.00 36.07 265 GLY B N 1
ATOM 4652 C CA . GLY B 1 282 ? 3.330 12.100 -30.467 1.00 36.38 265 GLY B CA 1
ATOM 4653 C C . GLY B 1 282 ? 4.698 12.252 -29.839 1.00 36.97 265 GLY B C 1
ATOM 4654 O O . GLY B 1 282 ? 5.462 11.282 -29.786 1.00 37.10 265 GLY B O 1
ATOM 4655 N N . SER B 1 283 ? 5.009 13.448 -29.324 1.00 37.58 266 SER B N 1
ATOM 4656 C CA . SER B 1 283 ? 6.321 13.698 -28.672 1.00 37.47 266 SER B CA 1
ATOM 4657 C C . SER B 1 283 ? 6.439 13.129 -27.262 1.00 36.66 266 SER B C 1
ATOM 4658 O O . SER B 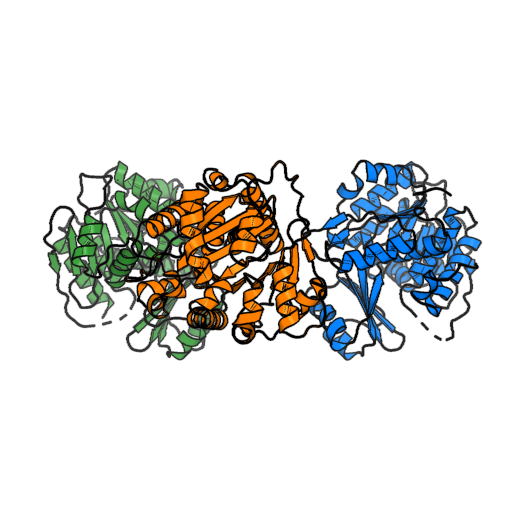1 283 ? 7.537 12.955 -26.760 1.00 36.62 266 SER B O 1
ATOM 4661 N N . ASP B 1 284 ? 5.311 12.804 -26.633 1.00 36.67 267 ASP B N 1
ATOM 4662 C CA . ASP B 1 284 ? 5.320 12.257 -25.283 1.00 35.95 267 ASP B CA 1
ATOM 4663 C C . ASP B 1 284 ? 5.682 10.763 -25.302 1.00 35.54 267 ASP B C 1
ATOM 4664 O O . ASP B 1 284 ? 5.661 10.151 -26.357 1.00 36.21 267 ASP B O 1
ATOM 4669 N N . PRO B 1 285 ? 6.016 10.171 -24.137 1.00 34.95 268 PRO B N 1
ATOM 4670 C CA . PRO B 1 285 ? 6.563 8.790 -24.182 1.00 34.45 268 PRO B CA 1
ATOM 4671 C C . PRO B 1 285 ? 5.645 7.723 -24.800 1.00 33.66 268 PRO B C 1
ATOM 4672 O O . PRO B 1 285 ? 4.413 7.799 -24.670 1.00 32.91 268 PRO B O 1
ATOM 4676 N N . VAL B 1 286 ? 6.234 6.742 -25.488 1.00 33.06 269 VAL B N 1
ATOM 4677 C CA . VAL B 1 286 ? 5.416 5.600 -25.856 1.00 32.38 269 VAL B CA 1
ATOM 4678 C C . VAL B 1 286 ? 5.221 4.679 -24.656 1.00 31.62 269 VAL B C 1
ATOM 4679 O O . VAL B 1 286 ? 6.153 4.453 -23.877 1.00 32.95 269 VAL B O 1
ATOM 4683 N N . LEU B 1 287 ? 3.989 4.210 -24.489 1.00 29.59 270 LEU B N 1
ATOM 4684 C CA . LEU B 1 287 ? 3.601 3.397 -23.353 1.00 28.72 270 LEU B CA 1
ATOM 4685 C C . LEU B 1 287 ? 3.526 1.924 -23.736 1.00 28.82 270 LEU B C 1
ATOM 4686 O O . LEU B 1 287 ? 3.001 1.564 -24.800 1.00 28.44 270 LEU B O 1
ATOM 4691 N N . LEU B 1 288 ? 4.091 1.083 -22.874 1.00 28.27 271 LEU B N 1
ATOM 4692 C CA . LEU B 1 288 ? 4.040 -0.355 -23.051 1.00 28.99 271 LEU B CA 1
ATOM 4693 C C . LEU B 1 288 ? 3.294 -0.953 -21.883 1.00 29.72 271 LEU B C 1
ATOM 4694 O O . LEU B 1 288 ? 3.732 -0.818 -20.714 1.00 28.99 271 LEU B O 1
ATOM 4699 N N . ILE B 1 289 ? 2.192 -1.627 -22.200 1.00 30.61 272 ILE B N 1
ATOM 4700 C CA . ILE B 1 289 ? 1.380 -2.299 -21.208 1.00 31.95 272 ILE B CA 1
ATOM 4701 C C . ILE B 1 289 ? 1.397 -3.763 -21.560 1.00 33.66 272 ILE B C 1
ATOM 4702 O O . ILE B 1 289 ? 0.936 -4.151 -22.642 1.00 33.11 272 ILE B O 1
ATOM 4707 N N . GLU B 1 290 ? 1.903 -4.586 -20.642 1.00 34.75 273 GLU B N 1
ATOM 4708 C CA . GLU B 1 290 ? 1.753 -6.039 -20.772 1.00 36.47 273 GLU B CA 1
ATOM 4709 C C . GLU B 1 290 ? 0.725 -6.607 -19.778 1.00 37.04 273 GLU B C 1
ATOM 4710 O O . GLU B 1 290 ? 0.711 -6.213 -18.583 1.00 36.06 273 GLU B O 1
ATOM 4716 N N . ALA B 1 291 ? -0.118 -7.531 -20.267 1.00 37.09 274 ALA B N 1
ATOM 4717 C CA . ALA B 1 291 ? -1.116 -8.206 -19.425 1.00 38.45 274 ALA B CA 1
ATOM 4718 C C . ALA B 1 291 ? -0.458 -8.874 -18.212 1.00 39.28 274 ALA B C 1
ATOM 4719 O O . ALA B 1 291 ? 0.592 -9.513 -18.340 1.00 39.48 274 ALA B O 1
ATOM 4721 N N . GLY B 1 292 ? -1.092 -8.738 -17.056 1.00 41.19 275 GLY B N 1
ATOM 4722 C CA . GLY B 1 292 ? -0.587 -9.347 -15.816 1.00 43.28 275 GLY B CA 1
ATOM 4723 C C . GLY B 1 292 ? 0.596 -8.607 -15.205 1.00 44.70 275 GLY B C 1
ATOM 4724 O O . GLY B 1 292 ? 1.405 -9.195 -14.468 1.00 45.46 275 GLY B O 1
ATOM 4725 N N . THR B 1 293 ? 0.705 -7.320 -15.536 1.00 45.20 276 THR B N 1
ATOM 4726 C CA . THR B 1 293 ? 1.680 -6.414 -14.966 1.00 45.25 276 THR B CA 1
ATOM 4727 C C . THR B 1 293 ? 0.802 -5.252 -14.601 1.00 44.77 276 THR B C 1
ATOM 4728 O O . THR B 1 293 ? -0.078 -4.884 -15.387 1.00 46.06 276 THR B O 1
ATOM 4732 N N . ASP B 1 294 ? 0.975 -4.682 -13.422 1.00 42.16 277 ASP B N 1
ATOM 4733 C CA . ASP B 1 294 ? 0.172 -3.507 -13.087 1.00 40.24 277 ASP B CA 1
ATOM 4734 C C . ASP B 1 294 ? 1.049 -2.244 -13.130 1.00 38.23 277 ASP B C 1
ATOM 4735 O O . ASP B 1 294 ? 0.935 -1.342 -12.313 1.00 37.87 277 ASP B O 1
ATOM 4740 N N . ASN B 1 295 ? 1.933 -2.193 -14.110 1.00 36.80 278 ASN B N 1
ATOM 4741 C CA . ASN B 1 295 ? 3.024 -1.222 -14.119 1.00 35.78 278 ASN B CA 1
ATOM 4742 C C . ASN B 1 295 ? 3.396 -0.883 -15.557 1.00 35.58 278 ASN B C 1
ATOM 4743 O O . ASN B 1 295 ? 4.143 -1.611 -16.193 1.00 35.60 278 ASN B O 1
ATOM 4748 N N . VAL B 1 296 ? 2.851 0.211 -16.068 1.00 35.05 279 VAL B N 1
ATOM 4749 C CA . VAL B 1 296 ? 3.123 0.658 -17.430 1.00 34.53 279 VAL B CA 1
ATOM 4750 C C . VAL B 1 296 ? 4.543 1.188 -17.585 1.00 34.38 279 VAL B C 1
ATOM 4751 O O . VAL B 1 296 ? 4.981 2.050 -16.816 1.00 34.38 279 VAL B O 1
ATOM 4755 N N . ARG B 1 297 ? 5.248 0.684 -18.595 1.00 34.80 280 ARG B N 1
ATOM 4756 C CA . ARG B 1 297 ? 6.613 1.127 -18.913 1.00 35.36 280 ARG B CA 1
ATOM 4757 C C . ARG B 1 297 ? 6.556 2.223 -19.971 1.00 35.23 280 ARG B C 1
ATOM 4758 O O . ARG B 1 297 ? 5.637 2.229 -20.797 1.00 35.48 280 ARG B O 1
ATOM 4766 N N . GLU B 1 298 ? 7.506 3.160 -19.928 1.00 34.26 281 GLU B N 1
ATOM 4767 C CA . GLU B 1 298 ? 7.528 4.311 -20.828 1.00 34.38 281 GLU B CA 1
ATOM 4768 C C . GLU B 1 298 ? 8.844 4.358 -21.565 1.00 34.26 281 GLU B C 1
ATOM 4769 O O . GLU B 1 298 ? 9.878 3.990 -21.005 1.00 32.13 281 GLU B O 1
ATOM 4775 N N . PHE B 1 299 ? 8.800 4.857 -22.799 1.00 33.85 282 PHE B N 1
ATOM 4776 C CA . PHE B 1 299 ? 9.997 4.978 -23.619 1.00 35.05 282 PHE B CA 1
ATOM 4777 C C . PHE B 1 299 ? 9.968 6.400 -24.124 1.00 36.14 282 PHE B C 1
ATOM 4778 O O . PHE B 1 299 ? 9.200 6.716 -25.045 1.00 36.31 282 PHE B O 1
ATOM 4786 N N . PRO B 1 300 ? 10.732 7.293 -23.453 1.00 37.47 283 PRO B N 1
ATOM 4787 C CA . PRO B 1 300 ? 10.740 8.706 -23.824 1.00 38.32 283 PRO B CA 1
ATOM 4788 C C . PRO B 1 300 ? 11.139 8.905 -25.294 1.00 39.43 283 PRO B C 1
ATOM 4789 O O . PRO B 1 300 ? 11.997 8.184 -25.803 1.00 38.92 283 PRO B O 1
ATOM 4793 N N . VAL B 1 301 ? 10.507 9.856 -25.976 1.00 40.90 284 VAL B N 1
ATOM 4794 C CA . VAL B 1 301 ? 10.997 10.219 -27.308 1.00 42.83 284 VAL B CA 1
ATOM 4795 C C . VAL B 1 301 ? 11.785 11.539 -27.307 1.00 44.43 284 VAL B C 1
ATOM 4796 O O . VAL B 1 301 ? 11.359 12.529 -26.743 1.00 43.82 284 VAL B O 1
ATOM 4800 N N . GLN B 1 302 ? 12.965 11.510 -27.909 1.00 47.42 285 GLN B N 1
ATOM 4801 C CA . GLN B 1 302 ? 13.821 12.673 -28.026 1.00 50.54 285 GLN B CA 1
ATOM 4802 C C . GLN B 1 302 ? 13.184 13.672 -28.967 1.00 52.47 285 GLN B C 1
ATOM 4803 O O . GLN B 1 302 ? 13.048 13.415 -30.159 1.00 52.46 285 GLN B O 1
ATOM 4809 N N . LYS B 1 303 ? 12.782 14.812 -28.419 1.00 55.25 286 LYS B N 1
ATOM 4810 C CA . LYS B 1 303 ? 11.947 15.776 -29.131 1.00 57.90 286 LYS B CA 1
ATOM 4811 C C . LYS B 1 303 ? 12.594 16.311 -30.405 1.00 59.41 286 LYS B C 1
ATOM 4812 O O . LYS B 1 303 ? 13.812 16.248 -30.577 1.00 59.49 286 LYS B O 1
ATOM 4818 N N . LEU B 1 304 ? 11.751 16.814 -31.299 1.00 61.63 287 LEU B N 1
ATOM 4819 C CA . LEU B 1 304 ? 12.191 17.440 -32.541 1.00 63.71 287 LEU B CA 1
ATOM 4820 C C . LEU B 1 304 ? 11.688 18.866 -32.593 1.00 65.39 287 LEU B C 1
ATOM 4821 O O . LEU B 1 304 ? 10.472 19.103 -32.494 1.00 65.88 287 LEU B O 1
ATOM 4826 N N . ALA B 1 305 ? 12.623 19.806 -32.733 1.00 67.31 288 ALA B N 1
ATOM 4827 C CA . ALA B 1 305 ? 12.297 21.197 -33.055 1.00 69.18 288 ALA B CA 1
ATOM 4828 C C . ALA B 1 305 ? 11.603 21.195 -34.423 1.00 70.37 288 ALA B C 1
ATOM 4829 O O . ALA B 1 305 ? 12.127 20.576 -35.360 1.00 70.52 288 ALA B O 1
ATOM 4831 N N . PRO B 1 306 ? 10.425 21.866 -34.540 1.00 71.58 289 PRO B N 1
ATOM 4832 C CA . PRO B 1 306 ? 9.674 21.888 -35.816 1.00 72.49 289 PRO B CA 1
ATOM 4833 C C . PRO B 1 306 ? 10.550 22.251 -37.030 1.00 73.23 289 PRO B C 1
ATOM 4834 O O . PRO B 1 306 ? 10.183 21.930 -38.165 1.00 73.50 289 PRO B O 1
ATOM 4838 N N . GLU B 1 307 ? 11.693 22.898 -36.770 1.00 73.87 290 GLU B N 1
ATOM 4839 C CA . GLU B 1 307 ? 12.731 23.191 -37.775 1.00 74.43 290 GLU B CA 1
ATOM 4840 C C . GLU B 1 307 ? 13.087 21.958 -38.633 1.00 74.39 290 GLU B C 1
ATOM 4841 O O . GLU B 1 307 ? 13.266 22.073 -39.848 1.00 74.63 290 GLU B O 1
ATOM 4847 N N . GLN B 1 308 ? 13.180 20.787 -37.999 1.00 74.29 291 GLN B N 1
ATOM 4848 C CA . GLN B 1 308 ? 13.542 19.533 -38.690 1.00 73.89 291 GLN B CA 1
ATOM 4849 C C . GLN B 1 308 ? 12.342 18.595 -38.918 1.00 73.33 291 GLN B C 1
ATOM 4850 O O . GLN B 1 308 ? 12.510 17.439 -39.311 1.00 73.65 291 GLN B O 1
ATOM 4856 N N . MET B 1 309 ? 11.142 19.115 -38.677 1.00 72.47 292 MET B N 1
ATOM 4857 C CA . MET B 1 309 ? 9.890 18.391 -38.844 1.00 71.84 292 MET B CA 1
ATOM 4858 C C . MET B 1 309 ? 9.397 18.509 -40.286 1.00 71.54 292 MET B C 1
ATOM 4859 O O . MET B 1 309 ? 8.538 19.356 -40.577 1.00 71.82 292 MET B O 1
ATOM 4864 N N . VAL B 1 310 ? 9.915 17.677 -41.193 1.00 70.55 293 VAL B N 1
ATOM 4865 C CA . VAL B 1 310 ? 9.510 17.779 -42.605 1.00 69.27 293 VAL B CA 1
ATOM 4866 C C . VAL B 1 310 ? 8.053 17.337 -42.843 1.00 68.32 293 VAL B C 1
ATOM 4867 O O . VAL B 1 310 ? 7.259 18.122 -43.356 1.00 68.49 293 VAL B O 1
ATOM 4871 N N . ASP B 1 311 ? 7.697 16.105 -42.466 1.00 66.95 294 ASP B N 1
ATOM 4872 C CA . ASP B 1 311 ? 6.273 15.700 -42.429 1.00 65.38 294 ASP B CA 1
ATOM 4873 C C . ASP B 1 311 ? 5.914 14.836 -41.214 1.00 63.58 294 ASP B C 1
ATOM 4874 O O . ASP B 1 311 ? 6.656 13.923 -40.858 1.00 63.58 294 ASP B O 1
ATOM 4879 N N . THR B 1 312 ? 4.782 15.141 -40.579 1.00 61.29 295 THR B N 1
ATOM 4880 C CA . THR B 1 312 ? 4.218 14.297 -39.524 1.00 59.19 295 THR B CA 1
ATOM 4881 C C . THR B 1 312 ? 3.561 13.056 -40.144 1.00 57.02 295 THR B C 1
ATOM 4882 O O . THR B 1 312 ? 3.280 12.079 -39.432 1.00 56.47 295 THR B O 1
ATOM 4886 N N . ASN B 1 313 ? 3.346 13.091 -41.465 1.00 53.87 296 ASN B N 1
ATOM 4887 C CA . ASN B 1 313 ? 2.612 12.028 -42.164 1.00 51.35 296 ASN B CA 1
ATOM 4888 C C . ASN B 1 313 ? 3.222 10.628 -42.029 1.00 48.98 296 ASN B C 1
ATOM 4889 O O . ASN B 1 313 ? 4.367 10.398 -42.421 1.00 48.38 296 ASN B O 1
ATOM 4894 N N . GLY B 1 314 ? 2.451 9.709 -41.459 1.00 46.29 297 GLY B N 1
ATOM 4895 C CA . GLY B 1 314 ? 2.865 8.307 -41.340 1.00 43.09 297 GLY B CA 1
ATOM 4896 C C . GLY B 1 314 ? 3.862 7.973 -40.232 1.00 41.14 297 GLY B C 1
ATOM 4897 O O . GLY B 1 314 ? 4.400 6.869 -40.209 1.00 41.17 297 GLY B O 1
ATOM 4898 N N . ALA B 1 315 ? 4.103 8.900 -39.305 1.00 38.34 298 ALA B N 1
ATOM 4899 C CA . ALA B 1 315 ? 5.036 8.645 -38.190 1.00 36.26 298 ALA B CA 1
ATOM 4900 C C . ALA B 1 315 ? 4.666 7.403 -37.374 1.00 34.32 298 ALA B C 1
ATOM 4901 O O . ALA B 1 315 ? 5.540 6.616 -37.032 1.00 33.96 298 ALA B O 1
ATOM 4903 N N . GLY B 1 316 ? 3.375 7.234 -37.081 1.00 32.37 299 GLY B N 1
ATOM 4904 C CA . GLY B 1 316 ? 2.901 6.088 -36.333 1.00 31.51 299 GLY B CA 1
ATOM 4905 C C . GLY B 1 316 ? 3.019 4.783 -37.103 1.00 31.31 299 GLY B C 1
ATOM 4906 O O . GLY B 1 316 ? 3.268 3.719 -36.510 1.00 30.63 299 GLY B O 1
ATOM 4907 N N . ASP B 1 317 ? 2.855 4.862 -38.428 1.00 31.26 300 ASP B N 1
ATOM 4908 C CA . ASP B 1 317 ? 3.021 3.698 -39.300 1.00 30.43 300 ASP B CA 1
ATOM 4909 C C . ASP B 1 317 ? 4.509 3.350 -39.375 1.00 29.76 300 ASP B C 1
ATOM 4910 O O . ASP B 1 317 ? 4.876 2.171 -39.347 1.00 29.62 300 ASP B O 1
ATOM 4915 N N . ALA B 1 318 ? 5.368 4.364 -39.451 1.00 28.92 301 ALA B N 1
ATOM 4916 C CA . ALA B 1 318 ? 6.808 4.117 -39.377 1.00 29.24 301 ALA B CA 1
ATOM 4917 C C . ALA B 1 318 ? 7.169 3.466 -38.036 1.00 28.90 301 ALA B C 1
ATOM 4918 O O . ALA B 1 318 ? 8.021 2.568 -37.975 1.00 29.97 301 ALA B O 1
ATOM 4920 N N . PHE B 1 319 ? 6.511 3.907 -36.961 1.00 28.44 302 PHE B N 1
ATOM 4921 C CA . PHE B 1 319 ? 6.811 3.349 -35.644 1.00 27.42 302 PHE B CA 1
ATOM 4922 C C . PHE B 1 319 ? 6.608 1.831 -35.661 1.00 27.08 302 PHE B C 1
ATOM 4923 O O . PHE B 1 319 ? 7.495 1.081 -35.239 1.00 27.00 302 PHE B O 1
ATOM 4931 N N . VAL B 1 320 ? 5.450 1.388 -36.158 1.00 25.85 303 VAL B N 1
ATOM 4932 C CA . VAL B 1 320 ? 5.160 -0.031 -36.259 1.00 25.17 303 VAL B CA 1
ATOM 4933 C C . VAL B 1 320 ? 6.193 -0.747 -37.155 1.00 25.78 303 VAL B C 1
ATOM 4934 O O . VAL B 1 320 ? 6.556 -1.893 -36.874 1.00 26.48 303 VAL B O 1
ATOM 4938 N N . GLY B 1 321 ? 6.651 -0.061 -38.213 1.00 26.60 304 GLY B N 1
ATOM 4939 C CA . GLY B 1 321 ? 7.629 -0.614 -39.164 1.00 27.23 304 GLY B CA 1
ATOM 4940 C C . GLY B 1 321 ? 8.910 -0.965 -38.439 1.00 27.47 304 GLY B C 1
ATOM 4941 O O . GLY B 1 321 ? 9.404 -2.071 -38.575 1.00 28.42 304 GLY B O 1
ATOM 4942 N N . GLY B 1 322 ? 9.408 -0.035 -37.626 1.00 28.37 305 GLY B N 1
ATOM 4943 C CA . GLY B 1 322 ? 10.638 -0.254 -36.828 1.00 28.62 305 GLY B CA 1
ATOM 4944 C C . GLY B 1 322 ? 10.465 -1.352 -35.794 1.00 29.00 305 GLY B C 1
ATOM 4945 O O . GLY B 1 322 ? 11.320 -2.229 -35.656 1.00 28.51 305 GLY B O 1
ATOM 4946 N N . PHE B 1 323 ? 9.318 -1.333 -35.105 1.00 28.74 306 PHE B N 1
ATOM 4947 C CA . PHE B 1 323 ? 8.954 -2.381 -34.185 1.00 28.66 306 PHE B CA 1
ATOM 4948 C C . PHE B 1 323 ? 9.002 -3.751 -34.888 1.00 29.34 306 PHE B C 1
ATOM 4949 O O . PHE B 1 323 ? 9.590 -4.716 -34.371 1.00 29.04 306 PHE B O 1
ATOM 4957 N N . LEU B 1 324 ? 8.404 -3.839 -36.079 1.00 29.85 307 LEU B N 1
ATOM 4958 C CA . LEU B 1 324 ? 8.290 -5.137 -36.754 1.00 29.71 307 LEU B CA 1
ATOM 4959 C C . LEU B 1 324 ? 9.627 -5.642 -37.285 1.00 30.21 307 LEU B C 1
ATOM 4960 O O . LEU B 1 324 ? 9.849 -6.853 -37.321 1.00 31.05 307 LEU B O 1
ATOM 4965 N N . ALA B 1 325 ? 10.496 -4.727 -37.704 1.00 30.15 308 ALA B N 1
ATOM 4966 C CA . ALA B 1 325 ? 11.824 -5.074 -38.177 1.00 31.79 308 ALA B CA 1
ATOM 4967 C C . ALA B 1 325 ? 12.635 -5.790 -37.077 1.00 32.22 308 ALA B C 1
ATOM 4968 O O . ALA B 1 325 ? 13.404 -6.739 -37.356 1.00 32.35 308 ALA B O 1
ATOM 4970 N N . GLN B 1 326 ? 12.440 -5.358 -35.832 1.00 32.73 309 GLN B N 1
ATOM 4971 C CA . GLN B 1 326 ? 13.159 -5.941 -34.706 1.00 33.05 309 GLN B CA 1
ATOM 4972 C C . GLN B 1 326 ? 12.481 -7.182 -34.224 1.00 32.90 309 GLN B C 1
ATOM 4973 O O . GLN B 1 326 ? 13.155 -8.158 -33.916 1.00 34.20 309 GLN B O 1
ATOM 4979 N N . LEU B 1 327 ? 11.147 -7.174 -34.218 1.00 32.89 310 LEU B N 1
ATOM 4980 C CA . LEU B 1 327 ? 10.370 -8.347 -33.833 1.00 32.52 310 LEU B CA 1
ATOM 4981 C C . LEU B 1 327 ? 10.700 -9.599 -34.671 1.00 33.35 310 LEU B C 1
ATOM 4982 O O . LEU B 1 327 ? 10.799 -10.705 -34.132 1.00 33.20 310 LEU B O 1
ATOM 4987 N N . LEU B 1 328 ? 10.864 -9.408 -35.980 1.00 33.67 311 LEU B N 1
ATOM 4988 C CA . LEU B 1 328 ? 11.182 -10.501 -36.915 1.00 35.25 311 LEU B CA 1
ATOM 4989 C C . LEU B 1 328 ? 12.606 -11.043 -36.684 1.00 36.01 311 LEU B C 1
ATOM 4990 O O . LEU B 1 328 ? 12.932 -12.153 -37.088 1.00 36.07 311 LEU B O 1
ATOM 4995 N N . GLN B 1 329 ? 13.447 -10.248 -36.038 1.00 37.06 312 GLN B N 1
ATOM 4996 C CA . GLN B 1 329 ? 14.795 -10.704 -35.694 1.00 38.25 312 GLN B CA 1
ATOM 4997 C C . GLN B 1 329 ? 14.881 -11.142 -34.236 1.00 38.81 312 GLN B C 1
ATOM 4998 O O . GLN B 1 329 ? 15.964 -11.170 -33.666 1.00 39.70 312 GLN B O 1
ATOM 5004 N N . SER B 1 330 ? 13.734 -11.463 -33.638 1.00 39.43 313 SER B N 1
ATOM 5005 C CA . SER B 1 330 ? 13.649 -11.986 -32.265 1.00 40.12 313 SER B CA 1
ATOM 5006 C C . SER B 1 330 ? 14.231 -11.102 -31.170 1.00 40.64 313 SER B C 1
ATOM 5007 O O . SER B 1 330 ? 14.639 -11.608 -30.115 1.00 41.37 313 SER B O 1
ATOM 5010 N N . ARG B 1 331 ? 14.258 -9.787 -31.397 1.00 40.27 314 ARG B N 1
ATOM 5011 C CA . ARG B 1 331 ? 14.736 -8.858 -30.392 1.00 39.82 314 ARG B CA 1
ATOM 5012 C C . ARG B 1 331 ? 13.699 -8.735 -29.266 1.00 39.47 314 ARG B C 1
ATOM 5013 O O . ARG B 1 331 ? 12.553 -9.099 -29.464 1.00 39.28 314 ARG B O 1
ATOM 5021 N N . THR B 1 332 ? 14.106 -8.264 -28.085 1.00 39.10 315 THR B N 1
ATOM 5022 C CA . THR B 1 332 ? 13.151 -8.004 -26.988 1.00 39.42 315 THR B CA 1
ATOM 5023 C C . THR B 1 332 ? 12.300 -6.779 -27.303 1.00 38.64 315 THR B C 1
ATOM 5024 O O . THR B 1 332 ? 12.628 -5.998 -28.206 1.00 38.24 315 THR B O 1
ATOM 5028 N N . VAL B 1 333 ? 11.232 -6.614 -26.527 1.00 39.36 316 VAL B N 1
ATOM 5029 C CA . VAL B 1 333 ? 10.187 -5.601 -26.771 1.00 39.43 316 VAL B CA 1
ATOM 5030 C C . VAL B 1 333 ? 10.706 -4.183 -26.608 1.00 39.42 316 VAL B C 1
ATOM 5031 O O . VAL B 1 333 ? 10.251 -3.284 -27.295 1.00 40.20 316 VAL B O 1
ATOM 5035 N N . ASP B 1 334 ? 11.664 -3.984 -25.701 1.00 39.38 317 ASP B N 1
ATOM 5036 C CA . ASP B 1 334 ? 12.297 -2.674 -25.534 1.00 38.65 317 ASP B CA 1
ATOM 5037 C C . ASP B 1 334 ? 13.101 -2.265 -26.778 1.00 37.19 317 ASP B C 1
ATOM 5038 O O . ASP B 1 334 ? 13.082 -1.102 -27.154 1.00 37.30 317 ASP B O 1
ATOM 5043 N N . VAL B 1 335 ? 13.804 -3.215 -27.397 1.00 35.99 318 VAL B N 1
ATOM 5044 C CA . VAL B 1 335 ? 14.556 -2.965 -28.648 1.00 34.52 318 VAL B CA 1
ATOM 5045 C C . VAL B 1 335 ? 13.582 -2.698 -29.849 1.00 33.95 318 VAL B C 1
ATOM 5046 O O . VAL B 1 335 ? 13.824 -1.828 -30.702 1.00 34.57 318 VAL B O 1
ATOM 5050 N N . CYS B 1 336 ? 12.476 -3.432 -29.884 1.00 32.83 319 CYS B N 1
ATOM 5051 C CA . CYS B 1 336 ? 11.449 -3.237 -30.905 1.00 31.87 319 CYS B CA 1
ATOM 5052 C C . CYS B 1 336 ? 10.879 -1.824 -30.809 1.00 30.93 319 CYS B C 1
ATOM 5053 O O . CYS B 1 336 ? 10.838 -1.082 -31.808 1.00 29.82 319 CYS B O 1
ATOM 5056 N N . ILE B 1 337 ? 10.497 -1.428 -29.593 1.00 30.66 320 ILE B N 1
ATOM 5057 C CA . ILE B 1 337 ? 9.948 -0.074 -29.379 1.00 30.36 320 ILE B CA 1
ATOM 5058 C C . ILE B 1 337 ? 10.962 1.018 -29.678 1.00 30.87 320 ILE B C 1
ATOM 5059 O O . ILE B 1 337 ? 10.658 2.003 -30.376 1.00 30.43 320 ILE B O 1
ATOM 5064 N N . LYS B 1 338 ? 12.180 0.834 -29.196 1.00 32.77 321 LYS B N 1
ATOM 5065 C CA . LYS B 1 338 ? 13.249 1.815 -29.460 1.00 33.58 321 LYS B CA 1
ATOM 5066 C C . LYS B 1 338 ? 13.532 1.949 -30.953 1.00 32.92 321 LYS B C 1
ATOM 5067 O O . LYS B 1 338 ? 13.784 3.052 -31.430 1.00 32.76 321 LYS B O 1
ATOM 5073 N N . CYS B 1 339 ? 13.471 0.839 -31.694 1.00 33.13 322 CYS B N 1
ATOM 5074 C CA . CYS B 1 339 ? 13.621 0.915 -33.157 1.00 33.15 322 CYS B CA 1
ATOM 5075 C C . CYS B 1 339 ? 12.452 1.648 -33.796 1.00 32.70 322 CYS B C 1
ATOM 5076 O O . CYS B 1 339 ? 12.641 2.436 -34.701 1.00 31.89 322 CYS B O 1
ATOM 5079 N N . GLY B 1 340 ? 11.238 1.392 -33.308 1.00 32.96 323 GLY B N 1
ATOM 5080 C CA . GLY B 1 340 ? 10.064 2.110 -33.797 1.00 33.54 323 GLY B CA 1
ATOM 5081 C C . GLY B 1 340 ? 10.148 3.623 -33.651 1.00 34.24 323 GLY B C 1
ATOM 5082 O O . GLY B 1 340 ? 9.789 4.364 -34.573 1.00 34.29 323 GLY B O 1
ATOM 5083 N N . ILE B 1 341 ? 10.609 4.074 -32.479 1.00 34.69 324 ILE B N 1
ATOM 5084 C CA . ILE B 1 341 ? 10.853 5.491 -32.185 1.00 35.08 324 ILE B CA 1
ATOM 5085 C C . ILE B 1 341 ? 11.919 6.080 -33.102 1.00 35.61 324 ILE B C 1
ATOM 5086 O O . ILE B 1 341 ? 11.732 7.158 -33.678 1.00 35.68 324 ILE B O 1
ATOM 5091 N N . TRP B 1 342 ? 13.037 5.371 -33.222 1.00 36.29 325 TRP B N 1
ATOM 5092 C CA . TRP B 1 342 ? 14.087 5.743 -34.170 1.00 37.01 325 TRP B CA 1
ATOM 5093 C C . TRP B 1 342 ? 13.539 5.883 -35.598 1.00 36.73 325 TRP B C 1
ATOM 5094 O O . TRP B 1 342 ? 13.769 6.906 -36.253 1.00 36.92 325 TRP B O 1
ATOM 5105 N N . ALA B 1 343 ? 12.816 4.864 -36.072 1.00 36.43 326 ALA B N 1
ATOM 5106 C CA . ALA B 1 343 ? 12.242 4.866 -37.432 1.00 37.20 326 ALA B CA 1
ATOM 5107 C C . ALA B 1 343 ? 11.242 6.006 -37.652 1.00 37.33 326 ALA B C 1
ATOM 5108 O O . ALA B 1 343 ? 11.318 6.704 -38.662 1.00 37.14 326 ALA B O 1
ATOM 5110 N N . ALA B 1 344 ? 10.326 6.203 -36.705 1.00 37.96 327 ALA B N 1
ATOM 5111 C CA . ALA B 1 344 ? 9.412 7.356 -36.739 1.00 38.99 327 ALA B CA 1
ATOM 5112 C C . ALA B 1 344 ? 10.141 8.713 -36.858 1.00 40.52 327 ALA B C 1
ATOM 5113 O O . ALA B 1 344 ? 9.741 9.572 -37.652 1.00 39.76 327 ALA B O 1
ATOM 5115 N N . ARG B 1 345 ? 11.222 8.882 -36.097 1.00 41.97 328 ARG B N 1
ATOM 5116 C CA . ARG B 1 345 ? 12.016 10.121 -36.117 1.00 43.70 328 ARG B CA 1
ATOM 5117 C C . ARG B 1 345 ? 12.775 10.369 -37.424 1.00 44.51 328 ARG B C 1
ATOM 5118 O O . ARG B 1 345 ? 12.904 11.529 -37.858 1.00 44.55 328 ARG B O 1
ATOM 5126 N N . GLU B 1 346 ? 13.277 9.297 -38.036 1.00 45.45 329 GLU B N 1
ATOM 5127 C CA . GLU B 1 346 ? 13.842 9.356 -39.395 1.00 47.25 329 GLU B CA 1
ATOM 5128 C C . GLU B 1 346 ? 12.844 9.841 -40.431 1.00 47.78 329 GLU B C 1
ATOM 5129 O O . GLU B 1 346 ? 13.147 10.758 -41.205 1.00 48.45 329 GLU B O 1
ATOM 5135 N N . ILE B 1 347 ? 11.670 9.212 -40.443 1.00 48.13 330 ILE B N 1
ATOM 5136 C CA . ILE B 1 347 ? 10.602 9.543 -41.385 1.00 48.81 330 ILE B CA 1
ATOM 5137 C C . ILE B 1 347 ? 10.074 10.963 -41.214 1.00 49.44 330 ILE B C 1
ATOM 5138 O O . ILE B 1 347 ? 9.795 11.639 -42.205 1.00 49.33 330 ILE B O 1
ATOM 5143 N N . ILE B 1 348 ? 9.950 11.415 -39.968 1.00 50.49 331 ILE B N 1
ATOM 5144 C CA . ILE B 1 348 ? 9.530 12.793 -39.695 1.00 51.34 331 ILE B CA 1
ATOM 5145 C C . ILE B 1 348 ? 10.562 13.770 -40.268 1.00 53.00 331 ILE B C 1
ATOM 5146 O O . ILE B 1 348 ? 10.196 14.802 -40.856 1.00 52.81 331 ILE B O 1
ATOM 5151 N N . GLN B 1 349 ? 11.840 13.421 -40.113 1.00 54.79 332 GLN B N 1
ATOM 5152 C CA . GLN B 1 349 ? 12.935 14.216 -40.655 1.00 57.17 332 GLN B CA 1
ATOM 5153 C C . GLN B 1 349 ? 12.950 14.161 -42.160 1.00 58.28 332 GLN B C 1
ATOM 5154 O O . GLN B 1 349 ? 12.408 15.021 -42.840 1.00 59.09 332 GLN B O 1
ATOM 5160 N N . ARG B 1 350 ? 13.572 13.113 -42.670 1.00 59.33 333 ARG B N 1
ATOM 5161 C CA . ARG B 1 350 ? 14.021 13.096 -44.035 1.00 60.25 333 ARG B CA 1
ATOM 5162 C C . ARG B 1 350 ? 12.944 12.675 -45.040 1.00 60.34 333 ARG B C 1
ATOM 5163 O O . ARG B 1 350 ? 13.250 12.385 -46.203 1.00 60.70 333 ARG B O 1
ATOM 5171 N N . SER B 1 351 ? 11.687 12.666 -44.585 1.00 60.18 334 SER B N 1
ATOM 5172 C CA . SER B 1 351 ? 10.520 12.356 -45.425 1.00 59.71 334 SER B CA 1
ATOM 5173 C C . SER B 1 351 ? 10.697 11.045 -46.248 1.00 58.81 334 SER B C 1
ATOM 5174 O O . SER B 1 351 ? 11.152 10.022 -45.714 1.00 59.16 334 SER B O 1
ATOM 5177 N N . GLY B 1 352 ? 10.349 11.088 -47.538 1.00 57.32 335 GLY B N 1
ATOM 5178 C CA . GLY B 1 352 ? 10.424 9.919 -48.422 1.00 54.41 335 GLY B CA 1
ATOM 5179 C C . GLY B 1 352 ? 11.822 9.549 -48.888 1.00 52.15 335 GLY B C 1
ATOM 5180 O O . GLY B 1 352 ? 12.030 8.454 -49.409 1.00 52.90 335 GLY B O 1
ATOM 5181 N N . CYS B 1 353 ? 12.786 10.449 -48.704 1.00 52.42 336 CYS B N 1
ATOM 5182 C CA . CYS B 1 353 ? 14.157 10.156 -49.116 1.00 52.99 336 CYS B CA 1
ATOM 5183 C C . CYS B 1 353 ? 14.992 9.413 -48.073 1.00 53.65 336 CYS B C 1
ATOM 5184 O O . CYS B 1 353 ? 16.110 8.968 -48.386 1.00 53.71 336 CYS B O 1
ATOM 5187 N N . THR B 1 354 ? 14.480 9.278 -46.844 1.00 54.57 337 THR B N 1
ATOM 5188 C CA . THR B 1 354 ? 15.135 8.391 -45.867 1.00 58.91 337 THR B CA 1
ATOM 5189 C C . THR B 1 354 ? 15.290 6.994 -46.472 1.00 61.32 337 THR B C 1
ATOM 5190 O O . THR B 1 354 ? 16.250 6.279 -46.169 1.00 61.91 337 THR B O 1
ATOM 5194 N N . PHE B 1 355 ? 14.350 6.639 -47.354 1.00 64.33 338 PHE B N 1
ATOM 5195 C CA . PHE B 1 355 ? 14.389 5.374 -48.084 1.00 67.11 338 PHE B CA 1
ATOM 5196 C C . PHE B 1 355 ? 15.507 5.324 -49.139 1.00 68.42 338 PHE B C 1
ATOM 5197 O O . PHE B 1 355 ? 16.039 4.249 -49.425 1.00 68.90 338 PHE B O 1
ATOM 5205 N N . GLU B 1 356 ? 15.865 6.485 -49.694 1.00 69.97 339 GLU B N 1
ATOM 5206 C CA . GLU B 1 356 ? 16.981 6.593 -50.644 1.00 71.15 339 GLU B CA 1
ATOM 5207 C C . GLU B 1 356 ? 18.307 6.294 -49.941 1.00 71.74 339 GLU B C 1
ATOM 5208 O O . GLU B 1 356 ? 19.298 5.948 -50.593 1.00 72.14 339 GLU B O 1
ATOM 5214 N N . GLY B 1 357 ? 18.307 6.411 -48.609 1.00 72.19 340 GLY B N 1
ATOM 5215 C CA . GLY B 1 357 ? 19.483 6.110 -47.788 1.00 72.35 340 GLY B CA 1
ATOM 5216 C C . GLY B 1 357 ? 19.422 4.751 -47.107 1.00 72.54 340 GLY B C 1
ATOM 5217 O O . GLY B 1 357 ? 18.388 4.080 -47.121 1.00 72.31 340 GLY B O 1
ATOM 5218 N N . GLU B 1 358 ? 20.547 4.355 -46.513 1.00 72.63 341 GLU B N 1
ATOM 5219 C CA . GLU B 1 358 ? 20.662 3.117 -45.740 1.00 72.70 341 GLU B CA 1
ATOM 5220 C C . GLU B 1 358 ? 20.294 3.327 -44.271 1.00 72.25 341 GLU B C 1
ATOM 5221 O O . GLU B 1 358 ? 20.576 4.391 -43.709 1.00 72.17 341 GLU B O 1
ATOM 5227 N N . PRO B 1 359 ? 19.667 2.308 -43.642 1.00 71.82 342 PRO B N 1
ATOM 5228 C CA . PRO B 1 359 ? 19.275 2.435 -42.235 1.00 71.40 342 PRO B CA 1
ATOM 5229 C C . PRO B 1 359 ? 20.482 2.378 -41.303 1.00 71.08 342 PRO B C 1
ATOM 5230 O O . PRO B 1 359 ? 21.340 1.510 -41.463 1.00 71.05 342 PRO B O 1
ATOM 5234 N N . SER B 1 360 ? 20.542 3.302 -40.342 1.00 70.83 343 SER B N 1
ATOM 5235 C CA . SER B 1 360 ? 21.683 3.414 -39.420 1.00 70.29 343 SER B CA 1
ATOM 5236 C C . SER B 1 360 ? 21.377 3.003 -37.966 1.00 70.12 343 SER B C 1
ATOM 5237 O O . SER B 1 360 ? 22.162 3.295 -37.059 1.00 70.26 343 SER B O 1
ATOM 5240 N N . PHE B 1 361 ? 20.247 2.323 -37.750 1.00 69.73 344 PHE B N 1
ATOM 5241 C CA . PHE B 1 361 ? 19.869 1.839 -36.414 1.00 69.34 344 PHE B CA 1
ATOM 5242 C C . PHE B 1 361 ? 20.763 0.682 -35.987 1.00 69.06 344 PHE B C 1
ATOM 5243 O O . PHE B 1 361 ? 21.187 0.620 -34.834 1.00 69.22 344 PHE B O 1
ATOM 5251 N N . LEU C 1 21 ? 36.088 -44.338 -64.121 1.00 53.17 4 LEU C N 1
ATOM 5252 C CA . LEU C 1 21 ? 35.794 -44.048 -62.686 1.00 53.29 4 LEU C CA 1
ATOM 5253 C C . LEU C 1 21 ? 37.065 -43.860 -61.865 1.00 53.22 4 LEU C C 1
ATOM 5254 O O . LEU C 1 21 ? 38.074 -44.508 -62.124 1.00 53.66 4 LEU C O 1
ATOM 5259 N N . ARG C 1 22 ? 37.004 -42.965 -60.880 1.00 52.71 5 ARG C N 1
ATOM 5260 C CA . ARG C 1 22 ? 38.087 -42.782 -59.907 1.00 52.14 5 ARG C CA 1
ATOM 5261 C C . ARG C 1 22 ? 37.541 -42.268 -58.573 1.00 51.60 5 ARG C C 1
ATOM 5262 O O . ARG C 1 22 ? 36.353 -41.955 -58.460 1.00 51.95 5 ARG C O 1
ATOM 5270 N N . ASP C 1 23 ? 38.409 -42.190 -57.568 1.00 50.12 6 ASP C N 1
ATOM 5271 C CA . ASP C 1 23 ? 38.026 -41.722 -56.238 1.00 48.82 6 ASP C CA 1
ATOM 5272 C C . ASP C 1 23 ? 37.652 -40.255 -56.245 1.00 47.24 6 ASP C C 1
ATOM 5273 O O . ASP C 1 23 ? 38.382 -39.435 -56.796 1.00 46.91 6 ASP C O 1
ATOM 5278 N N . GLY C 1 24 ? 36.530 -39.938 -55.600 1.00 45.75 7 GLY C N 1
ATOM 5279 C CA . GLY C 1 24 ? 36.099 -38.565 -55.421 1.00 43.92 7 GLY C CA 1
ATOM 5280 C C . GLY C 1 24 ? 35.750 -37.768 -56.660 1.00 42.90 7 GLY C C 1
ATOM 5281 O O . GLY C 1 24 ? 36.040 -36.563 -56.715 1.00 42.88 7 GLY C O 1
ATOM 5282 N N . MET C 1 25 ? 35.117 -38.418 -57.642 1.00 41.55 8 MET C N 1
ATOM 5283 C CA . MET C 1 25 ? 34.617 -37.726 -58.834 1.00 40.87 8 MET C CA 1
ATOM 5284 C C . MET C 1 25 ? 33.479 -36.759 -58.480 1.00 39.28 8 MET C C 1
ATOM 5285 O O . MET C 1 25 ? 33.350 -35.685 -59.077 1.00 39.35 8 MET C O 1
ATOM 5290 N N . LEU C 1 26 ? 32.662 -37.168 -57.516 1.00 37.77 9 LEU C N 1
ATOM 5291 C CA . LEU C 1 26 ? 31.414 -36.495 -57.172 1.00 36.91 9 LEU C CA 1
ATOM 5292 C C . LEU C 1 26 ? 31.438 -36.030 -55.721 1.00 36.85 9 LEU C C 1
ATOM 5293 O O . LEU C 1 26 ? 31.647 -36.839 -54.801 1.00 36.86 9 LEU C O 1
ATOM 5298 N N . VAL C 1 27 ? 31.236 -34.726 -55.529 1.00 35.49 10 VAL C N 1
ATOM 5299 C CA . VAL C 1 27 ? 31.056 -34.148 -54.197 1.00 34.61 10 VAL C CA 1
ATOM 5300 C C . VAL C 1 27 ? 29.569 -33.777 -53.982 1.00 33.90 10 VAL C C 1
ATOM 5301 O O . VAL C 1 27 ? 28.957 -33.128 -54.831 1.00 33.27 10 VAL C O 1
ATOM 5305 N N . GLY C 1 28 ? 28.986 -34.244 -52.882 1.00 33.42 11 GLY C N 1
ATOM 5306 C CA . GLY C 1 28 ? 27.638 -33.816 -52.455 1.00 33.35 11 GLY C CA 1
ATOM 5307 C C . GLY C 1 28 ? 27.686 -32.970 -51.186 1.00 33.45 11 GLY C C 1
ATOM 5308 O O . GLY C 1 28 ? 28.499 -33.249 -50.294 1.00 33.48 11 GLY C O 1
ATOM 5309 N N . LEU C 1 29 ? 26.823 -31.947 -51.092 1.00 32.98 12 LEU C N 1
ATOM 5310 C CA . LEU C 1 29 ? 26.681 -31.150 -49.863 1.00 32.08 12 LEU C CA 1
ATOM 5311 C C . LEU C 1 29 ? 25.235 -31.244 -49.416 1.00 31.75 12 LEU C C 1
ATOM 5312 O O . LEU C 1 29 ? 24.328 -31.011 -50.204 1.00 31.16 12 LEU C O 1
ATOM 5317 N N . GLY C 1 30 ? 24.999 -31.576 -48.156 1.00 30.10 13 GLY C N 1
ATOM 5318 C CA . GLY C 1 30 ? 23.612 -31.657 -47.684 1.00 28.79 13 GLY C CA 1
ATOM 5319 C C . GLY C 1 30 ? 23.468 -31.812 -46.179 1.00 28.64 13 GLY C C 1
ATOM 5320 O O . GLY C 1 30 ? 24.429 -31.595 -45.433 1.00 27.66 13 GLY C O 1
ATOM 5321 N N . ASN C 1 31 ? 22.245 -32.139 -45.756 1.00 27.25 14 ASN C N 1
ATOM 5322 C CA . ASN C 1 31 ? 21.891 -32.306 -44.361 1.00 27.47 14 ASN C CA 1
ATOM 5323 C C . ASN C 1 31 ? 21.766 -33.805 -44.129 1.00 27.35 14 ASN C C 1
ATOM 5324 O O . ASN C 1 31 ? 20.864 -34.419 -44.674 1.00 27.83 14 ASN C O 1
ATOM 5329 N N . PRO C 1 32 ? 22.699 -34.396 -43.361 1.00 27.90 15 PRO C N 1
ATOM 5330 C CA . PRO C 1 32 ? 22.631 -35.815 -42.987 1.00 28.40 15 PRO C CA 1
ATOM 5331 C C . PRO C 1 32 ? 21.616 -35.979 -41.846 1.00 29.00 15 PRO C C 1
ATOM 5332 O O . PRO C 1 32 ? 21.843 -35.447 -40.755 1.00 29.54 15 PRO C O 1
ATOM 5336 N N . LEU C 1 33 ? 20.498 -36.647 -42.107 1.00 29.28 16 LEU C N 1
ATOM 5337 C CA . LEU C 1 33 ? 19.372 -36.670 -41.151 1.00 29.96 16 LEU C CA 1
ATOM 5338 C C . LEU C 1 33 ? 18.983 -38.118 -40.920 1.00 31.89 16 LEU C C 1
ATOM 5339 O O . LEU C 1 33 ? 19.066 -38.931 -41.856 1.00 32.50 16 LEU C O 1
ATOM 5344 N N . LEU C 1 34 ? 18.602 -38.457 -39.687 1.00 32.88 17 LEU C N 1
ATOM 5345 C CA . LEU C 1 34 ? 18.030 -39.771 -39.433 1.00 34.07 17 LEU C CA 1
ATOM 5346 C C . LEU C 1 34 ? 16.526 -39.657 -39.521 1.00 34.72 17 LEU C C 1
ATOM 5347 O O . LEU C 1 34 ? 15.918 -38.933 -38.757 1.00 34.07 17 LEU C O 1
ATOM 5352 N N . ASP C 1 35 ? 15.934 -40.346 -40.491 1.00 35.99 18 ASP C N 1
ATOM 5353 C CA . ASP C 1 35 ? 14.499 -40.371 -40.621 1.00 37.40 18 ASP C CA 1
ATOM 5354 C C . ASP C 1 35 ? 13.895 -41.191 -39.503 1.00 38.17 18 ASP C C 1
ATOM 5355 O O . ASP C 1 35 ? 14.379 -42.279 -39.183 1.00 38.46 18 ASP C O 1
ATOM 5360 N N . ILE C 1 36 ? 12.837 -40.648 -38.919 1.00 38.95 19 ILE C N 1
ATOM 5361 C CA . ILE C 1 36 ? 12.040 -41.338 -37.938 1.00 40.09 19 ILE C CA 1
ATOM 5362 C C . ILE C 1 36 ? 10.677 -41.510 -38.593 1.00 41.51 19 ILE C C 1
ATOM 5363 O O . ILE C 1 36 ? 9.900 -40.555 -38.672 1.00 41.43 19 ILE C O 1
ATOM 5368 N N . SER C 1 37 ? 10.389 -42.709 -39.095 1.00 43.45 20 SER C N 1
ATOM 5369 C CA . SER C 1 37 ? 9.184 -42.890 -39.941 1.00 45.53 20 SER C CA 1
ATOM 5370 C C . SER C 1 37 ? 8.139 -43.828 -39.364 1.00 46.38 20 SER C C 1
ATOM 5371 O O . SER C 1 37 ? 8.462 -44.934 -38.928 1.00 46.41 20 SER C O 1
ATOM 5374 N N . ALA C 1 38 ? 6.886 -43.370 -39.374 1.00 47.72 21 ALA C N 1
ATOM 5375 C CA . ALA C 1 38 ? 5.782 -44.078 -38.748 1.00 49.65 21 ALA C CA 1
ATOM 5376 C C . ALA C 1 38 ? 4.471 -43.850 -39.501 1.00 50.73 21 ALA C C 1
ATOM 5377 O O . ALA C 1 38 ? 4.262 -42.772 -40.093 1.00 51.50 21 ALA C O 1
ATOM 5379 N N . VAL C 1 39 ? 3.594 -44.855 -39.472 1.00 51.49 22 VAL C N 1
ATOM 5380 C CA . VAL C 1 39 ? 2.204 -44.686 -39.922 1.00 52.38 22 VAL C CA 1
ATOM 5381 C C . VAL C 1 39 ? 1.407 -44.030 -38.809 1.00 53.35 22 VAL C C 1
ATOM 5382 O O . VAL C 1 39 ? 1.417 -44.508 -37.675 1.00 52.99 22 VAL C O 1
ATOM 5386 N N . VAL C 1 40 ? 0.749 -42.913 -39.123 1.00 54.78 23 VAL C N 1
ATOM 5387 C CA . VAL C 1 40 ? -0.026 -42.164 -38.127 1.00 55.96 23 VAL C CA 1
ATOM 5388 C C . VAL C 1 40 ? -1.455 -41.861 -38.596 1.00 57.36 23 VAL C C 1
ATOM 5389 O O . VAL C 1 40 ? -1.801 -42.105 -39.750 1.00 57.80 23 VAL C O 1
ATOM 5393 N N . GLU C 1 41 ? -2.266 -41.325 -37.684 1.00 58.88 24 GLU C N 1
ATOM 5394 C CA . GLU C 1 41 ? -3.628 -40.891 -37.976 1.00 60.47 24 GLU C CA 1
ATOM 5395 C C . GLU C 1 41 ? -3.628 -39.401 -38.237 1.00 61.09 24 GLU C C 1
ATOM 5396 O O . GLU C 1 41 ? -2.806 -38.670 -37.669 1.00 61.25 24 GLU C O 1
ATOM 5402 N N . LYS C 1 42 ? -4.576 -38.947 -39.054 1.00 61.59 25 LYS C N 1
ATOM 5403 C CA . LYS C 1 42 ? -4.752 -37.518 -39.340 1.00 62.30 25 LYS C CA 1
ATOM 5404 C C . LYS C 1 42 ? -4.753 -36.631 -38.079 1.00 62.20 25 LYS C C 1
ATOM 5405 O O . LYS C 1 42 ? -4.303 -35.480 -38.121 1.00 62.20 25 LYS C O 1
ATOM 5411 N N . ASP C 1 43 ? -5.243 -37.162 -36.962 1.00 61.82 26 ASP C N 1
ATOM 5412 C CA . ASP C 1 43 ? -5.231 -36.412 -35.703 1.00 61.71 26 ASP C CA 1
ATOM 5413 C C . ASP C 1 43 ? -3.822 -36.074 -35.161 1.00 61.12 26 ASP C C 1
ATOM 5414 O O . ASP C 1 43 ? -3.646 -35.049 -34.503 1.00 61.50 26 ASP C O 1
ATOM 5419 N N . LEU C 1 44 ? -2.830 -36.922 -35.430 1.00 60.70 27 LEU C N 1
ATOM 5420 C CA . LEU C 1 44 ? -1.440 -36.603 -35.057 1.00 59.97 27 LEU C CA 1
ATOM 5421 C C . LEU C 1 44 ? -0.940 -35.372 -35.812 1.00 59.64 27 LEU C C 1
ATOM 5422 O O . LEU C 1 44 ? -0.370 -34.449 -35.208 1.00 59.21 27 LEU C O 1
ATOM 5427 N N . LEU C 1 45 ? -1.158 -35.376 -37.127 1.00 59.31 28 LEU C N 1
ATOM 5428 C CA . LEU C 1 45 ? -0.892 -34.210 -37.972 1.00 59.50 28 LEU C CA 1
ATOM 5429 C C . LEU C 1 45 ? -1.551 -32.967 -37.369 1.00 59.62 28 LEU C C 1
ATOM 5430 O O . LEU C 1 45 ? -0.880 -31.952 -37.140 1.00 59.45 28 LEU C O 1
ATOM 5435 N N . ASN C 1 46 ? -2.850 -33.079 -37.071 1.00 59.68 29 ASN C N 1
ATOM 5436 C CA . ASN C 1 46 ? -3.612 -32.005 -36.424 1.00 59.48 29 ASN C CA 1
ATOM 5437 C C . ASN C 1 46 ? -2.933 -31.475 -35.180 1.00 58.87 29 ASN C C 1
ATOM 5438 O O . ASN C 1 46 ? -2.768 -30.266 -35.048 1.00 58.98 29 ASN C O 1
ATOM 5443 N N . LYS C 1 47 ? -2.528 -32.386 -34.289 1.00 58.10 30 LYS C N 1
ATOM 5444 C CA . LYS C 1 47 ? -1.865 -32.031 -33.033 1.00 57.34 30 LYS C CA 1
ATOM 5445 C C . LYS C 1 47 ? -0.646 -31.121 -33.217 1.00 57.04 30 LYS C C 1
ATOM 5446 O O . LYS C 1 47 ? -0.426 -30.218 -32.411 1.00 56.77 30 LYS C O 1
ATOM 5452 N N . TYR C 1 48 ? 0.133 -31.348 -34.273 1.00 56.46 31 TYR C N 1
ATOM 5453 C CA . TYR C 1 48 ? 1.352 -30.562 -34.493 1.00 56.13 31 TYR C CA 1
ATOM 5454 C C . TYR C 1 48 ? 1.251 -29.526 -35.629 1.00 56.57 31 TYR C C 1
ATOM 5455 O O . TYR C 1 48 ? 2.254 -29.195 -36.276 1.00 56.39 31 TYR C O 1
ATOM 5464 N N . ASP C 1 49 ? 0.034 -29.017 -35.848 1.00 56.66 32 ASP C N 1
ATOM 5465 C CA . ASP C 1 49 ? -0.255 -28.018 -36.883 1.00 57.04 32 ASP C CA 1
ATOM 5466 C C . ASP C 1 49 ? 0.408 -28.370 -38.226 1.00 56.81 32 ASP C C 1
ATOM 5467 O O . ASP C 1 49 ? 0.965 -27.501 -38.888 1.00 56.50 32 ASP C O 1
ATOM 5472 N N . MET C 1 50 ? 0.352 -29.647 -38.612 1.00 56.68 33 MET C N 1
ATOM 5473 C CA . MET C 1 50 ? 1.007 -30.120 -39.835 1.00 56.68 33 MET C CA 1
ATOM 5474 C C . MET C 1 50 ? -0.011 -30.444 -40.907 1.00 57.17 33 MET C C 1
ATOM 5475 O O . MET C 1 50 ? -1.115 -30.909 -40.603 1.00 57.28 33 MET C O 1
ATOM 5480 N N . GLN C 1 51 ? 0.375 -30.218 -42.159 1.00 57.58 34 GLN C N 1
ATOM 5481 C CA . GLN C 1 51 ? -0.507 -30.472 -43.299 1.00 58.32 34 GLN C CA 1
ATOM 5482 C C . GLN C 1 51 ? -0.219 -31.815 -43.954 1.00 58.10 34 GLN C C 1
ATOM 5483 O O . GLN C 1 51 ? 0.952 -32.196 -44.099 1.00 58.37 34 GLN C O 1
ATOM 5489 N N . PRO C 1 52 ? -1.282 -32.535 -44.372 1.00 57.95 35 PRO C N 1
ATOM 5490 C CA . PRO C 1 52 ? -1.087 -33.724 -45.215 1.00 57.42 35 PRO C CA 1
ATOM 5491 C C . PRO C 1 52 ? -0.157 -33.479 -46.417 1.00 56.82 35 PRO C C 1
ATOM 5492 O O . PRO C 1 52 ? -0.087 -32.368 -46.951 1.00 57.00 35 PRO C O 1
ATOM 5496 N N . ASN C 1 53 ? 0.580 -34.508 -46.806 1.00 56.03 36 ASN C N 1
ATOM 5497 C CA . ASN C 1 53 ? 1.449 -34.434 -47.965 1.00 55.07 36 ASN C CA 1
ATOM 5498 C C . ASN C 1 53 ? 2.221 -33.122 -48.071 1.00 54.19 36 ASN C C 1
ATOM 5499 O O . ASN C 1 53 ? 1.958 -32.304 -48.960 1.00 54.46 36 ASN C O 1
ATOM 5504 N N . ASN C 1 54 ? 3.172 -32.918 -47.158 1.00 52.53 37 ASN C N 1
ATOM 5505 C CA . ASN C 1 54 ? 3.948 -31.669 -47.101 1.00 50.81 37 ASN C CA 1
ATOM 5506 C C . ASN C 1 54 ? 5.389 -31.886 -46.580 1.00 49.15 37 ASN C C 1
ATOM 5507 O O . ASN C 1 54 ? 5.708 -32.952 -46.050 1.00 48.85 37 ASN C O 1
ATOM 5512 N N . ALA C 1 55 ? 6.250 -30.882 -46.736 1.00 46.72 38 ALA C N 1
ATOM 5513 C CA . ALA C 1 55 ? 7.569 -30.894 -46.109 1.00 44.58 38 ALA C CA 1
ATOM 5514 C C . ALA C 1 55 ? 7.851 -29.540 -45.450 1.00 43.34 38 ALA C C 1
ATOM 5515 O O . ALA C 1 55 ? 7.801 -28.499 -46.119 1.00 43.40 38 ALA C O 1
ATOM 5517 N N . ILE C 1 56 ? 8.123 -29.571 -44.141 1.00 40.97 39 ILE C N 1
ATOM 5518 C CA . ILE C 1 56 ? 8.391 -28.369 -43.342 1.00 39.26 39 ILE C CA 1
ATOM 5519 C C . ILE C 1 56 ? 9.684 -28.479 -42.526 1.00 38.32 39 ILE C C 1
ATOM 5520 O O . ILE C 1 56 ? 10.286 -29.560 -42.375 1.00 35.79 39 ILE C O 1
ATOM 5525 N N . LEU C 1 57 ? 10.116 -27.329 -42.028 1.00 37.90 40 LEU C N 1
ATOM 5526 C CA . LEU C 1 57 ? 11.206 -27.249 -41.082 1.00 37.30 40 LEU C CA 1
ATOM 5527 C C . LEU C 1 57 ? 10.578 -27.200 -39.681 1.00 38.74 40 LEU C C 1
ATOM 5528 O O . LEU C 1 57 ? 9.588 -26.495 -39.477 1.00 38.02 40 LEU C O 1
ATOM 5533 N N . ALA C 1 58 ? 11.142 -27.955 -38.736 1.00 39.43 41 ALA C N 1
ATOM 5534 C CA . ALA C 1 58 ? 10.636 -27.984 -37.355 1.00 40.94 41 ALA C CA 1
ATOM 5535 C C . ALA C 1 58 ? 10.820 -26.633 -36.636 1.00 42.16 41 ALA C C 1
ATOM 5536 O O . ALA C 1 58 ? 11.842 -25.962 -36.811 1.00 41.98 41 ALA C O 1
ATOM 5538 N N . GLU C 1 59 ? 9.811 -26.233 -35.864 1.00 43.65 42 GLU C N 1
ATOM 5539 C CA . GLU C 1 59 ? 9.969 -25.167 -34.873 1.00 45.43 42 GLU C CA 1
ATOM 5540 C C . GLU C 1 59 ? 9.829 -25.787 -33.483 1.00 45.72 42 GLU C C 1
ATOM 5541 O O . GLU C 1 59 ? 9.716 -27.011 -33.362 1.00 45.61 42 GLU C O 1
ATOM 5547 N N . GLU C 1 60 ? 9.810 -24.954 -32.442 1.00 46.23 43 GLU C N 1
ATOM 5548 C CA . GLU C 1 60 ? 9.707 -25.459 -31.059 1.00 46.95 43 GLU C CA 1
ATOM 5549 C C . GLU C 1 60 ? 8.518 -26.410 -30.837 1.00 46.12 43 GLU C C 1
ATOM 5550 O O . GLU C 1 60 ? 8.649 -27.435 -30.167 1.00 46.36 43 GLU C O 1
ATOM 5556 N N . LYS C 1 61 ? 7.380 -26.083 -31.433 1.00 45.78 44 LYS C N 1
ATOM 5557 C CA . LYS C 1 61 ? 6.129 -26.794 -31.160 1.00 45.40 44 LYS C CA 1
ATOM 5558 C C . LYS C 1 61 ? 6.095 -28.230 -31.700 1.00 44.79 44 LYS C C 1
ATOM 5559 O O . LYS C 1 61 ? 5.250 -29.030 -31.277 1.00 44.48 44 LYS C O 1
ATOM 5565 N N . HIS C 1 62 ? 7.011 -28.548 -32.620 1.00 43.96 45 HIS C N 1
ATOM 5566 C CA . HIS C 1 62 ? 7.107 -29.900 -33.226 1.00 43.06 45 HIS C CA 1
ATOM 5567 C C . HIS C 1 62 ? 8.048 -30.845 -32.478 1.00 42.70 45 HIS C C 1
ATOM 5568 O O . HIS C 1 62 ? 8.014 -32.059 -32.684 1.00 42.16 45 HIS C O 1
ATOM 5575 N N . MET C 1 63 ? 8.905 -30.290 -31.627 1.00 42.81 46 MET C N 1
ATOM 5576 C CA . MET C 1 63 ? 9.878 -31.108 -30.891 1.00 43.48 46 MET C CA 1
ATOM 5577 C C . MET C 1 63 ? 9.306 -32.307 -30.101 1.00 43.36 46 MET C C 1
ATOM 5578 O O . MET C 1 63 ? 9.907 -33.370 -30.135 1.00 44.15 46 MET C O 1
ATOM 5583 N N . PRO C 1 64 ? 8.153 -32.159 -29.403 1.00 43.87 47 PRO C N 1
ATOM 5584 C CA . PRO C 1 64 ? 7.611 -33.355 -28.693 1.00 43.62 47 PRO C CA 1
ATOM 5585 C C . PRO C 1 64 ? 7.260 -34.521 -29.623 1.00 44.25 47 PRO C C 1
ATOM 5586 O O . PRO C 1 64 ? 7.353 -35.697 -29.229 1.00 44.05 47 PRO C O 1
ATOM 5590 N N . MET C 1 65 ? 6.895 -34.199 -30.867 1.00 44.32 48 MET C N 1
ATOM 5591 C CA . MET C 1 65 ? 6.481 -35.207 -31.834 1.00 43.85 48 MET C CA 1
ATOM 5592 C C . MET C 1 65 ? 7.490 -36.328 -32.014 1.00 43.14 48 MET C C 1
ATOM 5593 O O . MET C 1 65 ? 7.096 -37.484 -32.206 1.00 43.11 48 MET C O 1
ATOM 5598 N N . TYR C 1 66 ? 8.784 -35.995 -31.967 1.00 42.35 49 TYR C N 1
ATOM 5599 C CA . TYR C 1 66 ? 9.820 -36.979 -32.238 1.00 42.05 49 TYR C CA 1
ATOM 5600 C C . TYR C 1 66 ? 9.786 -38.089 -31.181 1.00 43.09 49 TYR C C 1
ATOM 5601 O O . TYR C 1 66 ? 9.731 -39.286 -31.530 1.00 42.09 49 TYR C O 1
ATOM 5610 N N . GLN C 1 67 ? 9.741 -37.690 -29.903 1.00 44.06 50 GLN C N 1
ATOM 5611 C CA . GLN C 1 67 ? 9.645 -38.665 -28.811 1.00 45.68 50 GLN C CA 1
ATOM 5612 C C . GLN C 1 67 ? 8.331 -39.452 -28.941 1.00 46.24 50 GLN C C 1
ATOM 5613 O O . GLN C 1 67 ? 8.312 -40.677 -28.758 1.00 45.68 50 GLN C O 1
ATOM 5619 N N . GLU C 1 68 ? 7.254 -38.750 -29.294 1.00 47.14 51 GLU C N 1
ATOM 5620 C CA . GLU C 1 68 ? 5.966 -39.403 -29.486 1.00 48.84 51 GLU C CA 1
ATOM 5621 C C . GLU C 1 68 ? 5.998 -40.504 -30.550 1.00 49.02 51 GLU C C 1
ATOM 5622 O O . GLU C 1 68 ? 5.455 -41.579 -30.317 1.00 49.77 51 GLU C O 1
ATOM 5628 N N . LEU C 1 69 ? 6.646 -40.244 -31.689 1.00 49.02 52 LEU C N 1
ATOM 5629 C CA . LEU C 1 69 ? 6.745 -41.206 -32.787 1.00 48.97 52 LEU C CA 1
ATOM 5630 C C . LEU C 1 69 ? 7.544 -42.452 -32.408 1.00 49.50 52 LEU C C 1
ATOM 5631 O O . LEU C 1 69 ? 7.186 -43.578 -32.786 1.00 49.40 52 LEU C O 1
ATOM 5636 N N . ILE C 1 70 ? 8.637 -42.237 -31.680 1.00 49.82 53 ILE C N 1
ATOM 5637 C CA . ILE C 1 70 ? 9.522 -43.320 -31.269 1.00 50.36 53 ILE C CA 1
ATOM 5638 C C . ILE C 1 70 ? 8.806 -44.223 -30.258 1.00 51.13 53 ILE C C 1
ATOM 5639 O O . ILE C 1 70 ? 8.816 -45.447 -30.406 1.00 50.51 53 ILE C O 1
ATOM 5644 N N . GLU C 1 71 ? 8.129 -43.611 -29.286 1.00 51.86 54 GLU C N 1
ATOM 5645 C CA . GLU C 1 71 ? 7.489 -44.364 -28.200 1.00 53.49 54 GLU C CA 1
ATOM 5646 C C . GLU C 1 71 ? 6.062 -44.852 -28.481 1.00 54.04 54 GLU C C 1
ATOM 5647 O O . GLU C 1 71 ? 5.800 -46.045 -28.406 1.00 54.55 54 GLU C O 1
ATOM 5653 N N . LYS C 1 72 ? 5.143 -43.943 -28.789 1.00 54.33 55 LYS C N 1
ATOM 5654 C CA . LYS C 1 72 ? 3.748 -44.317 -29.029 1.00 54.98 55 LYS C CA 1
ATOM 5655 C C . LYS C 1 72 ? 3.473 -44.930 -30.420 1.00 55.13 55 LYS C C 1
ATOM 5656 O O . LYS C 1 72 ? 2.501 -45.667 -30.598 1.00 55.55 55 LYS C O 1
ATOM 5662 N N . TYR C 1 73 ? 4.321 -44.649 -31.404 1.00 54.95 56 TYR C N 1
ATOM 5663 C CA . TYR C 1 73 ? 4.049 -45.124 -32.760 1.00 54.54 56 TYR C CA 1
ATOM 5664 C C . TYR C 1 73 ? 5.063 -46.131 -33.250 1.00 54.49 56 TYR C C 1
ATOM 5665 O O . TYR C 1 73 ? 5.063 -46.497 -34.427 1.00 54.42 56 TYR C O 1
ATOM 5674 N N . GLN C 1 74 ? 5.930 -46.574 -32.345 1.00 54.60 57 GLN C N 1
ATOM 5675 C CA . GLN C 1 74 ? 6.954 -47.540 -32.702 1.00 54.90 57 GLN C CA 1
ATOM 5676 C C . GLN C 1 74 ? 7.705 -47.138 -33.971 1.00 53.99 57 GLN C C 1
ATOM 5677 O O . GLN C 1 74 ? 7.990 -47.991 -34.805 1.00 54.55 57 GLN C O 1
ATOM 5683 N N . ALA C 1 75 ? 8.031 -45.851 -34.123 1.00 52.34 58 ALA C N 1
ATOM 5684 C CA . ALA C 1 75 ? 8.643 -45.395 -35.366 1.00 50.96 58 ALA C CA 1
ATOM 5685 C C . ALA C 1 75 ? 9.954 -46.100 -35.632 1.00 49.58 58 ALA C C 1
ATOM 5686 O O . ALA C 1 75 ? 10.640 -46.520 -34.709 1.00 49.97 58 ALA C O 1
ATOM 5688 N N . GLU C 1 76 ? 10.286 -46.214 -36.907 1.00 48.68 59 GLU C N 1
ATOM 5689 C CA . GLU C 1 76 ? 11.494 -46.874 -37.388 1.00 47.52 59 GLU C CA 1
ATOM 5690 C C . GLU C 1 76 ? 12.572 -45.831 -37.791 1.00 46.45 59 GLU C C 1
ATOM 5691 O O . GLU C 1 76 ? 12.244 -44.787 -38.352 1.00 46.64 59 GLU C O 1
ATOM 5697 N N . TYR C 1 77 ? 13.841 -46.123 -37.500 1.00 44.68 60 TYR C N 1
ATOM 5698 C CA . TYR C 1 77 ? 14.971 -45.261 -37.842 1.00 43.24 60 TYR C CA 1
ATOM 5699 C C . TYR C 1 77 ? 15.522 -45.681 -39.191 1.00 42.60 60 TYR C C 1
ATOM 5700 O O . TYR C 1 77 ? 15.873 -46.848 -39.371 1.00 42.29 60 TYR C O 1
ATOM 5709 N N . ILE C 1 78 ? 15.625 -44.738 -40.127 1.00 41.27 61 ILE C N 1
ATOM 5710 C CA . ILE C 1 78 ? 16.203 -45.018 -41.444 1.00 40.18 61 ILE C CA 1
ATOM 5711 C C . ILE C 1 78 ? 17.164 -43.904 -41.820 1.00 39.54 61 ILE C C 1
ATOM 5712 O O . ILE C 1 78 ? 16.832 -42.726 -41.703 1.00 39.12 61 ILE C O 1
ATOM 5717 N N . ALA C 1 79 ? 18.358 -44.265 -42.277 1.00 38.24 62 ALA C N 1
ATOM 5718 C CA . ALA C 1 79 ? 19.295 -43.226 -42.698 1.00 37.51 62 ALA C CA 1
ATOM 5719 C C . ALA C 1 79 ? 18.664 -42.388 -43.815 1.00 36.74 62 ALA C C 1
ATOM 5720 O O . ALA C 1 79 ? 18.095 -42.944 -44.756 1.00 35.38 62 ALA C O 1
ATOM 5722 N N . GLY C 1 80 ? 18.779 -41.061 -43.700 1.00 35.26 63 GLY C N 1
ATOM 5723 C CA . GLY C 1 80 ? 18.085 -40.138 -44.597 1.00 34.44 63 GLY C CA 1
ATOM 5724 C C . GLY C 1 80 ? 18.867 -38.869 -44.921 1.00 33.69 63 GLY C C 1
ATOM 5725 O O . GLY C 1 80 ? 20.094 -38.865 -44.880 1.00 32.96 63 GLY C O 1
ATOM 5726 N N . GLY C 1 81 ? 18.140 -37.781 -45.203 1.00 33.42 64 GLY C N 1
ATOM 5727 C CA . GLY C 1 81 ? 18.718 -36.597 -45.817 1.00 32.63 64 GLY C CA 1
ATOM 5728 C C . GLY C 1 81 ? 18.795 -36.801 -47.330 1.00 32.90 64 GLY C C 1
ATOM 5729 O O . GLY C 1 81 ? 19.295 -37.820 -47.815 1.00 33.18 64 GLY C O 1
ATOM 5730 N N . SER C 1 82 ? 18.322 -35.826 -48.091 1.00 33.00 65 SER C N 1
ATOM 5731 C CA . SER C 1 82 ? 18.150 -36.007 -49.525 1.00 32.67 65 SER C CA 1
ATOM 5732 C C . SER C 1 82 ? 19.457 -36.343 -50.285 1.00 32.26 65 SER C C 1
ATOM 5733 O O . SER C 1 82 ? 19.523 -37.361 -50.961 1.00 32.80 65 SER C O 1
ATOM 5736 N N . VAL C 1 83 ? 20.475 -35.486 -50.178 1.00 31.40 66 VAL C N 1
ATOM 5737 C CA . VAL C 1 83 ? 21.734 -35.675 -50.872 1.00 30.32 66 VAL C CA 1
ATOM 5738 C C . VAL C 1 83 ? 22.405 -36.978 -50.447 1.00 31.53 66 VAL C C 1
ATOM 5739 O O . VAL C 1 83 ? 22.874 -37.737 -51.296 1.00 30.47 66 VAL C O 1
ATOM 5743 N N . GLN C 1 84 ? 22.430 -37.249 -49.141 1.00 31.87 67 GLN C N 1
ATOM 5744 C CA . GLN C 1 84 ? 22.936 -38.533 -48.646 1.00 33.04 67 GLN C CA 1
ATOM 5745 C C . GLN C 1 84 ? 22.207 -39.764 -49.234 1.00 32.38 67 GLN C C 1
ATOM 5746 O O . GLN C 1 84 ? 22.840 -40.735 -49.576 1.00 32.56 67 GLN C O 1
ATOM 5752 N N . ASN C 1 85 ? 20.885 -39.721 -49.306 1.00 33.80 68 ASN C N 1
ATOM 5753 C CA . ASN C 1 85 ? 20.093 -40.758 -49.974 1.00 34.00 68 ASN C CA 1
ATOM 5754 C C . ASN C 1 85 ? 20.560 -40.956 -51.433 1.00 34.76 68 ASN C C 1
ATOM 5755 O O . ASN C 1 85 ? 20.845 -42.096 -51.863 1.00 35.11 68 ASN C O 1
ATOM 5760 N N . SER C 1 86 ? 20.634 -39.854 -52.180 1.00 33.87 69 SER C N 1
ATOM 5761 C CA . SER C 1 86 ? 21.073 -39.896 -53.583 1.00 34.70 69 SER C CA 1
ATOM 5762 C C . SER C 1 86 ? 22.479 -40.488 -53.752 1.00 34.72 69 SER C C 1
ATOM 5763 O O . SER C 1 86 ? 22.681 -41.369 -54.587 1.00 34.80 69 SER C O 1
ATOM 5766 N N . LEU C 1 87 ? 23.448 -40.009 -52.966 1.00 34.62 70 LEU C N 1
ATOM 5767 C CA . LEU C 1 87 ? 24.837 -40.523 -53.049 1.00 34.57 70 LEU C CA 1
ATOM 5768 C C . LEU C 1 87 ? 25.005 -42.020 -52.718 1.00 34.70 70 LEU C C 1
ATOM 5769 O O . LEU C 1 87 ? 25.899 -42.699 -53.268 1.00 34.73 70 LEU C O 1
ATOM 5774 N N . ARG C 1 88 ? 24.156 -42.499 -51.811 1.00 35.05 71 ARG C N 1
ATOM 5775 C CA . ARG C 1 88 ? 24.144 -43.876 -51.358 1.00 36.41 71 ARG C CA 1
ATOM 5776 C C . ARG C 1 88 ? 23.586 -44.788 -52.455 1.00 36.80 71 ARG C C 1
ATOM 5777 O O . ARG C 1 88 ? 24.154 -45.860 -52.719 1.00 36.48 71 ARG C O 1
ATOM 5785 N N . VAL C 1 89 ? 22.472 -44.364 -53.060 1.00 36.75 72 VAL C N 1
ATOM 5786 C CA . VAL C 1 89 ? 21.883 -45.074 -54.195 1.00 36.80 72 VAL C CA 1
ATOM 5787 C C . VAL C 1 89 ? 22.884 -45.078 -55.358 1.00 38.14 72 VAL C C 1
ATOM 5788 O O . VAL C 1 89 ? 23.137 -46.139 -55.944 1.00 38.50 72 VAL C O 1
ATOM 5792 N N . ALA C 1 90 ? 23.472 -43.919 -55.658 1.00 38.61 73 ALA C N 1
ATOM 5793 C CA . ALA C 1 90 ? 24.535 -43.836 -56.651 1.00 40.03 73 ALA C CA 1
ATOM 5794 C C . ALA C 1 90 ? 25.620 -44.881 -56.404 1.00 41.61 73 ALA C C 1
ATOM 5795 O O . ALA C 1 90 ? 25.847 -45.750 -57.256 1.00 42.01 73 ALA C O 1
ATOM 5797 N N . GLN C 1 91 ? 26.276 -44.802 -55.233 1.00 42.82 74 GLN C N 1
ATOM 5798 C CA . GLN C 1 91 ? 27.387 -45.699 -54.868 1.00 43.45 74 GLN C CA 1
ATOM 5799 C C . GLN C 1 91 ? 27.007 -47.188 -54.967 1.00 44.55 74 GLN C C 1
ATOM 5800 O O . GLN C 1 91 ? 27.778 -48.010 -55.466 1.00 44.20 74 GLN C O 1
ATOM 5806 N N . TRP C 1 92 ? 25.810 -47.501 -54.495 1.00 45.38 75 TRP C N 1
ATOM 5807 C CA . TRP C 1 92 ? 25.269 -48.833 -54.552 1.00 47.34 75 TRP C CA 1
ATOM 5808 C C . TRP C 1 92 ? 25.219 -49.384 -55.980 1.00 48.19 75 TRP C C 1
ATOM 5809 O O . TRP C 1 92 ? 25.647 -50.523 -56.221 1.00 48.44 75 TRP C O 1
ATOM 5820 N N . ILE C 1 93 ? 24.712 -48.584 -56.914 1.00 48.52 76 ILE C N 1
ATOM 5821 C CA . ILE C 1 93 ? 24.752 -48.920 -58.340 1.00 49.16 76 ILE C CA 1
ATOM 5822 C C . ILE C 1 93 ? 26.196 -49.034 -58.836 1.00 49.70 76 ILE C C 1
ATOM 5823 O O . ILE C 1 93 ? 26.558 -50.029 -59.468 1.00 50.36 76 ILE C O 1
ATOM 5828 N N . LEU C 1 94 ? 27.031 -48.044 -58.525 1.00 49.71 77 LEU C N 1
ATOM 5829 C CA . LEU C 1 94 ? 28.420 -48.035 -58.993 1.00 49.61 77 LEU C CA 1
ATOM 5830 C C . LEU C 1 94 ? 29.288 -49.200 -58.496 1.00 50.00 77 LEU C C 1
ATOM 5831 O O . LEU C 1 94 ? 30.324 -49.487 -59.092 1.00 49.93 77 LEU C O 1
ATOM 5836 N N . GLN C 1 95 ? 28.886 -49.840 -57.396 1.00 50.33 78 GLN C N 1
ATOM 5837 C CA . GLN C 1 95 ? 29.689 -50.888 -56.744 1.00 50.35 78 GLN C CA 1
ATOM 5838 C C . GLN C 1 95 ? 31.165 -50.562 -56.847 1.00 50.01 78 GLN C C 1
ATOM 5839 O O . GLN C 1 95 ? 31.942 -51.362 -57.391 1.00 50.23 78 GLN C O 1
ATOM 5845 N N . ARG C 1 96 ? 31.530 -49.362 -56.388 1.00 48.64 79 ARG C N 1
ATOM 5846 C CA . ARG C 1 96 ? 32.913 -48.919 -56.329 1.00 47.42 79 ARG C CA 1
ATOM 5847 C C . ARG C 1 96 ? 33.071 -47.813 -55.258 1.00 47.38 79 ARG C C 1
ATOM 5848 O O . ARG C 1 96 ? 32.834 -46.612 -55.541 1.00 46.41 79 ARG C O 1
ATOM 5856 N N . PRO C 1 97 ? 33.473 -48.222 -54.026 1.00 46.83 80 PRO C N 1
ATOM 5857 C CA . PRO C 1 97 ? 33.575 -47.355 -52.851 1.00 46.45 80 PRO C CA 1
ATOM 5858 C C . PRO C 1 97 ? 34.399 -46.090 -53.064 1.00 46.09 80 PRO C C 1
ATOM 5859 O O . PRO C 1 97 ? 35.436 -46.124 -53.727 1.00 45.61 80 PRO C O 1
ATOM 5863 N N . ARG C 1 98 ? 33.914 -44.979 -52.503 1.00 45.41 81 ARG C N 1
ATOM 5864 C CA . ARG C 1 98 ? 34.681 -43.726 -52.404 1.00 45.37 81 ARG C CA 1
ATOM 5865 C C . ARG C 1 98 ? 34.758 -42.902 -53.701 1.00 44.11 81 ARG C C 1
ATOM 5866 O O . ARG C 1 98 ? 35.550 -41.952 -53.820 1.00 44.67 81 ARG C O 1
ATOM 5874 N N . THR C 1 99 ? 33.917 -43.261 -54.658 1.00 42.25 82 THR C N 1
ATOM 5875 C CA . THR C 1 99 ? 33.726 -42.465 -55.860 1.00 41.15 82 THR C CA 1
ATOM 5876 C C . THR C 1 99 ? 32.973 -41.150 -55.559 1.00 40.26 82 THR C C 1
ATOM 5877 O O . THR C 1 99 ? 33.293 -40.116 -56.155 1.00 39.35 82 THR C O 1
ATOM 5881 N N . ALA C 1 100 ? 31.999 -41.210 -54.634 1.00 38.73 83 ALA C N 1
ATOM 5882 C CA . ALA C 1 100 ? 31.222 -40.042 -54.171 1.00 37.71 83 ALA C CA 1
ATOM 5883 C C . ALA C 1 100 ? 31.621 -39.614 -52.737 1.00 36.83 83 ALA C C 1
ATOM 5884 O O . ALA C 1 100 ? 31.782 -40.451 -51.845 1.00 36.22 83 ALA C O 1
ATOM 5886 N N . ILE C 1 101 ? 31.788 -38.310 -52.535 1.00 36.18 84 ILE C N 1
ATOM 5887 C CA . ILE C 1 101 ? 32.165 -37.749 -51.234 1.00 35.56 84 ILE C CA 1
ATOM 5888 C C . ILE C 1 101 ? 31.003 -36.909 -50.710 1.00 35.44 84 ILE C C 1
ATOM 5889 O O . ILE C 1 101 ? 30.528 -36.033 -51.442 1.00 35.17 84 ILE C O 1
ATOM 5894 N N . PHE C 1 102 ? 30.554 -37.177 -49.473 1.00 34.03 85 PHE C N 1
ATOM 5895 C CA . PHE C 1 102 ? 29.479 -36.406 -48.820 1.00 33.02 85 PHE C CA 1
ATOM 5896 C C . PHE C 1 102 ? 29.955 -35.456 -47.712 1.00 32.77 85 PHE C C 1
ATOM 5897 O O . PHE C 1 102 ? 30.643 -35.889 -46.789 1.00 33.01 85 PHE C O 1
ATOM 5905 N N . PHE C 1 103 ? 29.570 -34.173 -47.799 1.00 32.70 86 PHE C N 1
ATOM 5906 C CA . PHE C 1 103 ? 29.843 -33.170 -46.755 1.00 32.23 86 PHE C CA 1
ATOM 5907 C C . PHE C 1 103 ? 28.558 -32.715 -46.076 1.00 31.83 86 PHE C C 1
ATOM 5908 O O . PHE C 1 103 ? 27.546 -32.359 -46.736 1.00 31.21 86 PHE C O 1
ATOM 5916 N N . GLY C 1 104 ? 28.607 -32.680 -44.754 1.00 30.54 87 GLY C N 1
ATOM 5917 C CA . GLY C 1 104 ? 27.451 -32.277 -43.982 1.00 29.45 87 GLY C CA 1
ATOM 5918 C C . GLY C 1 104 ? 27.831 -32.365 -42.528 1.00 29.81 87 GLY C C 1
ATOM 5919 O O . GLY C 1 104 ? 28.898 -32.914 -42.179 1.00 29.50 87 GLY C O 1
ATOM 5920 N N . CYS C 1 105 ? 26.963 -31.846 -41.659 1.00 28.89 88 CYS C N 1
ATOM 5921 C CA . CYS C 1 105 ? 27.306 -31.785 -40.241 1.00 29.52 88 CYS C CA 1
ATOM 5922 C C . CYS C 1 105 ? 26.344 -32.650 -39.420 1.00 29.46 88 CYS C C 1
ATOM 5923 O O . CYS C 1 105 ? 25.124 -32.536 -39.578 1.00 28.33 88 CYS C O 1
ATOM 5926 N N . VAL C 1 106 ? 26.923 -33.528 -38.592 1.00 30.72 89 VAL C N 1
ATOM 5927 C CA . VAL C 1 106 ? 26.219 -34.433 -37.663 1.00 31.14 89 VAL C CA 1
ATOM 5928 C C . VAL C 1 106 ? 26.632 -34.130 -36.210 1.00 32.36 89 VAL C C 1
ATOM 5929 O O . VAL C 1 106 ? 27.606 -33.408 -35.970 1.00 33.32 89 VAL C O 1
ATOM 5933 N N . GLY C 1 107 ? 25.883 -34.665 -35.252 1.00 32.96 90 GLY C N 1
ATOM 5934 C CA . GLY C 1 107 ? 26.217 -34.529 -33.824 1.00 34.38 90 GLY C CA 1
ATOM 5935 C C . GLY C 1 107 ? 27.230 -35.596 -33.429 1.00 35.52 90 GLY C C 1
ATOM 5936 O O . GLY C 1 107 ? 27.698 -36.383 -34.270 1.00 34.82 90 GLY C O 1
ATOM 5937 N N . GLN C 1 108 ? 27.602 -35.619 -32.155 1.00 36.73 91 GLN C N 1
ATOM 5938 C CA . GLN C 1 108 ? 28.510 -36.663 -31.692 1.00 38.19 91 GLN C CA 1
ATOM 5939 C C . GLN C 1 108 ? 27.711 -37.609 -30.833 1.00 37.79 91 GLN C C 1
ATOM 5940 O O . GLN C 1 108 ? 27.691 -37.480 -29.606 1.00 37.97 91 GLN C O 1
ATOM 5946 N N . ASP C 1 109 ? 27.031 -38.549 -31.500 1.00 37.30 92 ASP C N 1
ATOM 5947 C CA . ASP C 1 109 ? 25.964 -39.296 -30.869 1.00 35.97 92 ASP C CA 1
ATOM 5948 C C . ASP C 1 109 ? 25.575 -40.623 -31.523 1.00 35.86 92 ASP C C 1
ATOM 5949 O O . ASP C 1 109 ? 26.176 -41.074 -32.506 1.00 36.16 92 ASP C O 1
ATOM 5954 N N . GLU C 1 110 ? 24.582 -41.264 -30.929 1.00 34.23 93 GLU C N 1
ATOM 5955 C CA . GLU C 1 110 ? 24.067 -42.521 -31.410 1.00 35.18 93 GLU C CA 1
ATOM 5956 C C . GLU C 1 110 ? 23.518 -42.365 -32.854 1.00 34.20 93 GLU C C 1
ATOM 5957 O O . GLU C 1 110 ? 23.783 -43.201 -33.722 1.00 33.80 93 GLU C O 1
ATOM 5963 N N . TYR C 1 111 ? 22.774 -41.288 -33.104 1.00 32.76 94 TYR C N 1
ATOM 5964 C CA . TYR C 1 111 ? 22.183 -41.062 -34.447 1.00 32.07 94 TYR C CA 1
ATOM 5965 C C . TYR C 1 111 ? 23.276 -40.921 -35.552 1.00 32.47 94 TYR C C 1
ATOM 5966 O O . TYR C 1 111 ? 23.132 -41.457 -36.657 1.00 32.20 94 TYR C O 1
ATOM 5975 N N . ALA C 1 112 ? 24.366 -40.236 -35.227 1.00 32.69 95 ALA C N 1
ATOM 5976 C CA . ALA C 1 112 ? 25.476 -40.010 -36.168 1.00 33.77 95 ALA C CA 1
ATOM 5977 C C . ALA C 1 112 ? 26.168 -41.317 -36.561 1.00 35.25 95 ALA C C 1
ATOM 5978 O O . ALA C 1 112 ? 26.609 -41.484 -37.703 1.00 34.51 95 ALA C O 1
ATOM 5980 N N . ARG C 1 113 ? 26.252 -42.240 -35.598 1.00 36.73 96 ARG C N 1
ATOM 5981 C CA . ARG C 1 113 ? 26.835 -43.567 -35.820 1.00 37.58 96 ARG C CA 1
ATOM 5982 C C . ARG C 1 113 ? 25.987 -44.391 -36.797 1.00 37.19 96 ARG C C 1
ATOM 5983 O O . ARG C 1 113 ? 26.522 -45.054 -37.688 1.00 37.57 96 ARG C O 1
ATOM 5991 N N . ILE C 1 114 ? 24.673 -44.325 -36.640 1.00 36.83 97 ILE C N 1
ATOM 5992 C CA . ILE C 1 114 ? 23.749 -44.952 -37.575 1.00 36.60 97 ILE C CA 1
ATOM 5993 C C . ILE C 1 114 ? 23.957 -44.428 -39.006 1.00 37.22 97 ILE C C 1
ATOM 5994 O O . ILE C 1 114 ? 24.073 -45.222 -39.948 1.00 36.37 97 ILE C O 1
ATOM 5999 N N . LEU C 1 115 ? 24.051 -43.101 -39.159 1.00 37.04 98 LEU C N 1
ATOM 6000 C CA . LEU C 1 115 ? 24.194 -42.485 -40.488 1.00 37.04 98 LEU C CA 1
ATOM 6001 C C . LEU C 1 115 ? 25.546 -42.818 -41.097 1.00 37.94 98 LEU C C 1
ATOM 6002 O O . LEU C 1 115 ? 25.655 -43.161 -42.290 1.00 37.40 98 LEU C O 1
ATOM 6007 N N . GLU C 1 116 ? 26.567 -42.717 -40.251 1.00 39.34 99 GLU C N 1
ATOM 6008 C CA . GLU C 1 116 ? 27.944 -42.975 -40.597 1.00 41.38 99 GLU C CA 1
ATOM 6009 C C . GLU C 1 116 ? 28.072 -44.403 -41.091 1.00 41.95 99 GLU C C 1
ATOM 6010 O O . GLU C 1 116 ? 28.709 -44.662 -42.121 1.00 41.63 99 GLU C O 1
ATOM 6016 N N . GLU C 1 117 ? 27.460 -45.319 -40.344 1.00 42.73 100 GLU C N 1
ATOM 6017 C CA . GLU C 1 117 ? 27.522 -46.729 -40.667 1.00 44.06 100 GLU C CA 1
ATOM 6018 C C . GLU C 1 117 ? 26.826 -47.048 -41.985 1.00 43.66 100 GLU C C 1
ATOM 6019 O O . GLU C 1 117 ? 27.462 -47.636 -42.862 1.00 43.51 100 GLU C O 1
ATOM 6025 N N . ARG C 1 118 ? 25.568 -46.627 -42.152 1.00 43.23 101 ARG C N 1
ATOM 6026 C CA . ARG C 1 118 ? 24.843 -46.913 -43.399 1.00 43.95 101 ARG C CA 1
ATOM 6027 C C . ARG C 1 118 ? 25.462 -46.265 -44.652 1.00 43.95 101 ARG C C 1
ATOM 6028 O O . ARG C 1 118 ? 25.580 -46.911 -45.689 1.00 43.77 101 ARG C O 1
ATOM 6036 N N . ALA C 1 119 ? 25.876 -45.001 -44.557 1.00 43.44 102 ALA C N 1
ATOM 6037 C CA . ALA C 1 119 ? 26.472 -44.317 -45.709 1.00 42.83 102 ALA C CA 1
ATOM 6038 C C . ALA C 1 119 ? 27.777 -44.986 -46.133 1.00 43.21 102 ALA C C 1
ATOM 6039 O O . ALA C 1 119 ? 27.988 -45.267 -47.320 1.00 42.22 102 ALA C O 1
ATOM 6041 N N . THR C 1 120 ? 28.632 -45.248 -45.143 1.00 43.75 103 THR C N 1
ATOM 6042 C CA . THR C 1 120 ? 29.937 -45.877 -45.336 1.00 44.56 103 THR C CA 1
ATOM 6043 C C . THR C 1 120 ? 29.814 -47.275 -45.924 1.00 44.79 103 THR C C 1
ATOM 6044 O O . THR C 1 120 ? 30.578 -47.632 -46.809 1.00 45.02 103 THR C O 1
ATOM 6048 N N . SER C 1 121 ? 28.842 -48.052 -45.457 1.00 45.03 104 SER C N 1
ATOM 6049 C CA . SER C 1 121 ? 28.680 -49.419 -45.949 1.00 45.85 104 SER C CA 1
ATOM 6050 C C . SER C 1 121 ? 28.166 -49.477 -47.398 1.00 45.48 104 SER C C 1
ATOM 6051 O O . SER C 1 121 ? 28.417 -50.456 -48.101 1.00 45.44 104 SER C O 1
ATOM 6054 N N . ASN C 1 122 ? 27.464 -48.429 -47.836 1.00 44.32 105 ASN C N 1
ATOM 6055 C CA . ASN C 1 122 ? 27.064 -48.308 -49.226 1.00 43.25 105 ASN C CA 1
ATOM 6056 C C . ASN C 1 122 ? 28.193 -47.880 -50.139 1.00 41.63 105 ASN C C 1
ATOM 6057 O O . ASN C 1 122 ? 28.058 -47.953 -51.360 1.00 41.32 105 ASN C O 1
ATOM 6062 N N . GLY C 1 123 ? 29.305 -47.442 -49.565 1.00 39.93 106 GLY C N 1
ATOM 6063 C CA . GLY C 1 123 ? 30.428 -47.008 -50.378 1.00 39.02 106 GLY C CA 1
ATOM 6064 C C . GLY C 1 123 ? 30.663 -45.503 -50.479 1.00 38.59 106 GLY C C 1
ATOM 6065 O O . GLY C 1 123 ? 31.581 -45.060 -51.181 1.00 39.00 106 GLY C O 1
ATOM 6066 N N . VAL C 1 124 ? 29.875 -44.708 -49.763 1.00 37.84 107 VAL C N 1
ATOM 6067 C CA . VAL C 1 124 ? 30.144 -43.251 -49.662 1.00 37.13 107 VAL C CA 1
ATOM 6068 C C . VAL C 1 124 ? 31.400 -42.929 -48.833 1.00 37.43 107 VAL C C 1
ATOM 6069 O O . VAL C 1 124 ? 31.574 -43.448 -47.745 1.00 38.04 107 VAL C O 1
ATOM 6073 N N . ASN C 1 125 ? 32.285 -42.100 -49.369 1.00 37.44 108 ASN C N 1
ATOM 6074 C CA . ASN C 1 125 ? 33.288 -41.432 -48.576 1.00 37.59 108 ASN C CA 1
ATOM 6075 C C . ASN C 1 125 ? 32.640 -40.245 -47.793 1.00 38.30 108 ASN C C 1
ATOM 6076 O O . ASN C 1 125 ? 32.493 -39.118 -48.299 1.00 36.83 108 ASN C O 1
ATOM 6081 N N . VAL C 1 126 ? 32.249 -40.560 -46.561 1.00 38.59 109 VAL C N 1
ATOM 6082 C CA . VAL C 1 126 ? 31.573 -39.660 -45.632 1.00 39.53 109 VAL C CA 1
ATOM 6083 C C . VAL C 1 126 ? 32.606 -38.737 -44.955 1.00 39.07 109 VAL C C 1
ATOM 6084 O O . VAL C 1 126 ? 33.518 -39.209 -44.281 1.00 39.16 109 VAL C O 1
ATOM 6088 N N . GLN C 1 127 ? 32.480 -37.429 -45.176 1.00 38.51 110 GLN C N 1
ATOM 6089 C CA . GLN C 1 127 ? 33.356 -36.444 -44.577 1.00 37.51 110 GLN C CA 1
ATOM 6090 C C . GLN C 1 127 ? 32.523 -35.485 -43.708 1.00 37.72 110 GLN C C 1
ATOM 6091 O O . GLN C 1 127 ? 32.366 -34.295 -44.023 1.00 37.49 110 GLN C O 1
ATOM 6097 N N . TYR C 1 128 ? 31.976 -36.005 -42.617 1.00 37.40 111 TYR C N 1
ATOM 6098 C CA . TYR C 1 128 ? 31.094 -35.210 -41.762 1.00 36.86 111 TYR C CA 1
ATOM 6099 C C . TYR C 1 128 ? 31.875 -34.198 -40.942 1.00 37.41 111 TYR C C 1
ATOM 6100 O O . TYR C 1 128 ? 32.895 -34.535 -40.362 1.00 37.04 111 TYR C O 1
ATOM 6109 N N . GLN C 1 129 ? 31.391 -32.963 -40.893 1.00 37.91 112 GLN C N 1
ATOM 6110 C CA . GLN C 1 129 ? 31.727 -32.065 -39.801 1.00 38.70 112 GLN C CA 1
ATOM 6111 C C . GLN C 1 129 ? 30.986 -32.571 -38.552 1.00 39.54 112 GLN C C 1
ATOM 6112 O O . GLN C 1 129 ? 29.861 -33.109 -38.644 1.00 38.01 112 GLN C O 1
ATOM 6118 N N . ARG C 1 130 ? 31.621 -32.364 -37.399 1.00 40.65 113 ARG C N 1
ATOM 6119 C CA . ARG C 1 130 ? 31.093 -32.767 -36.094 1.00 42.85 113 ARG C CA 1
ATOM 6120 C C . ARG C 1 130 ? 30.673 -31.596 -35.236 1.00 43.52 113 ARG C C 1
ATOM 6121 O O . ARG C 1 130 ? 31.434 -30.656 -35.042 1.00 44.29 113 ARG C O 1
ATOM 6129 N N . SER C 1 131 ? 29.476 -31.670 -34.687 1.00 44.48 114 SER C N 1
ATOM 6130 C CA . SER C 1 131 ? 29.044 -30.684 -33.718 1.00 45.65 114 SER C CA 1
ATOM 6131 C C . SER C 1 131 ? 29.017 -31.359 -32.329 1.00 46.46 114 SER C C 1
ATOM 6132 O O . SER C 1 131 ? 28.451 -32.455 -32.169 1.00 47.86 114 SER C O 1
ATOM 6135 N N . ALA C 1 132 ? 29.630 -30.745 -31.325 1.00 46.97 115 ALA C N 1
ATOM 6136 C CA . ALA C 1 132 ? 29.509 -31.299 -29.955 1.00 47.20 115 ALA C CA 1
ATOM 6137 C C . ALA C 1 132 ? 28.344 -30.663 -29.172 1.00 47.02 115 ALA C C 1
ATOM 6138 O O . ALA C 1 132 ? 27.861 -31.244 -28.170 1.00 47.47 115 ALA C O 1
ATOM 6140 N N . THR C 1 133 ? 27.884 -29.501 -29.661 1.00 45.34 116 THR C N 1
ATOM 6141 C CA . THR C 1 133 ? 26.787 -28.754 -29.036 1.00 44.47 116 THR C CA 1
ATOM 6142 C C . THR C 1 133 ? 25.355 -29.100 -29.493 1.00 43.29 116 THR C C 1
ATOM 6143 O O . THR C 1 133 ? 24.406 -28.859 -28.750 1.00 42.77 116 THR C O 1
ATOM 6147 N N . SER C 1 134 ? 25.184 -29.601 -30.721 1.00 41.33 117 SER C N 1
ATOM 6148 C CA . SER C 1 134 ? 23.870 -30.088 -31.148 1.00 39.56 117 SER C CA 1
ATOM 6149 C C . SER C 1 134 ? 23.917 -31.585 -31.444 1.00 38.32 117 SER C C 1
ATOM 6150 O O . SER C 1 134 ? 24.949 -32.094 -31.905 1.00 38.39 117 SER C O 1
ATOM 6153 N N . PRO C 1 135 ? 22.787 -32.283 -31.220 1.00 36.17 118 PRO C N 1
ATOM 6154 C CA . PRO C 1 135 ? 22.584 -33.662 -31.634 1.00 35.10 118 PRO C CA 1
ATOM 6155 C C . PRO C 1 135 ? 22.366 -33.782 -33.158 1.00 33.45 118 PRO C C 1
ATOM 6156 O O . PRO C 1 135 ? 21.925 -32.837 -33.767 1.00 32.92 118 PRO C O 1
ATOM 6160 N N . THR C 1 136 ? 22.676 -34.931 -33.739 1.00 32.29 119 THR C N 1
ATOM 6161 C CA . THR C 1 136 ? 22.331 -35.238 -35.137 1.00 31.82 119 THR C CA 1
ATOM 6162 C C . THR C 1 136 ? 20.864 -34.914 -35.502 1.00 31.82 119 THR C C 1
ATOM 6163 O O . THR C 1 136 ? 19.931 -35.259 -34.770 1.00 31.42 119 THR C O 1
ATOM 6167 N N . GLY C 1 137 ? 20.673 -34.243 -36.636 1.00 31.84 120 GLY C N 1
ATOM 6168 C CA . GLY C 1 137 ? 19.329 -33.905 -37.118 1.00 31.53 120 GLY C CA 1
ATOM 6169 C C . GLY C 1 137 ? 18.458 -35.106 -37.465 1.00 32.10 120 GLY C C 1
ATOM 6170 O O . GLY C 1 137 ? 18.957 -36.211 -37.739 1.00 31.29 120 GLY C O 1
ATOM 6171 N N . THR C 1 138 ? 17.146 -34.899 -37.422 1.00 32.42 121 THR C N 1
ATOM 6172 C CA . THR C 1 138 ? 16.193 -35.956 -37.761 1.00 33.10 121 THR C CA 1
ATOM 6173 C C . THR C 1 138 ? 15.127 -35.413 -38.740 1.00 33.00 121 THR C C 1
ATOM 6174 O O . THR C 1 138 ? 14.901 -34.206 -38.851 1.00 33.74 121 THR C O 1
ATOM 6178 N N . CYS C 1 139 ? 14.501 -36.317 -39.474 1.00 33.21 122 CYS C N 1
ATOM 6179 C CA . CYS C 1 139 ? 13.310 -35.976 -40.251 1.00 33.23 122 CYS C CA 1
ATOM 6180 C C . CYS C 1 139 ? 12.186 -36.928 -39.866 1.00 32.71 122 CYS C C 1
ATOM 6181 O O . CYS C 1 139 ? 12.331 -38.146 -39.997 1.00 32.83 122 CYS C O 1
ATOM 6184 N N . ALA C 1 140 ? 11.103 -36.371 -39.342 1.00 33.70 123 ALA C N 1
ATOM 6185 C CA . ALA C 1 140 ? 9.881 -37.133 -39.080 1.00 35.30 123 ALA C CA 1
ATOM 6186 C C . ALA C 1 140 ? 9.175 -37.429 -40.390 1.00 37.03 123 ALA C C 1
ATOM 6187 O O . ALA C 1 140 ? 8.815 -36.502 -41.144 1.00 36.98 123 ALA C O 1
ATOM 6189 N N . VAL C 1 141 ? 8.986 -38.716 -40.657 1.00 39.16 124 VAL C N 1
ATOM 6190 C CA . VAL C 1 141 ? 8.291 -39.164 -41.870 1.00 42.34 124 VAL C CA 1
ATOM 6191 C C . VAL C 1 141 ? 6.938 -39.749 -41.447 1.00 44.17 124 VAL C C 1
ATOM 6192 O O . VAL C 1 141 ? 6.865 -40.864 -40.938 1.00 44.69 124 VAL C O 1
ATOM 6196 N N . LEU C 1 142 ? 5.883 -38.953 -41.606 1.00 46.34 125 LEU C N 1
ATOM 6197 C CA . LEU C 1 142 ? 4.544 -39.364 -41.190 1.00 48.54 125 LEU C CA 1
ATOM 6198 C C . LEU C 1 142 ? 3.782 -39.898 -42.398 1.00 50.54 125 LEU C C 1
ATOM 6199 O O . LEU C 1 1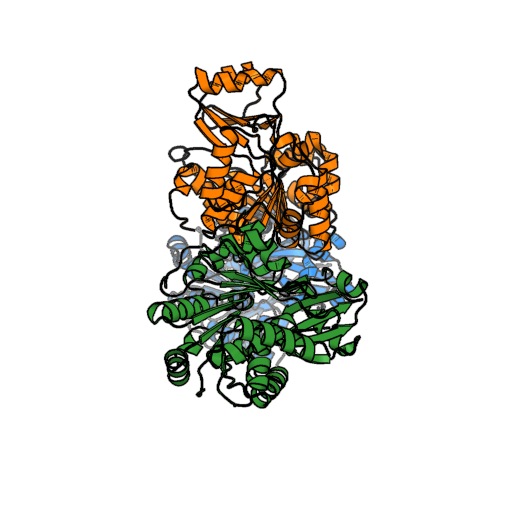42 ? 3.432 -39.151 -43.320 1.00 50.79 125 LEU C O 1
ATOM 6204 N N . VAL C 1 143 ? 3.589 -41.213 -42.407 1.00 52.84 126 VAL C N 1
ATOM 6205 C CA . VAL C 1 143 ? 2.829 -41.862 -43.455 1.00 55.05 126 VAL C CA 1
ATOM 6206 C C . VAL C 1 143 ? 1.402 -42.043 -42.955 1.00 56.40 126 VAL C C 1
ATOM 6207 O O . VAL C 1 143 ? 1.158 -42.622 -41.907 1.00 56.85 126 VAL C O 1
ATOM 6211 N N . THR C 1 144 ? 0.466 -41.504 -43.715 1.00 58.27 127 THR C N 1
ATOM 6212 C CA . THR C 1 144 ? -0.921 -41.460 -43.294 1.00 59.85 127 THR C CA 1
ATOM 6213 C C . THR C 1 144 ? -1.813 -41.692 -44.510 1.00 60.50 127 THR C C 1
ATOM 6214 O O . THR C 1 144 ? -1.950 -40.819 -45.381 1.00 61.09 127 THR C O 1
ATOM 6218 N N . GLY C 1 145 ? -2.414 -42.877 -44.566 1.00 61.11 128 GLY C N 1
ATOM 6219 C CA . GLY C 1 145 ? -3.111 -43.319 -45.763 1.00 61.39 128 GLY C CA 1
ATOM 6220 C C . GLY C 1 145 ? -1.992 -43.580 -46.743 1.00 61.85 128 GLY C C 1
ATOM 6221 O O . GLY C 1 145 ? -1.013 -44.255 -46.406 1.00 61.98 128 GLY C O 1
ATOM 6222 N N . THR C 1 146 ? -2.106 -43.022 -47.942 1.00 61.73 129 THR C N 1
ATOM 6223 C CA . THR C 1 146 ? -1.044 -43.179 -48.933 1.00 61.79 129 THR C CA 1
ATOM 6224 C C . THR C 1 146 ? -0.133 -41.951 -48.970 1.00 61.22 129 THR C C 1
ATOM 6225 O O . THR C 1 146 ? 0.867 -41.933 -49.684 1.00 61.37 129 THR C O 1
ATOM 6229 N N . GLN C 1 147 ? -0.476 -40.933 -48.181 1.00 60.31 130 GLN C N 1
ATOM 6230 C CA . GLN C 1 147 ? 0.262 -39.668 -48.200 1.00 59.40 130 GLN C CA 1
ATOM 6231 C C . GLN C 1 147 ? 1.342 -39.569 -47.111 1.00 57.98 130 GLN C C 1
ATOM 6232 O O . GLN C 1 147 ? 1.245 -40.222 -46.059 1.00 57.90 130 GLN C O 1
ATOM 6238 N N . ARG C 1 148 ? 2.355 -38.744 -47.385 1.00 55.96 131 ARG C N 1
ATOM 6239 C CA . ARG C 1 148 ? 3.532 -38.592 -46.527 1.00 54.22 131 ARG C CA 1
ATOM 6240 C C . ARG C 1 148 ? 3.762 -37.118 -46.195 1.00 52.66 131 ARG C C 1
ATOM 6241 O O . ARG C 1 148 ? 3.802 -36.260 -47.089 1.00 52.47 131 ARG C O 1
ATOM 6249 N N . SER C 1 149 ? 3.893 -36.835 -44.900 1.00 50.41 132 SER C N 1
ATOM 6250 C CA . SER C 1 149 ? 4.132 -35.484 -44.409 1.00 47.99 132 SER C CA 1
ATOM 6251 C C . SER C 1 149 ? 5.471 -35.486 -43.659 1.00 46.54 132 SER C C 1
ATOM 6252 O O . SER C 1 149 ? 5.722 -36.374 -42.840 1.00 46.70 132 SER C O 1
ATOM 6255 N N . LEU C 1 150 ? 6.321 -34.504 -43.952 1.00 43.98 133 LEU C N 1
ATOM 6256 C CA . LEU C 1 150 ? 7.694 -34.463 -43.446 1.00 41.96 133 LEU C CA 1
ATOM 6257 C C . LEU C 1 150 ? 7.978 -33.254 -42.547 1.00 39.99 133 LEU C C 1
ATOM 6258 O O . LEU C 1 150 ? 7.577 -32.139 -42.848 1.00 40.03 133 LEU C O 1
ATOM 6263 N N . CYS C 1 151 ? 8.701 -33.488 -41.457 1.00 38.27 134 CYS C N 1
ATOM 6264 C CA . CYS C 1 151 ? 9.132 -32.427 -40.558 1.00 36.00 134 CYS C CA 1
ATOM 6265 C C . CYS C 1 151 ? 10.603 -32.594 -40.224 1.00 34.70 134 CYS C C 1
ATOM 6266 O O . CYS C 1 151 ? 10.984 -33.484 -39.443 1.00 33.65 134 CYS C O 1
ATOM 6269 N N . ALA C 1 152 ? 11.432 -31.737 -40.807 1.00 32.96 135 ALA C N 1
ATOM 6270 C CA . ALA C 1 152 ? 12.872 -31.862 -40.601 1.00 32.26 135 ALA C CA 1
ATOM 6271 C C . ALA C 1 152 ? 13.362 -30.984 -39.430 1.00 31.68 135 ALA C C 1
ATOM 6272 O O . ALA C 1 152 ? 13.174 -29.752 -39.407 1.00 31.22 135 ALA C O 1
ATOM 6274 N N . ASN C 1 153 ? 14.000 -31.640 -38.470 1.00 30.96 136 ASN C N 1
ATOM 6275 C CA . ASN C 1 153 ? 14.647 -30.938 -37.378 1.00 30.94 136 ASN C CA 1
ATOM 6276 C C . ASN C 1 153 ? 16.146 -30.963 -37.640 1.00 30.22 136 ASN C C 1
ATOM 6277 O O . ASN C 1 153 ? 16.808 -31.935 -37.278 1.00 30.18 136 ASN C O 1
ATOM 6282 N N . LEU C 1 154 ? 16.680 -29.916 -38.263 1.00 29.96 137 LEU C N 1
ATOM 6283 C CA . LEU C 1 154 ? 18.069 -29.967 -38.759 1.00 29.83 137 LEU C CA 1
ATOM 6284 C C . LEU C 1 154 ? 19.139 -30.172 -37.679 1.00 29.69 137 LEU C C 1
ATOM 6285 O O . LEU C 1 154 ? 20.156 -30.867 -37.910 1.00 29.68 137 LEU C O 1
ATOM 6290 N N . ALA C 1 155 ? 18.933 -29.500 -36.541 1.00 29.99 138 ALA C N 1
ATOM 6291 C CA . ALA C 1 155 ? 19.840 -29.561 -35.384 1.00 29.96 138 ALA C CA 1
ATOM 6292 C C . ALA C 1 155 ? 21.293 -29.403 -35.823 1.00 30.06 138 ALA C C 1
ATOM 6293 O O . ALA C 1 155 ? 21.638 -28.380 -36.383 1.00 30.34 138 ALA C O 1
ATOM 6295 N N . ALA C 1 156 ? 22.131 -30.425 -35.611 1.00 30.38 139 ALA C N 1
ATOM 6296 C CA . ALA C 1 156 ? 23.544 -30.348 -35.984 1.00 29.91 139 ALA C CA 1
ATOM 6297 C C . ALA C 1 156 ? 23.800 -30.133 -37.475 1.00 30.35 139 ALA C C 1
ATOM 6298 O O . ALA C 1 156 ? 24.891 -29.649 -37.837 1.00 30.47 139 ALA C O 1
ATOM 6300 N N . ALA C 1 157 ? 22.846 -30.500 -38.346 1.00 30.32 140 ALA C N 1
ATOM 6301 C CA . ALA C 1 157 ? 22.999 -30.176 -39.793 1.00 30.74 140 ALA C CA 1
ATOM 6302 C C . ALA C 1 157 ? 23.199 -28.665 -40.017 1.00 31.73 140 ALA C C 1
ATOM 6303 O O . ALA C 1 157 ? 23.976 -28.237 -40.911 1.00 30.16 140 ALA C O 1
ATOM 6305 N N . ASN C 1 158 ? 22.510 -27.890 -39.177 1.00 32.42 141 ASN C N 1
ATOM 6306 C CA . ASN C 1 158 ? 22.641 -26.450 -39.119 1.00 35.02 141 ASN C CA 1
ATOM 6307 C C . ASN C 1 158 ? 23.950 -25.898 -38.547 1.00 35.29 141 ASN C C 1
ATOM 6308 O O . ASN C 1 158 ? 24.171 -24.691 -38.599 1.00 35.96 141 ASN C O 1
ATOM 6313 N N . ASP C 1 159 ? 24.805 -26.754 -37.998 1.00 35.23 142 ASP C N 1
ATOM 6314 C CA . ASP C 1 159 ? 26.085 -26.283 -37.493 1.00 35.74 142 ASP C CA 1
ATOM 6315 C C . ASP C 1 159 ? 27.186 -26.351 -38.550 1.00 35.68 142 ASP C C 1
ATOM 6316 O O . ASP C 1 159 ? 28.316 -25.962 -38.285 1.00 35.40 142 ASP C O 1
ATOM 6321 N N . PHE C 1 160 ? 26.845 -26.797 -39.763 1.00 35.65 143 PHE C N 1
ATOM 6322 C CA . PHE C 1 160 ? 27.811 -26.790 -40.880 1.00 35.43 143 PHE C CA 1
ATOM 6323 C C . PHE C 1 160 ? 28.423 -25.410 -41.091 1.00 35.95 143 PHE C C 1
ATOM 6324 O O . PHE C 1 160 ? 27.710 -24.428 -41.100 1.00 35.79 143 PHE C O 1
ATOM 6332 N N . THR C 1 161 ? 29.741 -25.333 -41.286 1.00 36.33 144 THR C N 1
ATOM 6333 C CA . THR C 1 161 ? 30.340 -24.054 -41.652 1.00 36.83 144 THR C CA 1
ATOM 6334 C C . THR C 1 161 ? 31.224 -24.192 -42.882 1.00 37.76 144 THR C C 1
ATOM 6335 O O . THR C 1 161 ? 31.736 -25.286 -43.151 1.00 36.94 144 THR C O 1
ATOM 6339 N N . PRO C 1 162 ? 31.399 -23.084 -43.638 1.00 38.90 145 PRO C N 1
ATOM 6340 C CA . PRO C 1 162 ? 32.280 -23.077 -44.799 1.00 40.14 145 PRO C CA 1
ATOM 6341 C C . PRO C 1 162 ? 33.692 -23.528 -44.466 1.00 40.96 145 PRO C C 1
ATOM 6342 O O . PRO C 1 162 ? 34.321 -24.168 -45.302 1.00 41.90 145 PRO C O 1
ATOM 6346 N N . GLU C 1 163 ? 34.177 -23.245 -43.253 1.00 41.66 146 GLU C N 1
ATOM 6347 C CA . GLU C 1 163 ? 35.585 -23.545 -42.905 1.00 42.42 146 GLU C CA 1
ATOM 6348 C C . GLU C 1 163 ? 35.838 -25.036 -42.985 1.00 41.48 146 GLU C C 1
ATOM 6349 O O . GLU C 1 163 ? 36.943 -25.464 -43.253 1.00 40.99 146 GLU C O 1
ATOM 6355 N N . HIS C 1 164 ? 34.799 -25.831 -42.743 1.00 41.35 147 HIS C N 1
ATOM 6356 C CA . HIS C 1 164 ? 34.926 -27.262 -42.859 1.00 40.81 147 HIS C CA 1
ATOM 6357 C C . HIS C 1 164 ? 35.530 -27.643 -44.211 1.00 40.73 147 HIS C C 1
ATOM 6358 O O . HIS C 1 164 ? 36.340 -28.572 -44.292 1.00 39.71 147 HIS C O 1
ATOM 6365 N N . LEU C 1 165 ? 35.140 -26.896 -45.248 1.00 40.41 148 LEU C N 1
ATOM 6366 C CA . LEU C 1 165 ? 35.523 -27.186 -46.621 1.00 41.26 148 LEU C CA 1
ATOM 6367 C C . LEU C 1 165 ? 36.927 -26.670 -46.961 1.00 42.24 148 LEU C C 1
ATOM 6368 O O . LEU C 1 165 ? 37.491 -27.017 -48.007 1.00 41.19 148 LEU C O 1
ATOM 6373 N N . ARG C 1 166 ? 37.491 -25.877 -46.046 1.00 43.45 149 ARG C N 1
ATOM 6374 C CA . ARG C 1 166 ? 38.785 -25.225 -46.277 1.00 45.03 149 ARG C CA 1
ATOM 6375 C C . ARG C 1 166 ? 39.965 -25.884 -45.561 1.00 45.61 149 ARG C C 1
ATOM 6376 O O . ARG C 1 166 ? 41.095 -25.395 -45.641 1.00 46.50 149 ARG C O 1
ATOM 6384 N N . SER C 1 167 ? 39.713 -27.010 -44.900 1.00 46.33 150 SER C N 1
ATOM 6385 C CA . SER C 1 167 ? 40.805 -27.861 -44.442 1.00 47.17 150 SER C CA 1
ATOM 6386 C C . SER C 1 167 ? 41.605 -28.376 -45.651 1.00 47.94 150 SER C C 1
ATOM 6387 O O . SER C 1 167 ? 41.105 -28.402 -46.787 1.00 47.98 150 SER C O 1
ATOM 6390 N N . ASP C 1 168 ? 42.845 -28.782 -45.409 1.00 48.46 151 ASP C N 1
ATOM 6391 C CA . ASP C 1 168 ? 43.674 -29.362 -46.471 1.00 48.92 151 ASP C CA 1
ATOM 6392 C C . ASP C 1 168 ? 43.054 -30.593 -47.131 1.00 48.13 151 ASP C C 1
ATOM 6393 O O . ASP C 1 168 ? 43.051 -30.701 -48.359 1.00 48.62 151 ASP C O 1
ATOM 6398 N N . GLY C 1 169 ? 42.529 -31.513 -46.326 1.00 47.14 152 GLY C N 1
ATOM 6399 C CA . GLY C 1 169 ? 41.943 -32.731 -46.866 1.00 45.61 152 GLY C CA 1
ATOM 6400 C C . GLY C 1 169 ? 40.743 -32.371 -47.726 1.00 44.70 152 GLY C C 1
ATOM 6401 O O . GLY C 1 169 ? 40.607 -32.847 -48.855 1.00 44.61 152 GLY C O 1
ATOM 6402 N N . ASN C 1 170 ? 39.890 -31.503 -47.193 1.00 43.44 153 ASN C N 1
ATOM 6403 C CA . ASN C 1 170 ? 38.645 -31.145 -47.866 1.00 42.48 153 ASN C CA 1
ATOM 6404 C C . ASN C 1 170 ? 38.803 -30.237 -49.081 1.00 42.09 153 ASN C C 1
ATOM 6405 O O . ASN C 1 170 ? 38.096 -30.398 -50.069 1.00 40.02 153 ASN C O 1
ATOM 6410 N N . ARG C 1 171 ? 39.739 -29.294 -49.014 1.00 42.61 154 ARG C N 1
ATOM 6411 C CA . ARG C 1 171 ? 39.984 -28.457 -50.181 1.00 43.16 154 ARG C CA 1
ATOM 6412 C C . ARG C 1 171 ? 40.549 -29.271 -51.340 1.00 42.50 154 ARG C C 1
ATOM 6413 O O . ARG C 1 171 ? 40.212 -28.985 -52.473 1.00 42.49 154 ARG C O 1
ATOM 6421 N N . ALA C 1 172 ? 41.350 -30.309 -51.060 1.00 42.76 155 ALA C N 1
ATOM 6422 C CA . ALA C 1 172 ? 41.846 -31.215 -52.118 1.00 42.47 155 ALA C CA 1
ATOM 6423 C C . ALA C 1 172 ? 40.720 -32.079 -52.687 1.00 42.58 155 ALA C C 1
ATOM 6424 O O . ALA C 1 172 ? 40.679 -32.350 -53.900 1.00 42.52 155 ALA C O 1
ATOM 6426 N N . TYR C 1 173 ? 39.811 -32.521 -51.814 1.00 41.83 156 TYR C N 1
ATOM 6427 C CA . TYR C 1 173 ? 38.596 -33.220 -52.273 1.00 41.48 156 TYR C CA 1
ATOM 6428 C C . TYR C 1 173 ? 37.748 -32.398 -53.264 1.00 40.59 156 TYR C C 1
ATOM 6429 O O . TYR C 1 173 ? 37.208 -32.960 -54.218 1.00 40.78 156 TYR C O 1
ATOM 6438 N N . LEU C 1 174 ? 37.607 -31.093 -53.009 1.00 39.59 157 LEU C N 1
ATOM 6439 C CA . LEU C 1 174 ? 36.858 -30.192 -53.893 1.00 39.32 157 LEU C CA 1
ATOM 6440 C C . LEU C 1 174 ? 37.622 -29.964 -55.206 1.00 39.44 157 LEU C C 1
ATOM 6441 O O . LEU C 1 174 ? 37.043 -30.059 -56.276 1.00 38.77 157 LEU C O 1
ATOM 6446 N N . GLN C 1 175 ? 38.918 -29.676 -55.109 1.00 39.72 158 GLN C N 1
ATOM 6447 C CA . GLN C 1 175 ? 39.772 -29.488 -56.307 1.00 40.68 158 GLN C CA 1
ATOM 6448 C C . GLN C 1 175 ? 39.758 -30.736 -57.182 1.00 40.52 158 GLN C C 1
ATOM 6449 O O . GLN C 1 175 ? 39.736 -30.642 -58.395 1.00 41.13 158 GLN C O 1
ATOM 6455 N N . GLY C 1 176 ? 39.705 -31.906 -56.563 1.00 40.61 159 GLY C N 1
ATOM 6456 C CA . GLY C 1 176 ? 39.750 -33.154 -57.307 1.00 40.82 159 GLY C CA 1
ATOM 6457 C C . GLY C 1 176 ? 38.452 -33.707 -57.868 1.00 41.18 159 GLY C C 1
ATOM 6458 O O . GLY C 1 176 ? 38.463 -34.763 -58.518 1.00 41.07 159 GLY C O 1
ATOM 6459 N N . ALA C 1 177 ? 37.320 -33.046 -57.609 1.00 40.87 160 ALA C N 1
ATOM 6460 C CA . ALA C 1 177 ? 36.030 -33.568 -58.088 1.00 40.36 160 ALA C CA 1
ATOM 6461 C C . ALA C 1 177 ? 35.680 -33.050 -59.488 1.00 40.29 160 ALA C C 1
ATOM 6462 O O . ALA C 1 177 ? 36.178 -32.011 -59.915 1.00 40.76 160 ALA C O 1
ATOM 6464 N N . GLN C 1 178 ? 34.806 -33.760 -60.194 1.00 40.64 161 GLN C N 1
ATOM 6465 C CA . GLN C 1 178 ? 34.340 -33.294 -61.501 1.00 40.92 161 GLN C CA 1
ATOM 6466 C C . GLN C 1 178 ? 32.880 -32.872 -61.467 1.00 39.81 161 GLN C C 1
ATOM 6467 O O . GLN C 1 178 ? 32.444 -32.063 -62.294 1.00 39.43 161 GLN C O 1
ATOM 6473 N N . PHE C 1 179 ? 32.139 -33.427 -60.509 1.00 38.54 162 PHE C N 1
ATOM 6474 C CA . PHE C 1 179 ? 30.692 -33.214 -60.405 1.00 37.46 162 PHE C CA 1
ATOM 6475 C C . PHE C 1 179 ? 30.332 -32.768 -58.974 1.00 36.68 162 PHE C C 1
ATOM 6476 O O . PHE C 1 179 ? 30.900 -33.291 -57.992 1.00 36.46 162 PHE C O 1
ATOM 6484 N N . PHE C 1 180 ? 29.385 -31.833 -58.871 1.00 34.59 163 PHE C N 1
ATOM 6485 C CA . PHE C 1 180 ? 28.907 -31.338 -57.584 1.00 33.79 163 PHE C CA 1
ATOM 6486 C C . PHE C 1 180 ? 27.388 -31.390 -57.525 1.00 32.63 163 PHE C C 1
ATOM 6487 O O . PHE C 1 180 ? 26.704 -31.027 -58.487 1.00 32.49 163 PHE C O 1
ATOM 6495 N N . TYR C 1 181 ? 26.859 -31.832 -56.396 1.00 31.13 164 TYR C N 1
ATOM 6496 C CA . TYR C 1 181 ? 25.417 -31.893 -56.229 1.00 30.56 164 TYR C CA 1
ATOM 6497 C C . TYR C 1 181 ? 25.043 -31.321 -54.851 1.00 30.22 164 TYR C C 1
ATOM 6498 O O . TYR C 1 181 ? 25.645 -31.703 -53.821 1.00 29.67 164 TYR C O 1
ATOM 6507 N N . VAL C 1 182 ? 24.085 -30.396 -54.842 1.00 29.11 165 VAL C N 1
ATOM 6508 C CA . VAL C 1 182 ? 23.616 -29.756 -53.610 1.00 29.07 165 VAL C CA 1
ATOM 6509 C C . VAL C 1 182 ? 22.100 -29.728 -53.614 1.00 29.52 165 VAL C C 1
ATOM 6510 O O . VAL C 1 182 ? 21.489 -29.461 -54.649 1.00 30.17 165 VAL C O 1
ATOM 6514 N N . SER C 1 183 ? 21.485 -30.028 -52.474 1.00 28.15 166 SER C N 1
ATOM 6515 C CA . SER C 1 183 ? 20.039 -29.887 -52.361 1.00 28.95 166 SER C CA 1
ATOM 6516 C C . SER C 1 183 ? 19.631 -28.440 -52.063 1.00 29.01 166 SER C C 1
ATOM 6517 O O . SER C 1 183 ? 20.389 -27.690 -51.425 1.00 30.08 166 SER C O 1
ATOM 6520 N N . GLY C 1 184 ? 18.423 -28.058 -52.482 1.00 28.63 167 GLY C N 1
ATOM 6521 C CA . GLY C 1 184 ? 17.828 -26.810 -52.014 1.00 28.64 167 GLY C CA 1
ATOM 6522 C C . GLY C 1 184 ? 17.695 -26.817 -50.483 1.00 28.64 167 GLY C C 1
ATOM 6523 O O . GLY C 1 184 ? 17.804 -25.779 -49.846 1.00 28.30 167 GLY C O 1
ATOM 6524 N N . PHE C 1 185 ? 17.464 -27.992 -49.902 1.00 28.86 168 PHE C N 1
ATOM 6525 C CA . PHE C 1 185 ? 17.437 -28.160 -48.435 1.00 29.92 168 PHE C CA 1
ATOM 6526 C C . PHE C 1 185 ? 18.686 -27.546 -47.768 1.00 30.11 168 PHE C C 1
ATOM 6527 O O . PHE C 1 185 ? 18.612 -26.978 -46.669 1.00 29.90 168 PHE C O 1
ATOM 6535 N N . PHE C 1 186 ? 19.843 -27.720 -48.407 1.00 30.48 169 PHE C N 1
ATOM 6536 C CA . PHE C 1 186 ? 21.108 -27.245 -47.845 1.00 31.48 169 PHE C CA 1
ATOM 6537 C C . PHE C 1 186 ? 21.160 -25.717 -47.685 1.00 31.85 169 PHE C C 1
ATOM 6538 O O . PHE C 1 186 ? 21.937 -25.223 -46.867 1.00 31.48 169 PHE C O 1
ATOM 6546 N N . PHE C 1 187 ? 20.332 -24.996 -48.452 1.00 31.68 170 PHE C N 1
ATOM 6547 C CA . PHE C 1 187 ? 20.299 -23.530 -48.430 1.00 32.29 170 PHE C CA 1
ATOM 6548 C C . PHE C 1 187 ? 19.895 -23.019 -47.045 1.00 33.04 170 PHE C C 1
ATOM 6549 O O . PHE C 1 187 ? 20.384 -21.999 -46.609 1.00 31.64 170 PHE C O 1
ATOM 6557 N N . THR C 1 188 ? 19.005 -23.751 -46.365 1.00 33.17 171 THR C N 1
ATOM 6558 C CA . THR C 1 188 ? 18.683 -23.430 -44.971 1.00 33.75 171 THR C CA 1
ATOM 6559 C C . THR C 1 188 ? 19.934 -23.313 -44.104 1.00 34.41 171 THR C C 1
ATOM 6560 O O . THR C 1 188 ? 19.969 -22.533 -43.175 1.00 34.11 171 THR C O 1
ATOM 6564 N N . VAL C 1 189 ? 20.964 -24.064 -44.458 1.00 34.77 172 VAL C N 1
ATOM 6565 C CA . VAL C 1 189 ? 22.093 -24.322 -43.586 1.00 35.28 172 VAL C CA 1
ATOM 6566 C C . VAL C 1 189 ? 23.354 -23.545 -43.995 1.00 35.60 172 VAL C C 1
ATOM 6567 O O . VAL C 1 189 ? 23.990 -22.860 -43.165 1.00 35.61 172 VAL C O 1
ATOM 6571 N N . SER C 1 190 ? 23.720 -23.624 -45.273 1.00 34.76 173 SER C N 1
ATOM 6572 C CA . SER C 1 190 ? 24.864 -22.844 -45.735 1.00 34.40 173 SER C CA 1
ATOM 6573 C C . SER C 1 190 ? 24.768 -22.592 -47.227 1.00 34.00 173 SER C C 1
ATOM 6574 O O . SER C 1 190 ? 25.482 -23.223 -48.019 1.00 32.67 173 SER C O 1
ATOM 6577 N N . PHE C 1 191 ? 23.870 -21.670 -47.593 1.00 34.11 174 PHE C N 1
ATOM 6578 C CA . PHE C 1 191 ? 23.764 -21.196 -48.970 1.00 34.41 174 PHE C CA 1
ATOM 6579 C C . PHE C 1 191 ? 25.130 -20.686 -49.419 1.00 35.09 174 PHE C C 1
ATOM 6580 O O . PHE C 1 191 ? 25.539 -20.880 -50.577 1.00 35.02 174 PHE C O 1
ATOM 6588 N N . GLU C 1 192 ? 25.837 -20.050 -48.486 1.00 35.10 175 GLU C N 1
ATOM 6589 C CA . GLU C 1 192 ? 27.161 -19.498 -48.730 1.00 36.65 175 GLU C CA 1
ATOM 6590 C C . GLU C 1 192 ? 28.117 -20.527 -49.321 1.00 35.63 175 GLU C C 1
ATOM 6591 O O . GLU C 1 192 ? 28.866 -20.225 -50.243 1.00 34.69 175 GLU C O 1
ATOM 6597 N N . SER C 1 193 ? 28.090 -21.731 -48.749 1.00 35.52 176 SER C N 1
ATOM 6598 C CA . SER C 1 193 ? 28.936 -22.842 -49.175 1.00 35.61 176 SER C CA 1
ATOM 6599 C C . SER C 1 193 ? 28.489 -23.319 -50.548 1.00 35.14 176 SER C C 1
ATOM 6600 O O . SER C 1 193 ? 29.311 -23.583 -51.407 1.00 35.55 176 SER C O 1
ATOM 6603 N N . ALA C 1 194 ? 27.178 -23.396 -50.735 1.00 34.22 177 ALA C N 1
ATOM 6604 C CA . ALA C 1 194 ? 26.587 -23.844 -51.981 1.00 34.27 177 ALA C CA 1
ATOM 6605 C C . ALA C 1 194 ? 27.028 -22.935 -53.115 1.00 34.43 177 ALA C C 1
ATOM 6606 O O . ALA C 1 194 ? 27.572 -23.401 -54.135 1.00 33.96 177 ALA C O 1
ATOM 6608 N N . LEU C 1 195 ? 26.864 -21.628 -52.906 1.00 34.19 178 LEU C N 1
ATOM 6609 C CA . LEU C 1 195 ? 27.150 -20.671 -53.950 1.00 34.14 178 LEU C CA 1
ATOM 6610 C C . LEU C 1 195 ? 28.635 -20.668 -54.293 1.00 34.41 178 LEU C C 1
ATOM 6611 O O . LEU C 1 195 ? 29.030 -20.532 -55.458 1.00 34.13 178 LEU C O 1
ATOM 6616 N N . SER C 1 196 ? 29.465 -20.783 -53.273 1.00 35.24 179 SER C N 1
ATOM 6617 C CA . SER C 1 196 ? 30.895 -20.681 -53.496 1.00 36.55 179 SER C CA 1
ATOM 6618 C C . SER C 1 196 ? 31.403 -21.891 -54.307 1.00 36.73 179 SER C C 1
ATOM 6619 O O . SER C 1 196 ? 32.192 -21.732 -55.246 1.00 37.33 179 SER C O 1
ATOM 6622 N N . VAL C 1 197 ? 30.880 -23.073 -53.993 1.00 36.23 180 VAL C N 1
ATOM 6623 C CA . VAL C 1 197 ? 31.183 -24.299 -54.738 1.00 35.85 180 VAL C CA 1
ATOM 6624 C C . VAL C 1 197 ? 30.697 -24.180 -56.179 1.00 36.66 180 VAL C C 1
ATOM 6625 O O . VAL C 1 197 ? 31.450 -24.497 -57.117 1.00 36.97 180 VAL C O 1
ATOM 6629 N N . ALA C 1 198 ? 29.467 -23.688 -56.362 1.00 36.78 181 ALA C N 1
ATOM 6630 C CA . ALA C 1 198 ? 28.897 -23.471 -57.702 1.00 37.87 181 ALA C CA 1
ATOM 6631 C C . ALA C 1 198 ? 29.767 -22.578 -58.588 1.00 38.26 181 ALA C C 1
ATOM 6632 O O . ALA C 1 198 ? 30.050 -22.923 -59.736 1.00 37.93 181 ALA C O 1
ATOM 6634 N N . LYS C 1 199 ? 30.175 -21.434 -58.038 1.00 38.86 182 LYS C N 1
ATOM 6635 C CA . LYS C 1 199 ? 31.094 -20.508 -58.697 1.00 39.94 182 LYS C CA 1
ATOM 6636 C C . LYS C 1 199 ? 32.412 -21.164 -59.099 1.00 40.15 182 LYS C C 1
ATOM 6637 O O . LYS C 1 199 ? 32.839 -21.053 -60.236 1.00 40.27 182 LYS C O 1
ATOM 6643 N N . GLU C 1 200 ? 33.046 -21.843 -58.154 1.00 41.18 183 GLU C N 1
ATOM 6644 C CA . GLU C 1 200 ? 34.290 -22.545 -58.419 1.00 42.86 183 GLU C CA 1
ATOM 6645 C C . GLU C 1 200 ? 34.109 -23.644 -59.500 1.00 42.93 183 GLU C C 1
ATOM 6646 O O . GLU C 1 200 ? 34.993 -23.836 -60.335 1.00 43.16 183 GLU C O 1
ATOM 6652 N N . ALA C 1 201 ? 32.952 -24.311 -59.519 1.00 42.58 184 ALA C N 1
ATOM 6653 C CA . ALA C 1 201 ? 32.651 -25.277 -60.580 1.00 42.93 184 ALA C CA 1
ATOM 6654 C C . ALA C 1 201 ? 32.532 -24.616 -61.957 1.00 43.19 184 ALA C C 1
ATOM 6655 O O . ALA C 1 201 ? 33.066 -25.131 -62.954 1.00 43.01 184 ALA C O 1
ATOM 6657 N N . ALA C 1 202 ? 31.837 -23.483 -62.010 1.00 43.60 185 ALA C N 1
ATOM 6658 C CA . ALA C 1 202 ? 31.648 -22.746 -63.265 1.00 43.90 185 ALA C CA 1
ATOM 6659 C C . ALA C 1 202 ? 32.966 -22.247 -63.820 1.00 44.15 185 ALA C C 1
ATOM 6660 O O . ALA C 1 202 ? 33.217 -22.378 -65.013 1.00 44.98 185 ALA C O 1
ATOM 6662 N N . ALA C 1 203 ? 33.794 -21.677 -62.947 1.00 44.03 186 ALA C N 1
ATOM 6663 C CA . ALA C 1 203 ? 35.057 -21.076 -63.335 1.00 44.03 186 ALA C CA 1
ATOM 6664 C C . ALA C 1 203 ? 36.033 -22.094 -63.919 1.00 44.25 186 ALA C C 1
ATOM 6665 O O . ALA C 1 203 ? 36.966 -21.711 -64.608 1.00 44.67 186 ALA C O 1
ATOM 6667 N N . THR C 1 204 ? 35.795 -23.378 -63.644 1.00 44.30 187 THR C N 1
ATOM 6668 C CA . THR C 1 204 ? 36.618 -24.484 -64.128 1.00 43.53 187 THR C CA 1
ATOM 6669 C C . THR C 1 204 ? 35.847 -25.434 -65.055 1.00 43.20 187 THR C C 1
ATOM 6670 O O . THR C 1 204 ? 36.334 -26.508 -65.405 1.00 42.81 187 THR C O 1
ATOM 6674 N N . GLY C 1 205 ? 34.638 -25.048 -65.444 1.00 42.66 188 GLY C N 1
ATOM 6675 C CA . GLY C 1 205 ? 33.826 -25.849 -66.377 1.00 41.96 188 GLY C CA 1
ATOM 6676 C C . GLY C 1 205 ? 33.283 -27.188 -65.892 1.00 41.36 188 GLY C C 1
ATOM 6677 O O . GLY C 1 205 ? 32.813 -28.018 -66.689 1.00 41.02 188 GLY C O 1
ATOM 6678 N N . ARG C 1 206 ? 33.315 -27.398 -64.584 1.00 40.68 189 ARG C N 1
ATOM 6679 C CA . ARG C 1 206 ? 32.811 -28.635 -63.998 1.00 39.66 189 ARG C CA 1
ATOM 6680 C C . ARG C 1 206 ? 31.315 -28.544 -63.703 1.00 39.28 189 ARG C C 1
ATOM 6681 O O . ARG C 1 206 ? 30.758 -27.460 -63.553 1.00 39.99 189 ARG C O 1
ATOM 6689 N N . MET C 1 207 ? 30.657 -29.683 -63.586 1.00 38.67 190 MET C N 1
ATOM 6690 C CA . MET C 1 207 ? 29.217 -29.667 -63.487 1.00 38.37 190 MET C CA 1
ATOM 6691 C C . MET C 1 207 ? 28.752 -29.398 -62.064 1.00 37.29 190 MET C C 1
ATOM 6692 O O . MET C 1 207 ? 29.231 -30.036 -61.126 1.00 36.83 190 MET C O 1
ATOM 6697 N N . PHE C 1 208 ? 27.845 -28.423 -61.945 1.00 35.50 191 PHE C N 1
ATOM 6698 C CA . PHE C 1 208 ? 27.090 -28.151 -60.717 1.00 34.25 191 PHE C CA 1
ATOM 6699 C C . PHE C 1 208 ? 25.581 -28.439 -60.880 1.00 33.03 191 PHE C C 1
ATOM 6700 O O . PHE C 1 208 ? 24.931 -27.989 -61.820 1.00 32.81 191 PHE C O 1
ATOM 6708 N N . MET C 1 209 ? 25.034 -29.200 -59.951 1.00 32.08 192 MET C N 1
ATOM 6709 C CA . MET C 1 209 ? 23.665 -29.679 -60.055 1.00 31.53 192 MET C CA 1
ATOM 6710 C C . MET C 1 209 ? 22.959 -29.475 -58.727 1.00 30.85 192 MET C C 1
ATOM 6711 O O . MET C 1 209 ? 23.592 -29.511 -57.658 1.00 30.54 192 MET C O 1
ATOM 6716 N N . MET C 1 210 ? 21.651 -29.271 -58.769 1.00 30.65 193 MET C N 1
ATOM 6717 C CA . MET C 1 210 ? 20.905 -29.091 -57.518 1.00 30.61 193 MET C CA 1
ATOM 6718 C C . MET C 1 210 ? 19.503 -29.554 -57.641 1.00 30.35 193 MET C C 1
ATOM 6719 O O . MET C 1 210 ? 19.009 -29.769 -58.759 1.00 30.39 193 MET C O 1
ATOM 6724 N N . ASN C 1 211 ? 18.864 -29.690 -56.480 1.00 29.85 194 ASN C N 1
ATOM 6725 C CA . ASN C 1 211 ? 17.494 -30.128 -56.380 1.00 29.52 194 ASN C CA 1
ATOM 6726 C C . ASN C 1 211 ? 16.672 -28.994 -55.764 1.00 29.80 194 ASN C C 1
ATOM 6727 O O . ASN C 1 211 ? 17.094 -28.378 -54.785 1.00 30.38 194 ASN C O 1
ATOM 6732 N N . LEU C 1 212 ? 15.508 -28.714 -56.341 1.00 28.73 195 LEU C N 1
ATOM 6733 C CA . LEU C 1 212 ? 14.573 -27.777 -55.729 1.00 28.18 195 LEU C CA 1
ATOM 6734 C C . LEU C 1 212 ? 14.172 -28.234 -54.311 1.00 26.97 195 LEU C C 1
ATOM 6735 O O . LEU C 1 212 ? 13.834 -27.385 -53.473 1.00 27.45 195 LEU C O 1
ATOM 6740 N N . SER C 1 213 ? 14.175 -29.560 -54.093 1.00 25.98 196 SER C N 1
ATOM 6741 C CA . SER C 1 213 ? 14.021 -30.222 -52.784 1.00 27.40 196 SER C CA 1
ATOM 6742 C C . SER C 1 213 ? 12.619 -30.146 -52.169 1.00 27.50 196 SER C C 1
ATOM 6743 O O . SER C 1 213 ? 12.079 -31.160 -51.715 1.00 26.92 196 SER C O 1
ATOM 6746 N N . ALA C 1 214 ? 12.047 -28.949 -52.107 1.00 28.53 197 ALA C N 1
ATOM 6747 C CA . ALA C 1 214 ? 10.707 -28.823 -51.528 1.00 28.38 197 ALA C CA 1
ATOM 6748 C C . ALA C 1 214 ? 10.104 -27.473 -51.889 1.00 29.24 197 ALA C C 1
ATOM 6749 O O . ALA C 1 214 ? 10.852 -26.515 -52.140 1.00 29.66 197 ALA C O 1
ATOM 6751 N N . PRO C 1 215 ? 8.749 -27.357 -51.865 1.00 29.77 198 PRO C N 1
ATOM 6752 C CA . PRO C 1 215 ? 8.123 -26.059 -52.168 1.00 29.91 198 PRO C CA 1
ATOM 6753 C C . PRO C 1 215 ? 8.662 -24.909 -51.317 1.00 30.68 198 PRO C C 1
ATOM 6754 O O . PRO C 1 215 ? 8.845 -23.803 -51.847 1.00 31.08 198 PRO C O 1
ATOM 6758 N N . PHE C 1 216 ? 8.949 -25.154 -50.028 1.00 30.30 199 PHE C N 1
ATOM 6759 C CA . PHE C 1 216 ? 9.472 -24.071 -49.175 1.00 29.96 199 PHE C CA 1
ATOM 6760 C C . PHE C 1 216 ? 10.808 -23.502 -49.640 1.00 29.74 199 PHE C C 1
ATOM 6761 O O . PHE C 1 216 ? 11.149 -22.379 -49.290 1.00 31.10 199 PHE C O 1
ATOM 6769 N N . VAL C 1 217 ? 11.564 -24.241 -50.438 1.00 29.48 200 VAL C N 1
ATOM 6770 C CA . VAL C 1 217 ? 12.832 -23.688 -50.934 1.00 29.18 200 VAL C CA 1
ATOM 6771 C C . VAL C 1 217 ? 12.608 -22.447 -51.829 1.00 30.21 200 VAL C C 1
ATOM 6772 O O . VAL C 1 217 ? 13.128 -21.376 -51.513 1.00 31.36 200 VAL C O 1
ATOM 6776 N N . PRO C 1 218 ? 11.845 -22.568 -52.941 1.00 31.38 201 PRO C N 1
ATOM 6777 C CA . PRO C 1 218 ? 11.637 -21.293 -53.652 1.00 32.32 201 PRO C CA 1
ATOM 6778 C C . PRO C 1 218 ? 10.800 -20.255 -52.864 1.00 33.60 201 PRO C C 1
ATOM 6779 O O . PRO C 1 218 ? 10.977 -19.045 -53.068 1.00 33.79 201 PRO C O 1
ATOM 6783 N N . GLN C 1 219 ? 9.894 -20.718 -52.004 1.00 34.31 202 GLN C N 1
ATOM 6784 C CA . GLN C 1 219 ? 9.123 -19.802 -51.180 1.00 36.23 202 GLN C CA 1
ATOM 6785 C C . GLN C 1 219 ? 9.981 -19.020 -50.194 1.00 36.07 202 GLN C C 1
ATOM 6786 O O . GLN C 1 219 ? 9.771 -17.829 -50.015 1.00 38.22 202 GLN C O 1
ATOM 6792 N N . PHE C 1 220 ? 10.921 -19.689 -49.540 1.00 35.66 203 PHE C N 1
ATOM 6793 C CA . PHE C 1 220 ? 11.716 -19.052 -48.490 1.00 34.96 203 PHE C CA 1
ATOM 6794 C C . PHE C 1 220 ? 12.944 -18.332 -49.016 1.00 34.93 203 PHE C C 1
ATOM 6795 O O . PHE C 1 220 ? 13.349 -17.316 -48.445 1.00 34.66 203 PHE C O 1
ATOM 6803 N N . TYR C 1 221 ? 13.547 -18.877 -50.079 1.00 34.41 204 TYR C N 1
ATOM 6804 C CA . TYR C 1 221 ? 14.873 -18.447 -50.513 1.00 34.12 204 TYR C CA 1
ATOM 6805 C C . TYR C 1 221 ? 14.918 -18.051 -51.986 1.00 34.24 204 TYR C C 1
ATOM 6806 O O . TYR C 1 221 ? 15.848 -18.432 -52.691 1.00 33.61 204 TYR C O 1
ATOM 6815 N N . LYS C 1 222 ? 13.943 -17.259 -52.446 1.00 34.76 205 LYS C N 1
ATOM 6816 C CA . LYS C 1 222 ? 13.901 -16.903 -53.874 1.00 34.95 205 LYS C CA 1
ATOM 6817 C C . LYS C 1 222 ? 15.184 -16.281 -54.426 1.00 35.24 205 LYS C C 1
ATOM 6818 O O . LYS C 1 222 ? 15.697 -16.758 -55.460 1.00 34.48 205 LYS C O 1
ATOM 6824 N N . ASN C 1 223 ? 15.695 -15.230 -53.770 1.00 34.49 206 ASN C N 1
ATOM 6825 C CA A ASN C 1 223 ? 16.871 -14.555 -54.293 0.50 35.20 206 ASN C CA 1
ATOM 6826 C CA B ASN C 1 223 ? 16.923 -14.531 -54.221 0.50 35.35 206 ASN C CA 1
ATOM 6827 C C . ASN C 1 223 ? 18.152 -15.416 -54.215 1.00 35.22 206 ASN C C 1
ATOM 6828 O O . ASN C 1 223 ? 19.041 -15.284 -55.065 1.00 35.76 206 ASN C O 1
ATOM 6837 N N . ASN C 1 224 ? 18.232 -16.303 -53.222 1.00 35.32 207 ASN C N 1
ATOM 6838 C CA . ASN C 1 224 ? 19.323 -17.283 -53.164 1.00 35.31 207 ASN C CA 1
ATOM 6839 C C . ASN C 1 224 ? 19.307 -18.114 -54.458 1.00 34.92 207 ASN C C 1
ATOM 6840 O O . ASN C 1 224 ? 20.343 -18.305 -55.120 1.00 33.62 207 ASN C O 1
ATOM 6845 N N . LEU C 1 225 ? 18.103 -18.572 -54.806 1.00 34.94 208 LEU C N 1
ATOM 6846 C CA . LEU C 1 225 ? 17.865 -19.368 -55.996 1.00 35.68 208 LEU C CA 1
ATOM 6847 C C . LEU C 1 225 ? 18.301 -18.612 -57.233 1.00 35.24 208 LEU C C 1
ATOM 6848 O O . LEU C 1 225 ? 19.005 -19.166 -58.087 1.00 34.08 208 LEU C O 1
ATOM 6853 N N . GLU C 1 226 ? 17.866 -17.352 -57.319 1.00 35.55 209 GLU C N 1
ATOM 6854 C CA . GLU C 1 226 ? 18.238 -16.466 -58.416 1.00 36.70 209 GLU C CA 1
ATOM 6855 C C . GLU C 1 226 ? 19.742 -16.276 -58.504 1.00 35.59 209 GLU C C 1
ATOM 6856 O O . GLU C 1 226 ? 20.295 -16.335 -59.594 1.00 36.32 209 GLU C O 1
ATOM 6862 N N . GLU C 1 227 ? 20.403 -16.048 -57.373 1.00 34.03 210 GLU C N 1
ATOM 6863 C CA . GLU C 1 227 ? 21.846 -15.810 -57.366 1.00 33.47 210 GLU C CA 1
ATOM 6864 C C . GLU C 1 227 ? 22.677 -17.044 -57.770 1.00 32.38 210 GLU C C 1
ATOM 6865 O O . GLU C 1 227 ? 23.763 -16.896 -58.325 1.00 31.64 210 GLU C O 1
ATOM 6871 N N . ILE C 1 228 ? 22.173 -18.241 -57.474 1.00 31.48 211 ILE C N 1
ATOM 6872 C CA . ILE C 1 228 ? 22.904 -19.488 -57.764 1.00 32.41 211 ILE C CA 1
ATOM 6873 C C . ILE C 1 228 ? 22.610 -20.038 -59.163 1.00 33.14 211 ILE C C 1
ATOM 6874 O O . ILE C 1 228 ? 23.480 -20.672 -59.762 1.00 33.99 211 ILE C O 1
ATOM 6879 N N . PHE C 1 229 ? 21.416 -19.755 -59.690 1.00 34.27 212 PHE C N 1
ATOM 6880 C CA . PHE C 1 229 ? 20.949 -20.339 -60.972 1.00 35.21 212 PHE C CA 1
ATOM 6881 C C . PHE C 1 229 ? 21.920 -20.254 -62.141 1.00 35.76 212 PHE C C 1
ATOM 6882 O O . PHE C 1 229 ? 22.064 -21.246 -62.870 1.00 35.91 212 PHE C O 1
ATOM 6890 N N . PRO C 1 230 ? 22.602 -19.090 -62.317 1.00 36.00 213 PRO C N 1
ATOM 6891 C CA . PRO C 1 230 ? 23.608 -18.974 -63.393 1.00 35.91 213 PRO C CA 1
ATOM 6892 C C . PRO C 1 230 ? 24.641 -20.093 -63.398 1.00 35.81 213 PRO C C 1
ATOM 6893 O O . PRO C 1 230 ? 25.193 -20.421 -64.455 1.00 35.13 213 PRO C O 1
ATOM 6897 N N . TYR C 1 231 ? 24.884 -20.668 -62.221 1.00 35.05 214 TYR C N 1
ATOM 6898 C CA . TYR C 1 231 ? 25.893 -21.697 -62.031 1.00 35.00 214 TYR C CA 1
ATOM 6899 C C . TYR C 1 231 ? 25.329 -23.108 -62.003 1.00 34.69 214 TYR C C 1
ATOM 6900 O O . TYR C 1 231 ? 26.053 -24.063 -61.716 1.00 34.80 214 TYR C O 1
ATOM 6909 N N . VAL C 1 232 ? 24.040 -23.257 -62.286 1.00 33.97 215 VAL C N 1
ATOM 6910 C CA . VAL C 1 232 ? 23.442 -24.577 -62.265 1.00 33.69 215 VAL C CA 1
ATOM 6911 C C . VAL C 1 232 ? 23.398 -25.240 -63.654 1.00 34.23 215 VAL C C 1
ATOM 6912 O O . VAL C 1 232 ? 22.778 -24.718 -64.581 1.00 34.68 215 VAL C O 1
ATOM 6916 N N . ASP C 1 233 ? 24.041 -26.396 -63.773 1.00 34.29 216 ASP C N 1
ATOM 6917 C CA . ASP C 1 233 ? 24.057 -27.164 -65.033 1.00 34.41 216 ASP C CA 1
ATOM 6918 C C . ASP C 1 233 ? 22.886 -28.102 -65.156 1.00 33.91 216 ASP C C 1
ATOM 6919 O O . ASP C 1 233 ? 22.393 -28.335 -66.259 1.00 33.32 216 ASP C O 1
ATOM 6924 N N . VAL C 1 234 ? 22.450 -28.666 -64.030 1.00 33.93 217 VAL C N 1
ATOM 6925 C CA . VAL C 1 234 ? 21.217 -29.425 -64.023 1.00 33.50 217 VAL C CA 1
ATOM 6926 C C . VAL C 1 234 ? 20.363 -29.166 -62.775 1.00 33.78 217 VAL C C 1
ATOM 6927 O O . VAL C 1 234 ? 20.873 -29.113 -61.640 1.00 33.71 217 VAL C O 1
ATOM 6931 N N . LEU C 1 235 ? 19.072 -28.936 -63.009 1.00 32.35 218 LEU C N 1
ATOM 6932 C CA . LEU C 1 235 ? 18.117 -28.713 -61.933 1.00 31.88 218 LEU C CA 1
ATOM 6933 C C . LEU C 1 235 ? 17.163 -29.885 -61.902 1.00 32.36 218 LEU C C 1
ATOM 6934 O O . LEU C 1 235 ? 16.582 -30.208 -62.933 1.00 33.42 218 LEU C O 1
ATOM 6939 N N . PHE C 1 236 ? 16.996 -30.511 -60.738 1.00 32.07 219 PHE C N 1
ATOM 6940 C CA . PHE C 1 236 ? 16.011 -31.563 -60.520 1.00 32.68 219 PHE C CA 1
ATOM 6941 C C . PHE C 1 236 ? 14.911 -31.015 -59.618 1.00 32.49 219 PHE C C 1
ATOM 6942 O O . PHE C 1 236 ? 15.187 -30.255 -58.687 1.00 32.81 219 PHE C O 1
ATOM 6950 N N . GLY C 1 237 ? 13.674 -31.420 -59.855 1.00 33.04 220 GLY C N 1
ATOM 6951 C CA . GLY C 1 237 ? 12.585 -31.073 -58.944 1.00 33.94 220 GLY C CA 1
ATOM 6952 C C . GLY C 1 237 ? 11.368 -31.876 -59.311 1.00 35.29 220 GLY C C 1
ATOM 6953 O O . GLY C 1 237 ? 11.307 -32.410 -60.427 1.00 35.76 220 GLY C O 1
ATOM 6954 N N . ASN C 1 238 ? 10.401 -31.983 -58.402 1.00 35.02 221 ASN C N 1
ATOM 6955 C CA . ASN C 1 238 ? 9.140 -32.589 -58.778 1.00 35.80 221 ASN C CA 1
ATOM 6956 C C . ASN C 1 238 ? 8.129 -31.525 -59.242 1.00 36.94 221 ASN C C 1
ATOM 6957 O O . ASN C 1 238 ? 8.415 -30.322 -59.227 1.00 37.15 221 ASN C O 1
ATOM 6962 N N . GLU C 1 239 ? 6.951 -31.985 -59.646 1.00 38.24 222 GLU C N 1
ATOM 6963 C CA . GLU C 1 239 ? 5.887 -31.128 -60.181 1.00 39.43 222 GLU C CA 1
ATOM 6964 C C . GLU C 1 239 ? 5.495 -30.008 -59.208 1.00 38.64 222 GLU C C 1
ATOM 6965 O O . GLU C 1 239 ? 5.410 -28.850 -59.599 1.00 38.42 222 GLU C O 1
ATOM 6971 N N . THR C 1 240 ? 5.300 -30.363 -57.940 1.00 38.20 223 THR C N 1
ATOM 6972 C CA . THR C 1 240 ? 4.916 -29.405 -56.905 1.00 38.00 223 THR C CA 1
ATOM 6973 C C . THR C 1 240 ? 5.992 -28.315 -56.678 1.00 36.97 223 THR C C 1
ATOM 6974 O O . THR C 1 240 ? 5.681 -27.125 -56.563 1.00 36.43 223 THR C O 1
ATOM 6978 N N . GLU C 1 241 ? 7.259 -28.730 -56.659 1.00 35.59 224 GLU C N 1
ATOM 6979 C CA . GLU C 1 241 ? 8.373 -27.798 -56.552 1.00 34.67 224 GLU C CA 1
ATOM 6980 C C . GLU C 1 241 ? 8.451 -26.869 -57.734 1.00 34.17 224 GLU C C 1
ATOM 6981 O O . GLU C 1 241 ? 8.683 -25.683 -57.563 1.00 34.23 224 GLU C O 1
ATOM 6987 N N . ALA C 1 242 ? 8.282 -27.401 -58.942 1.00 34.26 225 ALA C N 1
ATOM 6988 C CA . ALA C 1 242 ? 8.371 -26.565 -60.146 1.00 34.12 225 ALA C CA 1
ATOM 6989 C C . ALA C 1 242 ? 7.240 -25.537 -60.160 1.00 33.73 225 ALA C C 1
ATOM 6990 O O . ALA C 1 242 ? 7.461 -24.356 -60.448 1.00 33.35 225 ALA C O 1
ATOM 6992 N N . ILE C 1 243 ? 6.037 -25.974 -59.821 1.00 34.89 226 ILE C N 1
ATOM 6993 C CA . ILE C 1 243 ? 4.911 -25.046 -59.713 1.00 36.09 226 ILE C CA 1
ATOM 6994 C C . ILE C 1 243 ? 5.143 -24.015 -58.600 1.00 36.65 226 ILE C C 1
ATOM 6995 O O . ILE C 1 243 ? 4.879 -22.826 -58.792 1.00 37.40 226 ILE C O 1
ATOM 7000 N N . ALA C 1 244 ? 5.671 -24.440 -57.449 1.00 36.76 227 ALA C N 1
ATOM 7001 C CA . ALA C 1 244 ? 5.932 -23.459 -56.380 1.00 36.35 227 ALA C CA 1
ATOM 7002 C C . ALA C 1 244 ? 6.955 -22.432 -56.844 1.00 36.36 227 ALA C C 1
ATOM 7003 O O . ALA C 1 244 ? 6.840 -21.224 -56.534 1.00 36.42 227 ALA C O 1
ATOM 7005 N N . LEU C 1 245 ? 7.933 -22.884 -57.635 1.00 36.22 228 LEU C N 1
ATOM 7006 C CA . LEU C 1 245 ? 8.922 -21.968 -58.174 1.00 36.69 228 LEU C CA 1
ATOM 7007 C C . LEU C 1 245 ? 8.244 -20.975 -59.132 1.00 37.82 228 LEU C C 1
ATOM 7008 O O . LEU C 1 245 ? 8.615 -19.796 -59.185 1.00 37.59 228 LEU C O 1
ATOM 7013 N N . ALA C 1 246 ? 7.272 -21.483 -59.890 1.00 38.78 229 ALA C N 1
ATOM 7014 C CA . ALA C 1 246 ? 6.551 -20.697 -60.892 1.00 39.49 229 ALA C CA 1
ATOM 7015 C C . ALA C 1 246 ? 5.828 -19.547 -60.219 1.00 39.86 229 ALA C C 1
ATOM 7016 O O . ALA C 1 246 ? 5.947 -18.427 -60.685 1.00 40.08 229 ALA C O 1
ATOM 7018 N N . LYS C 1 247 ? 5.129 -19.828 -59.107 1.00 40.80 230 LYS C N 1
ATOM 7019 C CA . LYS C 1 247 ? 4.436 -18.788 -58.313 1.00 41.46 230 LYS C CA 1
ATOM 7020 C C . LYS C 1 247 ? 5.382 -17.691 -57.840 1.00 41.19 230 LYS C C 1
ATOM 7021 O O . LYS C 1 247 ? 5.051 -16.527 -57.965 1.00 41.40 230 LYS C O 1
ATOM 7027 N N . GLU C 1 248 ? 6.551 -18.056 -57.308 1.00 40.97 231 GLU C N 1
ATOM 7028 C CA . GLU C 1 248 ? 7.485 -17.071 -56.749 1.00 41.80 231 GLU C CA 1
ATOM 7029 C C . GLU C 1 248 ? 8.206 -16.281 -57.811 1.00 42.73 231 GLU C C 1
ATOM 7030 O O . GLU C 1 248 ? 8.631 -15.159 -57.566 1.00 43.07 231 GLU C O 1
ATOM 7036 N N . PHE C 1 249 ? 8.364 -16.879 -58.988 1.00 44.01 232 PHE C N 1
ATOM 7037 C CA . PHE C 1 249 ? 9.010 -16.185 -60.103 1.00 45.02 232 PHE C CA 1
ATOM 7038 C C . PHE C 1 249 ? 7.964 -15.455 -60.957 1.00 45.81 232 PHE C C 1
ATOM 7039 O O . PHE C 1 249 ? 8.309 -14.750 -61.892 1.00 46.71 232 PHE C O 1
ATOM 7047 N N . ASN C 1 250 ? 6.691 -15.618 -60.588 1.00 46.95 233 ASN C N 1
ATOM 7048 C CA . ASN C 1 250 ? 5.534 -15.011 -61.276 1.00 48.03 233 ASN C CA 1
ATOM 7049 C C . ASN C 1 250 ? 5.438 -15.397 -62.747 1.00 48.23 233 ASN C C 1
ATOM 7050 O O . ASN C 1 250 ? 5.315 -14.528 -63.621 1.00 48.69 233 ASN C O 1
ATOM 7055 N N . TYR C 1 251 ? 5.506 -16.699 -63.013 1.00 47.81 234 TYR C N 1
ATOM 7056 C CA . TYR C 1 251 ? 5.441 -17.214 -64.386 1.00 47.33 234 TYR C CA 1
ATOM 7057 C C . TYR C 1 251 ? 3.994 -17.305 -64.918 1.00 47.69 234 TYR C C 1
ATOM 7058 O O . TYR C 1 251 ? 3.787 -17.416 -66.122 1.00 47.80 234 TYR C O 1
ATOM 7067 N N . GLY C 1 252 ? 3.012 -17.266 -64.018 1.00 47.82 235 GLY C N 1
ATOM 7068 C CA . GLY C 1 252 ? 1.599 -17.272 -64.392 1.00 47.93 235 GLY C CA 1
ATOM 7069 C C . GLY C 1 252 ? 1.149 -18.517 -65.134 1.00 48.36 235 GLY C C 1
ATOM 7070 O O . GLY C 1 252 ? 0.340 -18.440 -66.066 1.00 48.63 235 GLY C O 1
ATOM 7071 N N . THR C 1 253 ? 1.680 -19.669 -64.730 1.00 48.00 236 THR C N 1
ATOM 7072 C CA . THR C 1 253 ? 1.331 -20.950 -65.346 1.00 47.87 236 THR C CA 1
ATOM 7073 C C . THR C 1 253 ? 1.676 -22.092 -64.404 1.00 47.96 236 THR C C 1
ATOM 7074 O O . THR C 1 253 ? 2.575 -21.962 -63.577 1.00 47.57 236 THR C O 1
ATOM 7078 N N . GLU C 1 254 ? 0.944 -23.200 -64.527 1.00 48.10 237 GLU C N 1
ATOM 7079 C CA . GLU C 1 254 ? 1.223 -24.433 -63.796 1.00 48.16 237 GLU C CA 1
ATOM 7080 C C . GLU C 1 254 ? 1.636 -25.552 -64.762 1.00 47.99 237 GLU C C 1
ATOM 7081 O O . GLU C 1 254 ? 1.713 -26.730 -64.384 1.00 48.28 237 GLU C O 1
ATOM 7087 N N . ASP C 1 255 ? 1.872 -25.157 -66.009 1.00 47.30 238 ASP C N 1
ATOM 7088 C CA . ASP C 1 255 ? 2.310 -26.026 -67.088 1.00 47.07 238 ASP C CA 1
ATOM 7089 C C . ASP C 1 255 ? 3.792 -26.362 -66.901 1.00 45.88 238 ASP C C 1
ATOM 7090 O O . ASP C 1 255 ? 4.663 -25.500 -67.063 1.00 45.16 238 ASP C O 1
ATOM 7095 N N . LEU C 1 256 ? 4.057 -27.626 -66.588 1.00 44.90 239 LEU C N 1
ATOM 7096 C CA . LEU C 1 256 ? 5.405 -28.078 -66.243 1.00 44.28 239 LEU C CA 1
ATOM 7097 C C . LEU C 1 256 ? 6.402 -27.887 -67.368 1.00 44.18 239 LEU C C 1
ATOM 7098 O O . LEU C 1 256 ? 7.550 -27.514 -67.124 1.00 43.33 239 LEU C O 1
ATOM 7103 N N . ARG C 1 257 ? 5.967 -28.138 -68.605 1.00 44.18 240 ARG C N 1
ATOM 7104 C CA . ARG C 1 257 ? 6.881 -28.018 -69.744 1.00 44.16 240 ARG C CA 1
ATOM 7105 C C . ARG C 1 257 ? 7.320 -26.559 -69.870 1.00 43.76 240 ARG C C 1
ATOM 7106 O O . ARG C 1 257 ? 8.516 -26.260 -69.940 1.00 43.71 240 ARG C O 1
ATOM 7114 N N . GLU C 1 258 ? 6.338 -25.666 -69.832 1.00 43.16 241 GLU C N 1
ATOM 7115 C CA . GLU C 1 258 ? 6.554 -24.230 -69.846 1.00 42.81 241 GLU C CA 1
ATOM 7116 C C . GLU C 1 258 ? 7.465 -23.712 -68.724 1.00 41.66 241 GLU C C 1
ATOM 7117 O O . GLU C 1 258 ? 8.388 -22.940 -68.969 1.00 41.49 241 GLU C O 1
ATOM 7123 N N . ILE C 1 259 ? 7.196 -24.120 -67.491 1.00 40.34 242 ILE C N 1
ATOM 7124 C CA . ILE C 1 259 ? 8.078 -23.769 -66.377 1.00 39.71 242 ILE C CA 1
ATOM 7125 C C . ILE C 1 259 ? 9.527 -24.226 -66.677 1.00 39.78 242 ILE C C 1
ATOM 7126 O O . ILE C 1 259 ? 10.471 -23.423 -66.640 1.00 39.53 242 ILE C O 1
ATOM 7131 N N . GLY C 1 260 ? 9.674 -25.500 -67.033 1.00 39.70 243 GLY C N 1
ATOM 7132 C CA . GLY C 1 260 ? 10.977 -26.067 -67.377 1.00 40.35 243 GLY C CA 1
ATOM 7133 C C . GLY C 1 260 ? 11.709 -25.198 -68.374 1.00 40.25 243 GLY C C 1
ATOM 7134 O O . GLY C 1 260 ? 12.854 -24.812 -68.132 1.00 40.37 243 GLY C O 1
ATOM 7135 N N . LYS C 1 261 ? 11.043 -24.855 -69.485 1.00 40.54 244 LYS C N 1
ATOM 7136 C CA . LYS C 1 261 ? 11.679 -24.037 -70.528 1.00 40.77 244 LYS C CA 1
ATOM 7137 C C . LYS C 1 261 ? 12.139 -22.695 -70.011 1.00 40.47 244 LYS C C 1
ATOM 7138 O O . LYS C 1 261 ? 13.241 -22.274 -70.358 1.00 41.12 244 LYS C O 1
ATOM 7144 N N . ARG C 1 262 ? 11.319 -22.010 -69.204 1.00 40.02 245 ARG C N 1
ATOM 7145 C CA . ARG C 1 262 ? 11.732 -20.704 -68.657 1.00 40.32 245 ARG C CA 1
ATOM 7146 C C . ARG C 1 262 ? 12.961 -20.841 -67.778 1.00 40.14 245 ARG C C 1
ATOM 7147 O O . ARG C 1 262 ? 13.919 -20.060 -67.913 1.00 39.47 245 ARG C O 1
ATOM 7155 N N . ILE C 1 263 ? 12.930 -21.822 -66.863 1.00 39.56 246 ILE C N 1
ATOM 7156 C CA . ILE C 1 263 ? 14.092 -22.074 -65.994 1.00 39.53 246 ILE C CA 1
ATOM 7157 C C . ILE C 1 263 ? 15.319 -22.438 -66.849 1.00 39.30 246 ILE C C 1
ATOM 7158 O O . ILE C 1 263 ? 16.396 -21.882 -66.657 1.00 39.14 246 ILE C O 1
ATOM 7163 N N . ALA C 1 264 ? 15.144 -23.344 -67.812 1.00 39.26 247 ALA C N 1
ATOM 7164 C CA . ALA C 1 264 ? 16.270 -23.761 -68.659 1.00 39.70 247 ALA C CA 1
ATOM 7165 C C . ALA C 1 264 ? 16.884 -22.579 -69.371 1.00 40.09 247 ALA C C 1
ATOM 7166 O O . ALA C 1 264 ? 18.081 -22.549 -69.595 1.00 41.04 247 ALA C O 1
ATOM 7168 N N . ALA C 1 265 ? 16.066 -21.581 -69.689 1.00 41.41 248 ALA C N 1
ATOM 7169 C CA . ALA C 1 265 ? 16.507 -20.439 -70.490 1.00 41.37 248 ALA C CA 1
ATOM 7170 C C . ALA C 1 265 ? 17.121 -19.278 -69.690 1.00 41.78 248 ALA C C 1
ATOM 7171 O O . ALA C 1 265 ? 17.561 -18.290 -70.288 1.00 41.40 248 ALA C O 1
ATOM 7173 N N . LEU C 1 266 ? 17.179 -19.388 -68.357 1.00 41.21 249 LEU C N 1
ATOM 7174 C CA . LEU C 1 266 ? 17.833 -18.350 -67.528 1.00 41.24 249 LEU C CA 1
ATOM 7175 C C . LEU C 1 266 ? 19.312 -18.125 -67.897 1.00 41.45 249 LEU C C 1
ATOM 7176 O O . LEU C 1 266 ? 19.970 -19.025 -68.422 1.00 41.04 249 LEU C O 1
ATOM 7181 N N . PRO C 1 267 ? 19.847 -16.919 -67.628 1.00 41.73 250 PRO C N 1
ATOM 7182 C CA . PRO C 1 267 ? 21.242 -16.676 -67.987 1.00 42.55 250 PRO C CA 1
ATOM 7183 C C . PRO C 1 267 ? 22.204 -17.686 -67.353 1.00 43.04 250 PRO C C 1
ATOM 7184 O O . PRO C 1 267 ? 21.933 -18.214 -66.269 1.00 43.18 250 PRO C O 1
ATOM 7188 N N . LYS C 1 268 ? 23.317 -17.952 -68.031 1.00 43.71 251 LYS C N 1
ATOM 7189 C CA . LYS C 1 268 ? 24.215 -19.012 -67.601 1.00 44.47 251 LYS C CA 1
ATOM 7190 C C . LYS C 1 268 ? 25.669 -18.575 -67.660 1.00 45.88 251 LYS C C 1
ATOM 7191 O O . LYS C 1 268 ? 26.119 -18.035 -68.671 1.00 46.20 251 LYS C O 1
ATOM 7197 N N . GLU C 1 269 ? 26.401 -18.819 -66.575 1.00 46.60 252 GLU C N 1
ATOM 7198 C CA . GLU C 1 269 ? 27.794 -18.429 -66.494 1.00 47.93 252 GLU C CA 1
ATOM 7199 C C . GLU C 1 269 ? 28.674 -19.241 -67.445 1.00 48.43 252 GLU C C 1
ATOM 7200 O O . GLU C 1 269 ? 29.449 -18.677 -68.204 1.00 48.84 252 GLU C O 1
ATOM 7206 N N . ASN C 1 270 ? 28.557 -20.561 -67.381 1.00 49.11 253 ASN C N 1
ATOM 7207 C CA . ASN C 1 270 ? 29.241 -21.439 -68.311 1.00 49.96 253 ASN C CA 1
ATOM 7208 C C . ASN C 1 270 ? 28.363 -21.760 -69.520 1.00 50.48 253 ASN C C 1
ATOM 7209 O O . ASN C 1 270 ? 27.637 -22.761 -69.527 1.00 50.86 253 ASN C O 1
ATOM 7214 N N . GLY C 1 271 ? 28.442 -20.889 -70.531 1.00 51.37 254 GLY C N 1
ATOM 7215 C CA . GLY C 1 271 ? 27.722 -21.033 -71.798 1.00 51.86 254 GLY C CA 1
ATOM 7216 C C . GLY C 1 271 ? 28.043 -22.295 -72.574 1.00 52.60 254 GLY C C 1
ATOM 7217 O O . GLY C 1 271 ? 27.215 -22.761 -73.355 1.00 52.81 254 GLY C O 1
ATOM 7218 N N . LYS C 1 272 ? 29.228 -22.870 -72.341 1.00 53.22 255 LYS C N 1
ATOM 7219 C CA . LYS C 1 272 ? 29.675 -24.101 -73.034 1.00 53.39 255 LYS C CA 1
ATOM 7220 C C . LYS C 1 272 ? 28.749 -25.304 -72.844 1.00 52.63 255 LYS C C 1
ATOM 7221 O O . LYS C 1 272 ? 28.674 -26.180 -73.708 1.00 53.23 255 LYS C O 1
ATOM 7227 N N . ARG C 1 273 ? 28.053 -25.355 -71.713 1.00 51.16 256 ARG C N 1
ATOM 7228 C CA . ARG C 1 273 ? 27.122 -26.446 -71.445 1.00 49.50 256 ARG C CA 1
ATOM 7229 C C . ARG C 1 273 ? 25.714 -25.887 -71.237 1.00 48.68 256 ARG C C 1
ATOM 7230 O O . ARG C 1 273 ? 25.511 -25.001 -70.392 1.00 48.96 256 ARG C O 1
ATOM 7238 N N . LYS C 1 274 ? 24.756 -26.395 -72.016 1.00 46.82 257 LYS C N 1
ATOM 7239 C CA . LYS C 1 274 ? 23.362 -25.965 -71.928 1.00 45.43 257 LYS C CA 1
ATOM 7240 C C . LYS C 1 274 ? 22.698 -26.562 -70.695 1.00 43.98 257 LYS C C 1
ATOM 7241 O O . LYS C 1 274 ? 22.806 -27.762 -70.440 1.00 44.42 257 LYS C O 1
ATOM 7247 N N . ARG C 1 275 ? 22.009 -25.719 -69.939 1.00 41.91 258 ARG C N 1
ATOM 7248 C CA . ARG C 1 275 ? 21.300 -26.163 -68.735 1.00 39.71 258 ARG C CA 1
ATOM 7249 C C . ARG C 1 275 ? 20.193 -27.153 -69.083 1.00 38.72 258 ARG C C 1
ATOM 7250 O O . ARG C 1 275 ? 19.488 -26.986 -70.086 1.00 38.21 258 ARG C O 1
ATOM 7258 N N . ILE C 1 276 ? 20.056 -28.192 -68.270 1.00 37.50 259 ILE C N 1
ATOM 7259 C CA . ILE C 1 276 ? 18.906 -29.058 -68.390 1.00 36.77 259 ILE C CA 1
ATOM 7260 C C . ILE C 1 276 ? 18.103 -29.038 -67.110 1.00 36.34 259 ILE C C 1
ATOM 7261 O O . ILE C 1 276 ? 18.653 -28.861 -66.016 1.00 36.05 259 ILE C O 1
ATOM 7266 N N . VAL C 1 277 ? 16.792 -29.162 -67.267 1.00 35.11 260 VAL C N 1
ATOM 7267 C CA . VAL C 1 277 ? 15.876 -29.205 -66.158 1.00 33.38 260 VAL C CA 1
ATOM 7268 C C . VAL C 1 277 ? 15.151 -30.543 -66.263 1.00 33.59 260 VAL C C 1
ATOM 7269 O O . VAL C 1 277 ? 14.632 -30.906 -67.338 1.00 33.02 260 VAL C O 1
ATOM 7273 N N . ILE C 1 278 ? 15.142 -31.275 -65.157 1.00 32.85 261 ILE C N 1
ATOM 7274 C CA . ILE C 1 278 ? 14.506 -32.572 -65.074 1.00 32.87 261 ILE C CA 1
ATOM 7275 C C . ILE C 1 278 ? 13.416 -32.536 -64.000 1.00 34.29 261 ILE C C 1
ATOM 7276 O O . ILE C 1 278 ? 13.690 -32.324 -62.805 1.00 34.06 261 ILE C O 1
ATOM 7281 N N . ILE C 1 279 ? 12.181 -32.750 -64.438 1.00 35.32 262 ILE C N 1
ATOM 7282 C CA . ILE C 1 279 ? 11.034 -32.674 -63.568 1.00 36.31 262 ILE C CA 1
ATOM 7283 C C . ILE C 1 279 ? 10.397 -34.027 -63.469 1.00 37.41 262 ILE C C 1
ATOM 7284 O O . ILE C 1 279 ? 9.988 -34.591 -64.486 1.00 38.13 262 ILE C O 1
ATOM 7289 N N . THR C 1 280 ? 10.333 -34.563 -62.248 1.00 38.64 263 THR C N 1
ATOM 7290 C CA . THR C 1 280 ? 9.662 -35.831 -61.972 1.00 39.05 263 THR C CA 1
ATOM 7291 C C . THR C 1 280 ? 8.196 -35.590 -61.604 1.00 40.19 263 THR C C 1
ATOM 7292 O O . THR C 1 280 ? 7.838 -34.501 -61.131 1.00 39.61 263 THR C O 1
ATOM 7296 N N . GLN C 1 281 ? 7.355 -36.604 -61.825 1.00 41.14 264 GLN C N 1
ATOM 7297 C CA . GLN C 1 281 ? 5.899 -36.496 -61.587 1.00 42.99 264 GLN C CA 1
ATOM 7298 C C . GLN C 1 281 ? 5.327 -37.758 -60.957 1.00 44.14 264 GLN C C 1
ATOM 7299 O O . GLN C 1 281 ? 4.336 -38.286 -61.458 1.00 45.02 264 GLN C O 1
ATOM 7305 N N . GLY C 1 282 ? 5.932 -38.271 -59.891 1.00 45.17 265 GLY C N 1
ATOM 7306 C CA . GLY C 1 282 ? 5.507 -39.570 -59.359 1.00 46.64 265 GLY C CA 1
ATOM 7307 C C . GLY C 1 282 ? 5.395 -40.601 -60.479 1.00 47.53 265 GLY C C 1
ATOM 7308 O O . GLY C 1 282 ? 6.369 -40.832 -61.210 1.00 47.51 265 GLY C O 1
ATOM 7309 N N . SER C 1 283 ? 4.204 -41.186 -60.639 1.00 48.46 266 SER C N 1
ATOM 7310 C CA . SER C 1 283 ? 3.967 -42.241 -61.644 1.00 49.14 266 SER C CA 1
ATOM 7311 C C . SER C 1 283 ? 3.877 -41.751 -63.094 1.00 49.69 266 SER C C 1
ATOM 7312 O O . SER C 1 283 ? 4.017 -42.538 -64.037 1.00 49.81 266 SER C O 1
ATOM 7315 N N . ASP C 1 284 ? 3.660 -40.450 -63.265 1.00 50.24 267 ASP C N 1
ATOM 7316 C CA . ASP C 1 284 ? 3.633 -39.828 -64.589 1.00 50.52 267 ASP C CA 1
ATOM 7317 C C . ASP C 1 284 ? 5.053 -39.678 -65.147 1.00 49.77 267 ASP C C 1
ATOM 7318 O O . ASP C 1 284 ? 6.025 -39.883 -64.413 1.00 49.91 267 ASP C O 1
ATOM 7323 N N . PRO C 1 285 ? 5.188 -39.356 -66.450 1.00 49.09 268 PRO C N 1
ATOM 7324 C CA . PRO C 1 285 ? 6.517 -39.421 -67.096 1.00 47.99 268 PRO C CA 1
ATOM 7325 C C . PRO C 1 285 ? 7.506 -38.344 -66.622 1.00 47.17 268 PRO C C 1
ATOM 7326 O O . PRO C 1 285 ? 7.086 -37.218 -66.346 1.00 47.84 268 PRO C O 1
ATOM 7330 N N . VAL C 1 286 ? 8.799 -38.670 -66.529 1.00 45.09 269 VAL C N 1
ATOM 7331 C CA . VAL C 1 286 ? 9.777 -37.636 -66.155 1.00 43.42 269 VAL C CA 1
ATOM 7332 C C . VAL C 1 286 ? 10.126 -36.802 -67.370 1.00 42.26 269 VAL C C 1
ATOM 7333 O O . VAL C 1 286 ? 10.260 -37.340 -68.479 1.00 42.50 269 VAL C O 1
ATOM 7337 N N . LEU C 1 287 ? 10.236 -35.492 -67.154 1.00 40.05 270 LEU C N 1
ATOM 7338 C CA . LEU C 1 287 ? 10.409 -34.538 -68.224 1.00 38.91 270 LEU C CA 1
ATOM 7339 C C . LEU C 1 287 ? 11.831 -34.029 -68.236 1.00 38.60 270 LEU C C 1
ATOM 7340 O O . LEU C 1 287 ? 12.424 -33.732 -67.189 1.00 37.45 270 LEU C O 1
ATOM 7345 N N . LEU C 1 288 ? 12.373 -33.945 -69.441 1.00 37.57 271 LEU C N 1
ATOM 7346 C CA . LEU C 1 288 ? 13.698 -33.441 -69.654 1.00 37.35 271 LEU C CA 1
ATOM 7347 C C . LEU C 1 288 ? 13.561 -32.248 -70.555 1.00 37.65 271 LEU C C 1
ATOM 7348 O O . LEU C 1 288 ? 13.088 -32.387 -71.688 1.00 37.91 271 LEU C O 1
ATOM 7353 N N . ILE C 1 289 ? 13.957 -31.085 -70.046 1.00 38.06 272 ILE C N 1
ATOM 7354 C CA . ILE C 1 289 ? 13.949 -29.842 -70.792 1.00 38.88 272 ILE C CA 1
ATOM 7355 C C . ILE C 1 289 ? 15.389 -29.341 -70.964 1.00 40.42 272 ILE C C 1
ATOM 7356 O O . ILE C 1 289 ? 16.142 -29.244 -69.994 1.00 40.04 272 ILE C O 1
ATOM 7361 N N . GLU C 1 290 ? 15.780 -29.004 -72.187 1.00 41.77 273 GLU C N 1
ATOM 7362 C CA . GLU C 1 290 ? 17.108 -28.443 -72.420 1.00 43.77 273 GLU C CA 1
ATOM 7363 C C . GLU C 1 290 ? 17.024 -27.020 -72.947 1.00 44.84 273 GLU C C 1
ATOM 7364 O O . GLU C 1 290 ? 16.201 -26.710 -73.816 1.00 45.31 273 GLU C O 1
ATOM 7370 N N . ALA C 1 291 ? 17.892 -26.152 -72.436 1.00 45.98 274 ALA C N 1
ATOM 7371 C CA . ALA C 1 291 ? 17.989 -24.784 -72.955 1.00 47.22 274 ALA C CA 1
ATOM 7372 C C . ALA C 1 291 ? 18.194 -24.824 -74.472 1.00 48.05 274 ALA C C 1
ATOM 7373 O O . ALA C 1 291 ? 19.000 -25.609 -74.967 1.00 49.06 274 ALA C O 1
ATOM 7375 N N . GLY C 1 292 ? 17.462 -23.995 -75.202 1.00 49.00 275 GLY C N 1
ATOM 7376 C CA . GLY C 1 292 ? 17.698 -23.864 -76.642 1.00 50.38 275 GLY C CA 1
ATOM 7377 C C . GLY C 1 292 ? 16.699 -24.574 -77.533 1.00 50.98 275 GLY C C 1
ATOM 7378 O O . GLY C 1 292 ? 16.552 -24.209 -78.701 1.00 51.81 275 GLY C O 1
ATOM 7379 N N . THR C 1 293 ? 16.009 -25.577 -76.989 1.00 51.45 276 THR C N 1
ATOM 7380 C CA . THR C 1 293 ? 14.994 -26.320 -77.740 1.00 51.46 276 THR C CA 1
ATOM 7381 C C . THR C 1 293 ? 13.614 -26.250 -77.086 1.00 51.12 276 THR C C 1
ATOM 7382 O O . THR C 1 293 ? 13.501 -26.429 -75.880 1.00 51.63 276 THR C O 1
ATOM 7386 N N . ASP C 1 294 ? 12.577 -26.029 -77.899 1.00 50.43 277 ASP C N 1
ATOM 7387 C CA . ASP C 1 294 ? 11.184 -26.040 -77.456 1.00 49.63 277 ASP C CA 1
ATOM 7388 C C . ASP C 1 294 ? 10.635 -27.466 -77.383 1.00 49.48 277 ASP C C 1
ATOM 7389 O O . ASP C 1 294 ? 9.435 -27.671 -77.167 1.00 49.93 277 ASP C O 1
ATOM 7394 N N . ASN C 1 295 ? 11.496 -28.461 -77.568 1.00 48.63 278 ASN C N 1
ATOM 7395 C CA . ASN C 1 295 ? 11.006 -29.831 -77.677 1.00 47.96 278 ASN C CA 1
ATOM 7396 C C . ASN C 1 295 ? 11.340 -30.702 -76.465 1.00 47.53 278 ASN C C 1
ATOM 7397 O O . ASN C 1 295 ? 12.458 -31.149 -76.326 1.00 48.10 278 ASN C O 1
ATOM 7402 N N . VAL C 1 296 ? 10.351 -30.965 -75.622 1.00 46.83 279 VAL C N 1
ATOM 7403 C CA . VAL C 1 296 ? 10.576 -31.640 -74.347 1.00 46.76 279 VAL C CA 1
ATOM 7404 C C . VAL C 1 296 ? 10.599 -33.155 -74.495 1.00 46.70 279 VAL C C 1
ATOM 7405 O O . VAL C 1 296 ? 9.643 -33.752 -74.988 1.00 46.09 279 VAL C O 1
ATOM 7409 N N . ARG C 1 297 ? 11.680 -33.769 -74.029 1.00 46.62 280 ARG C N 1
ATOM 7410 C CA . ARG C 1 297 ? 11.795 -35.217 -74.040 1.00 47.31 280 ARG C CA 1
ATOM 7411 C C . ARG C 1 297 ? 11.080 -35.774 -72.823 1.00 47.30 280 ARG C C 1
ATOM 7412 O O . ARG C 1 297 ? 11.004 -35.116 -71.784 1.00 47.05 280 ARG C O 1
ATOM 7420 N N . GLU C 1 298 ? 10.525 -36.970 -72.976 1.00 47.64 281 GLU C N 1
ATOM 7421 C CA . GLU C 1 298 ? 9.706 -37.599 -71.948 1.00 48.76 281 GLU C CA 1
ATOM 7422 C C . GLU C 1 298 ? 10.128 -39.044 -71.807 1.00 48.98 281 GLU C C 1
ATOM 7423 O O . GLU C 1 298 ? 10.480 -39.689 -72.799 1.00 48.49 281 GLU C O 1
ATOM 7429 N N . PHE C 1 299 ? 10.080 -39.543 -70.572 1.00 49.47 282 PHE C N 1
ATOM 7430 C CA . PHE C 1 299 ? 10.515 -40.898 -70.243 1.00 50.07 282 PHE C CA 1
ATOM 7431 C C . PHE C 1 299 ? 9.456 -41.535 -69.346 1.00 51.13 282 PHE C C 1
ATOM 7432 O O . PHE C 1 299 ? 9.380 -41.223 -68.152 1.00 51.24 282 PHE C O 1
ATOM 7440 N N . PRO C 1 300 ? 8.613 -42.421 -69.916 1.00 51.87 283 PRO C N 1
ATOM 7441 C CA . PRO C 1 300 ? 7.494 -42.915 -69.108 1.00 52.52 283 PRO C CA 1
ATOM 7442 C C . PRO C 1 300 ? 7.981 -43.816 -67.978 1.00 53.07 283 PRO C C 1
ATOM 7443 O O . PRO C 1 300 ? 9.101 -44.330 -68.033 1.00 52.54 283 PRO C O 1
ATOM 7447 N N . VAL C 1 301 ? 7.151 -43.979 -66.954 1.00 54.45 284 VAL C N 1
ATOM 7448 C CA . VAL C 1 301 ? 7.463 -44.874 -65.845 1.00 55.83 284 VAL C CA 1
ATOM 7449 C C . VAL C 1 301 ? 6.359 -45.929 -65.718 1.00 57.33 284 VAL C C 1
ATOM 7450 O O . VAL C 1 301 ? 5.209 -45.663 -66.054 1.00 57.26 284 VAL C O 1
ATOM 7454 N N . GLN C 1 302 ? 6.718 -47.116 -65.235 1.00 59.07 285 GLN C N 1
ATOM 7455 C CA . GLN C 1 302 ? 5.746 -48.188 -64.986 1.00 60.95 285 GLN C CA 1
ATOM 7456 C C . GLN C 1 302 ? 5.039 -47.964 -63.651 1.00 61.76 285 GLN C C 1
ATOM 7457 O O . GLN C 1 302 ? 5.681 -47.900 -62.602 1.00 61.92 285 GLN C O 1
ATOM 7463 N N . LYS C 1 303 ? 3.715 -47.860 -63.707 1.00 62.92 286 LYS C N 1
ATOM 7464 C CA . LYS C 1 303 ? 2.890 -47.417 -62.586 1.00 63.99 286 LYS C CA 1
ATOM 7465 C C . LYS C 1 303 ? 2.869 -48.399 -61.405 1.00 64.66 286 LYS C C 1
ATOM 7466 O O . LYS C 1 303 ? 2.729 -49.607 -61.601 1.00 64.92 286 LYS C O 1
ATOM 7472 N N . LEU C 1 304 ? 3.012 -47.872 -60.187 1.00 64.90 287 LEU C N 1
ATOM 7473 C CA . LEU C 1 304 ? 2.970 -48.673 -58.960 1.00 65.03 287 LEU C CA 1
ATOM 7474 C C . LEU C 1 304 ? 2.018 -48.033 -57.954 1.00 65.10 287 LEU C C 1
ATOM 7475 O O . LEU C 1 304 ? 1.025 -48.639 -57.548 1.00 65.46 287 LEU C O 1
ATOM 7480 N N . ASN C 1 313 ? 9.297 -43.001 -49.675 1.00 53.38 296 ASN C N 1
ATOM 7481 C CA . ASN C 1 313 ? 10.456 -42.571 -48.890 1.00 52.70 296 ASN C CA 1
ATOM 7482 C C . ASN C 1 313 ? 11.718 -42.570 -49.736 1.00 51.13 296 ASN C C 1
ATOM 7483 O O . ASN C 1 313 ? 12.426 -43.584 -49.804 1.00 51.83 296 ASN C O 1
ATOM 7488 N N . GLY C 1 314 ? 11.995 -41.441 -50.379 1.00 48.18 297 GLY C N 1
ATOM 7489 C CA . GLY C 1 314 ? 13.264 -41.268 -51.069 1.00 45.30 297 GLY C CA 1
ATOM 7490 C C . GLY C 1 314 ? 13.292 -41.619 -52.543 1.00 43.20 297 GLY C C 1
ATOM 7491 O O . GLY C 1 314 ? 14.369 -41.698 -53.129 1.00 42.98 297 GLY C O 1
ATOM 7492 N N . ALA C 1 315 ? 12.120 -41.818 -53.142 1.00 41.71 298 ALA C N 1
ATOM 7493 C CA . ALA C 1 315 ? 12.000 -42.162 -54.570 1.00 40.76 298 ALA C CA 1
ATOM 7494 C C . ALA C 1 315 ? 12.688 -41.120 -55.482 1.00 39.61 298 ALA C C 1
ATOM 7495 O O . ALA C 1 315 ? 13.478 -41.472 -56.368 1.00 39.52 298 ALA C O 1
ATOM 7497 N N . GLY C 1 316 ? 12.403 -39.840 -55.234 1.00 38.49 299 GLY C N 1
ATOM 7498 C CA . GLY C 1 316 ? 13.051 -38.737 -55.938 1.00 36.58 299 GLY C CA 1
ATOM 7499 C C . GLY C 1 316 ? 14.546 -38.685 -55.692 1.00 35.48 299 GLY C C 1
ATOM 7500 O O . GLY C 1 316 ? 15.311 -38.378 -56.609 1.00 35.02 299 GLY C O 1
ATOM 7501 N N . ASP C 1 317 ? 14.981 -38.993 -54.465 1.00 34.19 300 ASP C N 1
ATOM 7502 C CA . ASP C 1 317 ? 16.434 -39.035 -54.183 1.00 33.12 300 ASP C CA 1
ATOM 7503 C C . ASP C 1 317 ? 17.145 -40.210 -54.873 1.00 32.56 300 ASP C C 1
ATOM 7504 O O . ASP C 1 317 ? 18.272 -40.084 -55.353 1.00 32.44 300 ASP C O 1
ATOM 7509 N N . ALA C 1 318 ? 16.487 -41.352 -54.877 1.00 32.75 301 ALA C N 1
ATOM 7510 C CA . ALA C 1 318 ? 16.943 -42.535 -55.602 1.00 34.14 301 ALA C CA 1
ATOM 7511 C C . ALA C 1 318 ? 17.044 -42.266 -57.106 1.00 34.02 301 ALA C C 1
ATOM 7512 O O . ALA C 1 318 ? 18.031 -42.648 -57.742 1.00 35.29 301 ALA C O 1
ATOM 7514 N N . PHE C 1 319 ? 16.045 -41.577 -57.651 1.00 34.78 302 PHE C N 1
ATOM 7515 C CA . PHE C 1 319 ? 16.062 -41.158 -59.057 1.00 34.78 302 PHE C CA 1
ATOM 7516 C C . PHE C 1 319 ? 17.360 -40.438 -59.362 1.00 34.88 302 PHE C C 1
ATOM 7517 O O . PHE C 1 319 ? 18.063 -40.773 -60.335 1.00 34.98 302 PHE C O 1
ATOM 7525 N N . VAL C 1 320 ? 17.704 -39.464 -58.513 1.00 34.33 303 VAL C N 1
ATOM 7526 C CA . VAL C 1 320 ? 18.928 -38.688 -58.710 1.00 32.99 303 VAL C CA 1
ATOM 7527 C C . VAL C 1 320 ? 20.151 -39.594 -58.627 1.00 32.95 303 VAL C C 1
ATOM 7528 O O . VAL C 1 320 ? 21.086 -39.442 -59.419 1.00 31.00 303 VAL C O 1
ATOM 7532 N N . GLY C 1 321 ? 20.138 -40.522 -57.668 1.00 33.35 304 GLY C N 1
ATOM 7533 C CA . GLY C 1 321 ? 21.255 -41.458 -57.483 1.00 34.37 304 GLY C CA 1
ATOM 7534 C C . GLY C 1 321 ? 21.549 -42.272 -58.749 1.00 35.40 304 GLY C C 1
ATOM 7535 O O . GLY C 1 321 ? 22.707 -42.385 -59.180 1.00 35.24 304 GLY C O 1
ATOM 7536 N N . GLY C 1 322 ? 20.491 -42.823 -59.337 1.00 36.13 305 GLY C N 1
ATOM 7537 C CA . GLY C 1 322 ? 20.585 -43.560 -60.609 1.00 36.79 305 GLY C CA 1
ATOM 7538 C C . GLY C 1 322 ? 21.136 -42.708 -61.731 1.00 37.21 305 GLY C C 1
ATOM 7539 O O . GLY C 1 322 ? 22.023 -43.146 -62.491 1.00 38.03 305 GLY C O 1
ATOM 7540 N N . PHE C 1 323 ? 20.625 -41.480 -61.831 1.00 36.76 306 PHE C N 1
ATOM 7541 C CA . PHE C 1 323 ? 21.070 -40.524 -62.828 1.00 36.11 306 PHE C CA 1
ATOM 7542 C C . PHE C 1 323 ? 22.566 -40.252 -62.687 1.00 36.59 306 PHE C C 1
ATOM 7543 O O . PHE C 1 323 ? 23.305 -40.188 -63.698 1.00 36.71 306 PHE C O 1
ATOM 7551 N N . LEU C 1 324 ? 23.003 -40.059 -61.442 1.00 36.51 307 LEU C N 1
ATOM 7552 C CA . LEU C 1 324 ? 24.387 -39.728 -61.139 1.00 37.20 307 LEU C CA 1
ATOM 7553 C C . LEU C 1 324 ? 25.304 -40.929 -61.368 1.00 36.80 307 LEU C C 1
ATOM 7554 O O . LEU C 1 324 ? 26.433 -40.766 -61.829 1.00 36.03 307 LEU C O 1
ATOM 7559 N N . ALA C 1 325 ? 24.820 -42.129 -61.048 1.00 37.40 308 ALA C N 1
ATOM 7560 C CA . ALA C 1 325 ? 25.627 -43.338 -61.313 1.00 38.48 308 ALA C CA 1
ATOM 7561 C C . ALA C 1 325 ? 26.013 -43.390 -62.804 1.00 38.94 308 ALA C C 1
ATOM 7562 O O . ALA C 1 325 ? 27.186 -43.643 -63.157 1.00 40.03 308 ALA C O 1
ATOM 7564 N N . GLN C 1 326 ? 25.060 -43.063 -63.679 1.00 39.47 309 GLN C N 1
ATOM 7565 C CA . GLN C 1 326 ? 25.334 -43.079 -65.122 1.00 39.31 309 GLN C CA 1
ATOM 7566 C C . GLN C 1 326 ? 26.064 -41.840 -65.620 1.00 39.44 309 GLN C C 1
ATOM 7567 O O . GLN C 1 326 ? 26.903 -41.921 -66.530 1.00 39.03 309 GLN C O 1
ATOM 7573 N N . LEU C 1 327 ? 25.764 -40.687 -65.025 1.00 38.91 310 LEU C N 1
ATOM 7574 C CA . LEU C 1 327 ? 26.488 -39.480 -65.392 1.00 38.53 310 LEU C CA 1
ATOM 7575 C C . LEU C 1 327 ? 27.981 -39.675 -65.147 1.00 38.86 310 LEU C C 1
ATOM 7576 O O . LEU C 1 327 ? 28.812 -39.261 -65.957 1.00 38.16 310 LEU C O 1
ATOM 7581 N N . LEU C 1 328 ? 28.311 -40.295 -64.015 1.00 39.16 311 LEU C N 1
ATOM 7582 C CA . LEU C 1 328 ? 29.695 -40.522 -63.639 1.00 40.32 311 LEU C CA 1
ATOM 7583 C C . LEU C 1 328 ? 30.400 -41.481 -64.598 1.00 41.68 311 LEU C C 1
ATOM 7584 O O . LEU C 1 328 ? 31.628 -41.473 -64.678 1.00 42.47 311 LEU C O 1
ATOM 7589 N N . GLN C 1 329 ? 29.622 -42.261 -65.354 1.00 42.40 312 GLN C N 1
ATOM 7590 C CA . GLN C 1 329 ? 30.184 -43.163 -66.369 1.00 42.94 312 GLN C CA 1
ATOM 7591 C C . GLN C 1 329 ? 30.138 -42.612 -67.791 1.00 43.23 312 GLN C C 1
ATOM 7592 O O . GLN C 1 329 ? 30.176 -43.376 -68.754 1.00 42.81 312 GLN C O 1
ATOM 7598 N N . SER C 1 330 ? 30.052 -41.284 -67.911 1.00 43.46 313 SER C N 1
ATOM 7599 C CA . SER C 1 330 ? 29.874 -40.598 -69.201 1.00 43.58 313 SER C CA 1
ATOM 7600 C C . SER C 1 330 ? 28.749 -41.118 -70.102 1.00 44.05 313 SER C C 1
ATOM 7601 O O . SER C 1 330 ? 28.827 -40.990 -71.333 1.00 43.93 313 SER C O 1
ATOM 7604 N N . ARG C 1 331 ? 27.700 -41.684 -69.512 1.00 44.09 314 ARG C N 1
ATOM 7605 C CA . ARG C 1 331 ? 26.562 -42.141 -70.305 1.00 44.36 314 ARG C CA 1
ATOM 7606 C C . ARG C 1 331 ? 25.691 -40.962 -70.757 1.00 44.18 314 ARG C C 1
ATOM 7607 O O . ARG C 1 331 ? 25.722 -39.898 -70.137 1.00 43.63 314 ARG C O 1
ATOM 7615 N N . THR C 1 332 ? 24.947 -41.127 -71.854 1.00 43.76 315 THR C N 1
ATOM 7616 C CA . THR C 1 332 ? 24.158 -40.011 -72.401 1.00 43.38 315 THR C CA 1
ATOM 7617 C C . THR C 1 332 ? 22.924 -39.831 -71.540 1.00 42.77 315 THR C C 1
ATOM 7618 O O . THR C 1 332 ? 22.490 -40.777 -70.882 1.00 43.57 315 THR C O 1
ATOM 7622 N N . VAL C 1 333 ? 22.363 -38.627 -71.543 1.00 41.94 316 VAL C N 1
ATOM 7623 C CA . VAL C 1 333 ? 21.332 -38.252 -70.567 1.00 40.86 316 VAL C CA 1
ATOM 7624 C C . VAL C 1 333 ? 20.124 -39.203 -70.526 1.00 40.36 316 VAL C C 1
ATOM 7625 O O . VAL C 1 333 ? 19.531 -39.412 -69.456 1.00 39.50 316 VAL C O 1
ATOM 7629 N N . ASP C 1 334 ? 19.781 -39.813 -71.676 1.00 39.68 317 ASP C N 1
ATOM 7630 C CA . ASP C 1 334 ? 18.646 -40.760 -71.741 1.00 39.45 317 ASP C CA 1
ATOM 7631 C C . ASP C 1 334 ? 18.912 -41.997 -70.878 1.00 39.15 317 ASP C C 1
ATOM 7632 O O . ASP C 1 334 ? 18.008 -42.526 -70.206 1.00 38.60 317 ASP C O 1
ATOM 7637 N N . VAL C 1 335 ? 20.167 -42.440 -70.905 1.00 38.09 318 VAL C N 1
ATOM 7638 C CA . VAL C 1 335 ? 20.610 -43.555 -70.082 1.00 38.46 318 VAL C CA 1
ATOM 7639 C C . VAL C 1 335 ? 20.571 -43.152 -68.598 1.00 38.15 318 VAL C C 1
ATOM 7640 O O . VAL C 1 335 ? 20.043 -43.891 -67.752 1.00 37.96 318 VAL C O 1
ATOM 7644 N N . CYS C 1 336 ? 21.109 -41.967 -68.303 1.00 38.32 319 CYS C N 1
ATOM 7645 C CA . CYS C 1 336 ? 21.077 -41.420 -66.935 1.00 38.25 319 CYS C CA 1
ATOM 7646 C C . CYS C 1 336 ? 19.657 -41.394 -66.384 1.00 37.80 319 CYS C C 1
ATOM 7647 O O . CYS C 1 336 ? 19.405 -41.825 -65.249 1.00 39.00 319 CYS C O 1
ATOM 7650 N N . ILE C 1 337 ? 18.716 -40.936 -67.193 1.00 37.79 320 ILE C N 1
ATOM 7651 C CA . ILE C 1 337 ? 17.328 -40.807 -66.753 1.00 3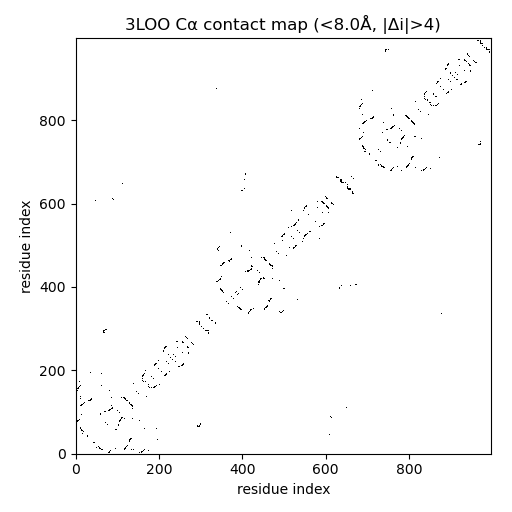8.14 320 ILE C CA 1
ATOM 7652 C C . ILE C 1 337 ? 16.622 -42.146 -66.559 1.00 38.91 320 ILE C C 1
ATOM 7653 O O . ILE C 1 337 ? 15.952 -42.349 -65.543 1.00 39.52 320 ILE C O 1
ATOM 7658 N N . LYS C 1 338 ? 16.774 -43.062 -67.513 1.00 39.64 321 LYS C N 1
ATOM 7659 C CA . LYS C 1 338 ? 16.197 -44.406 -67.381 1.00 40.32 321 LYS C CA 1
ATOM 7660 C C . LYS C 1 338 ? 16.747 -45.115 -66.143 1.00 40.51 321 LYS C C 1
ATOM 7661 O O . LYS C 1 338 ? 15.988 -45.731 -65.392 1.00 40.59 321 LYS C O 1
ATOM 7667 N N . CYS C 1 339 ? 18.052 -44.997 -65.910 1.00 40.94 322 CYS C N 1
ATOM 7668 C CA . CYS C 1 339 ? 18.651 -45.543 -64.690 1.00 42.31 322 CYS C CA 1
ATOM 7669 C C . CYS C 1 339 ? 18.026 -44.945 -63.421 1.00 42.41 322 CYS C C 1
ATOM 7670 O O . CYS C 1 339 ? 17.698 -45.670 -62.470 1.00 42.82 322 CYS C O 1
ATOM 7673 N N . GLY C 1 340 ? 17.837 -43.629 -63.411 1.00 42.65 323 GLY C N 1
ATOM 7674 C CA . GLY C 1 340 ? 17.121 -42.977 -62.302 1.00 42.33 323 GLY C CA 1
ATOM 7675 C C . GLY C 1 340 ? 15.730 -43.552 -62.091 1.00 42.76 323 GLY C C 1
ATOM 7676 O O . GLY C 1 340 ? 15.308 -43.785 -60.942 1.00 41.81 323 GLY C O 1
ATOM 7677 N N . ILE C 1 341 ? 15.014 -43.788 -63.198 1.00 43.12 324 ILE C N 1
ATOM 7678 C CA . ILE C 1 341 ? 13.654 -44.375 -63.137 1.00 43.43 324 ILE C CA 1
ATOM 7679 C C . ILE C 1 341 ? 13.704 -45.798 -62.579 1.00 44.25 324 ILE C C 1
ATOM 7680 O O . ILE C 1 341 ? 12.918 -46.161 -61.693 1.00 44.28 324 ILE C O 1
ATOM 7685 N N . TRP C 1 342 ? 14.652 -46.584 -63.080 1.00 44.89 325 TRP C N 1
ATOM 7686 C CA . TRP C 1 342 ? 14.901 -47.924 -62.560 1.00 46.73 325 TRP C CA 1
ATOM 7687 C C . TRP C 1 342 ? 15.167 -47.914 -61.032 1.00 47.24 325 TRP C C 1
ATOM 7688 O O . TRP C 1 342 ? 14.544 -48.678 -60.278 1.00 47.79 325 TRP C O 1
ATOM 7699 N N . ALA C 1 343 ? 16.075 -47.038 -60.592 1.00 47.67 326 ALA C N 1
ATOM 7700 C CA . ALA C 1 343 ? 16.469 -46.942 -59.180 1.00 48.41 326 ALA C CA 1
ATOM 7701 C C . ALA C 1 343 ? 15.297 -46.530 -58.286 1.00 49.18 326 ALA C C 1
ATOM 7702 O O . ALA C 1 343 ? 15.104 -47.097 -57.206 1.00 49.24 326 ALA C O 1
ATOM 7704 N N . ALA C 1 344 ? 14.508 -45.559 -58.741 1.00 49.94 327 ALA C N 1
ATOM 7705 C CA . ALA C 1 344 ? 13.304 -45.179 -58.021 1.00 51.35 327 ALA C CA 1
ATOM 7706 C C . ALA C 1 344 ? 12.361 -46.382 -57.858 1.00 52.66 327 ALA C C 1
ATOM 7707 O O . ALA C 1 344 ? 11.744 -46.574 -56.802 1.00 52.15 327 ALA C O 1
ATOM 7709 N N . ARG C 1 345 ? 12.270 -47.198 -58.905 1.00 54.40 328 ARG C N 1
ATOM 7710 C CA . ARG C 1 345 ? 11.419 -48.380 -58.873 1.00 56.35 328 ARG C CA 1
ATOM 7711 C C . ARG C 1 345 ? 11.929 -49.452 -57.903 1.00 56.74 328 ARG C C 1
ATOM 7712 O O . ARG C 1 345 ? 11.150 -49.967 -57.112 1.00 56.73 328 ARG C O 1
ATOM 7720 N N . GLU C 1 346 ? 13.228 -49.754 -57.937 1.00 57.84 329 GLU C N 1
ATOM 7721 C CA . GLU C 1 346 ? 13.855 -50.638 -56.939 1.00 59.21 329 GLU C CA 1
ATOM 7722 C C . GLU C 1 346 ? 13.580 -50.234 -55.472 1.00 60.03 329 GLU C C 1
ATOM 7723 O O . GLU C 1 346 ? 13.092 -51.028 -54.673 1.00 60.08 329 GLU C O 1
ATOM 7729 N N . ILE C 1 347 ? 13.887 -48.988 -55.140 1.00 61.08 330 ILE C N 1
ATOM 7730 C CA . ILE C 1 347 ? 13.673 -48.439 -53.806 1.00 62.03 330 ILE C CA 1
ATOM 7731 C C . ILE C 1 347 ? 12.185 -48.450 -53.397 1.00 63.09 330 ILE C C 1
ATOM 7732 O O . ILE C 1 347 ? 11.859 -48.564 -52.215 1.00 63.62 330 ILE C O 1
ATOM 7737 N N . ILE C 1 348 ? 11.291 -48.363 -54.377 1.00 63.93 331 ILE C N 1
ATOM 7738 C CA . ILE C 1 348 ? 9.855 -48.463 -54.124 1.00 64.66 331 ILE C CA 1
ATOM 7739 C C . ILE C 1 348 ? 9.380 -49.900 -53.820 1.00 65.33 331 ILE C C 1
ATOM 7740 O O . ILE C 1 348 ? 8.254 -50.092 -53.350 1.00 65.71 331 ILE C O 1
ATOM 7745 N N . GLN C 1 349 ? 10.233 -50.897 -54.064 1.00 65.62 332 GLN C N 1
ATOM 7746 C CA . GLN C 1 349 ? 9.845 -52.310 -53.909 1.00 65.97 332 GLN C CA 1
ATOM 7747 C C . GLN C 1 349 ? 10.695 -53.048 -52.874 1.00 65.70 332 GLN C C 1
ATOM 7748 O O . GLN C 1 349 ? 11.842 -53.411 -53.141 1.00 65.73 332 GLN C O 1
#

Foldseek 3Di:
DDALQEEEEWFWAKEWEFEDAVVLCVQQVFDWQAEEEDDPSCVVVRVCSVPPGVTDIHTDIQQLLLQLLLLLQQVAARNYEYEFEAEPDPSVVVNVVSSVLSRYNYLYDYDPPWHRKYKYWYDYPNTTYIYTHRTRRLVDDLVSCVDPVNVVSLVPYQEYEYELNCVSRPLVNLQVSLVVCLVVVGAYAYELHGLVSCVPPVVSCVSSLLSHQEYEYELNSLQSNCVSVVVVDSPSLVSQQVSQQPHHSNPVHRHWYWYHYQQAWIWIDTHPDSDIDTHHAHHPCDPNLSSQLSSQLVSVVSVVDDNVNSNVRSRVRSVLCVPQPSCSSVDRDDD/DDALQEEEEWFWAKEFEAEDAVVVCVVQVFDWQFAEEDDPSCVVVRVCSVPVGVTDIHGDIQRLLLQLLLLQQLVAARNYEYEFEAEPDPNVVVNVCSSVVSRYNYDYHYDDPWHRKYKYWYDHPQITTIYIHRTRRLVDDLVSCVDPVNVVSLVPYQEYEYELNCCNRPLPNLQVSLVVCLVVVGAYAYELHGLVSCVVPVVSCLSRLLSHQEYEYELSSLQSNCVSVVVPDSPSLVSQQVSQQPHHSNPVHGHWYWYHYVQAWIWIDTHPDSDIDTDHADDDDCVQQPHLPNLSSQLSSQLVSQVSVVHDNVNSNVRSSVRSSLCRGPPPCSSVDHDDD/DDALQEEEEWFWAKEFEFEDEVVLCVQQVHDWQAAEEDDPSCVVVSVCSVPVGVTDIDTDIQRLLLQLLLLQVLVAARNYEYEFEAEPDPNVCRNCVSSVVSRYNYLYHYDPPWHRKYKYWYQYPNITTIYTHRTRRQVDDLVSCVDPVNVVSLVPYQEYEYELNSCSRPLVNLQVSLVVCLVVVGAYAYELHHLVSCVVPVVSCVSNLLSHQEYEYELNSLQSNCVSVVVVDSDNLSSQAVSQQPHHSNPVHRHWYWYHYQQAWIWIDTHPDSDIDTHHADDDRNLSSQLSSQLVSVVVVVHDNVNSRVRSRVRSVVVVD

CATH classification: 3.40.1190.20 (+1 more: 3.30.1110.10)

B-factor: mean 39.99, std 11.67, range [17.78, 80.79]

Secondary structure (DSSP, 8-state):
--TTSEEEE---EEEEEEE--HHHHHHTT--SSEEEE--GGGTHHHHHHHHHH-PEEEEE-HHHHHHHHHHHHHT-TTSEEEEEEEESBHHHHHHHHHHHHHT-EEEEEEESSSPPEEEEEEEETTEEEEEEE-GGGGG--GGGGGSHHHHHHHHH-SEEEEEGGGHHHHHHHHHHHHHHHHHTT-EEEEE--STHHHHH-HHHHHHHGGG-SEEEEEHHHHHHHHHHTT-----HHHHHHHHHTS--SSTTS--EEEEEETTEEEEEEETT-S--EEE-------TTHHHHHHHHHHHHHHTT--HHHHHHHHHHHHHHHHHHGGGGGGS----/--TTSEEEE---EEEEEEE--HHHHHHTT--SS-EEE--GGGTHHHHHHHHTT-PEEEEE-HHHHHHHHHHHHHT-TTSEEEEEEEESSHHHHHHHHHHHHHT-EEEEEEESSSPPPEEEEEEETTEEEEEEE-GGGGG--GGGGGSHHHHHHHHH-SEEEEEGGGHHHHHHHHHHHHHHHHHTT-EEEEE--STHHHHHHHHHHHHHGGG-SEEEEEHHHHHHHHHHTT-----HHHHHHHHHTS--S-TTS--EEEEEETTEEEEEEETT-S--EEE------GGG----TTHHHHHHHHHHHHHTTT--HHHHHHHHHHHHHHHHHHGGGGGGSPP--/--TT-EEEE---EEEEEEE--HHHHHHTT--SS-EEE--GGGHHHHHHHHHTS-PEEEEE-HHHHHHHHHHHHHT-TTSEEEEEEEESSHHHHHHHHHHHHTT-EEEEEEESSSPPPEEEEEEETTEEEEEEE-GGGGG--GGGGGSHHHHHHHHT-SEEEEEGGGHHHHHHHHHHHHHHHHHTT-EEEEE--STHHHHH-HHHHHHHGGG-SEEEEEHHHHHHHHHHHT-----HHHHHHHHHTS--S-TTS--EEEEEETBEEEEEEETT-S--EEE-------HHHHHHHHHHHHHTTT--HHHHHHHHHHHHHHHH-

Radius of gyration: 36.0 Å; Cα contacts (8 Å, |Δi|>4): 2213; chains: 3; bounding box: 64×80×106 Å

Solvent-accessible surface area: 40771 Å² total; per-residue (Å²): 103,101,58,7,7,0,0,0,0,1,7,0,12,0,8,1,18,9,115,6,131,107,99,3,3,110,128,10,90,10,110,50,111,54,18,42,43,22,104,159,101,3,87,81,0,17,63,25,0,39,112,131,46,152,22,110,57,49,4,0,6,13,0,0,23,0,0,19,4,0,2,12,19,18,108,71,88,109,0,0,0,0,0,0,1,0,0,43,2,29,14,0,114,42,0,49,117,108,0,76,98,23,6,4,16,18,50,20,34,99,10,27,88,23,54,2,0,6,13,0,2,1,37,13,68,147,71,60,3,50,0,14,26,14,28,0,1,70,49,8,48,24,96,33,12,143,59,122,44,9,118,63,57,34,129,31,2,87,29,3,0,0,1,0,46,0,8,36,19,10,28,118,2,0,18,68,9,0,92,94,0,13,83,70,35,38,21,0,0,0,14,3,16,1,33,13,0,0,89,125,41,62,109,42,0,80,89,0,4,36,39,0,3,2,2,4,6,51,57,72,12,1,41,7,0,1,114,61,26,122,27,82,35,103,78,19,92,65,0,0,56,100,1,2,79,49,105,42,110,18,59,198,81,118,2,21,3,0,3,25,30,65,48,80,37,6,0,5,2,70,17,73,64,114,108,19,120,83,16,107,30,130,158,60,150,91,34,24,25,39,25,1,6,1,0,0,4,0,0,12,26,12,83,103,127,90,42,39,29,0,0,110,0,0,20,43,0,11,44,32,15,64,86,116,63,43,86,4,39,157,42,140,26,97,104,106,34,6,7,8,0,1,0,1,1,6,0,13,0,7,1,15,12,107,10,118,96,99,7,1,94,119,15,84,8,117,51,121,45,17,40,42,24,93,144,102,2,83,80,0,19,99,31,0,44,121,138,47,147,16,112,87,55,9,0,7,11,1,0,23,0,0,15,5,0,1,10,21,21,112,57,72,25,0,0,1,0,0,0,1,0,0,124,52,116,47,0,128,53,1,56,101,93,0,80,78,22,8,6,16,20,38,21,34,102,8,92,131,30,82,3,0,8,8,0,2,0,21,33,67,83,82,33,3,45,0,14,30,10,23,0,1,68,53,6,47,19,100,35,10,146,58,99,16,10,125,27,19,32,68,20,1,63,29,4,0,1,1,0,48,0,7,36,19,10,28,111,1,0,20,62,10,0,93,93,0,12,76,19,28,29,26,0,0,0,14,3,15,0,22,13,0,0,87,128,38,69,111,30,0,85,87,0,4,36,39,0,6,0,0,4,6,52,54,65,12,1,43,10,0,1,117,52,34,128,28,84,34,100,78,19,56,62,0,0,39,87,1,2,75,49,106,42,108,18,60,183,75,120,1,26,3,0,3,25,31,65,56,80,38,5,0,7,3,66,18,33,57,45,6,0,40,19,4,84,31,135,149,20,50,92,167,73,67,98,27,53,28,22,18,39,27,1,5,1,0,0,2,0,0,13,26,10,79,107,121,85,43,14,31,0,0,88,0,0,20,49,0,13,44,32,12,24,41,112,32,37,47,3,38,138,25,158,34,99,105,96,94,88,7,12,0,1,0,1,1,8,0,10,0,9,2,19,9,109,5,110,143,88,5,2,106,134,10,56,11,62,75,92,39,17,37,40,22,85,161,70,3,82,78,0,20,113,31,0,52,111,145,45,155,17,114,85,56,8,0,8,13,1,1,22,0,0,39,18,0,1,104,41,16,144,70,86,112,0,0,0,0,0,0,0,0,0,115,45,136,50,0,147,52,0,55,104,120,0,73,80,39,8,6,6,19,51,22,32,104,9,91,131,26,84,3,0,8,14,0,2,0,41,10,68,142,86,72,1,47,0,15,31,15,27,0,1,73,50,7,49,19,104,34,9,147,54,124,46,8,129,58,63,33,117,35,0,84,34,5,0,0,1,0,50,0,8,37,20,10,27,120,4,0,19,64,7,0,92,94,0,16,84,74,25,26,24,0,0,0,14,2,15,0,31,13,0,0,34,28,18,30,63,41,0,80,91,0,4,36,39,0,5,0,1,3,6,48,53,69,12,0,39,9,0,1,62,6,29,117,27,81,37,95,78,22,91,65,0,0,52,98,1,2,76,48,106,46,112,14,62,191,74,122,2,22,2,0,2,25,35,66,53,81,42,5,0,4,1,69,18,84,56,115,109,18,108,87,16,110,36,123,170,114,79,23,34,39,25,1,6,2,0,0,3,0,0,29,26,10,82,105,118,90,40,43,42,1,0,122,16,0,20,117,0,16,52,72,70,94,146

Sequence (997 aa):
LRDGMLVGLGNPLLDISAVVEKDLLNKYDMQPNNAILAEEKHMPMYQELIEKYQAEYIAGGSVQNSLRVAQWILQRPRTAIFFGCVGQDEYARILEERATSNGVNVQYQRSATSPTGTCAVLVTGTQRSLCANLAAANDFTPEHLRSDGNRAYLQGAQFFYVSGFFFTVSFESALSVAKEAAATGRMFMMNLSAPFVPQFYKNNLEEIFPYVDVLFGNETEAIALAKEFNYGTEDLREIGKRIAALPKENGKRKRIVIITQGSDPVLLIEAGTDNVREFPVQKLATNGAGDAFVGGFLAQLLQSRTVDVCIKCGIWAAREIIQRSGCTFEGEPSFLRDGMLVGLGNPLLDISAVVEKDLLNKYDMQPNNAILAEEKHMPMYQELIEKYQAEYIAGGSVQNSLRVAQWILQRPRTAIFFGCVGQDEYARILEERATSNGVNVQYQRSATSPTGTCAVLVTGTQRSLCANLAAANDFTPEHLRSDGNRAYLQGAQFFYVSGFFFTVSFESALSVAKEAAATGRMFMMNLSAPFVPQFYKNNLEEIFPYVDVLFGNETEAIALAKEFNYGTEDLREIGKRIAALPKENGKRKRIVIITQGSDPVLLIEAGTDNVREFPVQKLAPEQMVDTNGAGDAFVGGFLAQLLQSRTVDVCIKCGIWAAREIIQRSGCTFEGEPSFLRDGMLVGLGNPLLDISAVVEKDLLNKYDMQPNNAILAEEKHMPMYQELIEKYQAEYIAGGSVQNSLRVAQWILQRPRTAIFFGCVGQDEYARILEERATSNGVNVQYQRSATSPTGTCAVLVTGTQRSLCANLAAANDFTPEHLRSDGNRAYLQGAQFFYVSGFFFTVSFESALSVAKEAAATGRMFMMNLSAPFVPQFYKNNNLEEIFPYVDVLFGNETEAIALAKEFNYGTEDLREIGKRIAALPKENGKRKRIVIITQGSDPVLLIEAGTDNVREFPVQKLNGAGDAFVGGFLAQLLQSRTVDVCIKCGIWAAREIIQ